Protein 5CE8 (pdb70)

B-factor: mean 26.92, std 8.06, range [11.68, 73.81]

Radius of gyration: 33.93 Å; Cα contacts (8 Å, |Δi|>4): 2014; chains: 3; bounding box: 86×84×81 Å

Sequence (887 aa):
SMKVWLDGRLVDEEEAKVTVLSPSLNYGFGVFEGIRAYWNGENLYVFRLRDHMERLLRSAKIIGLDVPYTAEELSKAVVETVRANGFKEDLYIRPVAYISKPQISLDVRGLQASVAIAAIPFGKYLKVEGVRAAVVSWRRVHTSMMPVMAKATGIYLNSIMAAVEARARGYDEAIMLNAEGKVVEGSGENIFIVRRGVLMTPPLEDGILEGITRETVISIAGDLGIPLLEKSITREELYAADEAFFVGTAAEITPIIEIDGRVLQRGPITQKIAETYRRIVLGKEEKYLPWLTPVYSMKVWLDGRLVDEEEAKVTVLSPSLNYGFGVFEGIRAYWNGENLYVFRLRDHMERLLRSAKIIGLDVPYTAEELSKAVVETVRANGFKEDLYIRPVAYISKPQISLDVRGLQASVAIAAIPFGKYLKVEGVRAAVVSWRRVHTSMMPVMAKATGIYLNSIMAAVEARARGYDEAIMLNAEGKVVEGSGENIFIVRRGVLMTPPLEDGILEGITRETVISIAGDLGIPLLEKSITREELYAADEAFFVGTAAEITPIIEIDGRVLQRGPITQKIAETYRRIVLGKEEKYLPWLTPVYMKVWLDGRLVDEEEAKVTVLSPSLNYGFGVFEGIRAYWNGENLYVFRLRDHMERLLRSAKIIGLDVPYTAEELSKAVVETVRANGFKEDLYIRPVAYISKPQISLDVRGLQASVAIAAIPFGKYLKVEGVRAAVVSWRRVHTSMMPVMAKATGIYLNSIMAAVEARARGYDEAIMLNAEGKVVEGSGENIFIVRRGVLMTPPLEDGILEGITRETVISIAGDLGIPLLEKSITREELYAADEAFFVGTAAEITPIIEIDGRVLQRGPITQKIAETYRRIVLGKEEKYLPWLTPVY

Solvent-accessible surface area: 36817 Å² total; per-residue (Å²): 88,48,82,9,18,31,66,50,175,60,13,59,88,98,117,33,158,54,50,110,88,0,0,15,108,74,93,25,33,0,0,22,0,3,0,7,0,12,79,55,54,89,20,0,43,0,9,12,6,105,49,3,0,76,16,0,47,124,1,3,172,79,32,54,10,70,22,56,48,74,12,106,86,0,8,50,3,0,18,81,0,0,122,49,33,45,24,118,74,52,0,32,0,88,0,43,0,22,2,58,100,70,23,126,57,134,73,26,200,81,30,112,5,7,0,11,0,24,0,75,64,61,51,98,98,16,86,115,91,1,0,76,0,0,0,0,0,59,55,8,27,42,92,86,142,80,57,2,83,0,33,5,42,24,5,40,119,23,7,95,47,0,16,85,29,1,84,78,33,46,22,28,0,0,0,0,7,6,66,104,29,66,0,0,10,0,9,48,6,10,0,0,0,4,77,188,46,36,0,14,0,2,10,62,140,22,10,2,14,60,8,10,4,7,71,0,0,49,38,0,1,59,91,62,62,20,78,43,97,80,56,39,0,44,12,119,42,0,40,80,10,70,5,3,0,0,0,11,26,20,6,42,12,3,6,0,53,32,0,22,50,97,121,10,101,98,3,90,42,1,37,99,0,32,102,15,9,46,107,1,6,50,23,118,55,149,84,33,79,120,45,12,41,68,0,97,122,18,82,9,12,17,52,48,142,74,11,58,82,98,116,31,160,57,48,115,87,0,0,17,118,78,94,25,35,0,0,28,0,3,0,10,0,10,84,43,52,154,24,0,45,0,9,13,5,144,49,3,0,52,17,0,46,125,1,2,180,83,30,56,11,76,18,56,42,80,8,104,85,0,11,116,2,0,14,80,0,0,126,54,35,45,28,119,76,54,0,29,0,92,0,44,0,18,3,60,106,68,25,122,60,131,71,28,196,84,37,112,3,8,0,10,0,27,2,70,63,72,49,82,50,20,59,68,104,8,1,85,0,12,20,3,82,119,89,12,27,46,91,87,145,79,54,2,85,0,29,6,43,25,4,36,118,22,8,93,61,0,19,84,53,1,104,89,70,48,61,40,3,0,0,0,1,8,61,64,2,21,0,0,10,2,12,54,13,11,0,0,0,3,36,120,37,41,0,6,0,1,10,64,142,24,10,1,13,66,8,11,4,7,81,0,0,51,37,0,1,60,66,74,70,21,74,42,86,80,39,14,0,2,58,2,4,0,16,30,4,67,4,2,0,0,0,10,25,26,9,50,14,2,7,0,61,30,2,34,52,57,112,10,102,142,2,86,31,2,35,56,0,30,111,17,8,63,68,1,4,42,25,145,42,143,134,16,65,123,49,13,44,69,0,101,144,82,15,14,32,66,52,172,67,16,62,87,100,119,34,155,60,45,109,86,0,0,17,115,70,90,27,31,1,0,24,0,2,0,4,0,12,84,53,55,90,24,0,42,0,9,10,3,104,44,4,0,74,14,0,50,80,1,3,88,10,30,49,8,77,18,58,44,78,12,102,84,0,2,46,1,0,15,79,0,0,130,51,37,41,26,114,74,46,0,31,0,87,0,43,0,23,2,59,42,89,38,123,61,135,72,30,202,83,55,97,4,6,0,10,0,26,7,86,70,54,47,121,111,13,121,101,59,6,0,83,0,7,5,1,0,56,50,12,25,22,11,38,146,77,36,1,20,0,33,6,42,23,5,39,118,20,7,95,46,0,16,87,14,0,90,79,28,44,30,23,0,0,0,0,7,8,65,63,30,70,0,0,12,1,10,54,4,11,0,0,0,2,120,88,38,40,0,11,1,1,8,12,28,19,12,1,14,33,8,14,4,8,69,0,0,50,38,1,1,60,92,63,63,25,78,42,97,72,50,44,0,46,14,116,46,0,41,80,8,71,4,2,0,0,0,10,27,22,6,25,8,2,5,1,57,36,0,22,50,100,122,12,104,120,2,85,33,2,35,89,0,29,94,13,10,64,85,2,3,49,24,99,54,106,83,36,74,115,55,14,40,64,0,98

Structure (mmCIF, N/CA/C/O backbone):
data_5CE8
#
_entry.id   5CE8
#
_cell.length_a   93.540
_cell.length_b   93.540
_cell.length_c   212.510
_cell.angle_alpha   90.000
_cell.angle_beta   90.000
_cell.angle_gamma   120.000
#
_symmetry.space_group_name_H-M   'P 32 1 2'
#
loop_
_entity.id
_entity.type
_entity.pdbx_description
1 polymer 'Branched-chain amino acid aminotransferase'
2 non-polymer "PYRIDOXAL-5'-PHOSPHATE"
3 non-polymer DI(HYDROXYETHYL)ETHER
4 water water
#
loop_
_atom_site.group_PDB
_atom_site.id
_atom_site.type_symbol
_atom_site.label_atom_id
_atom_site.label_alt_id
_atom_site.label_comp_id
_atom_site.label_asym_id
_atom_site.label_entity_id
_atom_site.label_seq_id
_atom_site.pdbx_PDB_ins_code
_atom_site.Cartn_x
_atom_site.Cartn_y
_atom_site.Cartn_z
_atom_site.occupancy
_atom_site.B_iso_or_equiv
_atom_site.auth_seq_id
_atom_site.auth_comp_id
_atom_site.auth_asym_id
_atom_site.auth_atom_id
_atom_site.pdbx_PDB_model_num
ATOM 1 N N . SER A 1 12 ? 11.067 -5.078 11.460 1.00 41.79 0 SER A N 1
ATOM 2 C CA . SER A 1 12 ? 10.876 -3.716 10.861 1.00 37.76 0 SER A CA 1
ATOM 3 C C . SER A 1 12 ? 11.496 -2.558 11.705 1.00 49.87 0 SER A C 1
ATOM 4 O O . SER A 1 12 ? 12.411 -1.855 11.227 1.00 55.74 0 SER A O 1
ATOM 7 N N . MET A 1 13 ? 10.989 -2.379 12.928 1.00 48.59 1 MET A N 1
ATOM 8 C CA . MET A 1 13 ? 11.385 -1.345 13.852 1.00 38.10 1 MET A CA 1
ATOM 9 C C . MET A 1 13 ? 10.871 0.024 13.411 1.00 30.53 1 MET A C 1
ATOM 10 O O . MET A 1 13 ? 10.820 0.379 12.210 1.00 26.98 1 MET A O 1
ATOM 14 N N . LYS A 1 14 ? 10.416 0.772 14.395 1.00 26.07 2 LYS A N 1
ATOM 15 C CA . LYS A 1 14 ? 9.717 2.057 14.196 1.00 25.36 2 LYS A CA 1
ATOM 16 C C . LYS A 1 14 ? 10.779 3.155 14.127 1.00 22.92 2 LYS A C 1
ATOM 17 O O . LYS A 1 14 ? 11.754 3.061 14.838 1.00 25.58 2 LYS A O 1
ATOM 23 N N . VAL A 1 15 ? 10.578 4.138 13.253 1.00 24.47 3 VAL A N 1
ATOM 24 C CA . VAL A 1 15 ? 11.447 5.275 13.022 1.00 22.27 3 VAL A CA 1
ATOM 25 C C . VAL A 1 15 ? 10.566 6.522 13.041 1.00 25.28 3 VAL A C 1
ATOM 26 O O . VAL A 1 15 ? 9.422 6.534 12.585 1.00 24.06 3 VAL A O 1
ATOM 30 N N . TRP A 1 16 ? 11.086 7.574 13.614 1.00 23.57 4 TRP A N 1
ATOM 31 C CA . TRP A 1 16 ? 10.343 8.814 13.659 1.00 23.18 4 TRP A CA 1
ATOM 32 C C . TRP A 1 16 ? 10.628 9.611 12.405 1.00 26.98 4 TRP A C 1
ATOM 33 O O . TRP A 1 16 ? 11.779 9.883 11.998 1.00 23.57 4 TRP A O 1
ATOM 44 N N . LEU A 1 17 ? 9.537 10.062 11.821 1.00 25.74 5 LEU A N 1
ATOM 45 C CA . LEU A 1 17 ? 9.568 10.833 10.667 1.00 24.40 5 LEU A CA 1
ATOM 46 C C . LEU A 1 17 ? 8.567 11.952 10.828 1.00 25.38 5 LEU A C 1
ATOM 47 O O . LEU A 1 17 ? 7.356 11.720 10.893 1.00 24.53 5 LEU A O 1
ATOM 52 N N . ASP A 1 18 ? 9.055 13.168 10.945 1.00 26.00 6 ASP A N 1
ATOM 53 C CA . ASP A 1 18 ? 8.189 14.300 11.088 1.00 27.66 6 ASP A CA 1
ATOM 54 C C . ASP A 1 18 ? 7.019 14.188 12.062 1.00 28.08 6 ASP A C 1
ATOM 55 O O . ASP A 1 18 ? 5.823 14.475 11.762 1.00 26.60 6 ASP A O 1
ATOM 60 N N . GLY A 1 19 ? 7.383 13.804 13.261 1.00 26.28 7 GLY A N 1
ATOM 61 C CA . GLY A 1 19 ? 6.419 13.698 14.316 1.00 30.17 7 GLY A CA 1
ATOM 62 C C . GLY A 1 19 ? 5.531 12.478 14.279 1.00 27.43 7 GLY A C 1
ATOM 63 O O . GLY A 1 19 ? 4.581 12.500 14.999 1.00 29.77 7 GLY A O 1
ATOM 64 N N . ARG A 1 20 ? 5.845 11.439 13.463 1.00 32.20 8 ARG A N 1
ATOM 65 C CA . ARG A 1 20 ? 5.095 10.146 13.393 1.00 28.00 8 ARG A CA 1
ATOM 66 C C . ARG A 1 20 ? 6.046 8.998 13.456 1.00 33.75 8 ARG A C 1
ATOM 67 O O . ARG A 1 20 ? 7.165 9.050 12.882 1.00 30.93 8 ARG A O 1
ATOM 75 N N . LEU A 1 21 ? 5.612 7.947 14.155 1.00 29.08 9 LEU A N 1
ATOM 76 C CA . LEU A 1 21 ? 6.395 6.722 14.236 1.00 29.40 9 LEU A CA 1
ATOM 77 C C . LEU A 1 21 ? 5.937 5.864 13.074 1.00 30.43 9 LEU A C 1
ATOM 78 O O . LEU A 1 21 ? 4.790 5.538 12.947 1.00 25.20 9 LEU A O 1
ATOM 83 N N . VAL A 1 22 ? 6.842 5.573 12.164 1.00 27.20 10 VAL A N 1
ATOM 84 C CA . VAL A 1 22 ? 6.462 4.874 10.943 1.00 30.73 10 VAL A CA 1
ATOM 85 C C . VAL A 1 22 ? 7.342 3.640 10.935 1.00 28.44 10 VAL A C 1
ATOM 86 O O . VAL A 1 22 ? 8.347 3.616 11.594 1.00 34.39 10 VAL A O 1
ATOM 90 N N . ASP A 1 23 ? 6.965 2.616 10.231 1.00 29.83 11 ASP A N 1
ATOM 91 C CA . ASP A 1 23 ? 7.845 1.472 10.012 1.00 30.91 11 ASP A CA 1
ATOM 92 C C . ASP A 1 23 ? 9.074 1.862 9.176 1.00 28.14 11 ASP A C 1
ATOM 93 O O . ASP A 1 23 ? 8.983 2.738 8.345 1.00 27.94 11 ASP A O 1
ATOM 98 N N . GLU A 1 24 ? 10.212 1.205 9.346 1.00 32.01 12 GLU A N 1
ATOM 99 C CA . GLU A 1 24 ? 11.448 1.738 8.718 1.00 31.16 12 GLU A CA 1
ATOM 100 C C . GLU A 1 24 ? 11.368 1.699 7.189 1.00 34.39 12 GLU A C 1
ATOM 101 O O . GLU A 1 24 ? 11.964 2.510 6.557 1.00 26.83 12 GLU A O 1
ATOM 107 N N . GLU A 1 25 ? 10.577 0.792 6.609 1.00 31.00 13 GLU A N 1
ATOM 108 C CA . GLU A 1 25 ? 10.294 0.798 5.142 1.00 34.49 13 GLU A CA 1
ATOM 109 C C . GLU A 1 25 ? 9.494 2.037 4.621 1.00 33.84 13 GLU A C 1
ATOM 110 O O . GLU A 1 25 ? 9.468 2.346 3.437 1.00 28.04 13 GLU A O 1
ATOM 116 N N . GLU A 1 26 ? 8.759 2.705 5.469 1.00 28.78 14 GLU A N 1
ATOM 117 C CA . GLU A 1 26 ? 8.144 3.940 5.010 1.00 32.93 14 GLU A CA 1
ATOM 118 C C . GLU A 1 26 ? 9.137 5.105 5.243 1.00 30.66 14 GLU A C 1
ATOM 119 O O . GLU A 1 26 ? 8.861 6.208 4.797 1.00 37.19 14 GLU A O 1
ATOM 125 N N . ALA A 1 27 ? 10.242 4.911 5.971 1.00 27.37 15 ALA A N 1
ATOM 126 C CA . ALA A 1 27 ? 11.059 6.107 6.307 1.00 30.41 15 ALA A CA 1
ATOM 127 C C . ALA A 1 27 ? 11.981 6.348 5.100 1.00 25.04 15 ALA A C 1
ATOM 128 O O . ALA A 1 27 ? 13.123 5.955 5.089 1.00 24.28 15 ALA A O 1
ATOM 130 N N . LYS A 1 28 ? 11.397 6.887 4.042 1.00 25.60 16 LYS A N 1
ATOM 131 C CA . LYS A 1 28 ? 12.079 7.101 2.744 1.00 21.90 16 LYS A CA 1
ATOM 132 C C . LYS A 1 28 ? 11.897 8.500 2.246 1.00 21.20 16 LYS A C 1
ATOM 133 O O . LYS A 1 28 ? 10.904 9.178 2.541 1.00 20.74 16 LYS A O 1
ATOM 139 N N . VAL A 1 29 ? 12.746 8.891 1.317 1.00 24.63 17 VAL A N 1
ATOM 140 C CA . VAL A 1 29 ? 12.693 10.262 0.783 1.00 23.47 17 VAL A CA 1
ATOM 141 C C . VAL A 1 29 ? 12.824 10.188 -0.731 1.00 24.33 17 VAL A C 1
ATOM 142 O O . VAL A 1 29 ? 13.552 9.312 -1.230 1.00 23.89 17 VAL A O 1
ATOM 146 N N . THR A 1 30 ? 12.036 10.988 -1.430 1.00 21.59 18 THR A N 1
ATOM 147 C CA . THR A 1 30 ? 12.081 11.052 -2.883 1.00 20.12 18 THR A CA 1
ATOM 148 C C . THR A 1 30 ? 13.525 11.195 -3.341 1.00 24.81 18 THR A C 1
ATOM 149 O O . THR A 1 30 ? 14.368 12.056 -2.819 1.00 21.96 18 THR A O 1
ATOM 153 N N . VAL A 1 31 ? 13.806 10.450 -4.393 1.00 25.24 19 VAL A N 1
ATOM 154 C CA . VAL A 1 31 ? 15.198 10.421 -4.963 1.00 25.79 19 VAL A CA 1
ATOM 155 C C . VAL A 1 31 ? 15.540 11.713 -5.684 1.00 25.12 19 VAL A C 1
ATOM 156 O O . VAL A 1 31 ? 16.648 11.891 -6.126 1.00 21.57 19 VAL A O 1
ATOM 160 N N . LEU A 1 32 ? 14.548 12.598 -5.853 1.00 27.74 20 LEU A N 1
ATOM 161 C CA . LEU A 1 32 ? 14.844 13.918 -6.410 1.00 26.00 20 LEU A CA 1
ATOM 162 C C . LEU A 1 32 ? 15.012 15.027 -5.359 1.00 24.64 20 LEU A C 1
ATOM 163 O O . LEU A 1 32 ? 15.114 16.174 -5.696 1.00 20.65 20 LEU A O 1
ATOM 168 N N . SER A 1 33 ? 15.056 14.685 -4.078 1.00 19.40 21 SER A N 1
ATOM 169 C CA . SER A 1 33 ? 15.342 15.657 -3.061 1.00 20.87 21 SER A CA 1
ATOM 170 C C . SER A 1 33 ? 16.670 16.309 -3.341 1.00 17.70 21 SER A C 1
ATOM 171 O O . SER A 1 33 ? 17.629 15.607 -3.652 1.00 15.23 21 SER A O 1
ATOM 174 N N . PRO A 1 34 ? 16.747 17.654 -3.235 1.00 17.98 22 PRO A N 1
ATOM 175 C CA . PRO A 1 34 ? 18.069 18.275 -3.236 1.00 16.93 22 PRO A CA 1
ATOM 176 C C . PRO A 1 34 ? 18.977 17.786 -2.052 1.00 20.81 22 PRO A C 1
ATOM 177 O O . PRO A 1 34 ? 20.180 17.893 -2.151 1.00 16.95 22 PRO A O 1
ATOM 181 N N . SER A 1 35 ? 18.451 17.110 -1.012 1.00 20.63 23 SER A N 1
ATOM 182 C CA . SER A 1 35 ? 19.332 16.525 -0.030 1.00 21.86 23 SER A CA 1
ATOM 183 C C . SER A 1 35 ? 20.079 15.317 -0.495 1.00 20.41 23 SER A C 1
ATOM 184 O O . SER A 1 35 ? 21.235 15.158 -0.089 1.00 20.04 23 SER A O 1
ATOM 187 N N . LEU A 1 36 ? 19.454 14.505 -1.339 1.00 17.67 24 LEU A N 1
ATOM 188 C CA . LEU A 1 36 ? 20.084 13.399 -1.938 1.00 18.23 24 LEU A CA 1
ATOM 189 C C . LEU A 1 36 ? 21.027 13.740 -3.083 1.00 19.79 24 LEU A C 1
ATOM 190 O O . LEU A 1 36 ? 22.134 13.241 -3.157 1.00 21.08 24 LEU A O 1
ATOM 195 N N . ASN A 1 37 ? 20.599 14.682 -3.885 1.00 20.94 25 ASN A N 1
ATOM 196 C CA . ASN A 1 37 ? 21.275 14.966 -5.126 1.00 21.71 25 ASN A CA 1
ATOM 197 C C . ASN A 1 37 ? 22.431 15.974 -4.921 1.00 19.95 25 ASN A C 1
ATOM 198 O O . ASN A 1 37 ? 23.323 16.007 -5.748 1.00 17.57 25 ASN A O 1
ATOM 203 N N . TYR A 1 38 ? 22.393 16.781 -3.849 1.00 21.54 26 TYR A N 1
ATOM 204 C CA . TYR A 1 38 ? 23.370 17.885 -3.604 1.00 20.28 26 TYR A CA 1
ATOM 205 C C . TYR A 1 38 ? 24.029 17.973 -2.173 1.00 20.79 26 TYR A C 1
ATOM 206 O O . TYR A 1 38 ? 24.682 18.984 -1.860 1.00 20.67 26 TYR A O 1
ATOM 215 N N . GLY A 1 39 ? 23.834 16.940 -1.345 1.00 21.83 27 GLY A N 1
ATOM 216 C CA . GLY A 1 39 ? 24.352 16.832 0.036 1.00 18.19 27 GLY A CA 1
ATOM 217 C C . GLY A 1 39 ? 23.972 17.995 0.942 1.00 20.53 27 GLY A C 1
ATOM 218 O O . GLY A 1 39 ? 24.737 18.415 1.770 1.00 17.62 27 GLY A O 1
ATOM 219 N N . PHE A 1 40 ? 22.733 18.446 0.843 1.00 18.40 28 PHE A N 1
ATOM 220 C CA . PHE A 1 40 ? 22.214 19.471 1.668 1.00 20.34 28 PHE A CA 1
ATOM 221 C C . PHE A 1 40 ? 21.291 18.911 2.771 1.00 21.59 28 PHE A C 1
ATOM 222 O O . PHE A 1 40 ? 20.014 18.763 2.600 1.00 19.88 28 PHE A O 1
ATOM 230 N N . GLY A 1 41 ? 21.961 18.521 3.861 1.00 19.12 29 GLY A N 1
ATOM 231 C CA . GLY A 1 41 ? 21.345 17.896 5.014 1.00 18.05 29 GLY A CA 1
ATOM 232 C C . GLY A 1 41 ? 22.248 18.143 6.203 1.00 20.09 29 GLY A C 1
ATOM 233 O O . GLY A 1 41 ? 23.420 18.623 6.043 1.00 20.66 29 GLY A O 1
ATOM 234 N N . VAL A 1 42 ? 21.727 17.852 7.368 1.00 18.50 30 VAL A N 1
ATOM 235 C CA . VAL A 1 42 ? 22.555 17.643 8.560 1.00 23.47 30 VAL A CA 1
ATOM 236 C C . VAL A 1 42 ? 22.174 16.341 9.263 1.00 25.96 30 VAL A C 1
ATOM 237 O O . VAL A 1 42 ? 21.012 15.853 9.140 1.00 24.36 30 VAL A O 1
ATOM 241 N N . PHE A 1 43 ? 23.081 15.852 10.102 1.00 20.67 31 PHE A N 1
ATOM 242 C CA . PHE A 1 43 ? 22.779 14.660 10.879 1.00 20.46 31 PHE A CA 1
ATOM 243 C C . PHE A 1 43 ? 23.465 14.758 12.239 1.00 21.20 31 PHE A C 1
ATOM 244 O O . PHE A 1 43 ? 24.208 15.730 12.524 1.00 20.12 31 PHE A O 1
ATOM 252 N N . GLU A 1 44 ? 23.198 13.737 13.040 1.00 20.62 32 GLU A N 1
ATOM 253 C CA . GLU A 1 44 ? 23.807 13.504 14.355 1.00 18.55 32 GLU A CA 1
ATOM 254 C C . GLU A 1 44 ? 24.065 12.035 14.624 1.00 19.74 32 GLU A C 1
ATOM 255 O O . GLU A 1 44 ? 23.596 11.129 13.912 1.00 23.45 32 GLU A O 1
ATOM 261 N N . GLY A 1 45 ? 24.778 11.775 15.710 1.00 18.60 33 GLY A N 1
ATOM 262 C CA . GLY A 1 45 ? 25.061 10.401 16.129 1.00 21.54 33 GLY A CA 1
ATOM 263 C C . GLY A 1 45 ? 24.934 10.458 17.626 1.00 21.20 33 GLY A C 1
ATOM 264 O O . GLY A 1 45 ? 25.484 11.376 18.240 1.00 19.00 33 GLY A O 1
ATOM 265 N N . ILE A 1 46 ? 24.071 9.609 18.170 1.00 18.72 34 ILE A N 1
ATOM 266 C CA . ILE A 1 46 ? 23.828 9.625 19.607 1.00 20.02 34 ILE A CA 1
ATOM 267 C C . ILE A 1 46 ? 23.801 8.207 20.063 1.00 23.05 34 ILE A C 1
ATOM 268 O O . ILE A 1 46 ? 23.163 7.380 19.417 1.00 19.75 34 ILE A O 1
ATOM 273 N N . ARG A 1 47 ? 24.462 7.933 21.182 1.00 24.61 35 ARG A N 1
ATOM 274 C CA . ARG A 1 47 ? 24.343 6.597 21.776 1.00 26.37 35 ARG A CA 1
ATOM 275 C C . ARG A 1 47 ? 23.471 6.511 23.001 1.00 27.50 35 ARG A C 1
ATOM 276 O O . ARG A 1 47 ? 23.322 7.463 23.747 1.00 24.32 35 ARG A O 1
ATOM 284 N N . ALA A 1 48 ? 22.932 5.304 23.211 1.00 27.74 36 ALA A N 1
ATOM 285 C CA . ALA A 1 48 ? 22.230 4.989 24.416 1.00 25.55 36 ALA A CA 1
ATOM 286 C C . ALA A 1 48 ? 22.880 3.789 24.888 1.00 26.74 36 ALA A C 1
ATOM 287 O O . ALA A 1 48 ? 23.175 2.903 24.104 1.00 22.29 36 ALA A O 1
ATOM 289 N N . TYR A 1 49 ? 23.071 3.729 26.196 1.00 27.80 37 TYR A N 1
ATOM 290 C CA . TYR A 1 49 ? 23.694 2.588 26.800 1.00 27.81 37 TYR A CA 1
ATOM 291 C C . TYR A 1 49 ? 22.818 1.939 27.942 1.00 28.04 37 TYR A C 1
ATOM 292 O O . TYR A 1 49 ? 22.275 2.608 28.814 1.00 25.60 37 TYR A O 1
ATOM 301 N N . TRP A 1 50 ? 22.777 0.628 27.907 1.00 28.62 38 TRP A N 1
ATOM 302 C CA . TRP A 1 50 ? 22.066 -0.218 28.839 1.00 30.66 38 TRP A CA 1
ATOM 303 C C . TRP A 1 50 ? 23.059 -0.534 29.927 1.00 29.76 38 TRP A C 1
ATOM 304 O O . TRP A 1 50 ? 24.077 -1.087 29.644 1.00 35.05 38 TRP A O 1
ATOM 315 N N . ASN A 1 51 ? 22.736 -0.224 31.159 1.00 31.73 39 ASN A N 1
ATOM 316 C CA . ASN A 1 51 ? 23.613 -0.550 32.261 1.00 35.58 39 ASN A CA 1
ATOM 317 C C . ASN A 1 51 ? 23.084 -1.753 33.057 1.00 39.46 39 ASN A C 1
ATOM 318 O O . ASN A 1 51 ? 23.621 -2.052 34.079 1.00 38.28 39 ASN A O 1
ATOM 323 N N . GLY A 1 52 ? 22.012 -2.403 32.615 1.00 39.51 40 GLY A N 1
ATOM 324 C CA . GLY A 1 52 ? 21.396 -3.435 33.414 1.00 39.49 40 GLY A CA 1
ATOM 325 C C . GLY A 1 52 ? 20.132 -2.985 34.124 1.00 34.31 40 GLY A C 1
ATOM 326 O O . GLY A 1 52 ? 19.239 -3.790 34.284 1.00 43.73 40 GLY A O 1
ATOM 327 N N . GLU A 1 53 ? 20.033 -1.718 34.528 1.00 40.13 41 GLU A N 1
ATOM 328 C CA . GLU A 1 53 ? 18.818 -1.120 35.181 1.00 36.51 41 GLU A CA 1
ATOM 329 C C . GLU A 1 53 ? 17.982 -0.289 34.255 1.00 45.05 41 GLU A C 1
ATOM 330 O O . GLU A 1 53 ? 16.782 -0.093 34.485 1.00 38.99 41 GLU A O 1
ATOM 332 N N . ASN A 1 54 ? 18.635 0.350 33.292 1.00 42.40 42 ASN A N 1
ATOM 333 C CA . ASN A 1 54 ? 17.939 1.335 32.478 1.00 40.02 42 ASN A CA 1
ATOM 334 C C . ASN A 1 54 ? 18.790 1.618 31.248 1.00 33.72 42 ASN A C 1
ATOM 335 O O . ASN A 1 54 ? 19.938 1.213 31.173 1.00 27.62 42 ASN A O 1
ATOM 340 N N . LEU A 1 55 ? 18.161 2.258 30.273 1.00 33.75 43 LEU A N 1
ATOM 341 C CA . LEU A 1 55 ? 18.828 2.653 29.018 1.00 28.62 43 LEU A CA 1
ATOM 342 C C . LEU A 1 55 ? 18.946 4.143 29.090 1.00 26.29 43 LEU A C 1
ATOM 343 O O . LEU A 1 55 ? 17.903 4.802 29.180 1.00 23.63 43 LEU A O 1
ATOM 348 N N . TYR A 1 56 ? 20.196 4.644 29.118 1.00 24.53 44 TYR A N 1
ATOM 349 C CA . TYR A 1 56 ? 20.523 6.117 29.201 1.00 26.29 44 TYR A CA 1
ATOM 350 C C . TYR A 1 56 ? 21.067 6.639 27.864 1.00 24.35 44 TYR A C 1
ATOM 351 O O . TYR A 1 56 ? 22.043 6.118 27.286 1.00 22.83 44 TYR A O 1
ATOM 360 N N . VAL A 1 57 ? 20.387 7.661 27.359 1.00 24.48 45 VAL A N 1
ATOM 361 C CA . VAL A 1 57 ? 20.833 8.332 26.157 1.00 22.71 45 VAL A CA 1
ATOM 362 C C . VAL A 1 57 ? 21.880 9.396 26.568 1.00 22.24 45 VAL A C 1
ATOM 363 O O . VAL A 1 57 ? 21.658 10.133 27.523 1.00 22.86 45 VAL A O 1
ATOM 367 N N . PHE A 1 58 ? 23.039 9.369 25.928 1.00 22.13 46 PHE A N 1
ATOM 368 C CA . PHE A 1 58 ? 24.180 10.137 26.413 1.00 19.95 46 PHE A CA 1
ATOM 369 C C . PHE A 1 58 ? 24.186 11.419 25.701 1.00 20.39 46 PHE A C 1
ATOM 370 O O . PHE A 1 58 ? 24.241 11.422 24.433 1.00 24.60 46 PHE A O 1
ATOM 378 N N . ARG A 1 59 ? 24.128 12.497 26.481 1.00 23.26 47 ARG A N 1
ATOM 379 C CA . ARG A 1 59 ? 24.104 13.931 26.078 1.00 24.26 47 ARG A CA 1
ATOM 380 C C . ARG A 1 59 ? 23.140 14.270 24.964 1.00 28.10 47 ARG A C 1
ATOM 381 O O . ARG A 1 59 ? 23.469 14.960 23.941 1.00 23.30 47 ARG A O 1
ATOM 389 N N . LEU A 1 60 ? 21.898 13.829 25.191 1.00 24.87 48 LEU A N 1
ATOM 390 C CA . LEU A 1 60 ? 20.866 14.007 24.135 1.00 21.62 48 LEU A CA 1
ATOM 391 C C . LEU A 1 60 ? 20.635 15.396 23.678 1.00 24.80 48 LEU A C 1
ATOM 392 O O . LEU A 1 60 ? 20.701 15.706 22.481 1.00 22.82 48 LEU A O 1
ATOM 397 N N . ARG A 1 61 ? 20.368 16.264 24.642 1.00 24.56 49 ARG A N 1
ATOM 398 C CA . ARG A 1 61 ? 20.129 17.667 24.367 1.00 26.68 49 ARG A CA 1
ATOM 399 C C . ARG A 1 61 ? 21.325 18.361 23.766 1.00 22.69 49 ARG A C 1
ATOM 400 O O . ARG A 1 61 ? 21.165 19.240 22.943 1.00 19.39 49 ARG A O 1
ATOM 408 N N . ASP A 1 62 ? 22.540 18.008 24.160 1.00 23.51 50 ASP A N 1
ATOM 409 C CA . ASP A 1 62 ? 23.682 18.638 23.530 1.00 22.16 50 ASP A CA 1
ATOM 410 C C . ASP A 1 62 ? 23.701 18.241 22.005 1.00 22.88 50 ASP A C 1
ATOM 411 O O . ASP A 1 62 ? 24.073 19.050 21.178 1.00 24.88 50 ASP A O 1
ATOM 416 N N . HIS A 1 63 ? 23.354 16.977 21.665 1.00 23.16 51 HIS A N 1
ATOM 417 C CA . HIS A 1 63 ? 23.343 16.518 20.292 1.00 21.75 51 HIS A CA 1
ATOM 418 C C . HIS A 1 63 ? 22.273 17.183 19.481 1.00 22.04 51 HIS A C 1
ATOM 419 O O . HIS A 1 63 ? 22.502 17.525 18.328 1.00 16.52 51 HIS A O 1
ATOM 426 N N . MET A 1 64 ? 21.073 17.260 20.049 1.00 20.30 52 MET A N 1
ATOM 427 C CA . MET A 1 64 ? 20.049 17.988 19.382 1.00 18.31 52 MET A CA 1
ATOM 428 C C . MET A 1 64 ? 20.312 19.482 19.260 1.00 20.97 52 MET A C 1
ATOM 429 O O . MET A 1 64 ? 19.985 20.068 18.218 1.00 23.66 52 MET A O 1
ATOM 434 N N . GLU A 1 65 ? 20.883 20.124 20.262 1.00 20.72 53 GLU A N 1
ATOM 435 C CA . GLU A 1 65 ? 21.276 21.535 20.087 1.00 22.23 53 GLU A CA 1
ATOM 436 C C . GLU A 1 65 ? 22.246 21.683 18.916 1.00 21.26 53 GLU A C 1
ATOM 437 O O . GLU A 1 65 ? 22.159 22.603 18.140 1.00 22.76 53 GLU A O 1
ATOM 443 N N . ARG A 1 66 ? 23.188 20.741 18.795 1.00 22.34 54 ARG A N 1
ATOM 444 C CA . ARG A 1 66 ? 24.197 20.811 17.757 1.00 20.94 54 ARG A CA 1
ATOM 445 C C . ARG A 1 66 ? 23.584 20.538 16.356 1.00 20.75 54 ARG A C 1
ATOM 446 O O . ARG A 1 66 ? 24.007 21.196 15.402 1.00 16.46 54 ARG A O 1
ATOM 454 N N . LEU A 1 67 ? 22.605 19.623 16.248 1.00 19.98 55 LEU A N 1
ATOM 455 C CA . LEU A 1 67 ? 21.852 19.457 14.958 1.00 20.87 55 LEU A CA 1
ATOM 456 C C . LEU A 1 67 ? 21.338 20.799 14.405 1.00 19.23 55 LEU A C 1
ATOM 457 O O . LEU A 1 67 ? 21.417 21.087 13.174 1.00 19.25 55 LEU A O 1
ATOM 462 N N . LEU A 1 68 ? 20.617 21.480 15.278 1.00 21.90 56 LEU A N 1
ATOM 463 C CA . LEU A 1 68 ? 20.081 22.808 15.043 1.00 22.68 56 LEU A CA 1
ATOM 464 C C . LEU A 1 68 ? 21.177 23.863 14.667 1.00 25.02 56 LEU A C 1
ATOM 465 O O . LEU A 1 68 ? 20.925 24.697 13.782 1.00 22.85 56 LEU A O 1
ATOM 470 N N . ARG A 1 69 ? 22.356 23.853 15.355 1.00 24.65 57 ARG A N 1
ATOM 471 C CA . ARG A 1 69 ? 23.462 24.777 15.000 1.00 22.26 57 ARG A CA 1
ATOM 472 C C . ARG A 1 69 ? 23.925 24.356 13.622 1.00 20.88 57 ARG A C 1
ATOM 473 O O . ARG A 1 69 ? 24.122 25.216 12.783 1.00 24.63 57 ARG A O 1
ATOM 481 N N . SER A 1 70 ? 24.067 23.049 13.366 1.00 21.61 58 SER A N 1
ATOM 482 C CA . SER A 1 70 ? 24.466 22.534 12.009 1.00 20.19 58 SER A CA 1
ATOM 483 C C . SER A 1 70 ? 23.580 23.036 10.935 1.00 22.04 58 SER A C 1
ATOM 484 O O . SER A 1 70 ? 24.075 23.517 9.917 1.00 23.83 58 SER A O 1
ATOM 487 N N . ALA A 1 71 ? 22.269 23.023 11.172 1.00 20.58 59 ALA A N 1
ATOM 488 C CA . ALA A 1 71 ? 21.315 23.542 10.183 1.00 21.97 59 ALA A CA 1
ATOM 489 C C . ALA A 1 71 ? 21.457 25.075 9.934 1.00 21.53 59 ALA A C 1
ATOM 490 O O . ALA A 1 71 ? 21.428 25.569 8.811 1.00 19.91 59 ALA A O 1
ATOM 492 N N . LYS A 1 72 ? 21.536 25.810 10.991 1.00 19.94 60 LYS A N 1
ATOM 493 C CA . LYS A 1 72 ? 21.587 27.290 10.841 1.00 22.29 60 LYS A CA 1
ATOM 494 C C . LYS A 1 72 ? 22.897 27.656 10.144 1.00 20.30 60 LYS A C 1
ATOM 495 O O . LYS A 1 72 ? 23.001 28.620 9.389 1.00 21.01 60 LYS A O 1
ATOM 501 N N . ILE A 1 73 ? 23.928 26.892 10.426 1.00 21.53 61 ILE A N 1
ATOM 502 C CA . ILE A 1 73 ? 25.188 27.068 9.697 1.00 21.45 61 ILE A CA 1
ATOM 503 C C . ILE A 1 73 ? 24.979 26.904 8.149 1.00 18.00 61 ILE A C 1
ATOM 504 O O . ILE A 1 73 ? 25.455 27.749 7.363 1.00 16.86 61 ILE A O 1
ATOM 509 N N . ILE A 1 74 ? 24.244 25.887 7.739 1.00 16.88 62 ILE A N 1
ATOM 510 C CA . ILE A 1 74 ? 24.100 25.577 6.284 1.00 17.05 62 ILE A CA 1
ATOM 511 C C . ILE A 1 74 ? 22.904 26.296 5.667 1.00 19.71 62 ILE A C 1
ATOM 512 O O . ILE A 1 74 ? 22.775 26.271 4.480 1.00 19.23 62 ILE A O 1
ATOM 517 N N . GLY A 1 75 ? 22.006 26.855 6.507 1.00 20.02 63 GLY A N 1
ATOM 518 C CA . GLY A 1 75 ? 20.773 27.561 6.036 1.00 22.07 63 GLY A CA 1
ATOM 519 C C . GLY A 1 75 ? 19.644 26.538 5.816 1.00 22.22 63 GLY A C 1
ATOM 520 O O . GLY A 1 75 ? 18.777 26.705 4.937 1.00 23.34 63 GLY A O 1
ATOM 521 N N . LEU A 1 76 ? 19.664 25.446 6.564 1.00 20.41 64 LEU A N 1
ATOM 522 C CA . LEU A 1 76 ? 18.563 24.473 6.500 1.00 20.48 64 LEU A CA 1
ATOM 523 C C . LEU A 1 76 ? 17.520 24.816 7.600 1.00 20.92 64 LEU A C 1
ATOM 524 O O . LEU A 1 76 ? 17.909 25.176 8.710 1.00 22.91 64 LEU A O 1
ATOM 529 N N . ASP A 1 77 ? 16.209 24.819 7.306 1.00 27.86 65 ASP A N 1
ATOM 530 C CA . ASP A 1 77 ? 15.232 25.341 8.243 1.00 31.29 65 ASP A CA 1
ATOM 531 C C . ASP A 1 77 ? 14.642 24.092 8.920 1.00 29.46 65 ASP A C 1
ATOM 532 O O . ASP A 1 77 ? 13.891 23.330 8.306 1.00 35.99 65 ASP A O 1
ATOM 537 N N . VAL A 1 78 ? 15.005 23.889 10.184 1.00 32.58 66 VAL A N 1
ATOM 538 C CA . VAL A 1 78 ? 14.526 22.720 10.947 1.00 30.62 66 VAL A CA 1
ATOM 539 C C . VAL A 1 78 ? 13.361 23.165 11.825 1.00 29.14 66 VAL A C 1
ATOM 540 O O . VAL A 1 78 ? 13.547 23.903 12.766 1.00 30.13 66 VAL A O 1
ATOM 544 N N . PRO A 1 79 ? 12.127 22.706 11.538 1.00 31.57 67 PRO A N 1
ATOM 545 C CA . PRO A 1 79 ? 11.012 23.271 12.283 1.00 30.89 67 PRO A CA 1
ATOM 546 C C . PRO A 1 79 ? 10.739 22.622 13.630 1.00 29.55 67 PRO A C 1
ATOM 547 O O . PRO A 1 79 ? 9.604 22.488 14.011 1.00 31.87 67 PRO A O 1
ATOM 551 N N . TYR A 1 80 ? 11.755 22.192 14.332 1.00 29.40 68 TYR A N 1
ATOM 552 C CA . TYR A 1 80 ? 11.609 21.559 15.632 1.00 28.35 68 TYR A CA 1
ATOM 553 C C . TYR A 1 80 ? 12.615 22.100 16.589 1.00 28.86 68 TYR A C 1
ATOM 554 O O . TYR A 1 80 ? 13.751 22.397 16.213 1.00 30.59 68 TYR A O 1
ATOM 563 N N . THR A 1 81 ? 12.271 22.125 17.863 1.00 30.74 69 THR A N 1
ATOM 564 C CA . THR A 1 81 ? 13.283 22.560 18.843 1.00 30.30 69 THR A CA 1
ATOM 565 C C . THR A 1 81 ? 14.099 21.345 19.297 1.00 28.54 69 THR A C 1
ATOM 566 O O . THR A 1 81 ? 13.788 20.159 19.045 1.00 25.32 69 THR A O 1
ATOM 570 N N . ALA A 1 82 ? 15.147 21.663 20.005 1.00 32.05 70 ALA A N 1
ATOM 571 C CA . ALA A 1 82 ? 16.016 20.669 20.616 1.00 29.66 70 ALA A CA 1
ATOM 572 C C . ALA A 1 82 ? 15.218 19.750 21.501 1.00 30.62 70 ALA A C 1
ATOM 573 O O . ALA A 1 82 ? 15.427 18.540 21.540 1.00 24.62 70 ALA A O 1
ATOM 575 N N . GLU A 1 83 ? 14.298 20.371 22.226 1.00 29.07 71 GLU A N 1
ATOM 576 C CA . GLU A 1 83 ? 13.510 19.730 23.247 1.00 31.62 71 GLU A CA 1
ATOM 577 C C . GLU A 1 83 ? 12.566 18.754 22.595 1.00 25.71 71 GLU A C 1
ATOM 578 O O . GLU A 1 83 ? 12.566 17.593 22.954 1.00 26.78 71 GLU A O 1
ATOM 584 N N . GLU A 1 84 ? 11.836 19.202 21.565 1.00 25.77 72 GLU A N 1
ATOM 585 C CA . GLU A 1 84 ? 11.041 18.332 20.745 1.00 27.04 72 GLU A CA 1
ATOM 586 C C . GLU A 1 84 ? 11.796 17.097 20.195 1.00 25.95 72 GLU A C 1
ATOM 587 O O . GLU A 1 84 ? 11.296 15.898 20.182 1.00 18.74 72 GLU A O 1
ATOM 593 N N . LEU A 1 85 ? 12.964 17.380 19.634 1.00 23.16 73 LEU A N 1
ATOM 594 C CA . LEU A 1 85 ? 13.721 16.278 19.043 1.00 25.79 73 LEU A CA 1
ATOM 595 C C . LEU A 1 85 ? 14.180 15.352 20.097 1.00 23.69 73 LEU A C 1
ATOM 596 O O . LEU A 1 85 ? 14.159 14.111 19.903 1.00 30.76 73 LEU A O 1
ATOM 601 N N . SER A 1 86 ? 14.625 15.889 21.231 1.00 24.57 74 SER A N 1
ATOM 602 C CA . SER A 1 86 ? 15.009 15.061 22.393 1.00 24.28 74 SER A CA 1
ATOM 603 C C . SER A 1 86 ? 13.886 14.085 22.821 1.00 22.54 74 SER A C 1
ATOM 604 O O . SER A 1 86 ? 14.090 12.802 23.008 1.00 21.80 74 SER A O 1
ATOM 607 N N . LYS A 1 87 ? 12.672 14.641 22.989 1.00 22.50 75 LYS A N 1
ATOM 608 C CA . LYS A 1 87 ? 11.481 13.766 23.312 1.00 23.82 75 LYS A CA 1
ATOM 609 C C . LYS A 1 87 ? 11.161 12.721 22.265 1.00 21.82 75 LYS A C 1
ATOM 610 O O . LYS A 1 87 ? 10.840 11.561 22.622 1.00 26.21 75 LYS A O 1
ATOM 612 N N . ALA A 1 88 ? 11.294 13.121 20.990 1.00 24.83 76 ALA A N 1
ATOM 613 C CA . ALA A 1 88 ? 11.094 12.243 19.850 1.00 24.43 76 ALA A CA 1
ATOM 614 C C . ALA A 1 88 ? 12.052 11.088 19.868 1.00 24.36 76 ALA A C 1
ATOM 615 O O . ALA A 1 88 ? 11.665 9.975 19.583 1.00 26.56 76 ALA A O 1
ATOM 617 N N . VAL A 1 89 ? 13.302 11.320 20.227 1.00 21.92 77 VAL A N 1
ATOM 618 C CA . VAL A 1 89 ? 14.186 10.172 20.464 1.00 21.00 77 VAL A CA 1
ATOM 619 C C . VAL A 1 89 ? 13.689 9.179 21.491 1.00 20.75 77 VAL A C 1
ATOM 620 O O . VAL A 1 89 ? 13.738 7.951 21.289 1.00 22.40 77 VAL A O 1
ATOM 624 N N . VAL A 1 90 ? 13.371 9.713 22.668 1.00 26.09 78 VAL A N 1
ATOM 625 C CA . VAL A 1 90 ? 12.913 8.915 23.786 1.00 26.31 78 VAL A CA 1
ATOM 626 C C . VAL A 1 90 ? 11.688 8.044 23.436 1.00 24.58 78 VAL A C 1
ATOM 627 O O . VAL A 1 90 ? 11.670 6.843 23.813 1.00 22.73 78 VAL A O 1
ATOM 631 N N . GLU A 1 91 ? 10.771 8.580 22.631 1.00 25.32 79 GLU A N 1
ATOM 632 C CA . GLU A 1 91 ? 9.628 7.821 22.126 1.00 30.56 79 GLU A CA 1
ATOM 633 C C . GLU A 1 91 ? 9.997 6.819 21.117 1.00 34.99 79 GLU A C 1
ATOM 634 O O . GLU A 1 91 ? 9.407 5.769 21.108 1.00 32.79 79 GLU A O 1
ATOM 640 N N . THR A 1 92 ? 10.965 7.102 20.248 1.00 31.97 80 THR A N 1
ATOM 641 C CA . THR A 1 92 ? 11.391 6.077 19.265 1.00 30.12 80 THR A CA 1
ATOM 642 C C . THR A 1 92 ? 12.030 4.860 19.933 1.00 33.99 80 THR A C 1
ATOM 643 O O . THR A 1 92 ? 11.762 3.678 19.544 1.00 28.79 80 THR A O 1
ATOM 647 N N . VAL A 1 93 ? 12.886 5.131 20.921 1.00 29.68 81 VAL A N 1
ATOM 648 C CA . VAL A 1 93 ? 13.449 4.046 21.663 1.00 29.63 81 VAL A CA 1
ATOM 649 C C . VAL A 1 93 ? 12.313 3.237 22.334 1.00 31.65 81 VAL A C 1
ATOM 650 O O . VAL A 1 93 ? 12.266 1.976 22.206 1.00 29.54 81 VAL A O 1
ATOM 654 N N . ARG A 1 94 ? 11.424 3.946 23.024 1.00 36.93 82 ARG A N 1
ATOM 655 C CA . ARG A 1 94 ? 10.328 3.291 23.751 1.00 42.17 82 ARG A CA 1
ATOM 656 C C . ARG A 1 94 ? 9.411 2.466 22.841 1.00 40.32 82 ARG A C 1
ATOM 657 O O . ARG A 1 94 ? 9.117 1.288 23.126 1.00 39.03 82 ARG A O 1
ATOM 665 N N . ALA A 1 95 ? 9.027 3.062 21.712 1.00 36.20 83 ALA A N 1
ATOM 666 C CA . ALA A 1 95 ? 8.259 2.367 20.691 1.00 35.78 83 ALA A CA 1
ATOM 667 C C . ALA A 1 95 ? 8.838 1.046 20.326 1.00 34.50 83 ALA A C 1
ATOM 668 O O . ALA A 1 95 ? 8.104 0.068 20.162 1.00 33.91 83 ALA A O 1
ATOM 670 N N . ASN A 1 96 ? 10.154 0.973 20.196 1.00 33.64 84 ASN A N 1
ATOM 671 C CA . ASN A 1 96 ? 10.804 -0.277 19.815 1.00 33.71 84 ASN A CA 1
ATOM 672 C C . ASN A 1 96 ? 11.095 -1.310 20.945 1.00 29.28 84 ASN A C 1
ATOM 673 O O . ASN A 1 96 ? 11.632 -2.372 20.689 1.00 34.95 84 ASN A O 1
ATOM 678 N N . GLY A 1 97 ? 10.812 -0.957 22.173 1.00 30.00 85 GLY A N 1
ATOM 679 C CA . GLY A 1 97 ? 11.157 -1.757 23.351 1.00 30.14 85 GLY A CA 1
ATOM 680 C C . GLY A 1 97 ? 12.601 -2.130 23.528 1.00 31.28 85 GLY A C 1
ATOM 681 O O . GLY A 1 97 ? 12.902 -3.186 24.101 1.00 35.54 85 GLY A O 1
ATOM 682 N N . PHE A 1 98 ? 13.516 -1.270 23.083 1.00 30.99 86 PHE A N 1
ATOM 683 C CA . PHE A 1 98 ? 14.918 -1.587 23.179 1.00 30.89 86 PHE A CA 1
ATOM 684 C C . PHE A 1 98 ? 15.374 -1.556 24.620 1.00 29.41 86 PHE A C 1
ATOM 685 O O . PHE A 1 98 ? 14.926 -0.660 25.397 1.00 25.96 86 PHE A O 1
ATOM 693 N N . LYS A 1 99 ? 16.211 -2.544 24.957 1.00 23.83 87 LYS A N 1
ATOM 694 C CA . LYS A 1 99 ? 16.849 -2.671 26.291 1.00 29.49 87 LYS A CA 1
ATOM 695 C C . LYS A 1 99 ? 18.275 -3.137 26.048 1.00 29.54 87 LYS A C 1
ATOM 696 O O . LYS A 1 99 ? 18.698 -4.226 26.508 1.00 26.78 87 LYS A O 1
ATOM 702 N N . GLU A 1 100 ? 19.009 -2.327 25.262 1.00 27.39 88 GLU A N 1
ATOM 703 C CA . GLU A 1 100 ? 20.398 -2.661 24.841 1.00 28.98 88 GLU A CA 1
ATOM 704 C C . GLU A 1 100 ? 21.050 -1.402 24.224 1.00 27.67 88 GLU A C 1
ATOM 705 O O . GLU A 1 100 ? 20.351 -0.465 23.885 1.00 24.97 88 GLU A O 1
ATOM 711 N N . ASP A 1 101 ? 22.363 -1.464 24.016 1.00 28.11 89 ASP A N 1
ATOM 712 C CA . ASP A 1 101 ? 23.173 -0.360 23.428 1.00 27.05 89 ASP A CA 1
ATOM 713 C C . ASP A 1 101 ? 22.692 -0.091 21.999 1.00 27.47 8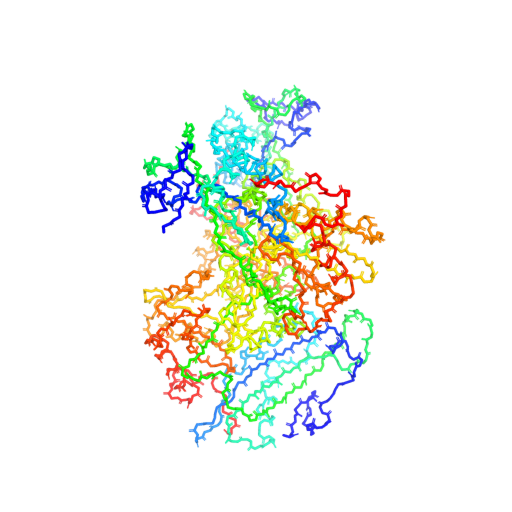9 ASP A C 1
ATOM 714 O O . ASP A 1 101 ? 22.448 -1.032 21.182 1.00 26.87 89 ASP A O 1
ATOM 719 N N . LEU A 1 102 ? 22.494 1.190 21.743 1.00 24.29 90 LEU A N 1
ATOM 720 C CA . LEU A 1 102 ? 22.007 1.719 20.476 1.00 25.58 90 LEU A CA 1
ATOM 721 C C . LEU A 1 102 ? 22.885 2.860 19.981 1.00 24.38 90 LEU A C 1
ATOM 722 O O . LEU A 1 102 ? 23.507 3.520 20.796 1.00 24.05 90 LEU A O 1
ATOM 727 N N . TYR A 1 103 ? 22.914 3.009 18.664 1.00 24.30 91 TYR A N 1
ATOM 728 C CA . TYR A 1 103 ? 23.280 4.224 17.968 1.00 24.03 91 TYR A CA 1
ATOM 729 C C . TYR A 1 103 ? 22.000 4.787 17.371 1.00 24.25 91 TYR A C 1
ATOM 730 O O . TYR A 1 103 ? 21.247 4.113 16.683 1.00 29.25 91 TYR A O 1
ATOM 739 N N . ILE A 1 104 ? 21.737 6.022 17.687 1.00 22.30 92 ILE A N 1
ATOM 740 C CA . ILE A 1 104 ? 20.598 6.773 17.211 1.00 22.88 92 ILE A CA 1
ATOM 741 C C . ILE A 1 104 ? 21.044 7.836 16.117 1.00 21.47 92 ILE A C 1
ATOM 742 O O . ILE A 1 104 ? 21.965 8.660 16.334 1.00 20.17 92 ILE A O 1
ATOM 747 N N . ARG A 1 105 ? 20.433 7.762 14.956 1.00 18.07 93 ARG A N 1
ATOM 748 C CA . ARG A 1 105 ? 20.715 8.695 13.872 1.00 19.42 93 ARG A CA 1
ATOM 749 C C . ARG A 1 105 ? 19.572 9.681 13.517 1.00 19.91 93 ARG A C 1
ATOM 750 O O . ARG A 1 105 ? 18.562 9.259 12.837 1.00 21.93 93 ARG A O 1
ATOM 758 N N . PRO A 1 106 ? 19.679 10.933 13.988 1.00 20.20 94 PRO A N 1
ATOM 759 C CA . PRO A 1 106 ? 18.785 11.996 13.519 1.00 19.97 94 PRO A CA 1
ATOM 760 C C . PRO A 1 106 ? 19.332 12.499 12.215 1.00 21.66 94 PRO A C 1
ATOM 761 O O . PRO A 1 106 ? 20.551 12.796 12.135 1.00 23.03 94 PRO A O 1
ATOM 765 N N . VAL A 1 107 ? 18.479 12.581 11.193 1.00 17.90 95 VAL A N 1
ATOM 766 C CA . VAL A 1 107 ? 18.826 13.090 9.952 1.00 17.69 95 VAL A CA 1
ATOM 767 C C . VAL A 1 107 ? 17.797 14.117 9.511 1.00 21.63 95 VAL A C 1
ATOM 768 O O . VAL A 1 107 ? 16.615 13.849 9.518 1.00 22.74 95 VAL A O 1
ATOM 772 N N . ALA A 1 108 ? 18.266 15.327 9.260 1.00 17.45 96 ALA A N 1
ATOM 773 C CA . ALA A 1 108 ? 17.484 16.418 8.724 1.00 20.97 96 ALA A CA 1
ATOM 774 C C . ALA A 1 108 ? 17.791 16.670 7.228 1.00 23.09 96 ALA A C 1
ATOM 775 O O . ALA A 1 108 ? 18.976 17.006 6.868 1.00 21.40 96 ALA A O 1
ATOM 777 N N . TYR A 1 109 ? 16.736 16.779 6.415 1.00 25.39 97 TYR A N 1
ATOM 778 C CA . TYR A 1 109 ? 16.865 16.792 4.918 1.00 23.42 97 TYR A CA 1
ATOM 779 C C . TYR A 1 109 ? 15.557 17.271 4.282 1.00 25.51 97 TYR A C 1
ATOM 780 O O . TYR A 1 109 ? 14.539 17.347 4.938 1.00 27.27 97 TYR A O 1
ATOM 789 N N . ILE A 1 110 ? 15.596 17.600 2.988 1.00 23.82 98 ILE A N 1
ATOM 790 C CA . ILE A 1 110 ? 14.476 18.134 2.323 1.00 25.62 98 ILE A CA 1
ATOM 791 C C . ILE A 1 110 ? 13.643 16.964 1.682 1.00 28.09 98 ILE A C 1
ATOM 792 O O . ILE A 1 110 ? 14.188 16.176 0.934 1.00 30.72 98 ILE A O 1
ATOM 797 N N . SER A 1 111 ? 12.361 16.848 2.052 1.00 27.67 99 SER A N 1
ATOM 798 C CA . SER A 1 111 ? 11.511 15.797 1.550 1.00 31.79 99 SER A CA 1
ATOM 799 C C . SER A 1 111 ? 10.847 16.203 0.175 1.00 29.07 99 SER A C 1
ATOM 800 O O . SER A 1 111 ? 10.347 15.372 -0.502 1.00 28.99 99 SER A O 1
ATOM 803 N N . LYS A 1 112 ? 10.886 17.469 -0.212 1.00 27.26 100 LYS A N 1
ATOM 804 C CA . LYS A 1 112 ? 10.393 17.902 -1.512 1.00 33.08 100 LYS A CA 1
ATOM 805 C C . LYS A 1 112 ? 11.400 17.575 -2.687 1.00 28.37 100 LYS A C 1
ATOM 806 O O . LYS A 1 112 ? 12.588 17.705 -2.545 1.00 22.94 100 LYS A O 1
ATOM 812 N N . PRO A 1 113 ? 10.918 17.111 -3.849 1.00 28.57 101 PRO A N 1
ATOM 813 C CA . PRO A 1 113 ? 11.781 17.029 -5.042 1.00 28.08 101 PRO A CA 1
ATOM 814 C C . PRO A 1 113 ? 12.184 18.421 -5.587 1.00 27.62 101 PRO A C 1
ATOM 815 O O . PRO A 1 113 ? 11.351 19.281 -5.678 1.00 24.48 101 PRO A O 1
ATOM 819 N N . GLN A 1 114 ? 13.459 18.685 -5.886 1.00 24.71 102 GLN A N 1
ATOM 820 C CA . GLN A 1 114 ? 13.830 20.013 -6.424 1.00 25.74 102 GLN A CA 1
ATOM 821 C C . GLN A 1 114 ? 15.154 19.881 -7.130 1.00 25.02 102 GLN A C 1
ATOM 822 O O . GLN A 1 114 ? 16.120 19.507 -6.543 1.00 24.02 102 GLN A O 1
ATOM 828 N N . ILE A 1 115 ? 15.160 20.146 -8.412 1.00 21.54 103 ILE A N 1
ATOM 829 C CA . ILE A 1 115 ? 16.389 20.239 -9.193 1.00 24.53 103 ILE A CA 1
ATOM 830 C C . ILE A 1 115 ? 17.228 21.491 -8.877 1.00 22.11 103 ILE A C 1
ATOM 831 O O . ILE A 1 115 ? 18.489 21.487 -8.960 1.00 20.48 103 ILE A O 1
ATOM 836 N N . SER A 1 116 ? 16.552 22.606 -8.649 1.00 25.18 104 SER A N 1
ATOM 837 C CA . SER A 1 116 ? 17.278 23.896 -8.469 1.00 24.40 104 SER A CA 1
ATOM 838 C C . SER A 1 116 ? 18.227 23.923 -7.212 1.00 20.16 104 SER A C 1
ATOM 839 O O . SER A 1 116 ? 17.904 23.456 -6.122 1.00 20.50 104 SER A O 1
ATOM 842 N N . LEU A 1 117 ? 19.410 24.475 -7.330 1.00 23.93 105 LEU A N 1
ATOM 843 C CA . LEU A 1 117 ? 20.246 24.702 -6.151 1.00 24.58 105 LEU A CA 1
ATOM 844 C C . LEU A 1 117 ? 19.771 25.760 -5.184 1.00 25.58 105 LEU A C 1
ATOM 845 O O . LEU A 1 117 ? 20.415 25.954 -4.144 1.00 30.37 105 LEU A O 1
ATOM 850 N N . ASP A 1 118 ? 18.703 26.476 -5.497 1.00 31.13 106 ASP A N 1
ATOM 851 C CA . ASP A 1 118 ? 18.195 27.555 -4.615 1.00 33.42 106 ASP A CA 1
ATOM 852 C C . ASP A 1 118 ? 17.258 26.916 -3.553 1.00 37.32 106 ASP A C 1
ATOM 853 O O . ASP A 1 118 ? 16.041 26.828 -3.722 1.00 32.03 106 ASP A O 1
ATOM 858 N N . VAL A 1 119 ? 17.859 26.476 -2.461 1.00 36.16 107 VAL A N 1
ATOM 859 C CA . VAL A 1 119 ? 17.134 25.752 -1.407 1.00 32.92 107 VAL A CA 1
ATOM 860 C C . VAL A 1 119 ? 16.509 26.691 -0.365 1.00 38.53 107 VAL A C 1
ATOM 861 O O . VAL A 1 119 ? 15.809 26.261 0.568 1.00 31.05 107 VAL A O 1
ATOM 865 N N . ARG A 1 120 ? 16.626 28.000 -0.587 1.00 37.76 108 ARG A N 1
ATOM 866 C CA . ARG A 1 120 ? 16.005 28.956 0.296 1.00 32.59 108 ARG A CA 1
ATOM 867 C C . ARG A 1 120 ? 14.550 28.710 0.630 1.00 39.04 108 ARG A C 1
ATOM 868 O O . ARG A 1 120 ? 13.748 28.333 -0.219 1.00 31.36 108 ARG A O 1
ATOM 876 N N . GLY A 1 121 ? 14.231 28.903 1.904 1.00 43.83 109 GLY A N 1
ATOM 877 C CA . GLY A 1 121 ? 12.854 28.909 2.337 1.00 44.06 109 GLY A CA 1
ATOM 878 C C . GLY A 1 121 ? 12.150 27.557 2.386 1.00 38.42 109 GLY A C 1
ATOM 879 O O . GLY A 1 121 ? 11.024 27.513 2.787 1.00 28.54 109 GLY A O 1
ATOM 880 N N . LEU A 1 122 ? 12.818 26.479 1.985 1.00 36.47 110 LEU A N 1
ATOM 881 C CA . LEU A 1 122 ? 12.289 25.129 2.087 1.00 35.59 110 LEU A CA 1
ATOM 882 C C . LEU A 1 122 ? 12.334 24.709 3.517 1.00 35.76 110 LEU A C 1
ATOM 883 O O . LEU A 1 122 ? 13.099 25.242 4.324 1.00 39.23 110 LEU A O 1
ATOM 888 N N . GLN A 1 123 ? 11.515 23.737 3.862 1.00 32.78 111 GLN A N 1
ATOM 889 C CA . GLN A 1 123 ? 11.425 23.407 5.256 1.00 33.24 111 GLN A CA 1
ATOM 890 C C . GLN A 1 123 ? 11.921 21.958 5.417 1.00 28.32 111 GLN A C 1
ATOM 891 O O . GLN A 1 123 ? 11.569 21.120 4.671 1.00 26.96 111 GLN A O 1
ATOM 897 N N . ALA A 1 124 ? 12.832 21.691 6.318 1.00 27.34 112 ALA A N 1
ATOM 898 C CA . ALA A 1 124 ? 13.356 20.311 6.444 1.00 27.37 112 ALA A CA 1
ATOM 899 C C . ALA A 1 124 ? 12.381 19.344 7.057 1.00 26.47 112 ALA A C 1
ATOM 900 O O . ALA A 1 124 ? 11.537 19.759 7.870 1.00 29.92 112 ALA A O 1
ATOM 902 N N . SER A 1 125 ? 12.582 18.051 6.749 1.00 26.66 113 SER A N 1
ATOM 903 C CA . SER A 1 125 ? 12.025 16.955 7.544 1.00 27.15 113 SER A CA 1
ATOM 904 C C . SER A 1 125 ? 13.102 16.421 8.485 1.00 23.43 113 SER A C 1
ATOM 905 O O . SER A 1 125 ? 14.296 16.575 8.214 1.00 26.38 113 SER A O 1
ATOM 908 N N . VAL A 1 126 ? 12.689 15.798 9.588 1.00 24.47 114 VAL A N 1
ATOM 909 C CA . VAL A 1 126 ? 13.596 15.116 10.466 1.00 22.73 114 VAL A CA 1
ATOM 910 C C . VAL A 1 126 ? 13.164 13.654 10.613 1.00 20.99 114 VAL A C 1
ATOM 911 O O . VAL A 1 126 ? 12.025 13.345 10.801 1.00 24.15 114 VAL A O 1
ATOM 915 N N . ALA A 1 127 ? 14.077 12.743 10.384 1.00 18.40 115 ALA A N 1
ATOM 916 C CA . ALA A 1 127 ? 13.845 11.309 10.705 1.00 17.61 115 ALA A CA 1
ATOM 917 C C . ALA A 1 127 ? 14.858 10.906 11.739 1.00 21.55 115 ALA A C 1
ATOM 918 O O . ALA A 1 127 ? 16.064 11.393 11.721 1.00 17.19 115 ALA A O 1
ATOM 920 N N . ILE A 1 128 ? 14.418 10.037 12.626 1.00 20.20 116 ILE A N 1
ATOM 921 C CA . ILE A 1 128 ? 15.215 9.560 13.750 1.00 21.59 116 ILE A CA 1
ATOM 922 C C . ILE A 1 128 ? 15.004 8.100 13.904 1.00 24.73 116 ILE A C 1
ATOM 923 O O . ILE A 1 128 ? 13.898 7.607 14.207 1.00 24.39 116 ILE A O 1
ATOM 928 N N . ALA A 1 129 ? 16.103 7.419 13.701 1.00 21.70 117 ALA A N 1
ATOM 929 C CA . ALA A 1 129 ? 16.217 5.972 13.825 1.00 26.98 117 ALA A CA 1
ATOM 930 C C . ALA A 1 129 ? 17.147 5.618 14.953 1.00 27.53 117 ALA A C 1
ATOM 931 O O . ALA A 1 129 ? 18.211 6.292 15.156 1.00 24.24 117 ALA A O 1
ATOM 933 N N . ALA A 1 130 ? 16.753 4.534 15.625 1.00 29.67 118 ALA A N 1
ATOM 934 C CA . ALA A 1 130 ? 17.459 3.920 16.754 1.00 31.57 118 ALA A CA 1
ATOM 935 C C . ALA A 1 130 ? 17.784 2.475 16.422 1.00 33.94 118 ALA A C 1
ATOM 936 O O . ALA A 1 130 ? 16.873 1.709 16.162 1.00 34.26 118 ALA A O 1
ATOM 938 N N . ILE A 1 131 ? 19.068 2.112 16.398 1.00 26.41 119 ILE A N 1
ATOM 939 C CA . ILE A 1 131 ? 19.480 0.847 15.967 1.00 32.20 119 ILE A CA 1
ATOM 940 C C . ILE A 1 131 ? 20.432 0.141 16.965 1.00 32.91 119 ILE A C 1
ATOM 941 O O . ILE A 1 131 ? 21.341 0.767 17.536 1.00 26.51 119 ILE A O 1
ATOM 946 N N . PRO A 1 132 ? 20.296 -1.189 17.104 1.00 30.87 120 PRO A N 1
ATOM 947 C CA . PRO A 1 132 ? 21.242 -1.883 17.923 1.00 31.12 120 PRO A CA 1
ATOM 948 C C . PRO A 1 132 ? 22.615 -1.690 17.389 1.00 34.20 120 PRO A C 1
ATOM 949 O O . PRO A 1 132 ? 22.771 -1.602 16.165 1.00 31.91 120 PRO A O 1
ATOM 953 N N . PHE A 1 133 ? 23.606 -1.568 18.278 1.00 34.79 121 PHE A N 1
ATOM 954 C CA . PHE A 1 133 ? 25.005 -1.217 17.836 1.00 36.31 121 PHE A CA 1
ATOM 955 C C . PHE A 1 133 ? 25.994 -1.545 18.923 1.00 33.31 121 PHE A C 1
ATOM 956 O O . PHE A 1 133 ? 25.836 -1.086 20.063 1.00 31.31 121 PHE A O 1
ATOM 964 N N . GLY A 1 134 ? 26.964 -2.407 18.589 1.00 39.65 122 GLY A N 1
ATOM 965 C CA . GLY A 1 134 ? 28.150 -2.654 19.407 1.00 35.58 122 GLY A CA 1
ATOM 966 C C . GLY A 1 134 ? 29.283 -1.645 19.154 1.00 42.41 122 GLY A C 1
ATOM 967 O O . GLY A 1 134 ? 29.093 -0.382 19.096 1.00 35.22 122 GLY A O 1
ATOM 968 N N . LYS A 1 135 ? 30.484 -2.184 18.979 1.00 46.21 123 LYS A N 1
ATOM 969 C CA . LYS A 1 135 ? 31.701 -1.328 18.779 1.00 46.08 123 LYS A CA 1
ATOM 970 C C . LYS A 1 135 ? 31.984 -0.923 17.280 1.00 50.32 123 LYS A C 1
ATOM 971 O O . LYS A 1 135 ? 31.660 -1.709 16.363 1.00 56.42 123 LYS A O 1
ATOM 974 N N . TYR A 1 136 ? 32.533 0.298 17.053 1.00 41.38 124 TYR A N 1
ATOM 975 C CA . TYR A 1 136 ? 32.955 0.839 15.692 1.00 43.80 124 TYR A CA 1
ATOM 976 C C . TYR A 1 136 ? 34.437 0.579 15.324 1.00 43.97 124 TYR A C 1
ATOM 977 O O . TYR A 1 136 ? 34.791 0.425 14.140 1.00 44.32 124 TYR A O 1
ATOM 986 N N . LEU A 1 137 ? 35.298 0.596 16.340 1.00 40.15 125 LEU A N 1
ATOM 987 C CA . LEU A 1 137 ? 36.703 0.292 16.176 1.00 34.10 125 LEU A CA 1
ATOM 988 C C . LEU A 1 137 ? 37.126 -0.678 17.241 1.00 34.49 125 LEU A C 1
ATOM 989 O O . LEU A 1 137 ? 36.612 -0.611 18.359 1.00 31.87 125 LEU A O 1
ATOM 994 N N . LYS A 1 138 ? 38.133 -1.502 16.910 1.00 45.08 126 LYS A N 1
ATOM 995 C CA . LYS A 1 138 ? 38.767 -2.452 17.860 1.00 45.69 126 LYS A CA 1
ATOM 996 C C . LYS A 1 138 ? 39.034 -1.808 19.247 1.00 46.79 126 LYS A C 1
ATOM 997 O O . LYS A 1 138 ? 39.626 -0.745 19.321 1.00 42.06 126 LYS A O 1
ATOM 1003 N N . VAL A 1 139 ? 38.593 -2.436 20.342 1.00 48.51 127 VAL A N 1
ATOM 1004 C CA . VAL A 1 139 ? 38.734 -1.804 21.697 1.00 39.58 127 VAL A CA 1
ATOM 1005 C C . VAL A 1 139 ? 40.206 -1.715 22.113 1.00 35.65 127 VAL A C 1
ATOM 1006 O O . VAL A 1 139 ? 40.705 -0.688 22.715 1.00 32.64 127 VAL A O 1
ATOM 1010 N N . GLU A 1 140 ? 40.921 -2.772 21.772 1.00 36.54 128 GLU A N 1
ATOM 1011 C CA . GLU A 1 140 ? 42.357 -2.861 22.091 1.00 43.36 128 GLU A CA 1
ATOM 1012 C C . GLU A 1 140 ? 43.263 -1.940 21.298 1.00 37.18 128 GLU A C 1
ATOM 1013 O O . GLU A 1 140 ? 44.433 -1.900 21.604 1.00 45.72 128 GLU A O 1
ATOM 1019 N N . GLY A 1 141 ? 42.744 -1.218 20.295 1.00 30.75 129 GLY A N 1
ATOM 1020 C CA . GLY A 1 141 ? 43.538 -0.293 19.488 1.00 26.39 129 GLY A CA 1
ATOM 1021 C C . GLY A 1 141 ? 43.510 -0.565 17.992 1.00 22.99 129 GLY A C 1
ATOM 1022 O O . GLY A 1 141 ? 43.366 -1.670 17.544 1.00 28.40 129 GLY A O 1
ATOM 1023 N N . VAL A 1 142 ? 43.661 0.453 17.231 1.00 20.55 130 VAL A N 1
ATOM 1024 C CA . VAL A 1 142 ? 43.586 0.386 15.780 1.00 21.38 130 VAL A CA 1
ATOM 1025 C C . VAL A 1 142 ? 44.859 0.938 15.127 1.00 21.63 130 VAL A C 1
ATOM 1026 O O . VAL A 1 142 ? 45.611 1.587 15.755 1.00 21.61 130 VAL A O 1
ATOM 1030 N N . ARG A 1 143 ? 45.107 0.576 13.879 1.00 25.23 131 ARG A N 1
ATOM 1031 C CA . ARG A 1 143 ? 46.294 0.991 13.135 1.00 26.35 131 ARG A CA 1
ATOM 1032 C C . ARG A 1 143 ? 45.722 2.039 12.227 1.00 25.04 131 ARG A C 1
ATOM 1033 O O . ARG A 1 143 ? 44.664 1.815 11.596 1.00 25.63 131 ARG A O 1
ATOM 1041 N N . ALA A 1 144 ? 46.401 3.170 12.175 1.00 24.80 132 ALA A N 1
ATOM 1042 C CA . ALA A 1 144 ? 45.984 4.269 11.364 1.00 23.34 132 ALA A CA 1
ATOM 1043 C C . ALA A 1 144 ? 47.005 4.710 10.307 1.00 22.28 132 ALA A C 1
ATOM 1044 O O . ALA A 1 144 ? 48.201 4.438 10.422 1.00 24.69 132 ALA A O 1
ATOM 1046 N N . ALA A 1 145 ? 46.500 5.246 9.198 1.00 20.76 133 ALA A N 1
ATOM 1047 C CA . ALA A 1 145 ? 47.276 5.743 8.114 1.00 24.23 133 ALA A CA 1
ATOM 1048 C C . ALA A 1 145 ? 46.934 7.197 7.880 1.00 20.31 133 ALA A C 1
ATOM 1049 O O . ALA A 1 145 ? 45.768 7.597 7.850 1.00 19.75 133 ALA A O 1
ATOM 1051 N N . VAL A 1 146 ? 47.945 8.042 7.737 1.00 20.61 134 VAL A N 1
ATOM 1052 C CA . VAL A 1 146 ? 47.619 9.436 7.257 1.00 19.85 134 VAL A CA 1
ATOM 1053 C C . VAL A 1 146 ? 47.301 9.276 5.793 1.00 18.15 134 VAL A C 1
ATOM 1054 O O . VAL A 1 146 ? 48.122 8.690 5.019 1.00 20.14 134 VAL A O 1
ATOM 1058 N N . VAL A 1 147 ? 46.120 9.748 5.393 1.00 17.51 135 VAL A N 1
ATOM 1059 C CA . VAL A 1 147 ? 45.686 9.646 4.018 1.00 14.91 135 VAL A CA 1
ATOM 1060 C C . VAL A 1 147 ? 46.063 10.749 3.047 1.00 15.39 135 VAL A C 1
ATOM 1061 O O . VAL A 1 147 ? 46.564 11.836 3.436 1.00 14.65 135 VAL A O 1
ATOM 1065 N N . SER A 1 148 ? 45.896 10.440 1.745 1.00 17.50 136 SER A N 1
ATOM 1066 C CA . SER A 1 148 ? 46.280 11.385 0.672 1.00 16.21 136 SER A CA 1
ATOM 1067 C C . SER A 1 148 ? 45.274 12.546 0.574 1.00 18.91 136 SER A C 1
ATOM 1068 O O . SER A 1 148 ? 45.644 13.554 0.054 1.00 20.11 136 SER A O 1
ATOM 1071 N N . TRP A 1 149 ? 44.005 12.301 0.952 1.00 15.69 137 TRP A N 1
ATOM 1072 C CA . TRP A 1 149 ? 42.938 13.244 1.027 1.00 15.28 137 TRP A CA 1
ATOM 1073 C C . TRP A 1 149 ? 43.034 14.209 2.176 1.00 15.12 137 TRP A C 1
ATOM 1074 O O . TRP A 1 149 ? 43.142 13.829 3.282 1.00 17.59 137 TRP A O 1
ATOM 1085 N N . ARG A 1 150 ? 42.994 15.490 1.906 1.00 17.16 138 ARG A N 1
ATOM 1086 C CA . ARG A 1 150 ? 42.941 16.456 2.961 1.00 19.31 138 ARG A CA 1
ATOM 1087 C C . ARG A 1 150 ? 41.504 16.706 3.394 1.00 18.98 138 ARG A C 1
ATOM 1088 O O . ARG A 1 150 ? 40.610 16.588 2.574 1.00 17.15 138 ARG A O 1
ATOM 1096 N N . ARG A 1 151 ? 41.321 17.038 4.668 1.00 18.06 139 ARG A N 1
ATOM 1097 C CA . ARG A 1 151 ? 40.032 17.506 5.175 1.00 19.25 139 ARG A CA 1
ATOM 1098 C C . ARG A 1 151 ? 39.481 18.698 4.382 1.00 19.49 139 ARG A C 1
ATOM 1099 O O . ARG A 1 151 ? 40.176 19.670 4.103 1.00 19.53 139 ARG A O 1
ATOM 1107 N N . VAL A 1 152 ? 38.208 18.674 4.112 1.00 18.01 140 VAL A N 1
ATOM 1108 C CA . VAL A 1 152 ? 37.634 19.694 3.266 1.00 21.14 140 VAL A CA 1
ATOM 1109 C C . VAL A 1 152 ? 37.801 20.999 4.125 1.00 20.14 140 VAL A C 1
ATOM 1110 O O . VAL A 1 152 ? 37.698 20.939 5.375 1.00 22.42 140 VAL A O 1
ATOM 1114 N N . HIS A 1 153 ? 38.060 22.124 3.481 1.00 18.43 141 HIS A N 1
ATOM 1115 C CA . HIS A 1 153 ? 38.486 23.362 4.113 1.00 18.53 141 HIS A CA 1
ATOM 1116 C C . HIS A 1 153 ? 37.284 24.299 4.388 1.00 18.34 141 HIS A C 1
ATOM 1117 O O . HIS A 1 153 ? 36.310 24.310 3.629 1.00 17.54 141 HIS A O 1
ATOM 1124 N N . THR A 1 154 ? 37.351 25.053 5.490 1.00 19.14 142 THR A N 1
ATOM 1125 C CA . THR A 1 154 ? 36.271 26.037 5.863 1.00 20.15 142 THR A CA 1
ATOM 1126 C C . THR A 1 154 ? 35.879 27.065 4.753 1.00 21.69 142 THR A C 1
ATOM 1127 O O . THR A 1 154 ? 34.690 27.488 4.670 1.00 18.78 142 THR A O 1
ATOM 1131 N N . SER A 1 155 ? 36.889 27.502 3.953 1.00 23.18 143 SER A N 1
ATOM 1132 C CA . SER A 1 155 ? 36.737 28.400 2.778 1.00 22.06 143 SER A CA 1
ATOM 1133 C C . SER A 1 155 ? 35.841 27.821 1.688 1.00 20.93 143 SER A C 1
ATOM 1134 O O . SER A 1 155 ? 35.407 28.556 0.795 1.00 20.94 143 SER A O 1
ATOM 1137 N N . MET A 1 156 ? 35.559 26.516 1.768 1.00 19.98 144 MET A N 1
ATOM 1138 C CA . MET A 1 156 ? 34.766 25.805 0.771 1.00 18.59 144 MET A CA 1
ATOM 1139 C C . MET A 1 156 ? 33.490 25.088 1.255 1.00 20.80 144 MET A C 1
ATOM 1140 O O . MET A 1 156 ? 32.490 25.063 0.506 1.00 18.33 144 MET A O 1
ATOM 1145 N N . MET A 1 157 ? 33.504 24.516 2.476 1.00 20.21 145 MET A N 1
ATOM 1146 C CA . MET A 1 157 ? 32.259 24.090 3.139 1.00 25.48 145 MET A CA 1
ATOM 1147 C C . MET A 1 157 ? 32.356 24.307 4.657 1.00 24.38 145 MET A C 1
ATOM 1148 O O . MET A 1 157 ? 33.461 24.323 5.165 1.00 22.43 145 MET A O 1
ATOM 1153 N N . PRO A 1 158 ? 31.207 24.344 5.366 1.00 22.86 146 PRO A N 1
ATOM 1154 C CA . PRO A 1 158 ? 31.216 24.741 6.780 1.00 22.03 146 PRO A CA 1
ATOM 1155 C C . PRO A 1 158 ? 31.382 23.551 7.650 1.00 21.90 146 PRO A C 1
ATOM 1156 O O . PRO A 1 158 ? 30.424 23.026 8.221 1.00 24.11 146 PRO A O 1
ATOM 1160 N N . VAL A 1 159 ? 32.658 23.120 7.722 1.00 20.99 147 VAL A N 1
ATOM 1161 C CA . VAL A 1 159 ? 33.060 21.918 8.341 1.00 19.93 147 VAL A CA 1
ATOM 1162 C C . VAL A 1 159 ? 32.617 21.693 9.767 1.00 20.40 147 VAL A C 1
ATOM 1163 O O . VAL A 1 159 ? 32.364 20.568 10.174 1.00 18.69 147 VAL A O 1
ATOM 1167 N N . MET A 1 160 ? 32.393 22.771 10.496 1.00 20.97 148 MET A N 1
ATOM 1168 C CA . MET A 1 160 ? 31.911 22.650 11.892 1.00 19.54 148 MET A CA 1
ATOM 1169 C C . MET A 1 160 ? 30.475 22.153 11.900 1.00 19.53 148 MET A C 1
ATOM 1170 O O . MET A 1 160 ? 30.001 21.817 12.910 1.00 18.87 148 MET A O 1
ATOM 1175 N N . ALA A 1 161 ? 29.770 22.248 10.806 1.00 19.11 149 ALA A N 1
ATOM 1176 C CA . ALA A 1 161 ? 28.428 21.709 10.771 1.00 19.85 149 ALA A CA 1
ATOM 1177 C C . ALA A 1 161 ? 28.546 20.239 10.449 1.00 18.90 149 ALA A C 1
ATOM 1178 O O . ALA A 1 161 ? 29.319 19.889 9.562 1.00 22.04 149 ALA A O 1
ATOM 1180 N N . LYS A 1 162 ? 27.691 19.410 11.064 1.00 21.07 150 LYS A N 1
ATOM 1181 C CA . LYS A 1 162 ? 27.639 17.969 10.800 1.00 20.40 150 LYS A CA 1
ATOM 1182 C C . LYS A 1 162 ? 26.751 17.787 9.608 1.00 20.29 150 LYS A C 1
ATOM 1183 O O . LYS A 1 162 ? 25.561 17.358 9.670 1.00 20.16 150 LYS A O 1
ATOM 1189 N N . ALA A 1 163 ? 27.291 18.140 8.483 1.00 18.55 151 ALA A N 1
ATOM 1190 C CA . ALA A 1 163 ? 26.488 18.264 7.274 1.00 19.92 151 ALA A CA 1
ATOM 1191 C C . ALA A 1 163 ? 26.806 17.216 6.241 1.00 17.69 151 ALA A C 1
ATOM 1192 O O . ALA A 1 163 ? 27.950 16.978 5.946 1.00 19.97 151 ALA A O 1
ATOM 1194 N N . THR A 1 164 ? 25.779 16.697 5.601 1.00 17.18 152 THR A N 1
ATOM 1195 C CA . THR A 1 164 ? 25.781 15.408 4.847 1.00 20.65 152 THR A CA 1
ATOM 1196 C C . THR A 1 164 ? 26.782 15.385 3.735 1.00 19.54 152 THR A C 1
ATOM 1197 O O . THR A 1 164 ? 27.728 14.538 3.735 1.00 20.22 152 THR A O 1
ATOM 1201 N N . GLY A 1 165 ? 26.715 16.429 2.918 1.00 19.76 153 GLY A N 1
ATOM 1202 C CA . GLY A 1 165 ? 27.534 16.564 1.736 1.00 20.58 153 GLY A CA 1
ATOM 1203 C C . GLY A 1 165 ? 29.031 16.573 1.992 1.00 18.73 153 GLY A C 1
ATOM 1204 O O . GLY A 1 165 ? 29.741 15.984 1.264 1.00 21.58 153 GLY A O 1
ATOM 1205 N N . ILE A 1 166 ? 29.452 17.117 3.138 1.00 19.10 154 ILE A N 1
ATOM 1206 C CA . ILE A 1 166 ? 30.913 17.066 3.605 1.00 17.67 154 ILE A CA 1
ATOM 1207 C C . ILE A 1 166 ? 31.478 15.662 3.677 1.00 17.98 154 ILE A C 1
ATOM 1208 O O . ILE A 1 166 ? 32.673 15.496 3.448 1.00 19.10 154 ILE A O 1
ATOM 1213 N N . TYR A 1 167 ? 30.673 14.658 4.025 1.00 19.84 155 TYR A N 1
ATOM 1214 C CA . TYR A 1 167 ? 31.200 13.269 4.325 1.00 19.23 155 TYR A CA 1
ATOM 1215 C C . TYR A 1 167 ? 31.696 12.396 3.088 1.00 19.51 155 TYR A C 1
ATOM 1216 O O . TYR A 1 167 ? 32.244 11.282 3.266 1.00 18.86 155 TYR A O 1
ATOM 1225 N N . LEU A 1 168 ? 31.526 12.898 1.865 1.00 18.47 156 LEU A N 1
ATOM 1226 C CA . LEU A 1 168 ? 32.164 12.343 0.719 1.00 16.02 156 LEU A CA 1
ATOM 1227 C C . LEU A 1 168 ? 33.721 12.348 0.858 1.00 15.99 156 LEU A C 1
ATOM 1228 O O . LEU A 1 168 ? 34.442 11.323 0.618 1.00 15.71 156 LEU A O 1
ATOM 1233 N N . ASN A 1 169 ? 34.195 13.447 1.391 1.00 16.81 157 ASN A N 1
ATOM 1234 C CA . ASN A 1 169 ? 35.629 13.587 1.830 1.00 20.35 157 ASN A CA 1
ATOM 1235 C C . ASN A 1 169 ? 36.053 12.554 2.906 1.00 23.17 157 ASN A C 1
ATOM 1236 O O . ASN A 1 169 ? 37.147 11.846 2.766 1.00 19.78 157 ASN A O 1
ATOM 1241 N N . SER A 1 170 ? 35.180 12.408 3.949 1.00 21.86 158 SER A N 1
ATOM 1242 C CA . SER A 1 170 ? 35.372 11.404 4.979 1.00 21.46 158 SER A CA 1
ATOM 1243 C C . SER A 1 170 ? 35.319 9.979 4.400 1.00 24.17 158 SER A C 1
ATOM 1244 O O . SER A 1 170 ? 36.127 9.155 4.817 1.00 22.59 158 SER A O 1
ATOM 1247 N N . ILE A 1 171 ? 34.411 9.688 3.443 1.00 22.74 159 ILE A N 1
ATOM 1248 C CA . ILE A 1 171 ? 34.392 8.393 2.812 1.00 22.41 159 ILE A CA 1
ATOM 1249 C C . ILE A 1 171 ? 35.667 8.156 1.996 1.00 21.18 159 ILE A C 1
ATOM 1250 O O . ILE A 1 171 ? 36.303 7.108 2.075 1.00 20.96 159 ILE A O 1
ATOM 1255 N N . MET A 1 172 ? 36.047 9.129 1.192 1.00 25.61 160 MET A N 1
ATOM 1256 C CA . MET A 1 172 ? 37.348 9.042 0.486 1.00 24.60 160 MET A CA 1
ATOM 1257 C C . MET A 1 172 ? 38.434 8.617 1.467 1.00 23.92 160 MET A C 1
ATOM 1258 O O . MET A 1 172 ? 39.144 7.628 1.241 1.00 24.73 160 MET A O 1
ATOM 1263 N N . ALA A 1 173 ? 38.515 9.303 2.602 1.00 24.64 161 ALA A N 1
ATOM 1264 C CA . ALA A 1 173 ? 39.618 9.005 3.570 1.00 21.92 161 ALA A CA 1
ATOM 1265 C C . ALA A 1 173 ? 39.435 7.576 4.168 1.00 21.78 161 ALA A C 1
ATOM 1266 O O . ALA A 1 173 ? 40.344 6.727 4.180 1.00 17.92 161 ALA A O 1
ATOM 1268 N N . ALA A 1 174 ? 38.210 7.259 4.566 1.00 23.18 162 ALA A N 1
ATOM 1269 C CA . ALA A 1 174 ? 37.921 6.015 5.252 1.00 20.16 162 ALA A CA 1
ATOM 1270 C C . ALA A 1 174 ? 38.235 4.829 4.356 1.00 21.39 162 ALA A C 1
ATOM 1271 O O . ALA A 1 174 ? 38.929 3.853 4.786 1.00 21.42 162 ALA A O 1
ATOM 1273 N N . VAL A 1 175 ? 37.859 4.938 3.083 1.00 20.12 163 VAL A N 1
ATOM 1274 C CA . VAL A 1 175 ? 38.076 3.877 2.118 1.00 21.56 163 VAL A CA 1
ATOM 1275 C C . VAL A 1 175 ? 39.533 3.747 1.778 1.00 20.30 163 VAL A C 1
ATOM 1276 O O . VAL A 1 175 ? 40.033 2.629 1.681 1.00 15.82 163 VAL A O 1
ATOM 1280 N N . GLU A 1 176 ? 40.222 4.864 1.601 1.00 19.46 164 GLU A N 1
ATOM 1281 C CA . GLU A 1 176 ? 41.632 4.794 1.350 1.00 17.89 164 GLU A CA 1
ATOM 1282 C C . GLU A 1 176 ? 42.348 4.021 2.437 1.00 19.68 164 GLU A C 1
ATOM 1283 O O . GLU A 1 176 ? 43.125 3.139 2.163 1.00 20.92 164 GLU A O 1
ATOM 1289 N N . ALA A 1 177 ? 42.075 4.303 3.699 1.00 19.06 165 ALA A N 1
ATOM 1290 C CA . ALA A 1 177 ? 42.762 3.588 4.739 1.00 21.35 165 ALA A CA 1
ATOM 1291 C C . ALA A 1 177 ? 42.406 2.087 4.828 1.00 22.70 165 ALA A C 1
ATOM 1292 O O . ALA A 1 177 ? 43.253 1.184 4.955 1.00 17.09 165 ALA A O 1
ATOM 1294 N N . ARG A 1 178 ? 41.126 1.820 4.697 1.00 25.93 166 ARG A N 1
ATOM 1295 C CA . ARG A 1 178 ? 40.623 0.458 4.791 1.00 27.93 166 ARG A CA 1
ATOM 1296 C C . ARG A 1 178 ? 40.953 -0.392 3.619 1.00 28.94 166 ARG A C 1
ATOM 1297 O O . ARG A 1 178 ? 41.248 -1.557 3.847 1.00 32.52 166 ARG A O 1
ATOM 1305 N N . ALA A 1 179 ? 40.985 0.168 2.407 1.00 28.82 167 ALA A N 1
ATOM 1306 C CA . ALA A 1 179 ? 41.449 -0.561 1.178 1.00 32.54 167 ALA A CA 1
ATOM 1307 C C . ALA A 1 179 ? 42.842 -1.218 1.370 1.00 38.30 167 ALA A C 1
ATOM 1308 O O . ALA A 1 179 ? 43.049 -2.346 0.959 1.00 38.44 167 ALA A O 1
ATOM 1310 N N . ARG A 1 180 ? 43.746 -0.539 2.063 1.00 40.13 168 ARG A N 1
ATOM 1311 C CA . ARG A 1 180 ? 45.011 -1.141 2.534 1.00 36.00 168 ARG A CA 1
ATOM 1312 C C . ARG A 1 180 ? 44.959 -2.017 3.844 1.00 36.25 168 ARG A C 1
ATOM 1313 O O . ARG A 1 180 ? 45.970 -2.491 4.321 1.00 29.76 168 ARG A O 1
ATOM 1315 N N . GLY A 1 181 ? 43.786 -2.349 4.378 1.00 38.88 169 GLY A N 1
ATOM 1316 C CA . GLY A 1 181 ? 43.700 -3.092 5.674 1.00 38.21 169 GLY A CA 1
ATOM 1317 C C . GLY A 1 181 ? 44.112 -2.376 6.999 1.00 41.59 169 GLY A C 1
ATOM 1318 O O . GLY A 1 181 ? 44.185 -3.027 8.031 1.00 38.50 169 GLY A O 1
ATOM 1319 N N . TYR A 1 182 ? 44.394 -1.071 6.992 1.00 37.08 170 TYR A N 1
ATOM 1320 C CA . TYR A 1 182 ? 44.348 -0.242 8.234 1.00 33.97 170 TYR A CA 1
ATOM 1321 C C . TYR A 1 182 ? 42.931 -0.115 8.721 1.00 29.04 170 TYR A C 1
ATOM 1322 O O . TYR A 1 182 ? 41.942 -0.241 7.910 1.00 23.40 170 TYR A O 1
ATOM 1331 N N . ASP A 1 183 ? 42.779 0.224 9.991 1.00 21.72 171 ASP A N 1
ATOM 1332 C CA . ASP A 1 183 ? 41.433 0.293 10.541 1.00 19.20 171 ASP A CA 1
ATOM 1333 C C . ASP A 1 183 ? 40.819 1.684 10.322 1.00 18.88 171 ASP A C 1
ATOM 1334 O O . ASP A 1 183 ? 39.632 1.795 10.165 1.00 15.79 171 ASP A O 1
ATOM 1339 N N . GLU A 1 184 ? 41.640 2.742 10.269 1.00 16.82 172 GLU A N 1
ATOM 1340 C CA . GLU A 1 184 ? 41.072 4.087 10.180 1.00 19.38 172 GLU A CA 1
ATOM 1341 C C . GLU A 1 184 ? 42.094 5.060 9.559 1.00 20.16 172 GLU A C 1
ATOM 1342 O O . GLU A 1 184 ? 43.354 4.813 9.535 1.00 19.27 172 GLU A O 1
ATOM 1348 N N . ALA A 1 185 ? 41.505 6.163 9.085 1.00 19.81 173 ALA A N 1
ATOM 1349 C CA . ALA A 1 185 ? 42.216 7.282 8.469 1.00 19.85 173 ALA A CA 1
ATOM 1350 C C . ALA A 1 185 ? 42.553 8.349 9.402 1.00 17.93 173 ALA A C 1
ATOM 1351 O O . ALA A 1 185 ? 41.799 8.607 10.276 1.00 22.33 173 ALA A O 1
ATOM 1353 N N . ILE A 1 186 ? 43.669 9.035 9.148 1.00 17.45 174 ILE A N 1
ATOM 1354 C CA . ILE A 1 186 ? 43.911 10.366 9.757 1.00 18.99 174 ILE A CA 1
ATOM 1355 C C . ILE A 1 186 ? 43.994 11.320 8.616 1.00 19.76 174 ILE A C 1
ATOM 1356 O O . ILE A 1 186 ? 44.707 11.077 7.700 1.00 25.31 174 ILE A O 1
ATOM 1361 N N . MET A 1 187 ? 43.409 12.524 8.768 1.00 18.16 175 MET A N 1
ATOM 1362 C CA . MET A 1 187 ? 43.395 13.481 7.734 1.00 17.31 175 MET A CA 1
ATOM 1363 C C . MET A 1 187 ? 44.074 14.753 8.218 1.00 14.67 175 MET A C 1
ATOM 1364 O O . MET A 1 187 ? 43.774 15.248 9.354 1.00 18.19 175 MET A O 1
ATOM 1369 N N . LEU A 1 188 ? 44.988 15.233 7.401 1.00 15.06 176 LEU A N 1
ATOM 1370 C CA . LEU A 1 188 ? 45.612 16.548 7.539 1.00 15.05 176 LEU A CA 1
ATOM 1371 C C . LEU A 1 188 ? 44.653 17.606 6.995 1.00 17.73 176 LEU A C 1
ATOM 1372 O O . LEU A 1 188 ? 43.912 17.344 6.060 1.00 20.30 176 LEU A O 1
ATOM 1377 N N . ASN A 1 189 ? 44.647 18.803 7.573 1.00 22.06 177 ASN A N 1
ATOM 1378 C CA . ASN A 1 189 ? 43.966 19.957 6.961 1.00 19.11 177 ASN A CA 1
ATOM 1379 C C . ASN A 1 189 ? 44.784 20.610 5.761 1.00 19.25 177 ASN A C 1
ATOM 1380 O O . ASN A 1 189 ? 45.875 20.113 5.407 1.00 19.03 177 ASN A O 1
ATOM 1385 N N . ALA A 1 190 ? 44.275 21.683 5.126 1.00 18.47 178 ALA A N 1
ATOM 1386 C CA . ALA A 1 190 ? 44.929 22.212 3.901 1.00 18.28 178 ALA A CA 1
ATOM 1387 C C . ALA A 1 190 ? 46.317 22.763 4.259 1.00 17.68 178 ALA A C 1
ATOM 1388 O O . ALA A 1 190 ? 47.187 22.868 3.447 1.00 21.16 178 ALA A O 1
ATOM 1390 N N . GLU A 1 191 ? 46.490 23.130 5.497 1.00 19.55 179 GLU A N 1
ATOM 1391 C CA . GLU A 1 191 ? 47.702 23.783 5.998 1.00 21.18 179 GLU A CA 1
ATOM 1392 C C . GLU A 1 191 ? 48.663 22.710 6.515 1.00 19.69 179 GLU A C 1
ATOM 1393 O O . GLU A 1 191 ? 49.750 23.028 7.011 1.00 22.87 179 GLU A O 1
ATOM 1399 N N . GLY A 1 192 ? 48.259 21.465 6.455 1.00 18.10 180 GLY A N 1
ATOM 1400 C CA . GLY A 1 192 ? 49.145 20.346 6.741 1.00 19.45 180 GLY A CA 1
ATOM 1401 C C . GLY A 1 192 ? 49.168 19.805 8.154 1.00 19.20 180 GLY A C 1
ATOM 1402 O O . GLY A 1 192 ? 50.001 19.010 8.454 1.00 16.57 180 GLY A O 1
ATOM 1403 N N . LYS A 1 193 ? 48.230 20.249 9.009 1.00 19.60 181 LYS A N 1
ATOM 1404 C CA . LYS A 1 193 ? 48.155 19.900 10.409 1.00 20.99 181 LYS A CA 1
ATOM 1405 C C . LYS A 1 193 ? 47.142 18.785 10.522 1.00 23.18 181 LYS A C 1
ATOM 1406 O O . LYS A 1 193 ? 46.125 18.849 9.812 1.00 20.81 181 LYS A O 1
ATOM 1412 N N . VAL A 1 194 ? 47.418 17.815 11.410 1.00 26.55 182 VAL A N 1
ATOM 1413 C CA . VAL A 1 194 ? 46.459 16.683 11.719 1.00 22.34 182 VAL A CA 1
ATOM 1414 C C . VAL A 1 194 ? 45.140 17.267 12.240 1.00 21.43 182 VAL A C 1
ATOM 1415 O O . VAL A 1 194 ? 45.103 18.076 13.181 1.00 22.08 182 VAL A O 1
ATOM 1419 N N . VAL A 1 195 ? 44.009 16.846 11.705 1.00 20.70 183 VAL A N 1
ATOM 1420 C CA . VAL A 1 195 ? 42.779 17.309 12.298 1.00 22.67 183 VAL A CA 1
ATOM 1421 C C . VAL A 1 195 ? 41.753 16.245 12.768 1.00 18.20 183 VAL A C 1
ATOM 1422 O O . VAL A 1 195 ? 41.131 16.436 13.802 1.00 24.63 183 VAL A O 1
ATOM 1426 N N . GLU A 1 196 ? 41.562 15.210 12.023 1.00 19.61 184 GLU A N 1
ATOM 1427 C CA . GLU A 1 196 ? 40.345 14.340 12.181 1.00 21.09 184 GLU A CA 1
ATOM 1428 C C . GLU A 1 196 ? 40.693 12.909 11.801 1.00 21.26 184 GLU A C 1
ATOM 1429 O O . GLU A 1 196 ? 41.624 12.709 11.029 1.00 25.42 184 GLU A O 1
ATOM 1435 N N . GLY A 1 197 ? 39.938 11.912 12.286 1.00 22.09 185 GLY A N 1
ATOM 1436 C CA . GLY A 1 197 ? 39.867 10.651 11.627 1.00 20.78 185 GLY A CA 1
ATOM 1437 C C . GLY A 1 197 ? 38.757 10.848 10.600 1.00 24.86 185 GLY A C 1
ATOM 1438 O O . GLY A 1 197 ? 38.116 11.904 10.520 1.00 30.67 185 GLY A O 1
ATOM 1439 N N . SER A 1 198 ? 38.365 9.840 9.895 1.00 29.55 186 SER A N 1
ATOM 1440 C CA . SER A 1 198 ? 37.198 9.985 9.012 1.00 26.70 186 SER A CA 1
ATOM 1441 C C . SER A 1 198 ? 35.921 10.407 9.728 1.00 29.16 186 SER A C 1
ATOM 1442 O O . SER A 1 198 ? 35.135 11.229 9.233 1.00 34.57 186 SER A O 1
ATOM 1445 N N . GLY A 1 199 ? 35.726 9.870 10.908 1.00 27.39 187 GLY A N 1
ATOM 1446 C CA . GLY A 1 199 ? 34.608 10.197 11.727 1.00 27.48 187 GLY A CA 1
ATOM 1447 C C . GLY A 1 199 ? 34.932 10.355 13.211 1.00 28.12 187 GLY A C 1
ATOM 1448 O O . GLY A 1 199 ? 34.125 9.938 14.021 1.00 29.60 187 GLY A O 1
ATOM 1449 N N . GLU A 1 200 ? 36.121 10.874 13.572 1.00 26.14 188 GLU A N 1
ATOM 1450 C CA . GLU A 1 200 ? 36.553 10.876 14.998 1.00 22.53 188 GLU A CA 1
ATOM 1451 C C . GLU A 1 200 ? 37.416 12.039 15.243 1.00 21.16 188 GLU A C 1
ATOM 1452 O O . GLU A 1 200 ? 38.227 12.333 14.358 1.00 21.52 188 GLU A O 1
ATOM 1458 N N . ASN A 1 201 ? 37.411 12.583 16.462 1.00 20.46 189 ASN A N 1
ATOM 1459 C CA . ASN A 1 201 ? 38.418 13.614 16.837 1.00 20.55 189 ASN A CA 1
ATOM 1460 C C . ASN A 1 201 ? 39.612 12.830 17.317 1.00 22.26 189 ASN A C 1
ATOM 1461 O O . ASN A 1 201 ? 39.529 11.603 17.574 1.00 21.56 189 ASN A O 1
ATOM 1466 N N . ILE A 1 202 ? 40.734 13.507 17.342 1.00 19.45 190 ILE A N 1
ATOM 1467 C CA . ILE A 1 202 ? 42.052 12.879 17.647 1.00 22.49 190 ILE A CA 1
ATOM 1468 C C . ILE A 1 202 ? 42.685 13.595 18.840 1.00 20.37 190 ILE A C 1
ATOM 1469 O O . ILE A 1 202 ? 42.606 14.839 18.959 1.00 19.58 190 ILE A O 1
ATOM 1474 N N . PHE A 1 203 ? 43.328 12.798 19.722 1.00 19.75 191 PHE A N 1
ATOM 1475 C CA . PHE A 1 203 ? 44.098 13.286 20.852 1.00 19.18 191 PHE A CA 1
ATOM 1476 C C . PHE A 1 203 ? 45.494 12.644 20.871 1.00 19.99 191 PHE A C 1
ATOM 1477 O O . PHE A 1 203 ? 45.657 11.439 20.650 1.00 17.32 191 PHE A O 1
ATOM 1485 N N . ILE A 1 204 ? 46.535 13.409 21.189 1.00 19.44 192 ILE A N 1
ATOM 1486 C CA . ILE A 1 204 ? 47.772 12.718 21.499 1.00 20.91 192 ILE A CA 1
ATOM 1487 C C . ILE A 1 204 ? 48.172 12.961 22.951 1.00 19.71 192 ILE A C 1
ATOM 1488 O O . ILE A 1 204 ? 47.754 13.890 23.510 1.00 14.36 192 ILE A O 1
ATOM 1493 N N . VAL A 1 205 ? 49.112 12.175 23.473 1.00 20.08 193 VAL A N 1
ATOM 1494 C CA . VAL A 1 205 ? 49.784 12.529 24.716 1.00 17.61 193 VAL A CA 1
ATOM 1495 C C . VAL A 1 205 ? 51.251 12.724 24.400 1.00 19.28 193 VAL A C 1
ATOM 1496 O O . VAL A 1 205 ? 51.871 11.966 23.781 1.00 18.88 193 VAL A O 1
ATOM 1500 N N . ARG A 1 206 ? 51.787 13.825 24.841 1.00 25.07 194 ARG A N 1
ATOM 1501 C CA . ARG A 1 206 ? 53.145 14.152 24.467 1.00 26.45 194 ARG A CA 1
ATOM 1502 C C . ARG A 1 206 ? 53.683 14.716 25.733 1.00 26.28 194 ARG A C 1
ATOM 1503 O O . ARG A 1 206 ? 53.319 15.826 26.129 1.00 22.58 194 ARG A O 1
ATOM 1511 N N . ARG A 1 207 ? 54.579 13.934 26.363 1.00 32.72 195 ARG A N 1
ATOM 1512 C CA . ARG A 1 207 ? 55.301 14.417 27.574 1.00 35.62 195 ARG A CA 1
ATOM 1513 C C . ARG A 1 207 ? 54.326 14.910 28.660 1.00 29.32 195 ARG A C 1
ATOM 1514 O O . ARG A 1 207 ? 54.455 16.021 29.234 1.00 32.23 195 ARG A O 1
ATOM 1522 N N . GLY A 1 208 ? 53.347 14.075 28.893 1.00 27.31 196 GLY A N 1
ATOM 1523 C CA . GLY A 1 208 ? 52.423 14.228 30.005 1.00 30.21 196 GLY A CA 1
ATOM 1524 C C . GLY A 1 208 ? 51.322 15.169 29.731 1.00 27.08 196 GLY A C 1
ATOM 1525 O O . GLY A 1 208 ? 50.529 15.462 30.615 1.00 29.68 196 GLY A O 1
ATOM 1526 N N . VAL A 1 209 ? 51.262 15.679 28.513 1.00 23.92 197 VAL A N 1
ATOM 1527 C CA . VAL A 1 209 ? 50.268 16.636 28.187 1.00 22.35 197 VAL A CA 1
ATOM 1528 C C . VAL A 1 209 ? 49.425 16.110 27.056 1.00 23.32 197 VAL A C 1
ATOM 1529 O O . VAL A 1 209 ? 49.930 15.715 25.963 1.00 20.81 197 VAL A O 1
ATOM 1533 N N . LEU A 1 210 ? 48.118 16.199 27.290 1.00 21.43 198 LEU A N 1
ATOM 1534 C CA . LEU A 1 210 ? 47.139 15.778 26.346 1.00 21.56 198 LEU A CA 1
ATOM 1535 C C . LEU A 1 210 ? 46.960 16.979 25.361 1.00 22.68 198 LEU A C 1
ATOM 1536 O O . LEU A 1 210 ? 46.816 18.199 25.754 1.00 19.60 198 LEU A O 1
ATOM 1541 N N . MET A 1 211 ? 47.046 16.668 24.082 1.00 22.54 199 MET A N 1
ATOM 1542 C CA . MET A 1 211 ? 46.880 17.694 23.029 1.00 24.44 199 MET A CA 1
ATOM 1543 C C . MET A 1 211 ? 45.836 17.276 22.024 1.00 20.84 199 MET A C 1
ATOM 1544 O O . MET A 1 211 ? 45.788 16.132 21.593 1.00 19.47 199 MET A O 1
ATOM 1549 N N . THR A 1 212 ? 45.024 18.215 21.607 1.00 19.95 200 THR A N 1
ATOM 1550 C CA . THR A 1 212 ? 43.952 17.977 20.589 1.00 20.63 200 THR A CA 1
ATOM 1551 C C . THR A 1 212 ? 43.833 19.162 19.619 1.00 18.41 200 THR A C 1
ATOM 1552 O O . THR A 1 212 ? 44.063 20.285 20.038 1.00 18.58 200 THR A O 1
ATOM 1556 N N . PRO A 1 213 ? 43.614 18.924 18.305 1.00 16.60 201 PRO A N 1
ATOM 1557 C CA . PRO A 1 213 ? 43.610 20.058 17.452 1.00 17.28 201 PRO A CA 1
ATOM 1558 C C . PRO A 1 213 ? 42.468 20.969 17.862 1.00 20.19 201 PRO A C 1
ATOM 1559 O O . PRO A 1 213 ? 41.364 20.485 18.213 1.00 19.98 201 PRO A O 1
ATOM 1563 N N . PRO A 1 214 ? 42.695 22.239 17.666 1.00 17.89 202 PRO A N 1
ATOM 1564 C CA . PRO A 1 214 ? 41.772 23.184 18.103 1.00 19.60 202 PRO A CA 1
ATOM 1565 C C . PRO A 1 214 ? 40.662 23.453 17.121 1.00 17.45 202 PRO A C 1
ATOM 1566 O O . PRO A 1 214 ? 40.674 23.073 15.972 1.00 18.20 202 PRO A O 1
ATOM 1570 N N . LEU A 1 215 ? 39.701 24.219 17.566 1.00 23.56 203 LEU A N 1
ATOM 1571 C CA . LEU A 1 215 ? 38.419 24.412 16.844 1.00 21.99 203 LEU A CA 1
ATOM 1572 C C . LEU A 1 215 ? 38.612 24.920 15.475 1.00 22.65 203 LEU A C 1
ATOM 1573 O O . LEU A 1 215 ? 38.018 24.410 14.507 1.00 29.61 203 LEU A O 1
ATOM 1578 N N . GLU A 1 216 ? 39.562 25.843 15.360 1.00 24.14 204 GLU A N 1
ATOM 1579 C CA . GLU A 1 216 ? 39.802 26.577 14.158 1.00 23.28 204 GLU A CA 1
ATOM 1580 C C . GLU A 1 216 ? 40.461 25.778 13.056 1.00 23.77 204 GLU A C 1
ATOM 1581 O O . GLU A 1 216 ? 40.579 26.273 11.955 1.00 22.89 204 GLU A O 1
ATOM 1587 N N . ASP A 1 217 ? 41.034 24.622 13.403 1.00 26.55 205 ASP A N 1
ATOM 1588 C CA . ASP A 1 217 ? 41.843 23.871 12.472 1.00 20.86 205 ASP A CA 1
ATOM 1589 C C . ASP A 1 217 ? 41.030 23.147 11.348 1.00 23.89 205 ASP A C 1
ATOM 1590 O O . ASP A 1 217 ? 41.620 22.647 10.403 1.00 20.44 205 ASP A O 1
ATOM 1595 N N . GLY A 1 218 ? 39.689 23.097 11.460 1.00 20.10 206 GLY A N 1
ATOM 1596 C CA . GLY A 1 218 ? 38.909 22.365 10.540 1.00 20.83 206 GLY A CA 1
ATOM 1597 C C . GLY A 1 218 ? 38.226 21.134 11.124 1.00 18.79 206 GLY A C 1
ATOM 1598 O O . GLY A 1 218 ? 37.834 20.388 10.373 1.00 22.84 206 GLY A O 1
ATOM 1599 N N . ILE A 1 219 ? 38.115 20.962 12.457 1.00 18.70 207 ILE A N 1
ATOM 1600 C CA . ILE A 1 219 ? 37.414 19.804 13.093 1.00 20.24 207 ILE A CA 1
ATOM 1601 C C . ILE A 1 219 ? 35.912 20.004 13.183 1.00 20.77 207 ILE A C 1
ATOM 1602 O O . ILE A 1 219 ? 35.396 21.153 13.043 1.00 22.87 207 ILE A O 1
ATOM 1607 N N . LEU A 1 220 ? 35.205 18.881 13.330 1.00 23.02 208 LEU A N 1
ATOM 1608 C CA . LEU A 1 220 ? 33.896 18.973 13.904 1.00 24.21 208 LEU A CA 1
ATOM 1609 C C . LEU A 1 220 ? 34.112 18.956 15.437 1.00 23.07 208 LEU A C 1
ATOM 1610 O O . LEU A 1 220 ? 34.955 18.189 15.917 1.00 22.11 208 LEU A O 1
ATOM 1615 N N . GLU A 1 221 ? 33.474 19.890 16.137 1.00 22.11 209 GLU A N 1
ATOM 1616 C CA . GLU A 1 221 ? 33.475 20.029 17.612 1.00 23.61 209 GLU A CA 1
ATOM 1617 C C . GLU A 1 221 ? 32.771 18.824 18.273 1.00 21.87 209 GLU A C 1
ATOM 1618 O O . GLU A 1 221 ? 31.637 18.893 18.563 1.00 25.50 209 GLU A O 1
ATOM 1624 N N . GLY A 1 222 ? 33.466 17.723 18.498 1.00 18.28 210 GLY A N 1
ATOM 1625 C CA . GLY A 1 222 ? 32.835 16.554 18.980 1.00 25.50 210 GLY A CA 1
ATOM 1626 C C . GLY A 1 222 ? 32.444 16.789 20.430 1.00 23.18 210 GLY A C 1
ATOM 1627 O O . GLY A 1 222 ? 33.160 17.470 21.215 1.00 22.04 210 GLY A O 1
ATOM 1628 N N . ILE A 1 223 ? 31.344 16.165 20.757 1.00 22.59 211 ILE A N 1
ATOM 1629 C CA . ILE A 1 223 ? 30.802 16.059 22.078 1.00 21.08 211 ILE A CA 1
ATOM 1630 C C . ILE A 1 223 ? 31.551 14.984 22.879 1.00 22.39 211 ILE A C 1
ATOM 1631 O O . ILE A 1 223 ? 31.641 15.109 24.084 1.00 27.27 211 ILE A O 1
ATOM 1636 N N . THR A 1 224 ? 32.065 13.949 22.240 1.00 18.44 212 THR A N 1
ATOM 1637 C CA . THR A 1 224 ? 32.976 13.059 22.917 1.00 19.85 212 THR A CA 1
ATOM 1638 C C . THR A 1 224 ? 34.273 13.808 23.264 1.00 20.76 212 THR A C 1
ATOM 1639 O O . THR A 1 224 ? 34.791 13.671 24.390 1.00 21.50 212 THR A O 1
ATOM 1643 N N . ARG A 1 225 ? 34.710 14.623 22.324 1.00 17.53 213 ARG A N 1
ATOM 1644 C CA . ARG A 1 225 ? 35.879 15.539 22.518 1.00 17.17 213 ARG A CA 1
ATOM 1645 C C . ARG A 1 225 ? 35.651 16.433 23.719 1.00 17.73 213 ARG A C 1
ATOM 1646 O O . ARG A 1 225 ? 36.539 16.527 24.604 1.00 19.92 213 ARG A O 1
ATOM 1654 N N . GLU A 1 226 ? 34.454 17.054 23.785 1.00 17.49 214 GLU A N 1
ATOM 1655 C CA . GLU A 1 226 ? 34.128 17.916 24.837 1.00 20.14 214 GLU A CA 1
ATOM 1656 C C . GLU A 1 226 ? 34.100 17.127 26.156 1.00 21.85 214 GLU A C 1
ATOM 1657 O O . GLU A 1 226 ? 34.693 17.549 27.187 1.00 19.96 214 GLU A O 1
ATOM 1663 N N . THR A 1 227 ? 33.468 15.965 26.155 1.00 18.97 215 THR A N 1
ATOM 1664 C CA . THR A 1 227 ? 33.534 15.109 27.377 1.00 18.47 215 THR A CA 1
ATOM 1665 C C . THR A 1 227 ? 34.972 14.829 27.849 1.00 20.18 215 THR A C 1
ATOM 1666 O O . THR A 1 227 ? 35.268 14.924 29.078 1.00 19.08 215 THR A O 1
ATOM 1670 N N . VAL A 1 228 ? 35.806 14.384 26.914 1.00 20.15 216 VAL A N 1
ATOM 1671 C CA . VAL A 1 228 ? 37.210 14.107 27.198 1.00 23.10 216 VAL A CA 1
ATOM 1672 C C . VAL A 1 228 ? 37.878 15.351 27.848 1.00 25.86 216 VAL A C 1
ATOM 1673 O O . VAL A 1 228 ? 38.678 15.224 28.833 1.00 23.54 216 VAL A O 1
ATOM 1677 N N . ILE A 1 229 ? 37.510 16.536 27.349 1.00 21.49 217 ILE A N 1
ATOM 1678 C CA . ILE A 1 229 ? 38.147 17.747 27.875 1.00 23.58 217 ILE A CA 1
ATOM 1679 C C . ILE A 1 229 ? 37.658 17.884 29.363 1.00 23.12 217 ILE A C 1
ATOM 1680 O O . ILE A 1 229 ? 38.462 18.091 30.219 1.00 19.38 217 ILE A O 1
ATOM 1685 N N . SER A 1 230 ? 36.364 17.709 29.672 1.00 20.93 218 SER A N 1
ATOM 1686 C CA . SER A 1 230 ? 35.869 17.723 31.086 1.00 21.08 218 SER A CA 1
ATOM 1687 C C . SER A 1 230 ? 36.526 16.668 31.934 1.00 19.41 218 SER A C 1
ATOM 1688 O O . SER A 1 230 ? 36.910 16.891 33.103 1.00 22.95 218 SER A O 1
ATOM 1691 N N . ILE A 1 231 ? 36.673 15.474 31.369 1.00 19.09 219 ILE A N 1
ATOM 1692 C CA . ILE A 1 231 ? 37.291 14.371 32.148 1.00 18.88 219 ILE A CA 1
ATOM 1693 C C . ILE A 1 231 ? 38.730 14.791 32.438 1.00 19.78 219 ILE A C 1
ATOM 1694 O O . ILE A 1 231 ? 39.190 14.635 33.583 1.00 23.70 219 ILE A O 1
ATOM 1699 N N . ALA A 1 232 ? 39.453 15.269 31.451 1.00 18.55 220 ALA A N 1
ATOM 1700 C CA . ALA A 1 232 ? 40.873 15.694 31.770 1.00 21.47 220 ALA A CA 1
ATOM 1701 C C . ALA A 1 232 ? 40.961 16.667 32.944 1.00 23.16 220 ALA A C 1
ATOM 1702 O O . ALA A 1 232 ? 41.890 16.618 33.727 1.00 23.13 220 ALA A O 1
ATOM 1704 N N . GLY A 1 233 ? 40.031 17.612 33.027 1.00 27.63 221 GLY A N 1
ATOM 1705 C CA . GLY A 1 233 ? 40.014 18.567 34.134 1.00 28.79 221 GLY A CA 1
ATOM 1706 C C . GLY A 1 233 ? 39.746 17.868 35.470 1.00 28.06 221 GLY A C 1
ATOM 1707 O O . GLY A 1 233 ? 40.457 18.045 36.489 1.00 27.94 221 GLY A O 1
ATOM 1708 N N . ASP A 1 234 ? 38.750 17.015 35.460 1.00 24.91 222 ASP A N 1
ATOM 1709 C CA . ASP A 1 234 ? 38.497 16.213 36.599 1.00 23.38 222 ASP A CA 1
ATOM 1710 C C . ASP A 1 234 ? 39.729 15.470 37.038 1.00 22.19 222 ASP A C 1
ATOM 1711 O O . ASP A 1 234 ? 40.008 15.328 38.246 1.00 21.35 222 ASP A O 1
ATOM 1716 N N . LEU A 1 235 ? 40.429 14.865 36.102 1.00 20.40 223 LEU A N 1
ATOM 1717 C CA . LEU A 1 235 ? 41.544 14.009 36.462 1.00 20.40 223 LEU A CA 1
ATOM 1718 C C . LEU A 1 235 ? 42.851 14.745 36.691 1.00 18.50 223 LEU A C 1
ATOM 1719 O O . LEU A 1 235 ? 43.897 14.159 37.094 1.00 25.01 223 LEU A O 1
ATOM 1724 N N . GLY A 1 236 ? 42.859 16.026 36.479 1.00 17.27 224 GLY A N 1
ATOM 1725 C CA . GLY A 1 236 ? 44.172 16.726 36.572 1.00 18.45 224 GLY A CA 1
ATOM 1726 C C . GLY A 1 236 ? 45.196 16.595 35.453 1.00 20.02 224 GLY A C 1
ATOM 1727 O O . GLY A 1 236 ? 46.400 17.013 35.578 1.00 17.87 224 GLY A O 1
ATOM 1728 N N . ILE A 1 237 ? 44.716 16.136 34.336 1.00 22.78 225 ILE A N 1
ATOM 1729 C CA . ILE A 1 237 ? 45.570 15.990 33.189 1.00 26.28 225 ILE A CA 1
ATOM 1730 C C . ILE A 1 237 ? 45.655 17.325 32.404 1.00 24.50 225 ILE A C 1
ATOM 1731 O O . ILE A 1 237 ? 44.660 17.851 31.891 1.00 18.17 225 ILE A O 1
ATOM 1736 N N . PRO A 1 238 ? 46.868 17.876 32.308 1.00 20.89 226 PRO A N 1
ATOM 1737 C CA . PRO A 1 238 ? 47.055 19.103 31.569 1.00 20.64 226 PRO A CA 1
ATOM 1738 C C . PRO A 1 238 ? 46.673 18.931 30.078 1.00 22.63 226 PRO A C 1
ATOM 1739 O O . PRO A 1 238 ? 46.932 17.890 29.513 1.00 17.90 226 PRO A O 1
ATOM 1743 N N . LEU A 1 239 ? 45.901 19.851 29.523 1.00 24.54 227 LEU A N 1
ATOM 1744 C CA . LEU A 1 239 ? 45.324 19.712 28.220 1.00 26.67 227 LEU A CA 1
ATOM 1745 C C . LEU A 1 239 ? 45.538 20.975 27.385 1.00 32.34 227 LEU A C 1
ATOM 1746 O O . LEU A 1 239 ? 45.360 22.103 27.865 1.00 26.33 227 LEU A O 1
ATOM 1751 N N . LEU A 1 240 ? 45.905 20.790 26.120 1.00 27.35 228 LEU A N 1
ATOM 1752 C CA . LEU A 1 240 ? 46.170 21.962 25.267 1.00 27.92 228 LEU A CA 1
ATOM 1753 C C . LEU A 1 240 ? 45.457 21.669 23.965 1.00 27.74 228 LEU A C 1
ATOM 1754 O O . LEU A 1 240 ? 45.607 20.533 23.430 1.00 22.74 228 LEU A O 1
ATOM 1759 N N . GLU A 1 241 ? 44.692 22.665 23.519 1.00 21.60 229 GLU A N 1
ATOM 1760 C CA . GLU A 1 241 ? 44.142 22.708 22.228 1.00 25.23 229 GLU A CA 1
ATOM 1761 C C . GLU A 1 241 ? 45.050 23.437 21.343 1.00 26.18 229 GLU A C 1
ATOM 1762 O O . GLU A 1 241 ? 44.988 24.646 21.322 1.00 25.95 229 GLU A O 1
ATOM 1768 N N . LYS A 1 242 ? 45.894 22.681 20.617 1.00 23.84 230 LYS A N 1
ATOM 1769 C CA . LYS A 1 242 ? 46.981 23.245 19.805 1.00 22.33 230 LYS A CA 1
ATOM 1770 C C . LYS A 1 242 ? 47.109 22.413 18.492 1.00 21.33 230 LYS A C 1
ATOM 1771 O O . LYS A 1 242 ? 46.894 21.173 18.469 1.00 22.35 230 LYS A O 1
ATOM 1774 N N . SER A 1 243 ? 47.559 23.046 17.420 1.00 20.80 231 SER A N 1
ATOM 1775 C CA . SER A 1 243 ? 47.746 22.296 16.201 1.00 22.35 231 SER A CA 1
ATOM 1776 C C . SER A 1 243 ? 48.734 21.168 16.388 1.00 22.71 231 SER A C 1
ATOM 1777 O O . SER A 1 243 ? 49.699 21.326 17.200 1.00 26.09 231 SER A O 1
ATOM 1780 N N . ILE A 1 244 ? 48.420 20.023 15.771 1.00 19.42 232 ILE A N 1
ATOM 1781 C CA . ILE A 1 244 ? 49.257 18.844 15.820 1.00 18.25 232 ILE A CA 1
ATOM 1782 C C . ILE A 1 244 ? 49.939 18.583 14.477 1.00 18.95 232 ILE A C 1
ATOM 1783 O O . ILE A 1 244 ? 49.270 18.486 13.538 1.00 19.45 232 ILE A O 1
ATOM 1788 N N . THR A 1 245 ? 51.266 18.365 14.409 1.00 22.27 233 THR A N 1
ATOM 1789 C CA . THR A 1 245 ? 51.832 17.931 13.147 1.00 20.02 233 THR A CA 1
ATOM 1790 C C . THR A 1 245 ? 51.871 16.373 13.048 1.00 19.38 233 THR A C 1
ATOM 1791 O O . THR A 1 245 ? 51.773 15.677 14.008 1.00 15.70 233 THR A O 1
ATOM 1795 N N . ARG A 1 246 ? 52.080 15.898 11.848 1.00 17.35 234 ARG A N 1
ATOM 1796 C CA . ARG A 1 246 ? 52.439 14.568 11.627 1.00 21.29 234 ARG A CA 1
ATOM 1797 C C . ARG A 1 246 ? 53.651 14.036 12.484 1.00 18.17 234 ARG A C 1
ATOM 1798 O O . ARG A 1 246 ? 53.536 13.012 13.067 1.00 19.24 234 ARG A O 1
ATOM 1806 N N . GLU A 1 247 ? 54.736 14.782 12.532 1.00 17.98 235 GLU A N 1
ATOM 1807 C CA . GLU A 1 247 ? 55.875 14.528 13.436 1.00 16.98 235 GLU A CA 1
ATOM 1808 C C . GLU A 1 247 ? 55.534 14.311 14.918 1.00 15.04 235 GLU A C 1
ATOM 1809 O O . GLU A 1 247 ? 56.016 13.375 15.509 1.00 15.82 235 GLU A O 1
ATOM 1815 N N . GLU A 1 248 ? 54.618 15.062 15.467 1.00 17.55 236 GLU A N 1
ATOM 1816 C CA . GLU A 1 248 ? 54.164 14.931 16.862 1.00 15.86 236 GLU A CA 1
ATOM 1817 C C . GLU A 1 248 ? 53.302 13.694 16.968 1.00 17.34 236 GLU A C 1
ATOM 1818 O O . GLU A 1 248 ? 53.257 13.071 18.017 1.00 17.57 236 GLU A O 1
ATOM 1824 N N . LEU A 1 249 ? 52.643 13.303 15.901 1.00 16.58 237 LEU A N 1
ATOM 1825 C CA . LEU A 1 249 ? 51.850 12.066 15.991 1.00 18.43 237 LEU A CA 1
ATOM 1826 C C . LEU A 1 249 ? 52.810 10.789 16.063 1.00 20.37 237 LEU A C 1
ATOM 1827 O O . LEU A 1 249 ? 52.604 9.806 16.861 1.00 22.35 237 LEU A O 1
ATOM 1832 N N . TYR A 1 250 ? 53.750 10.782 15.119 1.00 21.52 238 TYR A N 1
ATOM 1833 C CA . TYR A 1 250 ? 54.779 9.742 14.955 1.00 19.33 238 TYR A CA 1
ATOM 1834 C C . TYR A 1 250 ? 55.552 9.522 16.253 1.00 21.26 238 TYR A C 1
ATOM 1835 O O . TYR A 1 250 ? 55.957 8.389 16.520 1.00 28.77 238 TYR A O 1
ATOM 1844 N N . ALA A 1 251 ? 55.884 10.616 16.936 1.00 19.75 239 ALA A N 1
ATOM 1845 C CA . ALA A 1 251 ? 56.639 10.715 18.189 1.00 19.70 239 ALA A CA 1
ATOM 1846 C C . ALA A 1 251 ? 55.823 10.723 19.451 1.00 22.07 239 ALA A C 1
ATOM 1847 O O . ALA A 1 251 ? 56.355 10.837 20.538 1.00 24.93 239 ALA A O 1
ATOM 1849 N N . ALA A 1 252 ? 54.501 10.696 19.372 1.00 20.58 240 ALA A N 1
ATOM 1850 C CA . ALA A 1 252 ? 53.712 10.741 20.579 1.00 21.28 240 ALA A CA 1
ATOM 1851 C C . ALA A 1 252 ? 53.977 9.569 21.512 1.00 20.68 240 ALA A C 1
ATOM 1852 O O . ALA A 1 252 ? 54.227 8.470 21.054 1.00 20.62 240 ALA A O 1
ATOM 1854 N N . ASP A 1 253 ? 53.834 9.820 22.807 1.00 21.54 241 ASP A N 1
ATOM 1855 C CA . ASP A 1 253 ? 53.760 8.775 23.831 1.00 24.54 241 ASP A CA 1
ATOM 1856 C C . ASP A 1 253 ? 52.520 7.926 23.736 1.00 23.07 241 ASP A C 1
ATOM 1857 O O . ASP A 1 253 ? 52.570 6.723 23.985 1.00 26.90 241 ASP A O 1
ATOM 1862 N N . GLU A 1 254 ? 51.445 8.537 23.272 1.00 23.91 242 GLU A N 1
ATOM 1863 C CA . GLU A 1 254 ? 50.122 7.881 23.106 1.00 22.52 242 GLU A CA 1
ATOM 1864 C C . GLU A 1 254 ? 49.284 8.689 22.182 1.00 19.45 242 GLU A C 1
ATOM 1865 O O . GLU A 1 254 ? 49.541 9.893 21.948 1.00 18.40 242 GLU A O 1
ATOM 1871 N N . ALA A 1 255 ? 48.256 8.018 21.672 1.00 21.02 243 ALA A N 1
ATOM 1872 C CA . ALA A 1 255 ? 47.268 8.592 20.732 1.00 22.59 243 ALA A CA 1
ATOM 1873 C C . ALA A 1 255 ? 45.982 7.814 20.772 1.00 20.37 243 ALA A C 1
ATOM 1874 O O . ALA A 1 255 ? 45.956 6.606 21.055 1.00 21.54 243 ALA A O 1
ATOM 1876 N N . PHE A 1 256 ? 44.914 8.547 20.628 1.00 19.67 244 PHE A N 1
ATOM 1877 C CA . PHE A 1 256 ? 43.576 7.972 20.566 1.00 19.24 244 PHE A CA 1
ATOM 1878 C C . PHE A 1 256 ? 42.569 8.839 19.793 1.00 20.77 244 PHE A C 1
ATOM 1879 O O . PHE A 1 256 ? 42.661 10.059 19.729 1.00 18.84 244 PHE A O 1
ATOM 1887 N N . PHE A 1 257 ? 41.602 8.137 19.226 1.00 23.13 245 PHE A N 1
ATOM 1888 C CA . PHE A 1 257 ? 40.422 8.697 18.586 1.00 22.92 245 PHE A CA 1
ATOM 1889 C C . PHE A 1 257 ? 39.254 8.679 19.577 1.00 19.86 245 PHE A C 1
ATOM 1890 O O . PHE A 1 257 ? 39.137 7.777 20.455 1.00 17.53 245 PHE A O 1
ATOM 1898 N N . VAL A 1 258 ? 38.364 9.680 19.413 1.00 21.01 246 VAL A N 1
ATOM 1899 C CA . VAL A 1 258 ? 37.158 9.835 20.223 1.00 17.42 246 VAL A CA 1
ATOM 1900 C C . VAL A 1 258 ? 36.010 10.175 19.253 1.00 19.91 246 VAL A C 1
ATOM 1901 O O . VAL A 1 258 ? 36.256 10.843 18.192 1.00 18.66 246 VAL A O 1
ATOM 1905 N N . GLY A 1 259 ? 34.819 9.634 19.586 1.00 19.04 247 GLY A N 1
ATOM 1906 C CA . GLY A 1 259 ? 33.630 9.871 18.835 1.00 21.10 247 GLY A CA 1
ATOM 1907 C C . GLY A 1 259 ? 32.527 9.049 19.438 1.00 21.80 247 GLY A C 1
ATOM 1908 O O . GLY A 1 259 ? 32.787 8.107 20.219 1.00 19.76 247 GLY A O 1
ATOM 1909 N N . THR A 1 260 ? 31.285 9.426 19.077 1.00 22.82 248 THR A N 1
ATOM 1910 C CA . THR A 1 260 ? 30.154 8.819 19.639 1.00 21.88 248 THR A CA 1
ATOM 1911 C C . THR A 1 260 ? 30.298 7.348 19.332 1.00 20.88 248 THR A C 1
ATOM 1912 O O . THR A 1 260 ? 30.222 6.551 20.286 1.00 19.05 248 THR A O 1
ATOM 1916 N N . ALA A 1 261 ? 30.511 6.965 18.043 1.00 21.78 249 ALA A N 1
ATOM 1917 C CA . ALA A 1 261 ? 30.587 5.560 17.644 1.00 23.99 249 ALA A CA 1
ATOM 1918 C C . ALA A 1 261 ? 31.898 4.961 18.094 1.00 24.96 249 ALA A C 1
ATOM 1919 O O . ALA A 1 261 ? 31.963 3.804 18.503 1.00 23.80 249 ALA A O 1
ATOM 1921 N N . ALA A 1 262 ? 32.952 5.758 17.987 1.00 23.76 250 ALA A N 1
ATOM 1922 C CA . ALA A 1 262 ? 34.291 5.301 18.367 1.00 25.31 250 ALA A CA 1
ATOM 1923 C C . ALA A 1 262 ? 34.525 5.114 19.877 1.00 24.78 250 ALA A C 1
ATOM 1924 O O . ALA A 1 262 ? 35.467 4.354 20.261 1.00 27.41 250 ALA A O 1
ATOM 1926 N N . GLU A 1 263 ? 33.777 5.857 20.715 1.00 25.22 251 GLU A N 1
ATOM 1927 C CA . GLU A 1 263 ? 34.060 5.964 22.176 1.00 23.82 251 GLU A CA 1
ATOM 1928 C C . GLU A 1 263 ? 35.511 6.484 22.313 1.00 21.93 251 GLU A C 1
ATOM 1929 O O . GLU A 1 263 ? 35.805 7.585 21.794 1.00 21.44 251 GLU A O 1
ATOM 1935 N N . ILE A 1 264 ? 36.364 5.777 23.022 1.00 21.17 252 ILE A N 1
ATOM 1936 C CA . ILE A 1 264 ? 37.790 6.161 23.236 1.00 25.74 252 ILE A CA 1
ATOM 1937 C C . ILE A 1 264 ? 38.558 4.994 22.700 1.00 26.04 252 ILE A C 1
ATOM 1938 O O . ILE A 1 264 ? 38.553 3.940 23.323 1.00 24.37 252 ILE A O 1
ATOM 1943 N N . THR A 1 265 ? 39.174 5.148 21.526 1.00 27.21 253 THR A N 1
ATOM 1944 C CA . THR A 1 265 ? 39.879 4.031 20.896 1.00 24.02 253 THR A CA 1
ATOM 1945 C C . THR A 1 265 ? 41.331 4.456 20.869 1.00 20.11 253 THR A C 1
ATOM 1946 O O . THR A 1 265 ? 41.636 5.483 20.247 1.00 25.81 253 THR A O 1
ATOM 1950 N N . PRO A 1 266 ? 42.237 3.701 21.556 1.00 23.85 254 PRO A N 1
ATOM 1951 C CA . PRO A 1 266 ? 43.707 3.804 21.404 1.00 19.17 254 PRO A CA 1
ATOM 1952 C C . PRO A 1 266 ? 44.143 3.686 19.923 1.00 21.49 254 PRO A C 1
ATOM 1953 O O . PRO A 1 266 ? 43.622 2.827 19.204 1.00 22.70 254 PRO A O 1
ATOM 1957 N N . ILE A 1 267 ? 45.117 4.476 19.496 1.00 19.41 255 ILE A N 1
ATOM 1958 C CA . ILE A 1 267 ? 45.757 4.320 18.210 1.00 22.40 255 ILE A CA 1
ATOM 1959 C C . ILE A 1 267 ? 47.148 3.639 18.466 1.00 21.58 255 ILE A C 1
ATOM 1960 O O . ILE A 1 267 ? 47.969 4.232 19.081 1.00 23.69 255 ILE A O 1
ATOM 1965 N N . ILE A 1 268 ? 47.337 2.383 18.069 1.00 23.76 256 ILE A N 1
ATOM 1966 C CA . ILE A 1 268 ? 48.586 1.694 18.383 1.00 25.13 256 ILE A CA 1
ATOM 1967 C C . ILE A 1 268 ? 49.577 1.649 17.214 1.00 23.59 256 ILE A C 1
ATOM 1968 O O . ILE A 1 268 ? 50.679 1.184 17.357 1.00 21.95 256 ILE A O 1
ATOM 1973 N N . GLU A 1 269 ? 49.172 2.154 16.075 1.00 23.11 257 GLU A N 1
ATOM 1974 C CA . GLU A 1 269 ? 50.034 2.219 14.918 1.00 24.02 257 GLU A CA 1
ATOM 1975 C C . GLU A 1 269 ? 49.605 3.348 14.051 1.00 24.24 257 GLU A C 1
ATOM 1976 O O . GLU A 1 269 ? 48.420 3.544 13.834 1.00 24.84 257 GLU A O 1
ATOM 1982 N N . ILE A 1 270 ? 50.566 4.170 13.671 1.00 23.17 258 ILE A N 1
ATOM 1983 C CA . ILE A 1 270 ? 50.400 5.227 12.699 1.00 24.44 258 ILE A CA 1
ATOM 1984 C C . ILE A 1 270 ? 51.516 5.175 11.680 1.00 24.68 258 ILE A C 1
ATOM 1985 O O . ILE A 1 270 ? 52.676 5.477 11.991 1.00 20.17 258 ILE A O 1
ATOM 1989 N N . ASP A 1 271 ? 51.134 4.922 10.417 1.00 26.16 259 ASP A N 1
ATOM 1990 C CA . ASP A 1 271 ? 52.079 4.777 9.244 1.00 21.62 259 ASP A CA 1
ATOM 1991 C C . ASP A 1 271 ? 53.170 3.820 9.603 1.00 20.17 259 ASP A C 1
ATOM 1992 O O . ASP A 1 271 ? 54.322 4.129 9.369 1.00 23.79 259 ASP A O 1
ATOM 1997 N N . GLY A 1 272 ? 52.823 2.672 10.211 1.00 23.27 260 GLY A N 1
ATOM 1998 C CA . GLY A 1 272 ? 53.831 1.668 10.673 1.00 24.79 260 GLY A CA 1
ATOM 1999 C C . GLY A 1 272 ? 54.599 1.937 11.968 1.00 22.18 260 GLY A C 1
ATOM 2000 O O . GLY A 1 272 ? 55.150 1.048 12.518 1.00 27.94 260 GLY A O 1
ATOM 2001 N N . ARG A 1 273 ? 54.563 3.157 12.478 1.00 28.46 261 ARG A N 1
ATOM 2002 C CA . ARG A 1 273 ? 55.185 3.576 13.753 1.00 24.83 261 ARG A CA 1
ATOM 2003 C C . ARG A 1 273 ? 54.273 3.140 14.903 1.00 25.97 261 ARG A C 1
ATOM 2004 O O . ARG A 1 273 ? 53.138 3.670 15.109 1.00 23.01 261 ARG A O 1
ATOM 2012 N N . VAL A 1 274 ? 54.807 2.212 15.686 1.00 24.80 262 VAL A N 1
ATOM 2013 C CA . VAL A 1 274 ? 54.136 1.626 16.829 1.00 27.52 262 VAL A CA 1
ATOM 2014 C C . VAL A 1 274 ? 53.963 2.613 17.959 1.00 28.55 262 VAL A C 1
ATOM 2015 O O . VAL A 1 274 ? 54.840 3.408 18.200 1.00 27.53 262 VAL A O 1
ATOM 2019 N N . LEU A 1 275 ? 52.782 2.634 18.590 1.00 29.14 263 LEU A N 1
ATOM 2020 C CA . LEU A 1 275 ? 52.612 3.419 19.814 1.00 28.86 263 LEU A CA 1
ATOM 2021 C C . LEU A 1 275 ? 52.038 2.466 20.806 1.00 27.73 263 LEU A C 1
ATOM 2022 O O . LEU A 1 275 ? 51.122 1.706 20.475 1.00 32.63 263 LEU A O 1
ATOM 2027 N N . GLN A 1 276 ? 52.520 2.557 22.055 1.00 32.36 264 GLN A N 1
ATOM 2028 C CA . GLN A 1 276 ? 51.963 1.810 23.213 1.00 30.97 264 GLN A CA 1
ATOM 2029 C C . GLN A 1 276 ? 50.446 2.051 23.392 1.00 27.62 264 GLN A C 1
ATOM 2030 O O . GLN A 1 276 ? 49.980 3.177 23.173 1.00 22.64 264 GLN A O 1
ATOM 2036 N N . ARG A 1 277 ? 49.670 1.044 23.817 1.00 27.50 265 ARG A N 1
ATOM 2037 C CA . ARG A 1 277 ? 48.314 1.364 24.330 1.00 30.64 265 ARG A CA 1
ATOM 2038 C C . ARG A 1 277 ? 48.533 2.008 25.752 1.00 30.95 265 ARG A C 1
ATOM 2039 O O . ARG A 1 277 ? 48.896 1.289 26.693 1.00 23.97 265 ARG A O 1
ATOM 2044 N N . GLY A 1 278 ? 48.450 3.349 25.870 1.00 24.60 266 GLY A N 1
ATOM 2045 C CA . GLY A 1 278 ? 49.012 4.052 27.049 1.00 25.85 266 GLY A CA 1
ATOM 2046 C C . GLY A 1 278 ? 48.139 4.201 28.317 1.00 20.72 266 GLY A C 1
ATOM 2047 O O . GLY A 1 278 ? 46.928 3.971 28.289 1.00 20.38 266 GLY A O 1
ATOM 2048 N N . PRO A 1 279 ? 48.730 4.704 29.417 1.00 19.99 267 PRO A N 1
ATOM 2049 C CA . PRO A 1 279 ? 47.931 4.934 30.639 1.00 20.83 267 PRO A CA 1
ATOM 2050 C C . PRO A 1 279 ? 46.880 6.054 30.653 1.00 19.14 267 PRO A C 1
ATOM 2051 O O . PRO A 1 279 ? 45.806 5.839 31.222 1.00 18.25 267 PRO A O 1
ATOM 2055 N N . ILE A 1 280 ? 47.139 7.177 29.979 1.00 19.97 268 ILE A N 1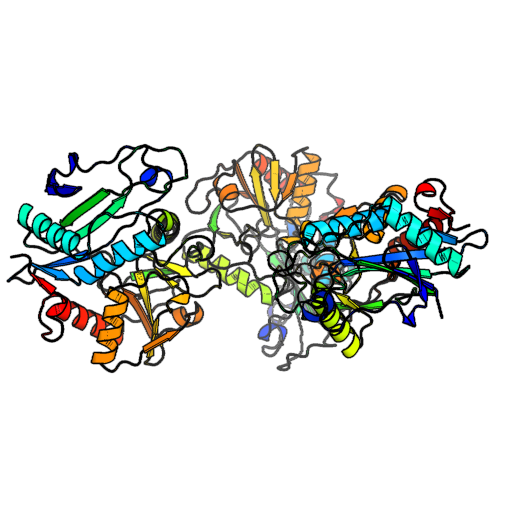
ATOM 2056 C CA . ILE A 1 280 ? 46.180 8.287 29.861 1.00 21.72 268 ILE A CA 1
ATOM 2057 C C . ILE A 1 280 ? 44.966 7.799 29.063 1.00 26.93 268 ILE A C 1
ATOM 2058 O O . ILE A 1 280 ? 43.826 7.894 29.543 1.00 24.54 268 ILE A O 1
ATOM 2063 N N . THR A 1 281 ? 45.207 7.184 27.914 1.00 26.49 269 THR A N 1
ATOM 2064 C CA . THR A 1 281 ? 44.162 6.735 27.103 1.00 23.92 269 THR A CA 1
ATOM 2065 C C . THR A 1 281 ? 43.355 5.724 27.868 1.00 20.43 269 THR A C 1
ATOM 2066 O O . THR A 1 281 ? 42.153 5.816 27.840 1.00 17.62 269 THR A O 1
ATOM 2070 N N . GLN A 1 282 ? 43.986 4.781 28.536 1.00 23.14 270 GLN A N 1
ATOM 2071 C CA . GLN A 1 282 ? 43.248 3.820 29.358 1.00 23.25 270 GLN A CA 1
ATOM 2072 C C . GLN A 1 282 ? 42.410 4.495 30.448 1.00 23.72 270 GLN A C 1
ATOM 2073 O O . GLN A 1 282 ? 41.191 4.155 30.614 1.00 19.79 270 GLN A O 1
ATOM 2075 N N . LYS A 1 283 ? 42.981 5.463 31.159 1.00 22.83 271 LYS A N 1
ATOM 2076 C CA . LYS A 1 283 ? 42.287 6.057 32.271 1.00 25.75 271 LYS A CA 1
ATOM 2077 C C . LYS A 1 283 ? 41.128 6.851 31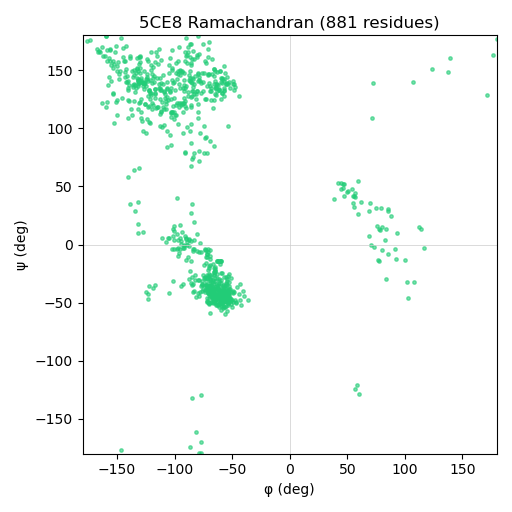.687 1.00 22.27 271 LYS A C 1
ATOM 2078 O O . LYS A 1 283 ? 40.009 6.729 32.201 1.00 24.59 271 LYS A O 1
ATOM 2084 N N . ILE A 1 284 ? 41.328 7.586 30.606 1.00 22.17 272 ILE A N 1
ATOM 2085 C CA . ILE A 1 284 ? 40.176 8.313 29.945 1.00 20.80 272 ILE A CA 1
ATOM 2086 C C . ILE A 1 284 ? 39.074 7.296 29.451 1.00 20.66 272 ILE A C 1
ATOM 2087 O O . ILE A 1 284 ? 37.860 7.470 29.719 1.00 18.07 272 ILE A O 1
ATOM 2092 N N . ALA A 1 285 ? 39.489 6.190 28.832 1.00 20.61 273 ALA A N 1
ATOM 2093 C CA . ALA A 1 285 ? 38.544 5.182 28.357 1.00 23.12 273 ALA A CA 1
ATOM 2094 C C . ALA A 1 285 ? 37.693 4.661 29.547 1.00 25.23 273 ALA A C 1
ATOM 2095 O O . ALA A 1 285 ? 36.433 4.688 29.496 1.00 25.60 273 ALA A O 1
ATOM 2097 N N . GLU A 1 286 ? 38.383 4.194 30.602 1.00 26.59 274 GLU A N 1
ATOM 2098 C CA . GLU A 1 286 ? 37.714 3.657 31.859 1.00 25.07 274 GLU A CA 1
ATOM 2099 C C . GLU A 1 286 ? 36.746 4.676 32.452 1.00 21.98 274 GLU A C 1
ATOM 2100 O O . GLU A 1 286 ? 35.631 4.310 32.839 1.00 23.53 274 GLU A O 1
ATOM 2106 N N . THR A 1 287 ? 37.114 5.971 32.492 1.00 21.05 275 THR A N 1
ATOM 2107 C CA . THR A 1 287 ? 36.269 7.059 33.108 1.00 20.84 275 THR A CA 1
ATOM 2108 C C . THR A 1 287 ? 35.077 7.340 32.237 1.00 22.44 275 THR A C 1
ATOM 2109 O O . THR A 1 287 ? 33.893 7.272 32.726 1.00 25.86 275 THR A O 1
ATOM 2113 N N . TYR A 1 288 ? 35.315 7.526 30.943 1.00 20.48 276 TYR A N 1
ATOM 2114 C CA . TYR A 1 288 ? 34.201 7.612 29.959 1.00 18.70 276 TYR A CA 1
ATOM 2115 C C . TYR A 1 288 ? 33.161 6.473 30.126 1.00 20.24 276 TYR A C 1
ATOM 2116 O O . TYR A 1 288 ? 31.966 6.744 30.215 1.00 21.34 276 TYR A O 1
ATOM 2125 N N . ARG A 1 289 ? 33.628 5.228 30.248 1.00 22.71 277 ARG A N 1
ATOM 2126 C CA . ARG A 1 289 ? 32.760 4.033 30.418 1.00 23.65 277 ARG A CA 1
ATOM 2127 C C . ARG A 1 289 ? 31.863 4.127 31.668 1.00 26.30 277 ARG A C 1
ATOM 2128 O O . ARG A 1 289 ? 30.663 3.829 31.616 1.00 25.92 277 ARG A O 1
ATOM 2130 N N . ARG A 1 290 ? 32.444 4.577 32.773 1.00 28.08 278 ARG A N 1
ATOM 2131 C CA . ARG A 1 290 ? 31.756 4.746 34.027 1.00 26.36 278 ARG A CA 1
ATOM 2132 C C . ARG A 1 290 ? 30.794 5.897 33.926 1.00 28.33 278 ARG A C 1
ATOM 2133 O O . ARG A 1 290 ? 29.731 5.862 34.520 1.00 25.66 278 ARG A O 1
ATOM 2141 N N . ILE A 1 291 ? 31.158 6.931 33.188 1.00 25.24 279 ILE A N 1
ATOM 2142 C CA . ILE A 1 291 ? 30.201 8.038 33.003 1.00 23.19 279 ILE A CA 1
ATOM 2143 C C . ILE A 1 291 ? 28.956 7.593 32.243 1.00 23.93 279 ILE A C 1
ATOM 2144 O O . ILE A 1 291 ? 27.812 7.909 32.643 1.00 25.44 279 ILE A O 1
ATOM 2149 N N . VAL A 1 292 ? 29.150 6.927 31.131 1.00 24.60 280 VAL A N 1
ATOM 2150 C CA . VAL A 1 292 ? 28.007 6.587 30.291 1.00 24.63 280 VAL A CA 1
ATOM 2151 C C . VAL A 1 292 ? 27.085 5.470 30.949 1.00 24.78 280 VAL A C 1
ATOM 2152 O O . VAL A 1 292 ? 25.871 5.333 30.616 1.00 23.45 280 VAL A O 1
ATOM 2156 N N . LEU A 1 293 ? 27.644 4.683 31.873 1.00 24.32 281 LEU A N 1
ATOM 2157 C CA . LEU A 1 293 ? 26.851 3.701 32.607 1.00 29.34 281 LEU A CA 1
ATOM 2158 C C . LEU A 1 293 ? 26.147 4.233 33.846 1.00 29.46 281 LEU A C 1
ATOM 2159 O O . LEU A 1 293 ? 25.464 3.486 34.509 1.00 32.62 281 LEU A O 1
ATOM 2164 N N . GLY A 1 294 ? 26.263 5.532 34.123 1.00 36.78 282 GLY A N 1
ATOM 2165 C CA . GLY A 1 294 ? 25.662 6.141 35.297 1.00 34.31 282 GLY A CA 1
ATOM 2166 C C . GLY A 1 294 ? 26.422 5.956 36.623 1.00 34.90 282 GLY A C 1
ATOM 2167 O O . GLY A 1 294 ? 25.845 6.198 37.677 1.00 36.85 282 GLY A O 1
ATOM 2168 N N . LYS A 1 295 ? 27.682 5.536 36.581 1.00 28.82 283 LYS A N 1
ATOM 2169 C CA . LYS A 1 295 ? 28.499 5.334 37.784 1.00 27.11 283 LYS A CA 1
ATOM 2170 C C . LYS A 1 295 ? 29.310 6.608 38.236 1.00 32.57 283 LYS A C 1
ATOM 2171 O O . LYS A 1 295 ? 30.077 6.546 39.197 1.00 30.42 283 LYS A O 1
ATOM 2177 N N . GLU A 1 296 ? 29.101 7.756 37.586 1.00 36.92 284 GLU A N 1
ATOM 2178 C CA . GLU A 1 296 ? 29.732 9.049 38.000 1.00 33.69 284 GLU A CA 1
ATOM 2179 C C . GLU A 1 296 ? 28.643 10.046 38.293 1.00 27.97 284 GLU A C 1
ATOM 2180 O O . GLU A 1 296 ? 27.994 10.567 37.382 1.00 25.91 284 GLU A O 1
ATOM 2186 N N . GLU A 1 297 ? 28.407 10.304 39.597 1.00 22.53 285 GLU A N 1
ATOM 2187 C CA . GLU A 1 297 ? 27.212 11.034 40.020 1.00 27.44 285 GLU A CA 1
ATOM 2188 C C . GLU A 1 297 ? 27.222 12.434 39.523 1.00 23.77 285 GLU A C 1
ATOM 2189 O O . GLU A 1 297 ? 26.165 12.936 39.215 1.00 24.39 285 GLU A O 1
ATOM 2195 N N . LYS A 1 298 ? 28.403 13.043 39.369 1.00 25.00 286 LYS A N 1
ATOM 2196 C CA . LYS A 1 298 ? 28.470 14.454 38.880 1.00 27.37 286 LYS A CA 1
ATOM 2197 C C . LYS A 1 298 ? 27.904 14.513 37.451 1.00 28.36 286 LYS A C 1
ATOM 2198 O O . LYS A 1 298 ? 27.489 15.591 37.002 1.00 21.66 286 LYS A O 1
ATOM 2200 N N . TYR A 1 299 ? 27.955 13.402 36.712 1.00 28.75 287 TYR A N 1
ATOM 2201 C CA . TYR A 1 299 ? 27.557 13.449 35.270 1.00 30.61 287 TYR A CA 1
ATOM 2202 C C . TYR A 1 299 ? 26.205 12.954 34.960 1.00 32.15 287 TYR A C 1
ATOM 2203 O O . TYR A 1 299 ? 25.859 12.772 33.770 1.00 33.41 287 TYR A O 1
ATOM 2212 N N . LEU A 1 300 ? 25.424 12.754 36.014 1.00 32.52 288 LEU A N 1
ATOM 2213 C CA . LEU A 1 300 ? 24.130 12.131 35.867 1.00 30.53 288 LEU A CA 1
ATOM 2214 C C . LEU A 1 300 ? 23.240 13.042 35.026 1.00 30.53 288 LEU A C 1
ATOM 2215 O O . LEU A 1 300 ? 22.393 12.530 34.235 1.00 24.34 288 LEU A O 1
ATOM 2220 N N . PRO A 1 301 ? 23.484 14.377 35.092 1.00 27.30 289 PRO A N 1
ATOM 2221 C CA . PRO A 1 301 ? 22.759 15.217 34.155 1.00 27.94 289 PRO A CA 1
ATOM 2222 C C . PRO A 1 301 ? 22.941 15.008 32.662 1.00 25.68 289 PRO A C 1
ATOM 2223 O O . PRO A 1 301 ? 22.120 15.462 31.918 1.00 22.68 289 PRO A O 1
ATOM 2227 N N . TRP A 1 302 ? 23.982 14.314 32.234 1.00 25.13 290 TRP A N 1
ATOM 2228 C CA . TRP A 1 302 ? 24.189 13.987 30.826 1.00 24.66 290 TRP A CA 1
ATOM 2229 C C . TRP A 1 302 ? 23.444 12.740 30.368 1.00 24.84 290 TRP A C 1
ATOM 2230 O O . TRP A 1 302 ? 23.462 12.417 29.159 1.00 26.38 290 TRP A O 1
ATOM 2241 N N . LEU A 1 303 ? 22.806 12.049 31.300 1.00 24.66 291 LEU A N 1
ATOM 2242 C CA . LEU A 1 303 ? 22.203 10.780 31.018 1.00 21.04 291 LEU A CA 1
ATOM 2243 C C . LEU A 1 303 ? 20.699 10.848 31.037 1.00 26.45 291 LEU A C 1
ATOM 2244 O O . LEU A 1 303 ? 20.142 11.139 32.070 1.00 26.15 291 LEU A O 1
ATOM 2249 N N . THR A 1 304 ? 20.031 10.551 29.902 1.00 25.12 292 THR A N 1
ATOM 2250 C CA . THR A 1 304 ? 18.591 10.714 29.770 1.00 26.97 292 THR A CA 1
ATOM 2251 C C . THR A 1 304 ? 17.951 9.372 29.892 1.00 26.35 292 THR A C 1
ATOM 2252 O O . THR A 1 304 ? 18.199 8.542 29.015 1.00 35.93 292 THR A O 1
ATOM 2256 N N . PRO A 1 305 ? 17.143 9.132 30.965 1.00 25.81 293 PRO A N 1
ATOM 2257 C CA . PRO A 1 305 ? 16.583 7.791 31.088 1.00 28.24 293 PRO A CA 1
ATOM 2258 C C . PRO A 1 305 ? 15.471 7.606 30.090 1.00 31.35 293 PRO A C 1
ATOM 2259 O O . PRO A 1 305 ? 14.652 8.521 29.901 1.00 23.89 293 PRO A O 1
ATOM 2263 N N . VAL A 1 306 ? 15.435 6.427 29.497 1.00 25.80 294 VAL A N 1
ATOM 2264 C CA . VAL A 1 306 ? 14.398 6.062 28.533 1.00 35.52 294 VAL A CA 1
ATOM 2265 C C . VAL A 1 306 ? 13.106 5.486 29.221 1.00 38.17 294 VAL A C 1
ATOM 2266 O O . VAL A 1 306 ? 11.954 5.652 28.722 1.00 36.68 294 VAL A O 1
ATOM 2270 N N . TYR A 1 307 ? 13.300 4.778 30.337 1.00 38.30 295 TYR A N 1
ATOM 2271 C CA . TYR A 1 307 ? 12.195 4.048 31.011 1.00 42.70 295 TYR A CA 1
ATOM 2272 C C . TYR A 1 307 ? 11.943 4.518 32.449 1.00 41.31 295 TYR A C 1
ATOM 2273 O O . TYR A 1 307 ? 12.803 5.171 33.027 1.00 37.56 295 TYR A O 1
ATOM 2282 N N . SER B 1 12 ? 59.656 75.364 -14.218 1.00 36.71 0 SER B N 1
ATOM 2283 C CA . SER B 1 12 ? 58.383 74.752 -13.811 1.00 33.74 0 SER B CA 1
ATOM 2284 C C . SER B 1 12 ? 57.426 74.522 -14.973 1.00 37.84 0 SER B C 1
ATOM 2285 O O . SER B 1 12 ? 57.245 75.381 -15.820 1.00 38.42 0 SER B O 1
ATOM 2288 N N . MET B 1 13 ? 56.822 73.325 -14.973 1.00 37.61 1 MET B N 1
ATOM 2289 C CA . MET B 1 13 ? 56.145 72.773 -16.114 1.00 35.47 1 MET B CA 1
ATOM 2290 C C . MET B 1 13 ? 54.625 73.035 -16.016 1.00 32.60 1 MET B C 1
ATOM 2291 O O . MET B 1 13 ? 54.078 73.274 -14.926 1.00 31.92 1 MET B O 1
ATOM 2293 N N . LYS B 1 14 ? 53.935 73.009 -17.151 1.00 24.68 2 LYS B N 1
ATOM 2294 C CA . LYS B 1 14 ? 52.536 72.938 -17.155 1.00 27.24 2 LYS B CA 1
ATOM 2295 C C . LYS B 1 14 ? 52.107 71.470 -17.077 1.00 29.66 2 LYS B C 1
ATOM 2296 O O . LYS B 1 14 ? 52.723 70.573 -17.695 1.00 34.85 2 LYS B O 1
ATOM 2302 N N . VAL B 1 15 ? 51.017 71.256 -16.342 1.00 29.06 3 VAL B N 1
ATOM 2303 C CA . VAL B 1 15 ? 50.499 69.921 -16.013 1.00 26.57 3 VAL B CA 1
ATOM 2304 C C . VAL B 1 15 ? 49.028 70.006 -16.365 1.00 31.33 3 VAL B C 1
ATOM 2305 O O . VAL B 1 15 ? 48.412 71.081 -16.110 1.00 30.41 3 VAL B O 1
ATOM 2309 N N . TRP B 1 16 ? 48.451 68.942 -16.991 1.00 27.31 4 TRP B N 1
ATOM 2310 C CA . TRP B 1 16 ? 47.033 68.976 -17.306 1.00 23.10 4 TRP B CA 1
ATOM 2311 C C . TRP B 1 16 ? 46.330 68.474 -16.107 1.00 23.76 4 TRP B C 1
ATOM 2312 O O . TRP B 1 16 ? 46.729 67.426 -15.582 1.00 23.36 4 TRP B O 1
ATOM 2323 N N . LEU B 1 17 ? 45.189 69.076 -15.755 1.00 24.23 5 LEU B N 1
ATOM 2324 C CA . LEU B 1 17 ? 44.502 68.650 -14.571 1.00 26.34 5 LEU B CA 1
ATOM 2325 C C . LEU B 1 17 ? 43.090 68.885 -14.801 1.00 30.27 5 LEU B C 1
ATOM 2326 O O . LEU B 1 17 ? 42.686 70.057 -14.925 1.00 32.25 5 LEU B O 1
ATOM 2331 N N . ASP B 1 18 ? 42.329 67.783 -14.930 1.00 25.48 6 ASP B N 1
ATOM 2332 C CA . ASP B 1 18 ? 40.934 67.844 -15.270 1.00 23.65 6 ASP B CA 1
ATOM 2333 C C . ASP B 1 18 ? 40.559 68.790 -16.397 1.00 24.21 6 ASP B C 1
ATOM 2334 O O . ASP B 1 18 ? 39.612 69.524 -16.293 1.00 27.28 6 ASP B O 1
ATOM 2339 N N . GLY B 1 19 ? 41.260 68.747 -17.505 1.00 25.25 7 GLY B N 1
ATOM 2340 C CA . GLY B 1 19 ? 40.847 69.547 -18.632 1.00 25.89 7 GLY B CA 1
ATOM 2341 C C . GLY B 1 19 ? 41.649 70.844 -18.776 1.00 26.07 7 GLY B C 1
ATOM 2342 O O . GLY B 1 19 ? 41.650 71.401 -19.836 1.00 31.90 7 GLY B O 1
ATOM 2343 N N . ARG B 1 20 ? 42.421 71.263 -17.787 1.00 30.96 8 ARG B N 1
ATOM 2344 C CA . ARG B 1 20 ? 43.007 72.647 -17.710 1.00 33.29 8 ARG B CA 1
ATOM 2345 C C . ARG B 1 20 ? 44.487 72.519 -17.510 1.00 33.38 8 ARG B C 1
ATOM 2346 O O . ARG B 1 20 ? 44.921 71.648 -16.780 1.00 35.50 8 ARG B O 1
ATOM 2354 N N . LEU B 1 21 ? 45.245 73.482 -18.019 1.00 27.75 9 LEU B N 1
ATOM 2355 C CA . LEU B 1 21 ? 46.693 73.470 -17.881 1.00 30.45 9 LEU B CA 1
ATOM 2356 C C . LEU B 1 21 ? 47.136 74.360 -16.738 1.00 31.12 9 LEU B C 1
ATOM 2357 O O . LEU B 1 21 ? 46.860 75.560 -16.733 1.00 37.70 9 LEU B O 1
ATOM 2362 N N . VAL B 1 22 ? 47.826 73.808 -15.770 1.00 26.89 10 VAL B N 1
ATOM 2363 C CA . VAL B 1 22 ? 48.194 74.586 -14.577 1.00 28.68 10 VAL B CA 1
ATOM 2364 C C . VAL B 1 22 ? 49.653 74.386 -14.336 1.00 31.79 10 VAL B C 1
ATOM 2365 O O . VAL B 1 22 ? 50.224 73.433 -14.861 1.00 29.34 10 VAL B O 1
ATOM 2369 N N . ASP B 1 23 ? 50.258 75.288 -13.550 1.00 32.28 11 ASP B N 1
ATOM 2370 C CA . ASP B 1 23 ? 51.606 75.144 -13.168 1.00 29.46 11 ASP B CA 1
ATOM 2371 C C . ASP B 1 23 ? 51.652 73.933 -12.252 1.00 29.84 11 ASP B C 1
ATOM 2372 O O . ASP B 1 23 ? 50.753 73.694 -11.434 1.00 27.11 11 ASP B O 1
ATOM 2377 N N . GLU B 1 24 ? 52.763 73.239 -12.328 1.00 30.88 12 GLU B N 1
ATOM 2378 C CA . GLU B 1 24 ? 52.970 71.997 -11.593 1.00 34.19 12 GLU B CA 1
ATOM 2379 C C . GLU B 1 24 ? 52.797 72.205 -10.113 1.00 32.42 12 GLU B C 1
ATOM 2380 O O . GLU B 1 24 ? 52.387 71.275 -9.439 1.00 25.33 12 GLU B O 1
ATOM 2386 N N . GLU B 1 25 ? 53.065 73.421 -9.620 1.00 29.08 13 GLU B N 1
ATOM 2387 C CA . GLU B 1 25 ? 52.835 73.732 -8.187 1.00 32.66 13 GLU B CA 1
ATOM 2388 C C . GLU B 1 25 ? 51.368 73.703 -7.800 1.00 29.44 13 GLU B C 1
ATOM 2389 O O . GLU B 1 25 ? 51.081 73.599 -6.612 1.00 33.97 13 GLU B O 1
ATOM 2395 N N . GLU B 1 26 ? 50.455 73.832 -8.762 1.00 25.72 14 GLU B N 1
ATOM 2396 C CA . GLU B 1 26 ? 48.995 73.854 -8.483 1.00 29.89 14 GLU B CA 1
ATOM 2397 C C . GLU B 1 26 ? 48.389 72.446 -8.718 1.00 27.56 14 GLU B C 1
ATOM 2398 O O . GLU B 1 26 ? 47.237 72.238 -8.436 1.00 22.72 14 GLU B O 1
ATOM 2404 N N . ALA B 1 27 ? 49.191 71.485 -9.184 1.00 24.79 15 ALA B N 1
ATOM 2405 C CA . ALA B 1 27 ? 48.664 70.150 -9.480 1.00 26.58 15 ALA B CA 1
ATOM 2406 C C . ALA B 1 27 ? 48.841 69.404 -8.254 1.00 21.75 15 ALA B C 1
ATOM 2407 O O . ALA B 1 27 ? 49.795 68.655 -8.121 1.00 23.72 15 ALA B O 1
ATOM 2409 N N . LYS B 1 28 ? 47.935 69.615 -7.311 1.00 22.07 16 LYS B N 1
ATOM 2410 C CA . LYS B 1 28 ? 48.025 69.012 -5.983 1.00 26.35 16 LYS B CA 1
ATOM 2411 C C . LYS B 1 28 ? 46.699 68.521 -5.475 1.00 29.49 16 LYS B C 1
ATOM 2412 O O . LYS B 1 28 ? 45.663 69.001 -5.899 1.00 28.48 16 LYS B O 1
ATOM 2418 N N . VAL B 1 29 ? 46.716 67.650 -4.466 1.00 26.09 17 VAL B N 1
ATOM 2419 C CA . VAL B 1 29 ? 45.456 67.111 -4.006 1.00 26.43 17 VAL B CA 1
ATOM 2420 C C . VAL B 1 29 ? 45.375 67.103 -2.470 1.00 23.69 17 VAL B C 1
ATOM 2421 O O . VAL B 1 29 ? 46.363 66.982 -1.798 1.00 24.57 17 VAL B O 1
ATOM 2425 N N . THR B 1 30 ? 44.181 67.324 -1.931 1.00 23.63 18 THR B N 1
ATOM 2426 C CA . THR B 1 30 ? 43.965 67.352 -0.526 1.00 21.15 18 THR B CA 1
ATOM 2427 C C . THR B 1 30 ? 44.596 66.168 0.168 1.00 26.55 18 THR B C 1
ATOM 2428 O O . THR B 1 30 ? 44.428 65.041 -0.295 1.00 22.41 18 THR B O 1
ATOM 2432 N N . VAL B 1 31 ? 45.280 66.421 1.306 1.00 24.14 19 VAL B N 1
ATOM 2433 C CA . VAL B 1 31 ? 45.781 65.351 2.115 1.00 23.32 19 VAL B CA 1
ATOM 2434 C C . VAL B 1 31 ? 44.745 64.399 2.720 1.00 21.93 19 VAL B C 1
ATOM 2435 O O . VAL B 1 31 ? 45.103 63.327 3.113 1.00 21.43 19 VAL B O 1
ATOM 2439 N N . LEU B 1 32 ? 43.465 64.769 2.703 1.00 23.30 20 LEU B N 1
ATOM 2440 C CA . LEU B 1 32 ? 42.388 63.897 3.103 1.00 23.41 20 LEU B CA 1
ATOM 2441 C C . LEU B 1 32 ? 41.763 62.979 2.056 1.00 22.45 20 LEU B C 1
ATOM 2442 O O . LEU B 1 32 ? 40.751 62.239 2.389 1.00 20.46 20 LEU B O 1
ATOM 2447 N N . SER B 1 33 ? 42.340 62.985 0.851 1.00 20.66 21 SER B N 1
ATOM 2448 C CA . SER B 1 33 ? 41.799 62.252 -0.255 1.00 22.10 21 SER B CA 1
ATOM 2449 C C . SER B 1 33 ? 41.889 60.769 0.066 1.00 20.99 21 SER B C 1
ATOM 2450 O O . SER B 1 33 ? 42.950 60.326 0.550 1.00 15.34 21 SER B O 1
ATOM 2453 N N . PRO B 1 34 ? 40.801 60.020 -0.193 1.00 16.56 22 PRO B N 1
ATOM 2454 C CA . PRO B 1 34 ? 40.884 58.585 -0.028 1.00 16.37 22 PRO B CA 1
ATOM 2455 C C . PRO B 1 34 ? 41.964 57.907 -0.928 1.00 18.30 22 PRO B C 1
ATOM 2456 O O . PRO B 1 34 ? 42.445 56.795 -0.594 1.00 17.65 22 PRO B O 1
ATOM 2460 N N . SER B 1 35 ? 42.318 58.560 -2.056 1.00 19.75 23 SER B N 1
ATOM 2461 C CA . SER B 1 35 ? 43.495 58.190 -2.837 1.00 18.96 23 SER B CA 1
ATOM 2462 C C . SER B 1 35 ? 44.794 58.216 -2.185 1.00 18.03 23 SER B C 1
ATOM 2463 O O . SER B 1 35 ? 45.557 57.214 -2.366 1.00 22.29 23 SER B O 1
ATOM 2466 N N . LEU B 1 36 ? 45.095 59.250 -1.405 1.00 20.32 24 LEU B N 1
ATOM 2467 C CA . LEU B 1 36 ? 46.362 59.315 -0.687 1.00 19.44 24 LEU B CA 1
ATOM 2468 C C . LEU B 1 36 ? 46.327 58.354 0.519 1.00 20.56 24 LEU B C 1
ATOM 2469 O O . LEU B 1 36 ? 47.325 57.775 0.941 1.00 16.90 24 LEU B O 1
ATOM 2474 N N . ASN B 1 37 ? 45.171 58.298 1.160 1.00 18.51 25 ASN B N 1
ATOM 2475 C CA . ASN B 1 37 ? 45.128 57.662 2.468 1.00 20.43 25 ASN B CA 1
ATOM 2476 C C . ASN B 1 37 ? 44.950 56.132 2.334 1.00 20.82 25 ASN B C 1
ATOM 2477 O O . ASN B 1 37 ? 45.402 55.347 3.145 1.00 20.17 25 ASN B O 1
ATOM 2482 N N . TYR B 1 38 ? 44.334 55.733 1.275 1.00 21.96 26 TYR B N 1
ATOM 2483 C CA . TYR B 1 38 ? 43.878 54.288 1.175 1.00 22.21 26 TYR B CA 1
ATOM 2484 C C . TYR B 1 38 ? 44.267 53.601 -0.169 1.00 18.89 26 TYR B C 1
ATOM 2485 O O . TYR B 1 38 ? 43.820 52.416 -0.424 1.00 18.29 26 TYR B O 1
ATOM 2494 N N . GLY B 1 39 ? 45.240 54.225 -0.855 1.00 18.37 27 GLY B N 1
ATOM 2495 C CA . GLY B 1 39 ? 45.724 53.807 -2.181 1.00 20.31 27 GLY B CA 1
ATOM 2496 C C . GLY B 1 39 ? 44.691 53.492 -3.243 1.00 17.40 27 GLY B C 1
ATOM 2497 O O . GLY B 1 39 ? 44.801 52.531 -4.037 1.00 17.86 27 GLY B O 1
ATOM 2498 N N . PHE B 1 40 ? 43.663 54.304 -3.320 1.00 16.79 28 PHE B N 1
ATOM 2499 C CA . PHE B 1 40 ? 42.581 54.145 -4.346 1.00 18.34 28 PHE B CA 1
ATOM 2500 C C . PHE B 1 40 ? 42.714 55.169 -5.477 1.00 22.76 28 PHE B C 1
ATOM 2501 O O . PHE B 1 40 ? 42.241 56.429 -5.358 1.00 17.39 28 PHE B O 1
ATOM 2509 N N . GLY B 1 41 ? 43.408 54.624 -6.492 1.00 20.80 29 GLY B N 1
ATOM 2510 C CA . GLY B 1 41 ? 43.779 55.275 -7.791 1.00 20.98 29 GLY B CA 1
ATOM 2511 C C . GLY B 1 41 ? 44.428 54.370 -8.782 1.00 23.02 29 GLY B C 1
ATOM 2512 O O . GLY B 1 41 ? 44.664 53.157 -8.542 1.00 21.33 29 GLY B O 1
ATOM 2513 N N . VAL B 1 42 ? 44.667 54.934 -9.959 1.00 24.31 30 VAL B N 1
ATOM 2514 C CA . VAL B 1 42 ? 45.287 54.195 -11.047 1.00 22.33 30 VAL B CA 1
ATOM 2515 C C . VAL B 1 42 ? 46.260 55.122 -11.689 1.00 24.08 30 VAL B C 1
ATOM 2516 O O . VAL B 1 42 ? 46.207 56.349 -11.490 1.00 22.91 30 VAL B O 1
ATOM 2520 N N . PHE B 1 43 ? 47.194 54.542 -12.416 1.00 22.70 31 PHE B N 1
ATOM 2521 C CA . PHE B 1 43 ? 48.223 55.336 -13.097 1.00 22.72 31 PHE B CA 1
ATOM 2522 C C . PHE B 1 43 ? 48.747 54.679 -14.322 1.00 24.31 31 PHE B C 1
ATOM 2523 O O . PHE B 1 43 ? 48.476 53.445 -14.591 1.00 20.34 31 PHE B O 1
ATOM 2531 N N . GLU B 1 44 ? 49.457 55.522 -15.098 1.00 20.95 32 GLU B N 1
ATOM 2532 C CA . GLU B 1 44 ? 50.108 55.073 -16.298 1.00 20.49 32 GLU B CA 1
ATOM 2533 C C . GLU B 1 44 ? 51.544 55.573 -16.351 1.00 20.20 32 GLU B C 1
ATOM 2534 O O . GLU B 1 44 ? 51.881 56.479 -15.662 1.00 18.27 32 GLU B O 1
ATOM 2540 N N . GLY B 1 45 ? 52.362 54.904 -17.182 1.00 22.11 33 GLY B N 1
ATOM 2541 C CA . GLY B 1 45 ? 53.709 55.309 -17.467 1.00 19.88 33 GLY B CA 1
ATOM 2542 C C . GLY B 1 45 ? 53.755 55.302 -18.993 1.00 20.92 33 GLY B C 1
ATOM 2543 O O . GLY B 1 45 ? 53.409 54.290 -19.630 1.00 19.76 33 GLY B O 1
ATOM 2544 N N . ILE B 1 46 ? 54.139 56.428 -19.595 1.00 16.99 34 ILE B N 1
ATOM 2545 C CA . ILE B 1 46 ? 54.170 56.543 -21.133 1.00 20.93 34 ILE B CA 1
ATOM 2546 C C . ILE B 1 46 ? 55.383 57.371 -21.549 1.00 25.10 34 ILE B C 1
ATOM 2547 O O . ILE B 1 46 ? 55.680 58.355 -20.885 1.00 29.41 34 ILE B O 1
ATOM 2552 N N . ARG B 1 47 ? 56.071 56.981 -22.629 1.00 24.67 35 ARG B N 1
ATOM 2553 C CA . ARG B 1 47 ? 57.192 57.702 -23.027 1.00 25.14 35 ARG B CA 1
ATOM 2554 C C . ARG B 1 47 ? 56.916 58.400 -24.247 1.00 25.82 35 ARG B C 1
ATOM 2555 O O . ARG B 1 47 ? 56.248 57.855 -25.126 1.00 24.44 35 ARG B O 1
ATOM 2563 N N . ALA B 1 48 ? 57.537 59.584 -24.347 1.00 30.89 36 ALA B N 1
ATOM 2564 C CA . ALA B 1 48 ? 57.805 60.171 -25.669 1.00 28.30 36 ALA B CA 1
ATOM 2565 C C . ALA B 1 48 ? 59.309 60.233 -26.023 1.00 26.71 36 ALA B C 1
ATOM 2566 O O . ALA B 1 48 ? 60.130 60.504 -25.175 1.00 23.61 36 ALA B O 1
ATOM 2568 N N . TYR B 1 49 ? 59.602 60.000 -27.302 1.00 27.45 37 TYR B N 1
ATOM 2569 C CA . TYR B 1 49 ? 60.963 59.877 -27.811 1.00 29.84 37 TYR B CA 1
ATOM 2570 C C . TYR B 1 49 ? 61.309 60.940 -28.886 1.00 25.76 37 TYR B C 1
ATOM 2571 O O . TYR B 1 49 ? 60.653 61.052 -29.884 1.00 26.57 37 TYR B O 1
ATOM 2580 N N . TRP B 1 50 ? 62.345 61.730 -28.618 1.00 33.21 38 TRP B N 1
ATOM 2581 C CA . TRP B 1 50 ? 62.881 62.710 -29.587 1.00 35.45 38 TRP B CA 1
ATOM 2582 C C . TRP B 1 50 ? 63.747 62.001 -30.587 1.00 35.46 38 TRP B C 1
ATOM 2583 O O . TRP B 1 50 ? 64.766 61.425 -30.220 1.00 37.19 38 TRP B O 1
ATOM 2594 N N . ASN B 1 51 ? 63.377 62.102 -31.855 1.00 38.08 39 ASN B N 1
ATOM 2595 C CA . ASN B 1 51 ? 64.175 61.480 -32.898 1.00 41.07 39 ASN B CA 1
ATOM 2596 C C . ASN B 1 51 ? 64.914 62.438 -33.816 1.00 41.81 39 ASN B C 1
ATOM 2597 O O . ASN B 1 51 ? 65.510 61.999 -34.775 1.00 42.63 39 ASN B O 1
ATOM 2602 N N . GLY B 1 52 ? 64.864 63.725 -33.516 1.00 40.55 40 GLY B N 1
ATOM 2603 C CA . GLY B 1 52 ? 65.533 64.745 -34.335 1.00 44.67 40 GLY B CA 1
ATOM 2604 C C . GLY B 1 52 ? 64.536 65.457 -35.193 1.00 42.55 40 GLY B C 1
ATOM 2605 O O . GLY B 1 52 ? 64.580 66.649 -35.286 1.00 45.86 40 GLY B O 1
ATOM 2606 N N . GLU B 1 53 ? 63.664 64.689 -35.842 1.00 45.12 41 GLU B N 1
ATOM 2607 C CA . GLU B 1 53 ? 62.544 65.184 -36.648 1.00 41.80 41 GLU B CA 1
ATOM 2608 C C . GLU B 1 53 ? 61.341 65.618 -35.824 1.00 42.55 41 GLU B C 1
ATOM 2609 O O . GLU B 1 53 ? 60.687 66.615 -36.188 1.00 35.00 41 GLU B O 1
ATOM 2615 N N . ASN B 1 54 ? 60.944 64.819 -34.818 1.00 35.22 42 ASN B N 1
ATOM 2616 C CA . ASN B 1 54 ? 59.725 65.167 -34.035 1.00 34.32 42 ASN B CA 1
ATOM 2617 C C . ASN B 1 54 ? 59.759 64.457 -32.692 1.00 31.51 42 ASN B C 1
ATOM 2618 O O . ASN B 1 54 ? 60.713 63.712 -32.359 1.00 31.69 42 ASN B O 1
ATOM 2623 N N . LEU B 1 55 ? 58.720 64.708 -31.915 1.00 29.60 43 LEU B N 1
ATOM 2624 C CA . LEU B 1 55 ? 58.591 64.113 -30.616 1.00 28.20 43 LEU B CA 1
ATOM 2625 C C . LEU B 1 55 ? 57.504 63.085 -30.756 1.00 26.59 43 LEU B C 1
ATOM 2626 O O . LEU B 1 55 ? 56.360 63.427 -31.048 1.00 34.68 43 LEU B O 1
ATOM 2631 N N . TYR B 1 56 ? 57.833 61.805 -30.568 1.00 22.29 44 TYR B N 1
ATOM 2632 C CA . TYR B 1 56 ? 56.786 60.825 -30.712 1.00 27.28 44 TYR B CA 1
ATOM 2633 C C . TYR B 1 56 ? 56.370 60.097 -29.434 1.00 25.12 44 TYR B C 1
ATOM 2634 O O . TYR B 1 56 ? 57.177 59.421 -28.782 1.00 28.52 44 TYR B O 1
ATOM 2643 N N . VAL B 1 57 ? 55.067 60.152 -29.133 1.00 23.30 45 VAL B N 1
ATOM 2644 C CA . VAL B 1 57 ? 54.616 59.484 -27.991 1.00 22.15 45 VAL B CA 1
ATOM 2645 C C . VAL B 1 57 ? 54.362 58.033 -28.368 1.00 26.37 45 VAL B C 1
ATOM 2646 O O . VAL B 1 57 ? 53.644 57.729 -29.361 1.00 29.48 45 VAL B O 1
ATOM 2650 N N . PHE B 1 58 ? 54.880 57.130 -27.546 1.00 25.10 46 PHE B N 1
ATOM 2651 C CA . PHE B 1 58 ? 54.811 55.698 -27.849 1.00 20.75 46 PHE B CA 1
ATOM 2652 C C . PHE B 1 58 ? 53.634 54.887 -27.292 1.00 22.64 46 PHE B C 1
ATOM 2653 O O . PHE B 1 58 ? 53.510 54.682 -26.103 1.00 24.58 46 PHE B O 1
ATOM 2661 N N . ARG B 1 59 ? 52.809 54.402 -28.202 1.00 22.22 47 ARG B N 1
ATOM 2662 C CA . ARG B 1 59 ? 51.645 53.567 -27.851 1.00 22.13 47 ARG B CA 1
ATOM 2663 C C . ARG B 1 59 ? 50.687 54.258 -26.876 1.00 21.99 47 ARG B C 1
ATOM 2664 O O . ARG B 1 59 ? 50.293 53.725 -25.848 1.00 22.46 47 ARG B O 1
ATOM 2672 N N . LEU B 1 60 ? 50.448 55.527 -27.196 1.00 20.76 48 LEU B N 1
ATOM 2673 C CA . LEU B 1 60 ? 49.737 56.418 -26.392 1.00 19.68 48 LEU B CA 1
ATOM 2674 C C . LEU B 1 60 ? 48.271 55.941 -26.107 1.00 22.06 48 LEU B C 1
ATOM 2675 O O . LEU B 1 60 ? 47.880 55.788 -24.910 1.00 17.19 48 LEU B O 1
ATOM 2680 N N . ARG B 1 61 ? 47.524 55.709 -27.173 1.00 20.15 49 ARG B N 1
ATOM 2681 C CA . ARG B 1 61 ? 46.161 55.165 -27.049 1.00 22.44 49 ARG B CA 1
ATOM 2682 C C . ARG B 1 61 ? 46.089 53.861 -26.231 1.00 19.84 49 ARG B C 1
ATOM 2683 O O . ARG B 1 61 ? 45.184 53.724 -25.355 1.00 18.99 49 ARG B O 1
ATOM 2691 N N . ASP B 1 62 ? 47.044 52.929 -26.457 1.00 18.96 50 ASP B N 1
ATOM 2692 C CA . ASP B 1 62 ? 47.040 51.703 -25.721 1.00 18.57 50 ASP B CA 1
ATOM 2693 C C . ASP B 1 62 ? 47.174 51.990 -24.175 1.00 17.99 50 ASP B C 1
ATOM 2694 O O . ASP B 1 62 ? 46.557 51.343 -23.381 1.00 18.88 50 ASP B O 1
ATOM 2699 N N . HIS B 1 63 ? 48.015 52.935 -23.767 1.00 18.48 51 HIS B N 1
ATOM 2700 C CA . HIS B 1 63 ? 48.206 53.231 -22.399 1.00 16.97 51 HIS B CA 1
ATOM 2701 C C . HIS B 1 63 ? 46.966 53.892 -21.780 1.00 19.48 51 HIS B C 1
ATOM 2702 O O . HIS B 1 63 ? 46.649 53.623 -20.653 1.00 20.75 51 HIS B O 1
ATOM 2709 N N . MET B 1 64 ? 46.284 54.755 -22.531 1.00 17.45 52 MET B N 1
ATOM 2710 C CA . MET B 1 64 ? 45.151 55.366 -22.039 1.00 16.90 52 MET B CA 1
ATOM 2711 C C . MET B 1 64 ? 43.988 54.416 -21.963 1.00 16.42 52 MET B C 1
ATOM 2712 O O . MET B 1 64 ? 43.371 54.426 -20.955 1.00 18.67 52 MET B O 1
ATOM 2717 N N . GLU B 1 65 ? 43.784 53.516 -22.930 1.00 19.28 53 GLU B N 1
ATOM 2718 C CA . GLU B 1 65 ? 42.845 52.428 -22.720 1.00 21.49 53 GLU B CA 1
ATOM 2719 C C . GLU B 1 65 ? 43.108 51.526 -21.455 1.00 23.36 53 GLU B C 1
ATOM 2720 O O . GLU B 1 65 ? 42.182 51.093 -20.803 1.00 20.10 53 GLU B O 1
ATOM 2726 N N . ARG B 1 66 ? 44.367 51.219 -21.179 1.00 19.92 54 ARG B N 1
ATOM 2727 C CA . ARG B 1 66 ? 44.760 50.554 -19.978 1.00 20.67 54 ARG B CA 1
ATOM 2728 C C . ARG B 1 66 ? 44.408 51.389 -18.724 1.00 19.67 54 ARG B C 1
ATOM 2729 O O . ARG B 1 66 ? 43.937 50.805 -17.685 1.00 22.36 54 ARG B O 1
ATOM 2737 N N . LEU B 1 67 ? 44.624 52.732 -18.760 1.00 18.79 55 LEU B N 1
ATOM 2738 C CA . LEU B 1 67 ? 44.195 53.561 -17.629 1.00 17.65 55 LEU B CA 1
ATOM 2739 C C . LEU B 1 67 ? 42.704 53.278 -17.296 1.00 15.98 55 LEU B C 1
ATOM 2740 O O . LEU B 1 67 ? 42.301 53.044 -16.074 1.00 18.07 55 LEU B O 1
ATOM 2745 N N . LEU B 1 68 ? 41.917 53.241 -18.331 1.00 15.53 56 LEU B N 1
ATOM 2746 C CA . LEU B 1 68 ? 40.486 53.136 -18.165 1.00 18.96 56 LEU B CA 1
ATOM 2747 C C . LEU B 1 68 ? 40.121 51.687 -17.785 1.00 22.30 56 LEU B C 1
ATOM 2748 O O . LEU B 1 68 ? 39.178 51.472 -17.010 1.00 24.89 56 LEU B O 1
ATOM 2753 N N . ARG B 1 69 ? 40.872 50.678 -18.242 1.00 25.17 57 ARG B N 1
ATOM 2754 C CA . ARG B 1 69 ? 40.645 49.301 -17.769 1.00 24.62 57 ARG B CA 1
ATOM 2755 C C . ARG B 1 69 ? 41.021 49.155 -16.301 1.00 24.70 57 ARG B C 1
ATOM 2756 O O . ARG B 1 69 ? 40.284 48.557 -15.546 1.00 20.03 57 ARG B O 1
ATOM 2764 N N . SER B 1 70 ? 42.220 49.623 -15.940 1.00 26.55 58 SER B N 1
ATOM 2765 C CA . SER B 1 70 ? 42.631 49.794 -14.520 1.00 20.72 58 SER B CA 1
ATOM 2766 C C . SER B 1 70 ? 41.459 50.390 -13.705 1.00 22.91 58 SER B C 1
ATOM 2767 O O . SER B 1 70 ? 41.038 49.814 -12.669 1.00 20.86 58 SER B O 1
ATOM 2770 N N . ALA B 1 71 ? 40.887 51.516 -14.175 1.00 20.73 59 ALA B N 1
ATOM 2771 C CA . ALA B 1 71 ? 39.909 52.139 -13.428 1.00 18.76 59 ALA B CA 1
ATOM 2772 C C . ALA B 1 71 ? 38.625 51.263 -13.297 1.00 19.61 59 ALA B C 1
ATOM 2773 O O . ALA B 1 71 ? 38.097 51.093 -12.217 1.00 22.32 59 ALA B O 1
ATOM 2775 N N . LYS B 1 72 ? 38.193 50.641 -14.336 1.00 22.98 60 LYS B N 1
ATOM 2776 C CA . LYS B 1 72 ? 36.951 49.837 -14.252 1.00 25.32 60 LYS B CA 1
ATOM 2777 C C . LYS B 1 72 ? 37.212 48.602 -13.305 1.00 22.77 60 LYS B C 1
ATOM 2778 O O . LYS B 1 72 ? 36.314 48.048 -12.689 1.00 20.02 60 LYS B O 1
ATOM 2784 N N . ILE B 1 73 ? 38.454 48.115 -13.280 1.00 20.15 61 ILE B N 1
ATOM 2785 C CA . ILE B 1 73 ? 38.787 46.995 -12.494 1.00 19.61 61 ILE B CA 1
ATOM 2786 C C . ILE B 1 73 ? 38.703 47.417 -11.017 1.00 18.24 61 ILE B C 1
ATOM 2787 O O . ILE B 1 73 ? 38.209 46.637 -10.219 1.00 16.03 61 ILE B O 1
ATOM 2792 N N . ILE B 1 74 ? 39.108 48.618 -10.653 1.00 15.86 62 ILE B N 1
ATOM 2793 C CA . ILE B 1 74 ? 39.112 48.921 -9.227 1.00 16.24 62 ILE B CA 1
ATOM 2794 C C . ILE B 1 74 ? 37.817 49.653 -8.831 1.00 19.45 62 ILE B C 1
ATOM 2795 O O . ILE B 1 74 ? 37.583 49.912 -7.671 1.00 19.21 62 ILE B O 1
ATOM 2800 N N . GLY B 1 75 ? 37.000 50.028 -9.803 1.00 18.49 63 GLY B N 1
ATOM 2801 C CA . GLY B 1 75 ? 35.682 50.697 -9.518 1.00 20.28 63 GLY B CA 1
ATOM 2802 C C . GLY B 1 75 ? 35.880 52.197 -9.347 1.00 21.47 63 GLY B C 1
ATOM 2803 O O . GLY B 1 75 ? 35.171 52.796 -8.539 1.00 22.14 63 GLY B O 1
ATOM 2804 N N . LEU B 1 76 ? 36.872 52.762 -10.037 1.00 19.48 64 LEU B N 1
ATOM 2805 C CA . LEU B 1 7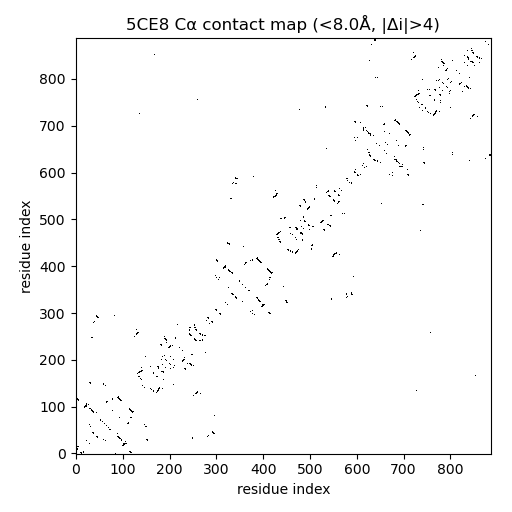6 ? 37.073 54.196 -10.082 1.00 20.29 64 LEU B CA 1
ATOM 2806 C C . LEU B 1 76 ? 36.419 54.779 -11.312 1.00 22.11 64 LEU B C 1
ATOM 2807 O O . LEU B 1 76 ? 36.597 54.299 -12.397 1.00 20.38 64 LEU B O 1
ATOM 2812 N N . ASP B 1 77 ? 35.702 55.872 -11.181 1.00 27.18 65 ASP B N 1
ATOM 2813 C CA . ASP B 1 77 ? 35.035 56.459 -12.327 1.00 27.43 65 ASP B CA 1
ATOM 2814 C C . ASP B 1 77 ? 35.870 57.585 -12.917 1.00 29.94 65 ASP B C 1
ATOM 2815 O O . ASP B 1 77 ? 35.836 58.677 -12.390 1.00 28.83 65 ASP B O 1
ATOM 2820 N N . VAL B 1 78 ? 36.538 57.317 -14.039 1.00 26.19 66 VAL B N 1
ATOM 2821 C CA . VAL B 1 78 ? 37.300 58.275 -14.765 1.00 29.35 66 VAL B CA 1
ATOM 2822 C C . VAL B 1 78 ? 36.398 58.885 -15.859 1.00 29.87 66 VAL B C 1
ATOM 2823 O O . VAL B 1 78 ? 35.880 58.168 -16.651 1.00 32.53 66 VAL B O 1
ATOM 2827 N N . PRO B 1 79 ? 36.175 60.225 -15.874 1.00 30.28 67 PRO B N 1
ATOM 2828 C CA . PRO B 1 79 ? 35.122 60.739 -16.766 1.00 30.31 67 PRO B CA 1
ATOM 2829 C C . PRO B 1 79 ? 35.676 61.274 -18.083 1.00 28.69 67 PRO B C 1
ATOM 2830 O O . PRO B 1 79 ? 35.231 62.317 -18.593 1.00 27.58 67 PRO B O 1
ATOM 2834 N N . TYR B 1 80 ? 36.660 60.556 -18.608 1.00 28.58 68 TYR B N 1
ATOM 2835 C CA . TYR B 1 80 ? 37.278 60.909 -19.869 1.00 27.13 68 TYR B CA 1
ATOM 2836 C C . TYR B 1 80 ? 37.405 59.750 -20.720 1.00 23.96 68 TYR B C 1
ATOM 2837 O O . TYR B 1 80 ? 37.631 58.653 -20.238 1.00 36.82 68 TYR B O 1
ATOM 2846 N N . THR B 1 81 ? 37.315 59.964 -22.022 1.00 24.02 69 THR B N 1
ATOM 2847 C CA . THR B 1 81 ? 37.628 58.912 -22.942 1.00 24.82 69 THR B CA 1
ATOM 2848 C C . THR B 1 81 ? 39.141 58.759 -23.154 1.00 22.60 69 THR B C 1
ATOM 2849 O O . THR B 1 81 ? 39.917 59.636 -22.787 1.00 23.14 69 THR B O 1
ATOM 2853 N N . ALA B 1 82 ? 39.517 57.600 -23.703 1.00 21.27 70 ALA B N 1
ATOM 2854 C CA . ALA B 1 82 ? 40.878 57.333 -24.156 1.00 25.42 70 ALA B CA 1
ATOM 2855 C C . ALA B 1 82 ? 41.407 58.382 -25.180 1.00 28.52 70 ALA B C 1
ATOM 2856 O O . ALA B 1 82 ? 42.560 58.888 -25.111 1.00 25.77 70 ALA B O 1
ATOM 2858 N N . GLU B 1 83 ? 40.533 58.728 -26.116 1.00 28.86 71 GLU B N 1
ATOM 2859 C CA . GLU B 1 83 ? 40.876 59.766 -27.121 1.00 34.88 71 GLU B CA 1
ATOM 2860 C C . GLU B 1 83 ? 41.097 61.111 -26.457 1.00 26.74 71 GLU B C 1
ATOM 2861 O O . GLU B 1 83 ? 42.072 61.849 -26.767 1.00 33.54 71 GLU B O 1
ATOM 2867 N N . GLU B 1 84 ? 40.199 61.463 -25.544 1.00 29.51 72 GLU B N 1
ATOM 2868 C CA . GLU B 1 84 ? 40.362 62.744 -24.770 1.00 27.96 72 GLU B CA 1
ATOM 2869 C C . GLU B 1 84 ? 41.625 62.763 -23.980 1.00 24.32 72 GLU B C 1
ATOM 2870 O O . GLU B 1 84 ? 42.362 63.750 -23.934 1.00 21.24 72 GLU B O 1
ATOM 2876 N N . LEU B 1 85 ? 41.907 61.661 -23.288 1.00 27.31 73 LEU B N 1
ATOM 2877 C CA . LEU B 1 85 ? 43.209 61.564 -22.516 1.00 27.88 73 LEU B CA 1
ATOM 2878 C C . LEU B 1 85 ? 44.408 61.658 -23.440 1.00 27.18 73 LEU B C 1
ATOM 2879 O O . LEU B 1 85 ? 45.440 62.215 -23.053 1.00 28.74 73 LEU B O 1
ATOM 2884 N N . SER B 1 86 ? 44.321 61.036 -24.628 1.00 24.78 74 SER B N 1
ATOM 2885 C CA . SER B 1 86 ? 45.443 61.013 -25.546 1.00 23.71 74 SER B CA 1
ATOM 2886 C C . SER B 1 86 ? 45.704 62.431 -26.062 1.00 24.35 74 SER B C 1
ATOM 2887 O O . SER B 1 86 ? 46.871 62.955 -26.038 1.00 20.79 74 SER B O 1
ATOM 2890 N N . LYS B 1 87 ? 44.630 63.145 -26.397 1.00 23.95 75 LYS B N 1
ATOM 2891 C CA . LYS B 1 87 ? 44.779 64.560 -26.751 1.00 23.23 75 LYS B CA 1
ATOM 2892 C C . LYS B 1 87 ? 45.340 65.365 -25.646 1.00 22.64 75 LYS B C 1
ATOM 2893 O O . LYS B 1 87 ? 46.198 66.208 -25.883 1.00 31.33 75 LYS B O 1
ATOM 2899 N N . ALA B 1 88 ? 44.845 65.175 -24.432 1.00 25.04 76 ALA B N 1
ATOM 2900 C CA . ALA B 1 88 ? 45.442 65.821 -23.281 1.00 24.38 76 ALA B CA 1
ATOM 2901 C C . ALA B 1 88 ? 46.955 65.691 -23.178 1.00 21.41 76 ALA B C 1
ATOM 2902 O O . ALA B 1 88 ? 47.677 66.656 -22.821 1.00 22.34 76 ALA B O 1
ATOM 2904 N N . VAL B 1 89 ? 47.516 64.504 -23.481 1.00 24.56 77 VAL B N 1
ATOM 2905 C CA . VAL B 1 89 ? 48.995 64.324 -23.433 1.00 21.55 77 VAL B CA 1
ATOM 2906 C C . VAL B 1 89 ? 49.656 65.198 -24.509 1.00 25.33 77 VAL B C 1
ATOM 2907 O O . VAL B 1 89 ? 50.576 65.916 -24.260 1.00 30.44 77 VAL B O 1
ATOM 2911 N N . VAL B 1 90 ? 49.170 65.133 -25.721 1.00 25.59 78 VAL B N 1
ATOM 2912 C CA . VAL B 1 90 ? 49.687 65.961 -26.756 1.00 29.89 78 VAL B CA 1
ATOM 2913 C C . VAL B 1 90 ? 49.640 67.459 -26.356 1.00 29.83 78 VAL B C 1
ATOM 2914 O O . VAL B 1 90 ? 50.670 68.132 -26.448 1.00 29.19 78 VAL B O 1
ATOM 2918 N N . GLU B 1 91 ? 48.491 67.935 -25.864 1.00 30.56 79 GLU B N 1
ATOM 2919 C CA . GLU B 1 91 ? 48.392 69.365 -25.440 1.00 32.91 79 GLU B CA 1
ATOM 2920 C C . GLU B 1 91 ? 49.355 69.720 -24.318 1.00 31.56 79 GLU B C 1
ATOM 2921 O O . GLU B 1 91 ? 49.974 70.829 -24.275 1.00 33.49 79 GLU B O 1
ATOM 2927 N N . THR B 1 92 ? 49.557 68.766 -23.418 1.00 29.29 80 THR B N 1
ATOM 2928 C CA . THR B 1 92 ? 50.462 68.941 -22.273 1.00 26.30 80 THR B CA 1
ATOM 2929 C C . THR B 1 92 ? 51.907 69.066 -22.740 1.00 27.95 80 THR B C 1
ATOM 2930 O O . THR B 1 92 ? 52.614 69.952 -22.278 1.00 25.74 80 THR B O 1
ATOM 2934 N N . VAL B 1 93 ? 52.352 68.201 -23.639 1.00 25.80 81 VAL B N 1
ATOM 2935 C CA . VAL B 1 93 ? 53.761 68.251 -24.063 1.00 25.51 81 VAL B CA 1
ATOM 2936 C C . VAL B 1 93 ? 54.029 69.591 -24.841 1.00 27.90 81 VAL B C 1
ATOM 2937 O O . VAL B 1 93 ? 55.059 70.241 -24.638 1.00 26.20 81 VAL B O 1
ATOM 2941 N N . ARG B 1 94 ? 53.086 69.979 -25.675 1.00 33.38 82 ARG B N 1
ATOM 2942 C CA . ARG B 1 94 ? 53.147 71.209 -26.479 1.00 37.33 82 ARG B CA 1
ATOM 2943 C C . ARG B 1 94 ? 53.228 72.477 -25.672 1.00 39.31 82 ARG B C 1
ATOM 2944 O O . ARG B 1 94 ? 54.086 73.310 -25.905 1.00 42.28 82 ARG B O 1
ATOM 2952 N N . ALA B 1 95 ? 52.335 72.612 -24.704 1.00 38.20 83 ALA B N 1
ATOM 2953 C CA . ALA B 1 95 ? 52.323 73.760 -23.856 1.00 39.96 83 ALA B CA 1
ATOM 2954 C C . ALA B 1 95 ? 53.634 73.973 -23.095 1.00 35.12 83 ALA B C 1
ATOM 2955 O O . ALA B 1 95 ? 53.974 75.099 -22.769 1.00 42.51 83 ALA B O 1
ATOM 2957 N N . ASN B 1 96 ? 54.403 72.924 -22.873 1.00 29.62 84 ASN B N 1
ATOM 2958 C CA . ASN B 1 96 ? 55.798 73.027 -22.334 1.00 30.29 84 ASN B CA 1
ATOM 2959 C C . ASN B 1 96 ? 56.879 73.106 -23.418 1.00 32.40 84 ASN B C 1
ATOM 2960 O O . ASN B 1 96 ? 58.043 73.181 -23.117 1.00 32.73 84 ASN B O 1
ATOM 2965 N N . GLY B 1 97 ? 56.473 73.061 -24.690 1.00 35.59 85 GLY B N 1
ATOM 2966 C CA . GLY B 1 97 ? 57.369 72.948 -25.836 1.00 34.78 85 GLY B CA 1
ATOM 2967 C C . GLY B 1 97 ? 58.568 72.034 -25.651 1.00 37.56 85 GLY B C 1
ATOM 2968 O O . GLY B 1 97 ? 59.645 72.316 -26.185 1.00 34.32 85 GLY B O 1
ATOM 2969 N N . PHE B 1 98 ? 58.387 70.904 -24.976 1.00 34.24 86 PHE B N 1
ATOM 2970 C CA . PHE B 1 98 ? 59.501 69.908 -24.881 1.00 36.31 86 PHE B CA 1
ATOM 2971 C C . PHE B 1 98 ? 59.947 69.336 -26.238 1.00 35.58 86 PHE B C 1
ATOM 2972 O O . PHE B 1 98 ? 59.062 68.956 -27.062 1.00 35.64 86 PHE B O 1
ATOM 2980 N N . LYS B 1 99 ? 61.263 69.270 -26.494 1.00 31.32 87 LYS B N 1
ATOM 2981 C CA . LYS B 1 99 ? 61.753 68.565 -27.686 1.00 33.78 87 LYS B CA 1
ATOM 2982 C C . LYS B 1 99 ? 62.918 67.708 -27.280 1.00 34.88 87 LYS B C 1
ATOM 2983 O O . LYS B 1 99 ? 64.048 67.901 -27.728 1.00 42.35 87 LYS B O 1
ATOM 2989 N N . GLU B 1 100 ? 62.616 66.743 -26.425 1.00 30.23 88 GLU B N 1
ATOM 2990 C CA . GLU B 1 100 ? 63.542 65.837 -25.855 1.00 25.56 88 GLU B CA 1
ATOM 2991 C C . GLU B 1 100 ? 62.738 64.655 -25.284 1.00 28.06 88 GLU B C 1
ATOM 2992 O O . GLU B 1 100 ? 61.474 64.672 -25.185 1.00 22.53 88 GLU B O 1
ATOM 2998 N N . ASP B 1 101 ? 63.458 63.620 -24.905 1.00 25.68 89 ASP B N 1
ATOM 2999 C CA . ASP B 1 101 ? 62.838 62.481 -24.305 1.00 29.34 89 ASP B CA 1
ATOM 3000 C C . ASP B 1 101 ? 62.037 62.765 -22.979 1.00 25.57 89 ASP B C 1
ATOM 3001 O O . ASP B 1 101 ? 62.572 63.301 -21.983 1.00 28.73 89 ASP B O 1
ATOM 3006 N N . LEU B 1 102 ? 60.812 62.279 -22.924 1.00 27.25 90 LEU B N 1
ATOM 3007 C CA . LEU B 1 102 ? 59.914 62.476 -21.737 1.00 27.41 90 LEU B CA 1
ATOM 3008 C C . LEU B 1 102 ? 59.414 61.155 -21.163 1.00 30.81 90 LEU B C 1
ATOM 3009 O O . LEU B 1 102 ? 59.247 60.191 -21.956 1.00 29.25 90 LEU B O 1
ATOM 3014 N N . TYR B 1 103 ? 59.213 61.109 -19.808 1.00 26.26 91 TYR B N 1
ATOM 3015 C CA . TYR B 1 103 ? 58.261 60.247 -19.164 1.00 24.66 91 TYR B CA 1
ATOM 3016 C C . TYR B 1 103 ? 56.954 61.023 -18.785 1.00 24.52 91 TYR B C 1
ATOM 3017 O O . TYR B 1 103 ? 56.989 62.141 -18.199 1.00 26.67 91 TYR B O 1
ATOM 3026 N N . ILE B 1 104 ? 55.817 60.479 -19.239 1.00 17.83 92 ILE B N 1
ATOM 3027 C CA . ILE B 1 104 ? 54.491 61.065 -19.004 1.00 18.42 92 ILE B CA 1
ATOM 3028 C C . ILE B 1 104 ? 53.774 60.218 -17.997 1.00 19.47 92 ILE B C 1
ATOM 3029 O O . ILE B 1 104 ? 53.677 58.998 -18.193 1.00 20.24 92 ILE B O 1
ATOM 3034 N N . ARG B 1 105 ? 53.391 60.823 -16.881 1.00 18.14 93 ARG B N 1
ATOM 3035 C CA . ARG B 1 105 ? 52.545 60.226 -15.815 1.00 19.22 93 ARG B CA 1
ATOM 3036 C C . ARG B 1 105 ? 51.107 60.773 -15.697 1.00 22.22 93 ARG B C 1
ATOM 3037 O O . ARG B 1 105 ? 50.857 61.883 -15.112 1.00 22.16 93 ARG B O 1
ATOM 3045 N N . PRO B 1 106 ? 50.143 59.986 -16.204 1.00 23.49 94 PRO B N 1
ATOM 3046 C CA . PRO B 1 106 ? 48.764 60.171 -15.913 1.00 25.18 94 PRO B CA 1
ATOM 3047 C C . PRO B 1 106 ? 48.506 59.477 -14.601 1.00 22.39 94 PRO B C 1
ATOM 3048 O O . PRO B 1 106 ? 48.992 58.367 -14.385 1.00 22.51 94 PRO B O 1
ATOM 3052 N N . VAL B 1 107 ? 47.736 60.148 -13.773 1.00 18.79 95 VAL B N 1
ATOM 3053 C CA . VAL B 1 107 ? 47.329 59.672 -12.474 1.00 20.00 95 VAL B CA 1
ATOM 3054 C C . VAL B 1 107 ? 45.909 60.025 -12.268 1.00 20.60 95 VAL B C 1
ATOM 3055 O O . VAL B 1 107 ? 45.565 61.208 -12.324 1.00 18.01 95 VAL B O 1
ATOM 3059 N N . ALA B 1 108 ? 45.076 59.019 -11.999 1.00 19.81 96 ALA B N 1
ATOM 3060 C CA . ALA B 1 108 ? 43.629 59.273 -11.727 1.00 19.36 96 ALA B CA 1
ATOM 3061 C C . ALA B 1 108 ? 43.340 58.943 -10.229 1.00 19.91 96 ALA B C 1
ATOM 3062 O O . ALA B 1 108 ? 43.774 57.934 -9.667 1.00 19.73 96 ALA B O 1
ATOM 3064 N N . TYR B 1 109 ? 42.651 59.835 -9.571 1.00 16.54 97 TYR B N 1
ATOM 3065 C CA . TYR B 1 109 ? 42.562 59.892 -8.095 1.00 17.77 97 TYR B CA 1
ATOM 3066 C C . TYR B 1 109 ? 41.294 60.686 -7.707 1.00 18.27 97 TYR B C 1
ATOM 3067 O O . TYR B 1 109 ? 40.635 61.202 -8.602 1.00 19.66 97 TYR B O 1
ATOM 3076 N N . ILE B 1 110 ? 40.894 60.636 -6.432 1.00 19.31 98 ILE B N 1
ATOM 3077 C CA . ILE B 1 110 ? 39.707 61.326 -5.892 1.00 22.34 98 ILE B CA 1
ATOM 3078 C C . ILE B 1 110 ? 40.198 62.663 -5.269 1.00 22.53 98 ILE B C 1
ATOM 3079 O O . ILE B 1 110 ? 41.015 62.717 -4.323 1.00 22.06 98 ILE B O 1
ATOM 3084 N N . SER B 1 111 ? 39.726 63.765 -5.795 1.00 25.02 99 SER B N 1
ATOM 3085 C CA . SER B 1 111 ? 40.216 65.021 -5.236 1.00 23.75 99 SER B CA 1
ATOM 3086 C C . SER B 1 111 ? 39.334 65.450 -4.087 1.00 24.55 99 SER B C 1
ATOM 3087 O O . SER B 1 111 ? 39.652 66.397 -3.535 1.00 30.23 99 SER B O 1
ATOM 3090 N N . LYS B 1 112 ? 38.275 64.744 -3.709 1.00 24.47 100 LYS B N 1
ATOM 3091 C CA . LYS B 1 112 ? 37.491 65.078 -2.517 1.00 31.19 100 LYS B CA 1
ATOM 3092 C C . LYS B 1 112 ? 38.197 64.563 -1.238 1.00 24.96 100 LYS B C 1
ATOM 3093 O O . LYS B 1 112 ? 38.734 63.429 -1.246 1.00 22.24 100 LYS B O 1
ATOM 3099 N N . PRO B 1 113 ? 38.182 65.341 -0.132 1.00 25.67 101 PRO B N 1
ATOM 3100 C CA . PRO B 1 113 ? 38.476 64.744 1.201 1.00 25.65 101 PRO B CA 1
ATOM 3101 C C . PRO B 1 113 ? 37.391 63.764 1.578 1.00 23.86 101 PRO B C 1
ATOM 3102 O O . PRO B 1 113 ? 36.199 64.056 1.464 1.00 24.26 101 PRO B O 1
ATOM 3106 N N . GLN B 1 114 ? 37.763 62.547 1.875 1.00 23.28 102 GLN B N 1
ATOM 3107 C CA . GLN B 1 114 ? 36.794 61.544 2.377 1.00 23.55 102 GLN B CA 1
ATOM 3108 C C . GLN B 1 114 ? 37.467 60.525 3.314 1.00 24.32 102 GLN B C 1
ATOM 3109 O O . GLN B 1 114 ? 38.502 59.921 2.957 1.00 22.24 102 GLN B O 1
ATOM 3115 N N . ILE B 1 115 ? 36.936 60.408 4.525 1.00 23.09 103 ILE B N 1
ATOM 3116 C CA . ILE B 1 115 ? 37.446 59.548 5.529 1.00 26.44 103 ILE B CA 1
ATOM 3117 C C . ILE B 1 115 ? 36.869 58.177 5.233 1.00 27.51 103 ILE B C 1
ATOM 3118 O O . ILE B 1 115 ? 37.591 57.189 5.354 1.00 22.41 103 ILE B O 1
ATOM 3123 N N . SER B 1 116 ? 35.599 58.105 4.836 1.00 24.36 104 SER B N 1
ATOM 3124 C CA . SER B 1 116 ? 34.925 56.747 4.663 1.00 24.44 104 SER B CA 1
ATOM 3125 C C . SER B 1 116 ? 35.485 55.943 3.497 1.00 21.08 104 SER B C 1
ATOM 3126 O O . SER B 1 116 ? 35.737 56.468 2.413 1.00 25.17 104 SER B O 1
ATOM 3129 N N . LEU B 1 117 ? 35.746 54.671 3.734 1.00 23.14 105 LEU B N 1
ATOM 3130 C CA . LEU B 1 117 ? 36.156 53.748 2.676 1.00 21.26 105 LEU B CA 1
ATOM 3131 C C . LEU B 1 117 ? 35.144 53.493 1.511 1.00 20.56 105 LEU B C 1
ATOM 3132 O O . LEU B 1 117 ? 35.477 52.923 0.438 1.00 19.98 105 LEU B O 1
ATOM 3137 N N . ASP B 1 118 ? 33.896 53.885 1.690 1.00 21.32 106 ASP B N 1
ATOM 3138 C CA . ASP B 1 118 ? 32.892 53.700 0.690 1.00 22.89 106 ASP B CA 1
ATOM 3139 C C . ASP B 1 118 ? 33.039 54.753 -0.410 1.00 25.59 106 ASP B C 1
ATOM 3140 O O . ASP B 1 118 ? 32.507 55.901 -0.348 1.00 26.28 106 ASP B O 1
ATOM 3145 N N . VAL B 1 119 ? 33.730 54.368 -1.466 1.00 23.41 107 VAL B N 1
ATOM 3146 C CA . VAL B 1 119 ? 34.183 55.353 -2.468 1.00 24.16 107 VAL B CA 1
ATOM 3147 C C . VAL B 1 119 ? 33.206 55.355 -3.610 1.00 25.85 107 VAL B C 1
ATOM 3148 O O . VAL B 1 119 ? 33.394 56.109 -4.586 1.00 22.80 107 VAL B O 1
ATOM 3152 N N . ARG B 1 120 ? 32.121 54.578 -3.482 1.00 26.44 108 ARG B N 1
ATOM 3153 C CA . ARG B 1 120 ? 31.117 54.539 -4.503 1.00 28.59 108 ARG B CA 1
ATOM 3154 C C . ARG B 1 120 ? 30.544 55.910 -4.843 1.00 27.71 108 ARG B C 1
ATOM 3155 O O . ARG B 1 120 ? 30.314 56.671 -3.966 1.00 29.72 108 ARG B O 1
ATOM 3163 N N . GLY B 1 121 ? 30.353 56.156 -6.126 1.00 25.18 109 GLY B N 1
ATOM 3164 C CA . GLY B 1 121 ? 29.671 57.308 -6.641 1.00 31.34 109 GLY B CA 1
ATOM 3165 C C . GLY B 1 121 ? 30.601 58.446 -6.957 1.00 30.87 109 GLY B C 1
ATOM 3166 O O . GLY B 1 121 ? 30.176 59.389 -7.614 1.00 35.30 109 GLY B O 1
ATOM 3167 N N . LEU B 1 122 ? 31.850 58.367 -6.501 1.00 29.98 110 LEU B N 1
ATOM 3168 C CA . LEU B 1 122 ? 32.775 59.486 -6.601 1.00 30.60 110 LEU B CA 1
ATOM 3169 C C . LEU B 1 122 ? 33.324 59.525 -8.002 1.00 36.60 110 LEU B C 1
ATOM 3170 O O . LEU B 1 122 ? 33.448 58.486 -8.646 1.00 47.43 110 LEU B O 1
ATOM 3175 N N . GLN B 1 123 ? 33.624 60.706 -8.517 1.00 34.57 111 GLN B N 1
ATOM 3176 C CA . GLN B 1 123 ? 34.230 60.738 -9.815 1.00 30.43 111 GLN B CA 1
ATOM 3177 C C . GLN B 1 123 ? 35.728 61.087 -9.741 1.00 25.45 111 GLN B C 1
ATOM 3178 O O . GLN B 1 123 ? 36.169 61.985 -8.960 1.00 23.31 111 GLN B O 1
ATOM 3184 N N . ALA B 1 124 ? 36.553 60.328 -10.466 1.00 21.38 112 ALA B N 1
ATOM 3185 C CA . ALA B 1 124 ? 37.971 60.652 -10.485 1.00 18.71 112 ALA B CA 1
ATOM 3186 C C . ALA B 1 124 ? 38.313 62.037 -11.142 1.00 19.77 112 ALA B C 1
ATOM 3187 O O . ALA B 1 124 ? 37.650 62.532 -12.018 1.00 20.09 112 ALA B O 1
ATOM 3189 N N . SER B 1 125 ? 39.389 62.644 -10.635 1.00 23.33 113 SER B N 1
ATOM 3190 C CA . SER B 1 125 ? 40.221 63.571 -11.368 1.00 23.21 113 SER B CA 1
ATOM 3191 C C . SER B 1 125 ? 41.314 62.830 -12.017 1.00 24.19 113 SER B C 1
ATOM 3192 O O . SER B 1 125 ? 41.692 61.762 -11.531 1.00 25.63 113 SER B O 1
ATOM 3195 N N . VAL B 1 126 ? 41.858 63.446 -13.066 1.00 25.36 114 VAL B N 1
ATOM 3196 C CA . VAL B 1 126 ? 43.019 62.969 -13.773 1.00 23.03 114 VAL B CA 1
ATOM 3197 C C . VAL B 1 126 ? 44.009 64.110 -13.917 1.00 22.20 114 VAL B C 1
ATOM 3198 O O . VAL B 1 126 ? 43.621 65.127 -14.505 1.00 22.66 114 VAL B O 1
ATOM 3202 N N . ALA B 1 127 ? 45.260 63.949 -13.427 1.00 19.78 115 ALA B N 1
ATOM 3203 C CA . ALA B 1 127 ? 46.374 64.826 -13.772 1.00 19.79 115 ALA B CA 1
ATOM 3204 C C . ALA B 1 127 ? 47.303 64.099 -14.763 1.00 21.70 115 ALA B C 1
ATOM 3205 O O . ALA B 1 127 ? 47.380 62.859 -14.719 1.00 21.93 115 ALA B O 1
ATOM 3207 N N . ILE B 1 128 ? 47.945 64.841 -15.672 1.00 20.80 116 ILE B N 1
ATOM 3208 C CA . ILE B 1 128 ? 48.951 64.371 -16.599 1.00 20.39 116 ILE B CA 1
ATOM 3209 C C . ILE B 1 128 ? 50.140 65.299 -16.464 1.00 21.88 116 ILE B C 1
ATOM 3210 O O . ILE B 1 128 ? 50.066 66.502 -16.805 1.00 24.04 116 ILE B O 1
ATOM 3215 N N . ALA B 1 129 ? 51.235 64.741 -15.978 1.00 26.72 117 ALA B N 1
ATOM 3216 C CA . ALA B 1 129 ? 52.525 65.391 -16.007 1.00 27.52 117 ALA B CA 1
ATOM 3217 C C . ALA B 1 129 ? 53.442 64.743 -17.067 1.00 29.00 117 ALA B C 1
ATOM 3218 O O . ALA B 1 129 ? 53.526 63.486 -17.226 1.00 24.23 117 ALA B O 1
ATOM 3220 N N . ALA B 1 130 ? 54.099 65.618 -17.830 1.00 26.99 118 ALA B N 1
ATOM 3221 C CA . ALA B 1 130 ? 55.114 65.214 -18.742 1.00 25.03 118 ALA B CA 1
ATOM 3222 C C . ALA B 1 130 ? 56.497 65.698 -18.293 1.00 28.15 118 ALA B C 1
ATOM 3223 O O . ALA B 1 130 ? 56.767 66.936 -18.152 1.00 32.22 118 ALA B O 1
ATOM 3225 N N . ILE B 1 131 ? 57.386 64.767 -17.962 1.00 28.78 119 ILE B N 1
ATOM 3226 C CA . ILE B 1 131 ? 58.713 65.186 -17.494 1.00 30.79 119 ILE B CA 1
ATOM 3227 C C . ILE B 1 131 ? 59.918 64.587 -18.299 1.00 34.17 119 ILE B C 1
ATOM 3228 O O . ILE B 1 131 ? 59.902 63.387 -18.709 1.00 27.86 119 ILE B O 1
ATOM 3232 N N . PRO B 1 132 ? 60.991 65.400 -18.519 1.00 39.63 120 PRO B N 1
ATOM 3233 C CA . PRO B 1 132 ? 62.201 64.867 -19.087 1.00 38.34 120 PRO B CA 1
ATOM 3234 C C . PRO B 1 132 ? 62.753 63.741 -18.254 1.00 37.01 120 PRO B C 1
ATOM 3235 O O . PRO B 1 132 ? 62.568 63.741 -17.043 1.00 35.40 120 PRO B O 1
ATOM 3239 N N . PHE B 1 133 ? 63.491 62.834 -18.896 1.00 40.33 121 PHE B N 1
ATOM 3240 C CA . PHE B 1 133 ? 63.809 61.479 -18.339 1.00 40.22 121 PHE B CA 1
ATOM 3241 C C . PHE B 1 133 ? 64.432 60.840 -19.526 1.00 39.26 121 PHE B C 1
ATOM 3242 O O . PHE B 1 133 ? 63.749 60.827 -20.566 1.00 38.19 121 PHE B O 1
ATOM 3250 N N . GLY B 1 134 ? 65.615 60.226 -19.476 1.00 45.52 122 GLY B N 1
ATOM 3251 C CA . GLY B 1 134 ? 66.192 59.462 -18.361 1.00 50.01 122 GLY B CA 1
ATOM 3252 C C . GLY B 1 134 ? 66.181 57.934 -18.649 1.00 54.63 122 GLY B C 1
ATOM 3253 O O . GLY B 1 134 ? 65.194 57.422 -19.177 1.00 62.47 122 GLY B O 1
ATOM 3254 N N . LYS B 1 135 ? 67.240 57.190 -18.299 1.00 54.28 123 LYS B N 1
ATOM 3255 C CA . LYS B 1 135 ? 67.223 55.712 -18.326 1.00 60.44 123 LYS B CA 1
ATOM 3256 C C . LYS B 1 135 ? 67.060 55.124 -16.865 1.00 66.53 123 LYS B C 1
ATOM 3257 O O . LYS B 1 135 ? 67.970 55.290 -16.035 1.00 73.81 123 LYS B O 1
ATOM 3259 N N . TYR B 1 136 ? 65.915 54.463 -16.566 1.00 52.36 124 TYR B N 1
ATOM 3260 C CA . TYR B 1 136 ? 65.642 53.855 -15.223 1.00 52.95 124 TYR B CA 1
ATOM 3261 C C . TYR B 1 136 ? 66.607 52.749 -14.862 1.00 51.94 124 TYR B C 1
ATOM 3262 O O . TYR B 1 136 ? 66.875 52.525 -13.672 1.00 58.12 124 TYR B O 1
ATOM 3264 N N . LEU B 1 137 ? 67.132 52.061 -15.868 1.00 52.30 125 LEU B N 1
ATOM 3265 C CA . LEU B 1 137 ? 68.116 50.998 -15.638 1.00 52.35 125 LEU B CA 1
ATOM 3266 C C . LEU B 1 137 ? 69.392 51.047 -16.545 1.00 50.60 125 LEU B C 1
ATOM 3267 O O . LEU B 1 137 ? 69.394 51.528 -17.691 1.00 53.54 125 LEU B O 1
ATOM 3272 N N . LYS B 1 138 ? 70.474 50.521 -15.979 1.00 46.68 126 LYS B N 1
ATOM 3273 C CA . LYS B 1 138 ? 71.752 50.370 -16.642 1.00 43.38 126 LYS B CA 1
ATOM 3274 C C . LYS B 1 138 ? 71.564 49.590 -17.982 1.00 44.52 126 LYS B C 1
ATOM 3275 O O . LYS B 1 138 ? 71.420 48.322 -17.976 1.00 39.09 126 LYS B O 1
ATOM 3278 N N . VAL B 1 139 ? 71.561 50.329 -19.115 1.00 44.42 127 VAL B N 1
ATOM 3279 C CA . VAL B 1 139 ? 71.526 49.720 -20.501 1.00 45.64 127 VAL B CA 1
ATOM 3280 C C . VAL B 1 139 ? 72.417 48.452 -20.709 1.00 49.68 127 VAL B C 1
ATOM 3281 O O . VAL B 1 139 ? 72.000 47.491 -21.359 1.00 56.74 127 VAL B O 1
ATOM 3283 N N . GLU B 1 140 ? 73.631 48.468 -20.126 1.00 49.62 128 GLU B N 1
ATOM 3284 C CA . GLU B 1 140 ? 74.641 47.353 -20.158 1.00 47.32 128 GLU B CA 1
ATOM 3285 C C . GLU B 1 140 ? 74.193 46.147 -19.326 1.00 43.73 128 GLU B C 1
ATOM 3286 O O . GLU B 1 140 ? 74.630 45.038 -19.593 1.00 43.17 128 GLU B O 1
ATOM 3292 N N . GLY B 1 141 ? 73.334 46.372 -18.321 1.00 34.27 129 GLY B N 1
ATOM 3293 C CA . GLY B 1 141 ? 72.634 45.316 -17.621 1.00 28.60 129 GLY B CA 1
ATOM 3294 C C . GLY B 1 141 ? 72.577 45.577 -16.116 1.00 30.13 129 GLY B C 1
ATOM 3295 O O . GLY B 1 141 ? 73.341 46.388 -15.568 1.00 29.18 129 GLY B O 1
ATOM 3296 N N . VAL B 1 142 ? 71.639 44.901 -15.458 1.00 29.61 130 VAL B N 1
ATOM 3297 C CA . VAL B 1 142 ? 71.424 44.932 -13.990 1.00 26.85 130 VAL B CA 1
ATOM 3298 C C . VAL B 1 142 ? 71.678 43.605 -13.254 1.00 27.39 130 VAL B C 1
ATOM 3299 O O . VAL B 1 142 ? 71.612 42.529 -13.870 1.00 27.63 130 VAL B O 1
ATOM 3303 N N . ARG B 1 143 ? 71.989 43.700 -11.940 1.00 24.22 131 ARG B N 1
ATOM 3304 C CA . ARG B 1 143 ? 72.034 42.552 -11.088 1.00 28.62 131 ARG B CA 1
ATOM 3305 C C . ARG B 1 143 ? 70.733 42.468 -10.286 1.00 32.61 131 ARG B C 1
ATOM 3306 O O . ARG B 1 143 ? 70.328 43.432 -9.630 1.00 27.93 131 ARG B O 1
ATOM 3314 N N . ALA B 1 144 ? 70.127 41.275 -10.247 1.00 29.15 132 ALA B N 1
ATOM 3315 C CA . ALA B 1 144 ? 68.804 41.158 -9.691 1.00 24.11 132 ALA B CA 1
ATOM 3316 C C . ALA B 1 144 ? 68.831 40.133 -8.600 1.00 26.83 132 ALA B C 1
ATOM 3317 O O . ALA B 1 144 ? 69.582 39.068 -8.646 1.00 23.64 132 ALA B O 1
ATOM 3319 N N . ALA B 1 145 ? 68.022 40.442 -7.603 1.00 21.51 133 ALA B N 1
ATOM 3320 C CA . ALA B 1 145 ? 67.797 39.508 -6.552 1.00 24.18 133 ALA B CA 1
ATOM 3321 C C . ALA B 1 145 ? 66.365 38.947 -6.502 1.00 21.96 133 ALA B C 1
ATOM 3322 O O . ALA B 1 145 ? 65.467 39.690 -6.559 1.00 20.03 133 ALA B O 1
ATOM 3324 N N . VAL B 1 146 ? 66.150 37.649 -6.339 1.00 21.54 134 VAL B N 1
ATOM 3325 C CA . VAL B 1 146 ? 64.792 37.130 -5.828 1.00 18.66 134 VAL B CA 1
ATOM 3326 C C . VAL B 1 146 ? 64.559 37.550 -4.400 1.00 19.37 134 VAL B C 1
ATOM 3327 O O . VAL B 1 146 ? 65.418 37.298 -3.518 1.00 23.17 134 VAL B O 1
ATOM 3331 N N . VAL B 1 147 ? 63.504 38.354 -4.190 1.00 20.29 135 VAL B N 1
ATOM 3332 C CA . VAL B 1 147 ? 63.221 38.969 -2.864 1.00 18.52 135 VAL B CA 1
ATOM 3333 C C . VAL B 1 147 ? 62.372 38.158 -2.011 1.00 19.64 135 VAL B C 1
ATOM 3334 O O . VAL B 1 147 ? 61.761 37.151 -2.467 1.00 23.79 135 VAL B O 1
ATOM 3338 N N . SER B 1 148 ? 62.410 38.485 -0.730 1.00 18.36 136 SER B N 1
ATOM 3339 C CA . SER B 1 148 ? 61.609 37.765 0.232 1.00 19.55 136 SER B CA 1
ATOM 3340 C C . SER B 1 148 ? 60.129 38.024 0.088 1.00 24.10 136 SER B C 1
ATOM 3341 O O . SER B 1 148 ? 59.312 37.144 0.389 1.00 23.41 136 SER B O 1
ATOM 3344 N N . TRP B 1 149 ? 59.792 39.216 -0.389 1.00 18.37 137 TRP B N 1
ATOM 3345 C CA . TRP B 1 149 ? 58.414 39.602 -0.490 1.00 19.24 137 TRP B CA 1
ATOM 3346 C C . TRP B 1 149 ? 57.725 38.974 -1.665 1.00 17.23 137 TRP B C 1
ATOM 3347 O O . TRP B 1 149 ? 58.270 39.007 -2.825 1.00 18.44 137 TRP B O 1
ATOM 3358 N N . ARG B 1 150 ? 56.549 38.365 -1.430 1.00 18.90 138 ARG B N 1
ATOM 3359 C CA . ARG B 1 150 ? 55.724 37.876 -2.499 1.00 18.73 138 ARG B CA 1
ATOM 3360 C C . ARG B 1 150 ? 54.853 38.933 -3.147 1.00 17.53 138 ARG B C 1
ATOM 3361 O O . ARG B 1 150 ? 54.346 39.880 -2.527 1.00 15.82 138 ARG B O 1
ATOM 3369 N N . ARG B 1 151 ? 54.673 38.758 -4.482 1.00 18.05 139 ARG B N 1
ATOM 3370 C CA . ARG B 1 151 ? 53.882 39.618 -5.244 1.00 17.63 139 ARG B CA 1
ATOM 3371 C C . ARG B 1 151 ? 52.470 39.518 -4.756 1.00 17.21 139 ARG B C 1
ATOM 3372 O O . ARG B 1 151 ? 52.024 38.472 -4.399 1.00 16.10 139 ARG B O 1
ATOM 3380 N N . VAL B 1 152 ? 51.787 40.661 -4.566 1.00 17.81 140 VAL B N 1
ATOM 3381 C CA . VAL B 1 152 ? 50.448 40.566 -4.025 1.00 18.77 140 VAL B CA 1
ATOM 3382 C C . VAL B 1 152 ? 49.567 39.749 -4.941 1.00 15.55 140 VAL B C 1
ATOM 3383 O O . VAL B 1 152 ? 49.733 39.777 -6.258 1.00 14.40 140 VAL B O 1
ATOM 3387 N N . HIS B 1 153 ? 48.567 39.054 -4.325 1.00 16.90 141 HIS B N 1
ATOM 3388 C CA . HIS B 1 153 ? 47.747 38.083 -4.992 1.00 16.33 141 HIS B CA 1
ATOM 3389 C C . HIS B 1 153 ? 46.373 38.608 -5.394 1.00 19.71 141 HIS B C 1
ATOM 3390 O O . HIS B 1 153 ? 45.820 39.440 -4.709 1.00 15.34 141 HIS B O 1
ATOM 3397 N N . THR B 1 154 ? 45.944 38.201 -6.594 1.00 19.27 142 THR B N 1
ATOM 3398 C CA . THR B 1 154 ? 44.648 38.431 -7.172 1.00 20.80 142 THR B CA 1
ATOM 3399 C C . THR B 1 154 ? 43.441 38.236 -6.181 1.00 19.55 142 THR B C 1
ATOM 3400 O O . THR B 1 154 ? 42.468 38.999 -6.220 1.00 17.95 142 THR B O 1
ATOM 3404 N N . SER B 1 155 ? 43.537 37.303 -5.251 1.00 18.77 143 SER B N 1
ATOM 3405 C CA . SER B 1 155 ? 42.493 37.094 -4.300 1.00 22.06 143 SER B CA 1
ATOM 3406 C C . SER B 1 155 ? 42.395 38.217 -3.235 1.00 21.85 143 SER B C 1
ATOM 3407 O O . SER B 1 155 ? 41.431 38.168 -2.422 1.00 18.05 143 SER B O 1
ATOM 3410 N N . MET B 1 156 ? 43.386 39.147 -3.224 1.00 19.17 144 MET B N 1
ATOM 3411 C CA . MET B 1 156 ? 43.502 40.250 -2.297 1.00 21.26 144 MET B CA 1
ATOM 3412 C C . MET B 1 156 ? 43.475 41.640 -2.895 1.00 21.39 144 MET B C 1
ATOM 3413 O O . MET B 1 156 ? 42.833 42.567 -2.310 1.00 21.11 144 MET B O 1
ATOM 3418 N N . MET B 1 157 ? 44.088 41.809 -4.060 1.00 20.43 145 MET B N 1
ATOM 3419 C CA . MET B 1 157 ? 44.066 43.086 -4.813 1.00 22.48 145 MET B CA 1
ATOM 3420 C C . MET B 1 157 ? 43.985 42.709 -6.316 1.00 21.87 145 MET B C 1
ATOM 3421 O O . MET B 1 157 ? 44.512 41.667 -6.720 1.00 21.91 145 MET B O 1
ATOM 3426 N N . PRO B 1 158 ? 43.350 43.529 -7.133 1.00 19.89 146 PRO B N 1
ATOM 3427 C CA . PRO B 1 158 ? 43.301 43.326 -8.575 1.00 20.01 146 PRO B CA 1
ATOM 3428 C C . PRO B 1 158 ? 44.564 43.767 -9.260 1.00 20.19 146 PRO B C 1
ATOM 3429 O O . PRO B 1 158 ? 44.620 44.857 -9.855 1.00 19.24 146 PRO B O 1
ATOM 3433 N N . VAL B 1 159 ? 45.560 42.885 -9.183 1.00 16.41 147 VAL B N 1
ATOM 3434 C CA . VAL B 1 159 ? 46.893 43.198 -9.558 1.00 21.12 147 VAL B CA 1
ATOM 3435 C C . VAL B 1 159 ? 47.048 43.514 -11.095 1.00 21.80 147 VAL B C 1
ATOM 3436 O O . VAL B 1 159 ? 47.917 44.273 -11.454 1.00 23.34 147 VAL B O 1
ATOM 3440 N N . MET B 1 160 ? 46.139 43.045 -11.950 1.00 18.55 148 MET B N 1
ATOM 3441 C CA . MET B 1 160 ? 46.165 43.410 -13.344 1.00 18.91 148 MET B CA 1
ATOM 3442 C C . MET B 1 160 ? 45.782 44.903 -13.514 1.00 20.30 148 MET B C 1
ATOM 3443 O O . MET B 1 160 ? 46.031 45.408 -14.578 1.00 19.84 148 MET B O 1
ATOM 3448 N N . ALA B 1 161 ? 45.246 45.588 -12.500 1.00 15.66 149 ALA B N 1
ATOM 3449 C CA . ALA B 1 161 ? 45.091 47.085 -12.635 1.00 15.31 149 ALA B CA 1
ATOM 3450 C C . ALA B 1 161 ? 46.387 47.673 -12.241 1.00 16.03 149 ALA B C 1
ATOM 3451 O O . ALA B 1 161 ? 46.901 47.234 -11.266 1.00 17.47 149 ALA B O 1
ATOM 3453 N N . LYS B 1 162 ? 46.815 48.754 -12.908 1.00 20.01 150 LYS B N 1
ATOM 3454 C CA . LYS B 1 162 ? 47.926 49.605 -12.437 1.00 20.37 150 LYS B CA 1
ATOM 3455 C C . LYS B 1 162 ? 47.404 50.507 -11.362 1.00 20.98 150 LYS B C 1
ATOM 3456 O O . LYS B 1 162 ? 47.262 51.707 -11.554 1.00 19.55 150 LYS B O 1
ATOM 3462 N N . ALA B 1 163 ? 47.136 49.934 -10.217 1.00 19.90 151 ALA B N 1
ATOM 3463 C CA . ALA B 1 163 ? 46.478 50.604 -9.167 1.00 23.09 151 ALA B CA 1
ATOM 3464 C C . ALA B 1 163 ? 47.424 50.954 -8.050 1.00 20.91 151 ALA B C 1
ATOM 3465 O O . ALA B 1 163 ? 48.322 50.195 -7.684 1.00 18.84 151 ALA B O 1
ATOM 3467 N N . THR B 1 164 ? 47.215 52.162 -7.532 1.00 22.08 152 THR B N 1
ATOM 3468 C CA . THR B 1 164 ? 48.230 52.874 -6.765 1.00 22.39 152 THR B CA 1
ATOM 3469 C C . THR B 1 164 ? 48.614 52.144 -5.523 1.00 23.51 152 THR B C 1
ATOM 3470 O O . THR B 1 164 ? 49.799 51.874 -5.301 1.00 22.13 152 THR B O 1
ATOM 3474 N N . GLY B 1 165 ? 47.613 51.766 -4.725 1.00 20.43 153 GLY B N 1
ATOM 3475 C CA . GLY B 1 165 ? 47.883 50.987 -3.484 1.00 20.87 153 GLY B CA 1
ATOM 3476 C C . GLY B 1 165 ? 48.717 49.701 -3.522 1.00 17.60 153 GLY B C 1
ATOM 3477 O O . GLY B 1 165 ? 49.493 49.441 -2.555 1.00 17.85 153 GLY B O 1
ATOM 3478 N N . ILE B 1 166 ? 48.738 49.045 -4.670 1.00 18.51 154 ILE B N 1
ATOM 3479 C CA . ILE B 1 166 ? 49.414 47.741 -4.925 1.00 18.26 154 ILE B CA 1
ATOM 3480 C C . ILE B 1 166 ? 50.915 47.968 -4.824 1.00 18.65 154 ILE B C 1
ATOM 3481 O O . ILE B 1 166 ? 51.657 47.070 -4.367 1.00 20.99 154 ILE B O 1
ATOM 3486 N N . TYR B 1 167 ? 51.345 49.159 -5.196 1.00 18.75 155 TYR B N 1
ATOM 3487 C CA . TYR B 1 167 ? 52.771 49.479 -5.283 1.00 16.70 155 TYR B CA 1
ATOM 3488 C C . TYR B 1 167 ? 53.528 49.502 -3.990 1.00 16.64 155 TYR B C 1
ATOM 3489 O O . TYR B 1 167 ? 54.826 49.491 -4.029 1.00 19.60 155 TYR B O 1
ATOM 3498 N N . LEU B 1 168 ? 52.821 49.581 -2.856 1.00 17.19 156 LEU B N 1
ATOM 3499 C CA . LEU B 1 168 ? 53.471 49.420 -1.605 1.00 17.67 156 LEU B CA 1
ATOM 3500 C C . LEU B 1 168 ? 54.227 48.055 -1.563 1.00 20.07 156 LEU B C 1
ATOM 3501 O O . LEU B 1 168 ? 55.369 47.957 -1.027 1.00 18.45 156 LEU B O 1
ATOM 3506 N N . ASN B 1 169 ? 53.633 47.046 -2.186 1.00 19.95 157 ASN B N 1
ATOM 3507 C CA . ASN B 1 169 ? 54.268 45.721 -2.407 1.00 20.86 157 ASN B CA 1
ATOM 3508 C C . ASN B 1 169 ? 55.505 45.868 -3.225 1.00 20.41 157 ASN B C 1
ATOM 3509 O O . ASN B 1 169 ? 56.476 45.304 -2.803 1.00 21.62 157 ASN B O 1
ATOM 3514 N N . SER B 1 170 ? 55.480 46.629 -4.367 1.00 21.09 158 SER B N 1
ATOM 3515 C CA . SER B 1 170 ? 56.616 46.844 -5.205 1.00 21.24 158 SER B CA 1
ATOM 3516 C C . SER B 1 170 ? 57.734 47.538 -4.503 1.00 23.09 158 SER B C 1
ATOM 3517 O O . SER B 1 170 ? 58.910 47.240 -4.784 1.00 18.85 158 SER B O 1
ATOM 3520 N N . ILE B 1 171 ? 57.367 48.590 -3.733 1.00 22.42 159 ILE B N 1
ATOM 3521 C CA . ILE B 1 171 ? 58.323 49.293 -2.904 1.00 23.54 159 ILE B CA 1
ATOM 3522 C C . ILE B 1 171 ? 59.056 48.366 -1.929 1.00 26.53 159 ILE B C 1
ATOM 3523 O O . ILE B 1 171 ? 60.295 48.390 -1.858 1.00 23.44 159 ILE B O 1
ATOM 3528 N N . MET B 1 172 ? 58.320 47.524 -1.198 1.00 21.34 160 MET B N 1
ATOM 3529 C CA . MET B 1 172 ? 58.999 46.579 -0.277 1.00 22.63 160 MET B CA 1
ATOM 3530 C C . MET B 1 172 ? 60.063 45.802 -1.022 1.00 23.54 160 MET B C 1
ATOM 3531 O O . MET B 1 172 ? 61.259 45.690 -0.561 1.00 25.11 160 MET B O 1
ATOM 3536 N N . ALA B 1 173 ? 59.675 45.281 -2.197 1.00 22.58 161 ALA B N 1
ATOM 3537 C CA . ALA B 1 173 ? 60.601 44.558 -3.068 1.00 22.25 161 ALA B CA 1
ATOM 3538 C C . ALA B 1 173 ? 61.910 45.310 -3.538 1.00 21.43 161 ALA B C 1
ATOM 3539 O O . ALA B 1 173 ? 63.023 44.780 -3.474 1.00 19.21 161 ALA B O 1
ATOM 3541 N N . ALA B 1 174 ? 61.676 46.504 -4.026 1.00 21.30 162 ALA B N 1
ATOM 3542 C CA . ALA B 1 174 ? 62.621 47.365 -4.638 1.00 24.74 162 ALA B CA 1
ATOM 3543 C C . ALA B 1 174 ? 63.612 47.854 -3.637 1.00 29.35 162 ALA B C 1
ATOM 3544 O O . ALA B 1 174 ? 64.789 47.992 -3.941 1.00 30.48 162 ALA B O 1
ATOM 3546 N N . VAL B 1 175 ? 63.110 48.161 -2.432 1.00 29.06 163 VAL B N 1
ATOM 3547 C CA . VAL B 1 175 ? 63.957 48.572 -1.330 1.00 27.71 163 VAL B CA 1
ATOM 3548 C C . VAL B 1 175 ? 64.771 47.357 -0.868 1.00 27.17 163 VAL B C 1
ATOM 3549 O O . VAL B 1 175 ? 65.979 47.455 -0.626 1.00 29.62 163 VAL B O 1
ATOM 3553 N N . GLU B 1 176 ? 64.156 46.201 -0.776 1.00 21.54 164 GLU B N 1
ATOM 3554 C CA . GLU B 1 176 ? 64.895 45.032 -0.331 1.00 23.22 164 GLU B CA 1
ATOM 3555 C C . GLU B 1 176 ? 66.117 44.645 -1.250 1.00 21.47 164 GLU B C 1
ATOM 3556 O O . GLU B 1 176 ? 67.238 44.416 -0.774 1.00 24.03 164 GLU B O 1
ATOM 3562 N N . ALA B 1 177 ? 65.863 44.545 -2.551 1.00 25.78 165 ALA B N 1
ATOM 3563 C CA . ALA B 1 177 ? 66.909 44.360 -3.506 1.00 24.79 165 ALA B CA 1
ATOM 3564 C C . ALA B 1 177 ? 68.013 45.425 -3.382 1.00 24.21 165 ALA B C 1
ATOM 3565 O O . ALA B 1 177 ? 69.208 45.106 -3.315 1.00 23.95 165 ALA B O 1
ATOM 3567 N N . ARG B 1 178 ? 67.626 46.671 -3.390 1.00 21.43 166 ARG B N 1
ATOM 3568 C CA . ARG B 1 178 ? 68.601 47.802 -3.440 1.00 28.77 166 ARG B CA 1
ATOM 3569 C C . ARG B 1 178 ? 69.408 47.944 -2.160 1.00 30.90 166 ARG B C 1
ATOM 3570 O O . ARG B 1 178 ? 70.589 47.779 -2.176 1.00 37.07 166 ARG B O 1
ATOM 3578 N N . ALA B 1 179 ? 68.725 48.153 -1.031 1.00 38.10 167 ALA B N 1
ATOM 3579 C CA . ALA B 1 179 ? 69.343 48.055 0.280 1.00 35.54 167 ALA B CA 1
ATOM 3580 C C . ALA B 1 179 ? 70.392 46.927 0.330 1.00 39.17 167 ALA B C 1
ATOM 3581 O O . ALA B 1 179 ? 71.508 47.171 0.758 1.00 44.23 167 ALA B O 1
ATOM 3583 N N . ARG B 1 180 ? 70.075 45.731 -0.150 1.00 36.67 168 ARG B N 1
ATOM 3584 C CA . ARG B 1 180 ? 71.007 44.611 -0.055 1.00 41.68 168 ARG B CA 1
ATOM 3585 C C . ARG B 1 180 ? 72.097 44.564 -1.197 1.00 37.34 168 ARG B C 1
ATOM 3586 O O . ARG B 1 180 ? 72.675 43.542 -1.395 1.00 41.63 168 ARG B O 1
ATOM 3588 N N . GLY B 1 181 ? 72.387 45.643 -1.925 1.00 40.34 169 GLY B N 1
ATOM 3589 C CA . GLY B 1 181 ? 73.404 45.637 -2.994 1.00 37.14 169 GLY B CA 1
ATOM 3590 C C . GLY B 1 181 ? 72.893 45.707 -4.475 1.00 40.16 169 GLY B C 1
ATOM 3591 O O . GLY B 1 181 ? 73.553 46.292 -5.385 1.00 39.13 169 GLY B O 1
ATOM 3592 N N . TYR B 1 182 ? 71.721 45.135 -4.748 1.00 32.23 170 TYR B N 1
ATOM 3593 C CA . TYR B 1 182 ? 71.296 44.831 -6.121 1.00 31.25 170 TYR B CA 1
ATOM 3594 C C . TYR B 1 182 ? 70.668 46.015 -6.819 1.00 27.77 170 TYR B C 1
ATOM 3595 O O . TYR B 1 182 ? 70.387 47.003 -6.214 1.00 30.22 170 TYR B O 1
ATOM 3604 N N . ASP B 1 183 ? 70.505 45.947 -8.112 1.00 22.61 171 ASP B N 1
ATOM 3605 C CA . ASP B 1 183 ? 69.864 46.991 -8.852 1.00 22.72 171 ASP B CA 1
ATOM 3606 C C . ASP B 1 183 ? 68.367 46.810 -8.832 1.00 22.65 171 ASP B C 1
ATOM 3607 O O . ASP B 1 183 ? 67.628 47.788 -8.874 1.00 25.43 171 ASP B O 1
ATOM 3612 N N . GLU B 1 184 ? 67.895 45.563 -8.845 1.00 20.13 172 GLU B N 1
ATOM 3613 C CA . GLU B 1 184 ? 66.443 45.400 -8.949 1.00 21.73 172 GLU B CA 1
ATOM 3614 C C . GLU B 1 184 ? 65.984 44.105 -8.339 1.00 21.05 172 GLU B C 1
ATOM 3615 O O . GLU B 1 184 ? 66.744 43.159 -8.183 1.00 20.51 172 GLU B O 1
ATOM 3621 N N . ALA B 1 185 ? 64.691 44.053 -7.970 1.00 20.06 173 ALA B N 1
ATOM 3622 C CA . ALA B 1 185 ? 64.081 42.827 -7.455 1.00 21.07 173 ALA B CA 1
ATOM 3623 C C . ALA B 1 185 ? 63.468 41.907 -8.500 1.00 20.41 173 ALA B C 1
ATOM 3624 O O . ALA B 1 185 ? 62.964 42.352 -9.517 1.00 19.31 173 ALA B O 1
ATOM 3626 N N . ILE B 1 186 ? 63.368 40.621 -8.150 1.00 22.23 174 ILE B N 1
ATOM 3627 C CA . ILE B 1 186 ? 62.456 39.726 -8.808 1.00 23.27 174 ILE B CA 1
ATOM 3628 C C . ILE B 1 186 ? 61.531 39.157 -7.761 1.00 22.23 174 ILE B C 1
ATOM 3629 O O . ILE B 1 186 ? 61.970 38.582 -6.821 1.00 25.52 174 ILE B O 1
ATOM 3634 N N . MET B 1 187 ? 60.238 39.177 -8.022 1.00 21.85 175 MET B N 1
ATOM 3635 C CA . MET B 1 187 ? 59.287 38.727 -7.073 1.00 19.45 175 MET B CA 1
ATOM 3636 C C . MET B 1 187 ? 58.614 37.476 -7.616 1.00 18.78 175 MET B C 1
ATOM 3637 O O . MET B 1 187 ? 58.265 37.333 -8.835 1.00 17.55 175 MET B O 1
ATOM 3642 N N . LEU B 1 188 ? 58.457 36.575 -6.702 1.00 18.26 176 LEU B N 1
ATOM 3643 C CA . LEU B 1 188 ? 57.681 35.333 -6.938 1.00 19.96 176 LEU B CA 1
ATOM 3644 C C . LEU B 1 188 ? 56.222 35.638 -6.505 1.00 19.25 176 LEU B C 1
ATOM 3645 O O . LEU B 1 188 ? 55.976 36.465 -5.603 1.00 19.42 176 LEU B O 1
ATOM 3650 N N . ASN B 1 189 ? 55.297 35.000 -7.194 1.00 21.33 177 ASN B N 1
ATOM 3651 C CA . ASN B 1 189 ? 53.922 34.920 -6.740 1.00 19.89 177 ASN B CA 1
ATOM 3652 C C . ASN B 1 189 ? 53.651 34.031 -5.489 1.00 20.10 177 ASN B C 1
ATOM 3653 O O . ASN B 1 189 ? 54.496 33.279 -5.053 1.00 18.76 177 ASN B O 1
ATOM 3658 N N . ALA B 1 190 ? 52.434 34.041 -5.011 1.00 18.19 178 ALA B N 1
ATOM 3659 C CA . ALA B 1 190 ? 52.027 33.182 -3.907 1.00 20.52 178 ALA B CA 1
ATOM 3660 C C . ALA B 1 190 ? 52.308 31.692 -4.209 1.00 21.03 178 ALA B C 1
ATOM 3661 O O . ALA B 1 190 ? 52.573 30.908 -3.354 1.00 21.27 178 ALA B O 1
ATOM 3663 N N . GLU B 1 191 ? 52.305 31.299 -5.472 1.00 21.14 179 GLU B N 1
ATOM 3664 C CA . GLU B 1 191 ? 52.548 29.929 -5.764 1.00 22.46 179 GLU B CA 1
ATOM 3665 C C . GLU B 1 191 ? 54.029 29.737 -6.096 1.00 21.86 179 GLU B C 1
ATOM 3666 O O . GLU B 1 191 ? 54.447 28.693 -6.598 1.00 25.19 179 GLU B O 1
ATOM 3672 N N . GLY B 1 192 ? 54.837 30.715 -5.738 1.00 22.43 180 GLY B N 1
ATOM 3673 C CA . GLY B 1 192 ? 56.279 30.741 -5.963 1.00 22.58 180 GLY B CA 1
ATOM 3674 C C . GLY B 1 192 ? 56.832 30.656 -7.396 1.00 19.31 180 GLY B C 1
ATOM 3675 O O . GLY B 1 192 ? 57.989 30.283 -7.601 1.00 19.20 180 GLY B O 1
ATOM 3676 N N . LYS B 1 193 ? 56.043 31.078 -8.351 1.00 17.85 181 LYS B N 1
ATOM 3677 C CA . LYS B 1 193 ? 56.527 31.214 -9.702 1.00 20.11 181 LYS B CA 1
ATOM 3678 C C . LYS B 1 193 ? 56.944 32.635 -9.886 1.00 20.16 181 LYS B C 1
ATOM 3679 O O . LYS B 1 193 ? 56.372 33.593 -9.248 1.00 20.57 181 LYS B O 1
ATOM 3685 N N . VAL B 1 194 ? 57.926 32.782 -10.760 1.00 22.56 182 VAL B N 1
ATOM 3686 C CA . VAL B 1 194 ? 58.480 34.077 -11.077 1.00 23.64 182 VAL B CA 1
ATOM 3687 C C . VAL B 1 194 ? 57.458 34.949 -11.753 1.00 21.66 182 VAL B C 1
ATOM 3688 O O . VAL B 1 194 ? 56.901 34.562 -12.795 1.00 23.02 182 VAL B O 1
ATOM 3692 N N . VAL B 1 195 ? 57.265 36.182 -11.278 1.00 22.79 183 VAL B N 1
ATOM 3693 C CA . VAL B 1 195 ? 56.241 36.988 -11.922 1.00 24.61 183 VAL B CA 1
ATOM 3694 C C . VAL B 1 195 ? 56.625 38.334 -12.508 1.00 23.72 183 VAL B C 1
ATOM 3695 O O . VAL B 1 195 ? 56.282 38.606 -13.687 1.00 22.21 183 VAL B O 1
ATOM 3699 N N . GLU B 1 196 ? 57.365 39.116 -11.748 1.00 21.08 184 GLU B N 1
ATOM 3700 C CA . GLU B 1 196 ? 57.710 40.430 -12.137 1.00 26.79 184 GLU B CA 1
ATOM 3701 C C . GLU B 1 196 ? 59.003 40.898 -11.432 1.00 23.10 184 GLU B C 1
ATOM 3702 O O . GLU B 1 196 ? 59.369 40.388 -10.382 1.00 21.05 184 GLU B O 1
ATOM 3708 N N . GLY B 1 197 ? 59.530 42.017 -11.949 1.00 22.27 185 GLY B N 1
ATOM 3709 C CA . GLY B 1 197 ? 60.277 42.941 -11.207 1.00 23.72 185 GLY B CA 1
ATOM 3710 C C . GLY B 1 197 ? 59.389 43.839 -10.329 1.00 28.99 185 GLY B C 1
ATOM 3711 O O . GLY B 1 197 ? 58.170 43.610 -10.198 1.00 27.56 185 GLY B O 1
ATOM 3712 N N . SER B 1 198 ? 59.960 44.892 -9.726 1.00 26.88 186 SER B N 1
ATOM 3713 C CA . SER B 1 198 ? 59.145 45.748 -8.897 1.00 31.38 186 SER B CA 1
ATOM 3714 C C . SER B 1 198 ? 58.253 46.716 -9.766 1.00 28.33 186 SER B C 1
ATOM 3715 O O . SER B 1 198 ? 57.135 46.939 -9.371 1.00 29.34 186 SER B O 1
ATOM 3718 N N . GLY B 1 199 ? 58.726 47.205 -10.906 1.00 25.24 187 GLY B N 1
ATOM 3719 C CA . GLY B 1 199 ? 57.918 47.839 -11.983 1.00 26.14 187 GLY B CA 1
ATOM 3720 C C . GLY B 1 199 ? 58.205 47.425 -13.449 1.00 29.06 187 GLY B C 1
ATOM 3721 O O . GLY B 1 199 ? 57.933 48.197 -14.406 1.00 24.71 187 GLY B O 1
ATOM 3722 N N . GLU B 1 200 ? 58.673 46.170 -13.637 1.00 27.19 188 GLU B N 1
ATOM 3723 C CA . GLU B 1 200 ? 58.981 45.613 -14.951 1.00 22.48 188 GLU B CA 1
ATOM 3724 C C . GLU B 1 200 ? 58.481 44.179 -15.101 1.00 21.13 188 GLU B C 1
ATOM 3725 O O . GLU B 1 200 ? 58.556 43.389 -14.126 1.00 22.37 188 GLU B O 1
ATOM 3731 N N . ASN B 1 201 ? 58.121 43.811 -16.329 1.00 19.01 189 ASN B N 1
ATOM 3732 C CA . ASN B 1 201 ? 57.859 42.410 -16.695 1.00 18.55 189 ASN B CA 1
ATOM 3733 C C . ASN B 1 201 ? 59.204 41.752 -16.946 1.00 18.73 189 ASN B C 1
ATOM 3734 O O . ASN B 1 201 ? 60.251 42.429 -17.166 1.00 18.94 189 ASN B O 1
ATOM 3739 N N . ILE B 1 202 ? 59.209 40.414 -16.905 1.00 19.50 190 ILE B N 1
ATOM 3740 C CA . ILE B 1 202 ? 60.474 39.677 -16.994 1.00 19.68 190 ILE B CA 1
ATOM 3741 C C . ILE B 1 202 ? 60.424 38.702 -18.127 1.00 20.72 190 ILE B C 1
ATOM 3742 O O . ILE B 1 202 ? 59.396 38.043 -18.277 1.00 23.12 190 ILE B O 1
ATOM 3747 N N . PHE B 1 203 ? 61.538 38.514 -18.860 1.00 19.04 191 PHE B N 1
ATOM 3748 C CA . PHE B 1 203 ? 61.691 37.504 -19.938 1.00 18.83 191 PHE B CA 1
ATOM 3749 C C . PHE B 1 203 ? 62.942 36.657 -19.664 1.00 19.76 191 PHE B C 1
ATOM 3750 O O . PHE B 1 203 ? 64.003 37.156 -19.194 1.00 16.78 191 PHE B O 1
ATOM 3758 N N . ILE B 1 204 ? 62.816 35.375 -19.874 1.00 20.30 192 ILE B N 1
ATOM 3759 C CA . ILE B 1 204 ? 64.015 34.577 -20.000 1.00 23.08 192 ILE B CA 1
ATOM 3760 C C . ILE B 1 204 ? 64.132 33.962 -21.441 1.00 23.49 192 ILE B C 1
ATOM 3761 O O . ILE B 1 204 ? 63.159 33.937 -22.231 1.00 21.63 192 ILE B O 1
ATOM 3766 N N . VAL B 1 205 ? 65.371 33.525 -21.767 1.00 19.15 193 VAL B N 1
ATOM 3767 C CA . VAL B 1 205 ? 65.648 32.874 -22.991 1.00 19.25 193 VAL B CA 1
ATOM 3768 C C . VAL B 1 205 ? 66.155 31.552 -22.481 1.00 21.05 193 VAL B C 1
ATOM 3769 O O . VAL B 1 205 ? 67.207 31.467 -21.794 1.00 21.43 193 VAL B O 1
ATOM 3773 N N . ARG B 1 206 ? 65.449 30.517 -22.804 1.00 21.79 194 ARG B N 1
ATOM 3774 C CA . ARG B 1 206 ? 65.953 29.140 -22.513 1.00 27.24 194 ARG B CA 1
ATOM 3775 C C . ARG B 1 206 ? 65.976 28.262 -23.800 1.00 29.22 194 ARG B C 1
ATOM 3776 O O . ARG B 1 206 ? 64.966 28.071 -24.478 1.00 25.38 194 ARG B O 1
ATOM 3784 N N . ARG B 1 207 ? 67.175 27.776 -24.122 1.00 30.94 195 ARG B N 1
ATOM 3785 C CA . ARG B 1 207 ? 67.461 26.980 -25.307 1.00 32.09 195 ARG B CA 1
ATOM 3786 C C . ARG B 1 207 ? 66.940 27.623 -26.581 1.00 31.11 195 ARG B C 1
ATOM 3787 O O . ARG B 1 207 ? 66.301 26.971 -27.325 1.00 30.47 195 ARG B O 1
ATOM 3795 N N . GLY B 1 208 ? 67.161 28.939 -26.782 1.00 30.84 196 GLY B N 1
ATOM 3796 C CA . GLY B 1 208 ? 66.606 29.668 -27.922 1.00 27.01 196 GLY B CA 1
ATOM 3797 C C . GLY B 1 208 ? 65.137 30.141 -27.868 1.00 28.72 196 GLY B C 1
ATOM 3798 O O . GLY B 1 208 ? 64.669 30.866 -28.783 1.00 27.24 196 GLY B O 1
ATOM 3799 N N . VAL B 1 209 ? 64.429 29.764 -26.803 1.00 27.83 197 VAL B N 1
ATOM 3800 C CA . VAL B 1 209 ? 63.017 30.099 -26.602 1.00 23.88 197 VAL B CA 1
ATOM 3801 C C . VAL B 1 209 ? 62.871 31.228 -25.587 1.00 24.62 197 VAL B C 1
ATOM 3802 O O . VAL B 1 209 ? 63.290 31.159 -24.443 1.00 21.91 197 VAL B O 1
ATOM 3806 N N . LEU B 1 210 ? 62.196 32.268 -26.008 1.00 24.42 198 LEU B N 1
ATOM 3807 C CA . LEU B 1 210 ? 61.761 33.279 -25.076 1.00 23.97 198 LEU B CA 1
ATOM 3808 C C . LEU B 1 210 ? 60.669 32.79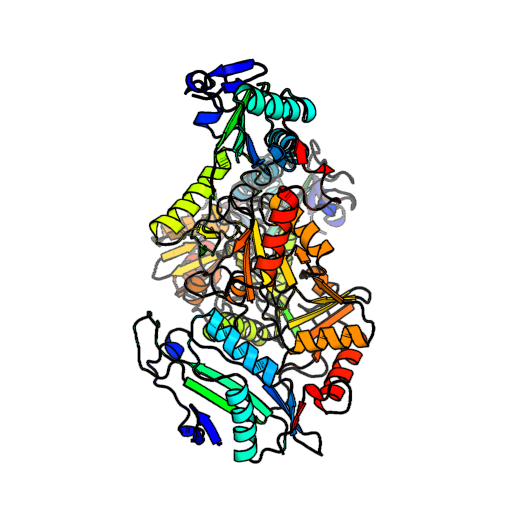2 -24.138 1.00 23.55 198 LEU B C 1
ATOM 3809 O O . LEU B 1 210 ? 59.667 32.149 -24.570 1.00 22.67 198 LEU B O 1
ATOM 3814 N N . MET B 1 211 ? 60.840 33.059 -22.832 1.00 22.45 199 MET B N 1
ATOM 3815 C CA . MET B 1 211 ? 59.717 32.742 -21.908 1.00 23.26 199 MET B CA 1
ATOM 3816 C C . MET B 1 211 ? 59.402 33.965 -21.098 1.00 23.94 199 MET B C 1
ATOM 3817 O O . MET B 1 211 ? 60.361 34.681 -20.668 1.00 23.43 199 MET B O 1
ATOM 3822 N N . THR B 1 212 ? 58.079 34.197 -20.908 1.00 21.78 200 THR B N 1
ATOM 3823 C CA . THR B 1 212 ? 57.550 35.259 -20.025 1.00 19.50 200 THR B CA 1
ATOM 3824 C C . THR B 1 212 ? 56.341 34.758 -19.245 1.00 18.11 200 THR B C 1
ATOM 3825 O O . THR B 1 212 ? 55.528 34.045 -19.791 1.00 16.68 200 THR B O 1
ATOM 3829 N N . PRO B 1 213 ? 56.249 35.088 -17.921 1.00 18.31 201 PRO B N 1
ATOM 3830 C CA . PRO B 1 213 ? 55.142 34.587 -17.166 1.00 17.29 201 PRO B CA 1
ATOM 3831 C C . PRO B 1 213 ? 53.754 34.954 -17.776 1.00 17.03 201 PRO B C 1
ATOM 3832 O O . PRO B 1 213 ? 53.558 36.031 -18.290 1.00 18.32 201 PRO B O 1
ATOM 3836 N N . PRO B 1 214 ? 52.816 34.046 -17.798 1.00 18.80 202 PRO B N 1
ATOM 3837 C CA . PRO B 1 214 ? 51.535 34.432 -18.402 1.00 19.44 202 PRO B CA 1
ATOM 3838 C C . PRO B 1 214 ? 50.614 35.359 -17.561 1.00 19.90 202 PRO B C 1
ATOM 3839 O O . PRO B 1 214 ? 50.848 35.603 -16.381 1.00 22.09 202 PRO B O 1
ATOM 3843 N N . LEU B 1 215 ? 49.531 35.830 -18.182 1.00 26.66 203 LEU B N 1
ATOM 3844 C CA . LEU B 1 215 ? 48.646 36.800 -17.600 1.00 26.89 203 LEU B CA 1
ATOM 3845 C C . LEU B 1 215 ? 48.199 36.290 -16.255 1.00 27.02 203 LEU B C 1
ATOM 3846 O O . LEU B 1 215 ? 48.301 37.031 -15.267 1.00 28.06 203 LEU B O 1
ATOM 3851 N N . GLU B 1 216 ? 47.749 35.034 -16.180 1.00 22.21 204 GLU B N 1
ATOM 3852 C CA . GLU B 1 216 ? 47.133 34.505 -14.944 1.00 20.34 204 GLU B CA 1
ATOM 3853 C C . GLU B 1 216 ? 48.018 34.399 -13.716 1.00 20.86 204 GLU B C 1
ATOM 3854 O O . GLU B 1 216 ? 47.488 34.218 -12.656 1.00 22.80 204 GLU B O 1
ATOM 3860 N N . ASP B 1 217 ? 49.344 34.407 -13.865 1.00 22.00 205 ASP B N 1
ATOM 3861 C CA . ASP B 1 217 ? 50.276 34.275 -12.743 1.00 19.16 205 ASP B CA 1
ATOM 3862 C C . ASP B 1 217 ? 50.361 35.544 -11.861 1.00 18.14 205 ASP B C 1
ATOM 3863 O O . ASP B 1 217 ? 50.961 35.472 -10.878 1.00 18.38 205 ASP B O 1
ATOM 3868 N N . GLY B 1 218 ? 49.721 36.663 -12.126 1.00 17.96 206 GLY B N 1
ATOM 3869 C CA . GLY B 1 218 ? 49.903 37.777 -11.228 1.00 20.30 206 GLY B CA 1
ATOM 3870 C C . GLY B 1 218 ? 50.547 38.962 -11.852 1.00 21.36 206 GLY B C 1
ATOM 3871 O O . GLY B 1 218 ? 50.749 39.933 -11.171 1.00 24.96 206 GLY B O 1
ATOM 3872 N N . ILE B 1 219 ? 50.951 38.916 -13.127 1.00 23.99 207 ILE B N 1
ATOM 3873 C CA . ILE B 1 219 ? 51.661 40.106 -13.733 1.00 19.38 207 ILE B CA 1
ATOM 3874 C C . ILE B 1 219 ? 50.679 41.208 -13.926 1.00 19.65 207 ILE B C 1
ATOM 3875 O O . ILE B 1 219 ? 49.419 40.976 -13.862 1.00 17.57 207 ILE B O 1
ATOM 3880 N N . LEU B 1 220 ? 51.237 42.408 -14.083 1.00 17.12 208 LEU B N 1
ATOM 3881 C CA . LEU B 1 220 ? 50.666 43.451 -14.906 1.00 16.99 208 LEU B CA 1
ATOM 3882 C C . LEU B 1 220 ? 51.037 43.158 -16.409 1.00 17.36 208 LEU B C 1
ATOM 3883 O O . LEU B 1 220 ? 52.192 42.811 -16.751 1.00 20.48 208 LEU B O 1
ATOM 3888 N N . GLU B 1 221 ? 50.051 43.225 -17.256 1.00 17.43 209 GLU B N 1
ATOM 3889 C CA . GLU B 1 221 ? 50.181 43.074 -18.697 1.00 20.44 209 GLU B CA 1
ATOM 3890 C C . GLU B 1 221 ? 50.846 44.325 -19.373 1.00 18.32 209 GLU B C 1
ATOM 3891 O O . GLU B 1 221 ? 50.212 45.269 -19.827 1.00 21.62 209 GLU B O 1
ATOM 3897 N N . GLY B 1 222 ? 52.141 44.250 -19.496 1.00 15.36 210 GLY B N 1
ATOM 3898 C CA . GLY B 1 222 ? 52.906 45.368 -19.897 1.00 17.83 210 GLY B CA 1
ATOM 3899 C C . GLY B 1 222 ? 52.743 45.593 -21.411 1.00 17.78 210 GLY B C 1
ATOM 3900 O O . GLY B 1 222 ? 52.496 44.637 -22.176 1.00 17.69 210 GLY B O 1
ATOM 3901 N N . ILE B 1 223 ? 52.802 46.864 -21.775 1.00 15.29 211 ILE B N 1
ATOM 3902 C CA . ILE B 1 223 ? 52.741 47.289 -23.154 1.00 16.26 211 ILE B CA 1
ATOM 3903 C C . ILE B 1 223 ? 54.139 47.079 -23.743 1.00 16.07 211 ILE B C 1
ATOM 3904 O O . ILE B 1 223 ? 54.254 46.838 -24.966 1.00 18.39 211 ILE B O 1
ATOM 3909 N N . THR B 1 224 ? 55.170 47.197 -22.920 1.00 16.19 212 THR B N 1
ATOM 3910 C CA . THR B 1 224 ? 56.507 46.913 -23.388 1.00 17.75 212 THR B CA 1
ATOM 3911 C C . THR B 1 224 ? 56.607 45.375 -23.605 1.00 20.14 212 THR B C 1
ATOM 3912 O O . THR B 1 224 ? 57.129 44.944 -24.621 1.00 18.62 212 THR B O 1
ATOM 3916 N N . ARG B 1 225 ? 56.130 44.590 -22.648 1.00 18.03 213 ARG B N 1
ATOM 3917 C CA . ARG B 1 225 ? 55.875 43.142 -22.857 1.00 18.71 213 ARG B CA 1
ATOM 3918 C C . ARG B 1 225 ? 55.192 42.816 -24.209 1.00 20.23 213 ARG B C 1
ATOM 3919 O O . ARG B 1 225 ? 55.629 41.937 -24.943 1.00 19.93 213 ARG B O 1
ATOM 3927 N N . GLU B 1 226 ? 54.126 43.542 -24.560 1.00 18.40 214 GLU B N 1
ATOM 3928 C CA . GLU B 1 226 ? 53.393 43.226 -25.761 1.00 20.75 214 GLU B CA 1
ATOM 3929 C C . GLU B 1 226 ? 54.190 43.517 -26.964 1.00 20.02 214 GLU B C 1
ATOM 3930 O O . GLU B 1 226 ? 54.080 42.779 -27.951 1.00 21.99 214 GLU B O 1
ATOM 3936 N N . THR B 1 227 ? 54.966 44.609 -26.902 1.00 17.53 215 THR B N 1
ATOM 3937 C CA . THR B 1 227 ? 55.789 44.970 -27.956 1.00 19.40 215 THR B CA 1
ATOM 3938 C C . THR B 1 227 ? 56.917 43.981 -28.210 1.00 18.52 215 THR B C 1
ATOM 3939 O O . THR B 1 227 ? 57.234 43.707 -29.365 1.00 16.50 215 THR B O 1
ATOM 3943 N N . VAL B 1 228 ? 57.460 43.432 -27.147 1.00 16.58 216 VAL B N 1
ATOM 3944 C CA . VAL B 1 228 ? 58.457 42.338 -27.256 1.00 20.02 216 VAL B CA 1
ATOM 3945 C C . VAL B 1 228 ? 57.855 41.109 -27.909 1.00 20.75 216 VAL B C 1
ATOM 3946 O O . VAL B 1 228 ? 58.540 40.506 -28.729 1.00 23.34 216 VAL B O 1
ATOM 3950 N N . ILE B 1 229 ? 56.569 40.816 -27.664 1.00 22.06 217 ILE B N 1
ATOM 3951 C CA . ILE B 1 229 ? 55.970 39.652 -28.251 1.00 22.55 217 ILE B CA 1
ATOM 3952 C C . ILE B 1 229 ? 55.810 39.822 -29.771 1.00 22.02 217 ILE B C 1
ATOM 3953 O O . ILE B 1 229 ? 56.019 38.854 -30.534 1.00 24.29 217 ILE B O 1
ATOM 3958 N N . SER B 1 230 ? 55.517 41.036 -30.211 1.00 22.72 218 SER B N 1
ATOM 3959 C CA . SER B 1 230 ? 55.477 41.429 -31.647 1.00 22.78 218 SER B CA 1
ATOM 3960 C C . SER B 1 230 ? 56.832 41.390 -32.263 1.00 21.00 218 SER B C 1
ATOM 3961 O O . SER B 1 230 ? 56.976 40.923 -33.357 1.00 25.73 218 SER B O 1
ATOM 3964 N N . ILE B 1 231 ? 57.833 41.907 -31.543 1.00 25.11 219 ILE B N 1
ATOM 3965 C CA . ILE B 1 231 ? 59.238 41.898 -32.001 1.00 21.39 219 ILE B CA 1
ATOM 3966 C C . ILE B 1 231 ? 59.662 40.447 -32.156 1.00 22.45 219 ILE B C 1
ATOM 3967 O O . ILE 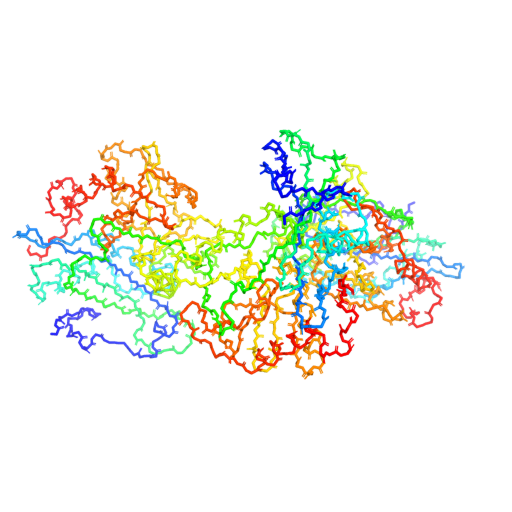B 1 231 ? 60.155 40.064 -33.214 1.00 22.84 219 ILE B O 1
ATOM 3972 N N . ALA B 1 232 ? 59.451 39.647 -31.150 1.00 18.70 220 ALA B N 1
ATOM 3973 C CA . ALA B 1 232 ? 59.850 38.170 -31.259 1.00 24.00 220 ALA B CA 1
ATOM 3974 C C . ALA B 1 232 ? 59.265 37.468 -32.528 1.00 22.19 220 ALA B C 1
ATOM 3975 O O . ALA B 1 232 ? 59.961 36.781 -33.227 1.00 19.60 220 ALA B O 1
ATOM 3977 N N . GLY B 1 233 ? 58.038 37.803 -32.893 1.00 18.92 221 GLY B N 1
ATOM 3978 C CA . GLY B 1 233 ? 57.477 37.368 -34.127 1.00 21.19 221 GLY B CA 1
ATOM 3979 C C . GLY B 1 233 ? 58.109 37.869 -35.431 1.00 21.08 221 GLY B C 1
ATOM 3980 O O . GLY B 1 233 ? 58.323 37.077 -36.353 1.00 23.81 221 GLY B O 1
ATOM 3981 N N . ASP B 1 234 ? 58.445 39.156 -35.483 1.00 23.43 222 ASP B N 1
ATOM 3982 C CA . ASP B 1 234 ? 59.197 39.727 -36.572 1.00 24.29 222 ASP B CA 1
ATOM 3983 C C . ASP B 1 234 ? 60.554 39.034 -36.760 1.00 23.82 222 ASP B C 1
ATOM 3984 O O . ASP B 1 234 ? 61.090 38.982 -37.866 1.00 23.35 222 ASP B O 1
ATOM 3989 N N . LEU B 1 235 ? 61.158 38.613 -35.655 1.00 22.31 223 LEU B N 1
ATOM 3990 C CA . LEU B 1 235 ? 62.558 38.145 -35.606 1.00 21.78 223 LEU B CA 1
ATOM 3991 C C . LEU B 1 235 ? 62.669 36.595 -35.671 1.00 20.45 223 LEU B C 1
ATOM 3992 O O . LEU B 1 235 ? 63.750 36.078 -35.791 1.00 18.77 223 LEU B O 1
ATOM 3997 N N . GLY B 1 236 ? 61.578 35.903 -35.692 1.00 18.04 224 GLY B N 1
ATOM 3998 C CA . GLY B 1 236 ? 61.631 34.363 -35.714 1.00 19.18 224 GLY B CA 1
ATOM 3999 C C . GLY B 1 236 ? 62.134 33.733 -34.456 1.00 19.89 224 GLY B C 1
ATOM 4000 O O . GLY B 1 236 ? 62.823 32.706 -34.507 1.00 27.27 224 GLY B O 1
ATOM 4001 N N . ILE B 1 237 ? 61.924 34.409 -33.321 1.00 25.22 225 ILE B N 1
ATOM 4002 C CA . ILE B 1 237 ? 62.324 33.892 -32.001 1.00 23.78 225 ILE B CA 1
ATOM 4003 C C . ILE B 1 237 ? 61.060 33.350 -31.362 1.00 23.01 225 ILE B C 1
ATOM 4004 O O . ILE B 1 237 ? 60.124 34.181 -31.042 1.00 22.71 225 ILE B O 1
ATOM 4009 N N . PRO B 1 238 ? 61.050 32.053 -31.064 1.00 20.82 226 PRO B N 1
ATOM 4010 C CA . PRO B 1 238 ? 59.882 31.355 -30.477 1.00 25.42 226 PRO B CA 1
ATOM 4011 C C . PRO B 1 238 ? 59.606 31.895 -29.067 1.00 25.49 226 PRO B C 1
ATOM 4012 O O . PRO B 1 238 ? 60.546 32.182 -28.347 1.00 23.27 226 PRO B O 1
ATOM 4016 N N . LEU B 1 239 ? 58.333 32.101 -28.749 1.00 23.66 227 LEU B N 1
ATOM 4017 C CA . LEU B 1 239 ? 57.898 32.698 -27.509 1.00 24.81 227 LEU B CA 1
ATOM 4018 C C . LEU B 1 239 ? 56.713 31.940 -26.819 1.00 27.81 227 LEU B C 1
ATOM 4019 O O . LEU B 1 239 ? 55.738 31.542 -27.459 1.00 21.91 227 LEU B O 1
ATOM 4024 N N . LEU B 1 240 ? 56.799 31.788 -25.488 1.00 23.76 228 LEU B N 1
ATOM 4025 C CA . LEU B 1 240 ? 55.885 30.977 -24.755 1.00 25.42 228 LEU B CA 1
ATOM 4026 C C . LEU B 1 240 ? 55.543 31.821 -23.557 1.00 26.89 228 LEU B C 1
ATOM 4027 O O . LEU B 1 240 ? 56.497 32.267 -22.843 1.00 21.76 228 LEU B O 1
ATOM 4032 N N . GLU B 1 241 ? 54.235 32.072 -23.379 1.00 22.21 229 GLU B N 1
ATOM 4033 C CA . GLU B 1 241 ? 53.750 32.659 -22.195 1.00 24.78 229 GLU B CA 1
ATOM 4034 C C . GLU B 1 241 ? 53.529 31.565 -21.240 1.00 23.92 229 GLU B C 1
ATOM 4035 O O . GLU B 1 241 ? 52.567 30.794 -21.362 1.00 25.85 229 GLU B O 1
ATOM 4041 N N . LYS B 1 242 ? 54.424 31.430 -20.278 1.00 24.14 230 LYS B N 1
ATOM 4042 C CA . LYS B 1 242 ? 54.460 30.144 -19.561 1.00 23.34 230 LYS B CA 1
ATOM 4043 C C . LYS B 1 242 ? 55.056 30.374 -18.206 1.00 20.96 230 LYS B C 1
ATOM 4044 O O . LYS B 1 242 ? 55.953 31.124 -18.150 1.00 22.16 230 LYS B O 1
ATOM 4050 N N . SER B 1 243 ? 54.567 29.744 -17.112 1.00 20.83 231 SER B N 1
ATOM 4051 C CA . SER B 1 243 ? 55.181 29.970 -15.755 1.00 19.87 231 SER B CA 1
ATOM 4052 C C . SER B 1 243 ? 56.711 29.708 -15.730 1.00 22.19 231 SER B C 1
ATOM 4053 O O . SER B 1 243 ? 57.191 28.757 -16.351 1.00 22.91 231 SER B O 1
ATOM 4056 N N . ILE B 1 244 ? 57.485 30.550 -15.043 1.00 22.80 232 ILE B N 1
ATOM 4057 C CA . ILE B 1 244 ? 58.932 30.414 -14.906 1.00 21.66 232 ILE B CA 1
ATOM 4058 C C . ILE B 1 244 ? 59.196 30.110 -13.434 1.00 23.02 232 ILE B C 1
ATOM 4059 O O . ILE B 1 244 ? 58.617 30.763 -12.535 1.00 20.53 232 ILE B O 1
ATOM 4064 N N . THR B 1 245 ? 60.051 29.126 -13.165 1.00 21.00 233 THR B N 1
ATOM 4065 C CA . THR B 1 245 ? 60.432 28.777 -11.811 1.00 19.63 233 THR B CA 1
ATOM 4066 C C . THR B 1 245 ? 61.812 29.367 -11.563 1.00 17.71 233 THR B C 1
ATOM 4067 O O . THR B 1 245 ? 62.399 29.836 -12.457 1.00 16.73 233 THR B O 1
ATOM 4071 N N . ARG B 1 246 ? 62.230 29.387 -10.335 1.00 16.72 234 ARG B N 1
ATOM 4072 C CA . ARG B 1 246 ? 63.437 30.107 -9.929 1.00 18.85 234 ARG B CA 1
ATOM 4073 C C . ARG B 1 246 ? 64.557 29.275 -10.504 1.00 16.43 234 ARG B C 1
ATOM 4074 O O . ARG B 1 246 ? 65.438 29.821 -11.082 1.00 18.43 234 ARG B O 1
ATOM 4082 N N . GLU B 1 247 ? 64.408 27.951 -10.552 1.00 17.39 235 GLU B N 1
ATOM 4083 C CA . GLU B 1 247 ? 65.436 27.066 -11.234 1.00 18.93 235 GLU B CA 1
ATOM 4084 C C . GLU B 1 247 ? 65.677 27.374 -12.733 1.00 21.01 235 GLU B C 1
ATOM 4085 O O . GLU B 1 247 ? 66.830 27.357 -13.179 1.00 20.21 235 GLU B O 1
ATOM 4091 N N . GLU B 1 248 ? 64.581 27.701 -13.432 1.00 22.51 236 GLU B N 1
ATOM 4092 C CA . GLU B 1 248 ? 64.624 28.082 -14.891 1.00 23.48 236 GLU B CA 1
ATOM 4093 C C . GLU B 1 248 ? 65.325 29.445 -15.002 1.00 23.22 236 GLU B C 1
ATOM 4094 O O . GLU B 1 248 ? 66.199 29.629 -15.923 1.00 20.83 236 GLU B O 1
ATOM 4100 N N . LEU B 1 249 ? 65.144 30.286 -13.996 1.00 21.31 237 LEU B N 1
ATOM 4101 C CA . LEU B 1 249 ? 65.910 31.582 -13.944 1.00 23.77 237 LEU B CA 1
ATOM 4102 C C . LEU B 1 249 ? 67.375 31.357 -13.814 1.00 24.11 237 LEU B C 1
ATOM 4103 O O . LEU B 1 249 ? 68.149 32.047 -14.506 1.00 28.42 237 LEU B O 1
ATOM 4108 N N . TYR B 1 250 ? 67.745 30.555 -12.818 1.00 22.92 238 TYR B N 1
ATOM 4109 C CA . TYR B 1 250 ? 69.137 30.254 -12.553 1.00 25.21 238 TYR B CA 1
ATOM 4110 C C . TYR B 1 250 ? 69.857 29.629 -13.760 1.00 24.03 238 TYR B C 1
ATOM 4111 O O . TYR B 1 250 ? 71.017 29.865 -13.963 1.00 29.91 238 TYR B O 1
ATOM 4120 N N . ALA B 1 251 ? 69.145 28.805 -14.512 1.00 27.86 239 ALA B N 1
ATOM 4121 C CA . ALA B 1 251 ? 69.709 28.052 -15.645 1.00 24.28 239 ALA B CA 1
ATOM 4122 C C . ALA B 1 251 ? 69.532 28.824 -16.973 1.00 21.37 239 ALA B C 1
ATOM 4123 O O . ALA B 1 251 ? 69.943 28.398 -17.971 1.00 21.07 239 ALA B O 1
ATOM 4125 N N . ALA B 1 252 ? 68.885 29.968 -16.968 1.00 21.49 240 ALA B N 1
ATOM 4126 C CA . ALA B 1 252 ? 68.553 30.643 -18.169 1.00 22.15 240 ALA B CA 1
ATOM 4127 C C . ALA B 1 252 ? 69.801 30.970 -19.000 1.00 23.15 240 ALA B C 1
ATOM 4128 O O . ALA B 1 252 ? 70.840 31.375 -18.485 1.00 25.56 240 ALA B O 1
ATOM 4130 N N . ASP B 1 253 ? 69.698 30.862 -20.314 1.00 25.26 241 ASP B N 1
ATOM 4131 C CA . ASP B 1 253 ? 70.824 31.371 -21.158 1.00 25.76 241 ASP B CA 1
ATOM 4132 C C . ASP B 1 253 ? 70.860 32.917 -21.156 1.00 23.57 241 ASP B C 1
ATOM 4133 O O . ASP B 1 253 ? 71.933 33.502 -21.144 1.00 23.04 241 ASP B O 1
ATOM 4138 N N . GLU B 1 254 ? 69.706 33.572 -20.985 1.00 20.31 242 GLU B N 1
ATOM 4139 C CA . GLU B 1 254 ? 69.689 35.067 -20.989 1.00 18.86 242 GLU B CA 1
ATOM 4140 C C . GLU B 1 254 ? 68.469 35.455 -20.190 1.00 20.21 242 GLU B C 1
ATOM 4141 O O . GLU B 1 254 ? 67.493 34.659 -20.104 1.00 17.75 242 GLU B O 1
ATOM 4147 N N . ALA B 1 255 ? 68.496 36.652 -19.606 1.00 20.56 243 ALA B N 1
ATOM 4148 C CA . ALA B 1 255 ? 67.264 37.172 -18.967 1.00 22.39 243 ALA B CA 1
ATOM 4149 C C . ALA B 1 255 ? 67.240 38.661 -19.109 1.00 19.59 243 ALA B C 1
ATOM 4150 O O . ALA B 1 255 ? 68.279 39.304 -19.246 1.00 21.14 243 ALA B O 1
ATOM 4152 N N . PHE B 1 256 ? 66.054 39.235 -19.190 1.00 19.73 244 PHE B N 1
ATOM 4153 C CA . PHE B 1 256 ? 65.928 40.698 -19.264 1.00 17.30 244 PHE B CA 1
ATOM 4154 C C . PHE B 1 256 ? 64.630 41.195 -18.648 1.00 18.39 244 PHE B C 1
ATOM 4155 O O . PHE B 1 256 ? 63.586 40.433 -18.622 1.00 20.17 244 PHE B O 1
ATOM 4163 N N . PHE B 1 257 ? 64.683 42.416 -18.193 1.00 17.01 245 PHE B N 1
ATOM 4164 C CA . PHE B 1 257 ? 63.464 43.169 -17.850 1.00 19.98 245 PHE B CA 1
ATOM 4165 C C . PHE B 1 257 ? 62.967 44.017 -18.972 1.00 19.27 245 PHE B C 1
ATOM 4166 O O . PHE B 1 257 ? 63.771 44.561 -19.773 1.00 21.26 245 PHE B O 1
ATOM 4174 N N . VAL B 1 258 ? 61.625 44.198 -19.006 1.00 23.15 246 VAL B N 1
ATOM 4175 C CA . VAL B 1 258 ? 60.980 45.163 -19.898 1.00 17.63 246 VAL B CA 1
ATOM 4176 C C . VAL B 1 258 ? 59.949 46.078 -19.207 1.00 19.92 246 VAL B C 1
ATOM 4177 O O . VAL B 1 258 ? 59.272 45.710 -18.220 1.00 22.39 246 VAL B O 1
ATOM 4181 N N . GLY B 1 259 ? 59.943 47.344 -19.600 1.00 19.37 247 GLY B N 1
ATOM 4182 C CA . GLY B 1 259 ? 58.833 48.246 -19.190 1.00 20.07 247 GLY B CA 1
ATOM 4183 C C . GLY B 1 259 ? 59.064 49.591 -19.747 1.00 20.38 247 GLY B C 1
ATOM 4184 O O . GLY B 1 259 ? 60.111 49.835 -20.425 1.00 19.56 247 GLY B O 1
ATOM 4185 N N . THR B 1 260 ? 58.104 50.476 -19.513 1.00 20.74 248 THR B N 1
ATOM 4186 C CA . THR B 1 260 ? 58.156 51.706 -20.183 1.00 20.93 248 THR B CA 1
ATOM 4187 C C . THR B 1 260 ? 59.396 52.466 -19.787 1.00 20.82 248 THR B C 1
ATOM 4188 O O . THR B 1 260 ? 60.165 52.843 -20.649 1.00 23.64 248 THR B O 1
ATOM 4192 N N . ALA B 1 261 ? 59.639 52.642 -18.509 1.00 23.01 249 ALA B N 1
ATOM 4193 C CA . ALA B 1 261 ? 60.839 53.310 -18.081 1.00 26.56 249 ALA B CA 1
ATOM 4194 C C . ALA B 1 261 ? 62.066 52.378 -18.374 1.00 25.12 249 ALA B C 1
ATOM 4195 O O . ALA B 1 261 ? 63.066 52.739 -18.933 1.00 30.00 249 ALA B O 1
ATOM 4197 N N . ALA B 1 262 ? 61.946 51.155 -17.929 1.00 33.14 250 ALA B N 1
ATOM 4198 C CA . ALA B 1 262 ? 63.028 50.172 -18.059 1.00 32.18 250 ALA B CA 1
ATOM 4199 C C . ALA B 1 262 ? 63.571 49.946 -19.551 1.00 32.59 250 ALA B C 1
ATOM 4200 O O . ALA B 1 262 ? 64.773 49.637 -19.758 1.00 31.29 250 ALA B O 1
ATOM 4202 N N . GLU B 1 263 ? 62.693 50.131 -20.551 1.00 26.84 251 GLU B N 1
ATOM 4203 C CA . GLU B 1 263 ? 62.919 49.780 -21.968 1.00 26.55 251 GLU B CA 1
ATOM 4204 C C . GLU B 1 263 ? 63.223 48.274 -22.014 1.00 25.39 251 GLU B C 1
ATOM 4205 O O . GLU B 1 263 ? 62.399 47.504 -21.517 1.00 27.88 251 GLU B O 1
ATOM 4211 N N . ILE B 1 264 ? 64.383 47.846 -22.518 1.00 24.31 252 ILE B N 1
ATOM 4212 C CA . ILE B 1 264 ? 64.799 46.413 -22.561 1.00 24.71 252 ILE B CA 1
ATOM 4213 C C . ILE B 1 264 ? 66.101 46.416 -21.842 1.00 24.84 252 ILE B C 1
ATOM 4214 O O . ILE B 1 264 ? 67.085 47.016 -22.333 1.00 23.36 252 ILE B O 1
ATOM 4219 N N . THR B 1 265 ? 66.103 45.870 -20.632 1.00 27.35 253 THR B N 1
ATOM 4220 C CA . THR B 1 265 ? 67.280 45.929 -19.774 1.00 23.46 253 THR B CA 1
ATOM 4221 C C . THR B 1 265 ? 67.761 44.557 -19.554 1.00 22.31 253 THR B C 1
ATOM 4222 O O . THR B 1 265 ? 67.091 43.817 -18.867 1.00 25.58 253 THR B O 1
ATOM 4226 N N . PRO B 1 266 ? 68.998 44.246 -20.005 1.00 22.58 254 PRO B N 1
ATOM 4227 C CA . PRO B 1 266 ? 69.577 42.947 -19.716 1.00 24.72 254 PRO B CA 1
ATOM 4228 C C . PRO B 1 266 ? 69.706 42.661 -18.171 1.00 26.09 254 PRO B C 1
ATOM 4229 O O . PRO B 1 266 ? 70.062 43.585 -17.415 1.00 21.79 254 PRO B O 1
ATOM 4233 N N . ILE B 1 267 ? 69.480 41.405 -17.739 1.00 19.09 255 ILE B N 1
ATOM 4234 C CA . ILE B 1 267 ? 69.840 41.015 -16.388 1.00 21.26 255 ILE B CA 1
ATOM 4235 C C . ILE B 1 267 ? 71.127 40.238 -16.523 1.00 23.88 255 ILE B C 1
ATOM 4236 O O . ILE B 1 267 ? 71.119 39.137 -17.072 1.00 22.96 255 ILE B O 1
ATOM 4241 N N . ILE B 1 268 ? 72.220 40.780 -15.979 1.00 28.61 256 ILE B N 1
ATOM 4242 C CA . ILE B 1 268 ? 73.499 40.059 -15.987 1.00 25.49 256 ILE B CA 1
ATOM 4243 C C . ILE B 1 268 ? 73.879 39.363 -14.691 1.00 28.74 256 ILE B C 1
ATOM 4244 O O . ILE B 1 268 ? 74.977 38.709 -14.631 1.00 27.64 256 ILE B O 1
ATOM 4249 N N . GLU B 1 269 ? 73.012 39.384 -13.696 1.00 26.79 257 GLU B N 1
ATOM 4250 C CA . GLU B 1 269 ? 73.198 38.498 -12.555 1.00 32.41 257 GLU B CA 1
ATOM 4251 C C . GLU B 1 269 ? 71.886 38.265 -11.815 1.00 26.43 257 GLU B C 1
ATOM 4252 O O . GLU B 1 269 ? 71.083 39.132 -11.703 1.00 28.81 257 GLU B O 1
ATOM 4258 N N . ILE B 1 270 ? 71.630 37.039 -11.438 1.00 30.51 258 ILE B N 1
ATOM 4259 C CA . ILE B 1 270 ? 70.478 36.641 -10.623 1.00 29.68 258 ILE B CA 1
ATOM 4260 C C . ILE B 1 270 ? 71.071 35.886 -9.432 1.00 30.29 258 ILE B C 1
ATOM 4261 O O . ILE B 1 270 ? 71.825 34.891 -9.583 1.00 30.48 258 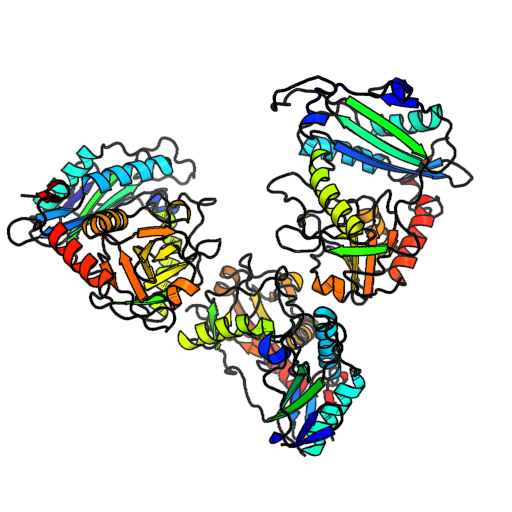ILE B O 1
ATOM 4266 N N . ASP B 1 271 ? 70.779 36.412 -8.243 1.00 27.76 259 ASP B N 1
ATOM 4267 C CA . ASP B 1 271 ? 71.252 35.850 -6.966 1.00 26.52 259 ASP B CA 1
ATOM 4268 C C . ASP B 1 271 ? 72.732 35.403 -7.069 1.00 32.43 259 ASP B C 1
ATOM 4269 O O . ASP B 1 271 ? 73.031 34.223 -6.839 1.00 28.64 259 ASP B O 1
ATOM 4274 N N . GLY B 1 272 ? 73.600 36.317 -7.518 1.00 33.92 260 GLY B N 1
ATOM 4275 C CA . GLY B 1 272 ? 75.048 36.049 -7.640 1.00 35.79 260 GLY B CA 1
ATOM 4276 C C . GLY B 1 272 ? 75.507 35.193 -8.821 1.00 34.48 260 GLY B C 1
ATOM 4277 O O . GLY B 1 272 ? 76.684 35.111 -9.086 1.00 41.24 260 GLY B O 1
ATOM 4278 N N . ARG B 1 273 ? 74.581 34.533 -9.489 1.00 32.55 261 ARG B N 1
ATOM 4279 C CA . ARG B 1 273 ? 74.824 33.711 -10.673 1.00 33.52 261 ARG B CA 1
ATOM 4280 C C . ARG B 1 273 ? 74.820 34.554 -11.954 1.00 40.68 261 ARG B C 1
ATOM 4281 O O . ARG B 1 273 ? 73.837 35.283 -12.249 1.00 35.02 261 ARG B O 1
ATOM 4289 N N . VAL B 1 274 ? 75.896 34.423 -12.753 1.00 38.00 262 VAL B N 1
ATOM 4290 C CA . VAL B 1 274 ? 76.227 35.405 -13.777 1.00 34.01 262 VAL B CA 1
ATOM 4291 C C . VAL B 1 274 ? 75.544 35.022 -15.072 1.00 30.57 262 VAL B C 1
ATOM 4292 O O . VAL B 1 274 ? 75.513 33.880 -15.405 1.00 26.58 262 VAL B O 1
ATOM 4296 N N . LEU B 1 275 ? 74.955 36.010 -15.748 1.00 29.36 263 LEU B N 1
ATOM 4297 C CA . LEU B 1 275 ? 74.401 35.857 -17.058 1.00 33.09 263 LEU B CA 1
ATOM 4298 C C . LEU B 1 275 ? 75.056 36.732 -18.061 1.00 32.08 263 LEU B C 1
ATOM 4299 O O . LEU B 1 275 ? 75.466 37.874 -17.770 1.00 30.54 263 LEU B O 1
ATOM 4304 N N . GLN B 1 276 ? 75.184 36.163 -19.259 1.00 34.69 264 GLN B N 1
ATOM 4305 C CA . GLN B 1 276 ? 75.743 36.882 -20.359 1.00 35.02 264 GLN B CA 1
ATOM 4306 C C . GLN B 1 276 ? 74.719 37.905 -20.712 1.00 31.89 264 GLN B C 1
ATOM 4307 O O . GLN B 1 276 ? 73.538 37.657 -20.588 1.00 33.75 264 GLN B O 1
ATOM 4313 N N . ARG B 1 277 ? 75.201 39.037 -21.159 1.00 30.09 265 ARG B N 1
ATOM 4314 C CA . ARG B 1 277 ? 74.407 39.979 -21.901 1.00 31.58 265 ARG B CA 1
ATOM 4315 C C . ARG B 1 277 ? 74.150 39.413 -23.337 1.00 30.84 265 ARG B C 1
ATOM 4316 O O . ARG B 1 277 ? 74.919 39.636 -24.221 1.00 34.99 265 ARG B O 1
ATOM 4324 N N . GLY B 1 278 ? 73.054 38.715 -23.567 1.00 25.01 266 GLY B N 1
ATOM 4325 C CA . GLY B 1 278 ? 73.007 37.798 -24.682 1.00 30.49 266 GLY B CA 1
ATOM 4326 C C . GLY B 1 278 ? 72.534 38.311 -26.025 1.00 24.58 266 GLY B C 1
ATOM 4327 O O . GLY B 1 278 ? 72.038 39.468 -26.140 1.00 28.79 266 GLY B O 1
ATOM 4328 N N . PRO B 1 279 ? 72.557 37.431 -27.048 1.00 22.83 267 PRO B N 1
ATOM 4329 C CA . PRO B 1 279 ? 72.322 37.945 -28.400 1.00 23.17 267 PRO B CA 1
ATOM 4330 C C . PRO B 1 279 ? 70.842 38.253 -28.703 1.00 22.27 267 PRO B C 1
ATOM 4331 O O . PRO B 1 279 ? 70.526 39.235 -29.379 1.00 24.41 267 PRO B O 1
ATOM 4335 N N . ILE B 1 280 ? 69.953 37.453 -28.154 1.00 21.40 268 ILE B N 1
ATOM 4336 C CA . ILE B 1 280 ? 68.535 37.712 -28.323 1.00 23.90 268 ILE B CA 1
ATOM 4337 C C . ILE B 1 280 ? 68.108 38.996 -27.666 1.00 21.20 268 ILE B C 1
ATOM 4338 O O . ILE B 1 280 ? 67.333 39.741 -28.245 1.00 30.84 268 ILE B O 1
ATOM 4343 N N . THR B 1 281 ? 68.514 39.196 -26.423 1.00 23.96 269 THR B N 1
ATOM 4344 C CA . THR B 1 281 ? 68.258 40.435 -25.663 1.00 24.14 269 THR B CA 1
ATOM 4345 C C . THR B 1 281 ? 68.685 41.673 -26.449 1.00 20.80 269 THR B C 1
ATOM 4346 O O . THR B 1 281 ? 67.901 42.629 -26.649 1.00 17.50 269 THR B O 1
ATOM 4350 N N . GLN B 1 282 ? 69.893 41.615 -27.001 1.00 24.20 270 GLN B N 1
ATOM 4351 C CA . GLN B 1 282 ? 70.461 42.693 -27.802 1.00 25.05 270 GLN B CA 1
ATOM 4352 C C . GLN B 1 282 ? 69.688 42.883 -29.104 1.00 25.42 270 GLN B C 1
ATOM 4353 O O . GLN B 1 282 ? 69.290 44.044 -29.431 1.00 22.75 270 GLN B O 1
ATOM 4355 N N . LYS B 1 283 ? 69.403 41.797 -29.820 1.00 22.80 271 LYS B N 1
ATOM 4356 C CA . LYS B 1 283 ? 68.552 41.955 -30.989 1.00 24.64 271 LYS B CA 1
ATOM 4357 C C . LYS B 1 283 ? 67.193 42.679 -30.651 1.00 26.32 271 LYS B C 1
ATOM 4358 O O . LYS B 1 283 ? 66.776 43.594 -31.358 1.00 30.19 271 LYS B O 1
ATOM 4361 N N . ILE B 1 284 ? 66.518 42.266 -29.559 1.00 31.11 272 ILE B N 1
ATOM 4362 C CA . ILE B 1 284 ? 65.166 42.755 -29.198 1.00 23.99 272 ILE B CA 1
ATOM 4363 C C . ILE B 1 284 ? 65.321 44.229 -28.765 1.00 23.30 272 ILE B C 1
ATOM 4364 O O . ILE B 1 284 ? 64.483 45.039 -29.117 1.00 21.40 272 ILE B O 1
ATOM 4369 N N . ALA B 1 285 ? 66.321 44.535 -27.956 1.00 23.18 273 ALA B N 1
ATOM 4370 C CA . ALA B 1 285 ? 66.676 45.912 -27.529 1.00 22.36 273 ALA B CA 1
ATOM 4371 C C . ALA B 1 285 ? 66.935 46.803 -28.712 1.00 25.14 273 ALA B C 1
ATOM 4372 O O . ALA B 1 285 ? 66.334 47.920 -28.786 1.00 20.99 273 ALA B O 1
ATOM 4374 N N . GLU B 1 286 ? 67.759 46.315 -29.645 1.00 24.30 274 GLU B N 1
ATOM 4375 C CA . GLU B 1 286 ? 68.055 47.068 -30.827 1.00 27.78 274 GLU B CA 1
ATOM 4376 C C . GLU B 1 286 ? 66.784 47.358 -31.609 1.00 24.27 274 GLU B C 1
ATOM 4377 O O . GLU B 1 286 ? 66.627 48.461 -32.038 1.00 22.38 274 GLU B O 1
ATOM 4383 N N . THR B 1 287 ? 65.923 46.374 -31.836 1.00 26.10 275 THR B N 1
ATOM 4384 C CA . THR B 1 287 ? 64.696 46.605 -32.685 1.00 25.26 275 THR B CA 1
ATOM 4385 C C . THR B 1 287 ? 63.734 47.589 -32.044 1.00 25.00 275 THR B C 1
ATOM 4386 O O . THR B 1 287 ? 63.190 48.479 -32.733 1.00 23.45 275 THR B O 1
ATOM 4390 N N . TYR B 1 288 ? 63.643 47.505 -30.716 1.00 25.87 276 TYR B N 1
ATOM 4391 C CA . TYR B 1 288 ? 62.747 48.332 -29.920 1.00 22.24 276 TYR B CA 1
ATOM 4392 C C . TYR B 1 288 ? 63.117 49.736 -30.061 1.00 22.46 276 TYR B C 1
ATOM 4393 O O . TYR B 1 288 ? 62.278 50.576 -30.259 1.00 23.70 276 TYR B O 1
ATOM 4402 N N . ARG B 1 289 ? 64.408 50.019 -29.976 1.00 20.97 277 ARG B N 1
ATOM 4403 C CA . ARG B 1 289 ? 64.918 51.371 -30.228 1.00 22.42 277 ARG B CA 1
ATOM 4404 C C . ARG B 1 289 ? 64.549 51.824 -31.692 1.00 23.35 277 ARG B C 1
ATOM 4405 O O . ARG B 1 289 ? 64.072 52.935 -31.901 1.00 31.10 277 ARG B O 1
ATOM 4408 N N . ARG B 1 290 ? 64.694 50.962 -32.694 1.00 22.08 278 ARG B N 1
ATOM 4409 C CA . ARG B 1 290 ? 64.340 51.352 -34.095 1.00 22.92 278 ARG B CA 1
ATOM 4410 C C . ARG B 1 290 ? 62.868 51.743 -34.094 1.00 25.91 278 ARG B C 1
ATOM 4411 O O . ARG B 1 290 ? 62.506 52.831 -34.630 1.00 28.10 278 ARG B O 1
ATOM 4415 N N . ILE B 1 291 ? 62.061 50.896 -33.416 1.00 26.48 279 ILE B N 1
ATOM 4416 C CA . ILE B 1 291 ? 60.618 51.019 -33.422 1.00 24.13 279 ILE B CA 1
ATOM 4417 C C . ILE B 1 291 ? 60.211 52.382 -32.822 1.00 23.68 279 ILE B C 1
ATOM 4418 O O . ILE B 1 291 ? 59.499 53.146 -33.494 1.00 23.86 279 ILE B O 1
ATOM 4423 N N . VAL B 1 292 ? 60.702 52.674 -31.601 1.00 26.14 280 VAL B N 1
ATOM 4424 C CA . VAL B 1 292 ? 60.357 53.915 -30.886 1.00 29.66 280 VAL B CA 1
ATOM 4425 C C . VAL B 1 292 ? 60.870 55.219 -31.540 1.00 32.76 280 VAL B C 1
ATOM 4426 O O . VAL B 1 292 ? 60.323 56.349 -31.309 1.00 29.98 280 VAL B O 1
ATOM 4430 N N . LEU B 1 293 ? 61.940 55.073 -32.291 1.00 29.77 281 LEU B N 1
ATOM 4431 C CA . LEU B 1 293 ? 62.525 56.199 -33.021 1.00 34.31 281 LEU B CA 1
ATOM 4432 C C . LEU B 1 293 ? 61.949 56.376 -34.424 1.00 34.93 281 LEU B C 1
ATOM 4433 O O . LEU B 1 293 ? 62.398 57.209 -35.174 1.00 38.54 281 LEU B O 1
ATOM 4438 N N . GLY B 1 294 ? 60.950 55.593 -34.776 1.00 36.06 282 GLY B N 1
ATOM 4439 C CA . GLY B 1 294 ? 60.244 55.797 -36.040 1.00 36.10 282 GLY B CA 1
ATOM 4440 C C . GLY B 1 294 ? 60.984 55.252 -37.253 1.00 35.49 282 GLY B C 1
ATOM 4441 O O . GLY B 1 294 ? 60.802 55.754 -38.348 1.00 32.16 282 GLY B O 1
ATOM 4442 N N . LYS B 1 295 ? 61.748 54.177 -37.080 1.00 41.14 283 LYS B N 1
ATOM 4443 C CA . LYS B 1 295 ? 62.538 53.592 -38.176 1.00 38.71 283 LYS B CA 1
ATOM 4444 C C . LYS B 1 295 ? 61.944 52.288 -38.726 1.00 35.44 283 LYS B C 1
ATOM 4445 O O . LYS B 1 295 ? 62.548 51.674 -39.608 1.00 34.13 283 LYS B O 1
ATOM 4451 N N . GLU B 1 296 ? 60.748 51.885 -38.268 1.00 31.45 284 GLU B N 1
ATOM 4452 C CA . GLU B 1 296 ? 60.119 50.685 -38.792 1.00 30.72 284 GLU B CA 1
ATOM 4453 C C . GLU B 1 296 ? 58.744 51.003 -39.174 1.00 32.64 284 GLU B C 1
ATOM 4454 O O . GLU B 1 296 ? 57.865 51.191 -38.321 1.00 28.77 284 GLU B O 1
ATOM 4460 N N . GLU B 1 297 ? 58.557 51.020 -40.497 1.00 30.61 285 GLU B N 1
ATOM 4461 C CA . GLU B 1 297 ? 57.347 51.487 -41.109 1.00 29.92 285 GLU B CA 1
ATOM 4462 C C . GLU B 1 297 ? 56.119 50.887 -40.510 1.00 27.72 285 GLU B C 1
ATOM 4463 O O . GLU B 1 297 ? 55.163 51.599 -40.230 1.00 27.92 285 GLU B O 1
ATOM 4469 N N . LYS B 1 298 ? 56.142 49.559 -40.385 1.00 26.20 286 LYS B N 1
ATOM 4470 C CA . LYS B 1 298 ? 55.050 48.802 -39.850 1.00 28.74 286 LYS B CA 1
ATOM 4471 C C . LYS B 1 298 ? 54.529 49.318 -38.500 1.00 25.33 286 LYS B C 1
ATOM 4472 O O . LYS B 1 298 ? 53.389 49.023 -38.207 1.00 21.59 286 LYS B O 1
ATOM 4478 N N . TYR B 1 299 ? 55.380 49.963 -37.669 1.00 20.97 287 TYR B N 1
ATOM 4479 C CA . TYR B 1 299 ? 55.007 50.397 -36.309 1.00 20.28 287 TYR B CA 1
ATOM 4480 C C . TYR B 1 299 ? 54.676 51.876 -36.148 1.00 28.11 287 TYR B C 1
ATOM 4481 O O . TYR B 1 299 ? 54.480 52.363 -35.040 1.00 25.40 287 TYR B O 1
ATOM 4490 N N . LEU B 1 300 ? 54.615 52.588 -37.271 1.00 33.31 288 LEU B N 1
ATOM 4491 C CA . LEU B 1 300 ? 54.446 54.007 -37.237 1.00 27.58 288 LEU B CA 1
ATOM 4492 C C . LEU B 1 300 ? 53.024 54.396 -36.729 1.00 28.00 288 LEU B C 1
ATOM 4493 O O . LEU B 1 300 ? 52.894 55.337 -36.049 1.00 22.48 288 LEU B O 1
ATOM 4498 N N . PRO B 1 301 ? 51.993 53.587 -36.953 1.00 23.63 289 PRO B N 1
ATOM 4499 C CA . PRO B 1 301 ? 50.772 53.847 -36.192 1.00 29.92 289 PRO B CA 1
ATOM 4500 C C . PRO B 1 301 ? 50.950 53.776 -34.639 1.00 27.54 289 PRO B C 1
ATOM 4501 O O . PRO B 1 301 ? 50.139 54.328 -33.949 1.00 26.84 289 PRO B O 1
ATOM 4505 N N . TRP B 1 302 ? 52.046 53.231 -34.095 1.00 24.16 290 TRP B N 1
ATOM 4506 C CA . TRP B 1 302 ? 52.256 53.346 -32.623 1.00 22.82 290 TRP B CA 1
ATOM 4507 C C . TRP B 1 302 ? 52.778 54.666 -32.128 1.00 25.50 290 TRP B C 1
ATOM 4508 O O . TRP B 1 302 ? 52.893 54.874 -30.920 1.00 26.58 290 TRP B O 1
ATOM 4519 N N . LEU B 1 303 ? 53.120 55.558 -33.032 1.00 24.76 291 LEU B N 1
ATOM 4520 C CA . LEU B 1 303 ? 53.844 56.782 -32.654 1.00 22.88 291 LEU B CA 1
ATOM 4521 C C . LEU B 1 303 ? 52.925 57.972 -32.839 1.00 23.92 291 LEU B C 1
ATOM 4522 O O . LEU B 1 303 ? 52.414 58.154 -33.917 1.00 23.30 291 LEU B O 1
ATOM 4527 N N . THR B 1 304 ? 52.665 58.765 -31.807 1.00 24.29 292 THR B N 1
ATOM 4528 C CA . THR B 1 304 ? 51.837 59.960 -32.007 1.00 27.39 292 THR B CA 1
ATOM 4529 C C . THR B 1 304 ? 52.776 61.147 -32.140 1.00 29.66 292 THR B C 1
ATOM 4530 O O . THR B 1 304 ? 53.564 61.432 -31.204 1.00 32.57 292 THR B O 1
ATOM 4534 N N . PRO B 1 305 ? 52.720 61.855 -33.299 1.00 30.71 293 PRO B N 1
ATOM 4535 C CA . PRO B 1 305 ? 53.696 62.905 -33.383 1.00 32.24 293 PRO B CA 1
ATOM 4536 C C . PRO B 1 305 ? 53.168 64.082 -32.506 1.00 32.29 293 PRO B C 1
ATOM 4537 O O . PRO B 1 305 ? 51.971 64.327 -32.485 1.00 25.08 293 PRO B O 1
ATOM 4541 N N . VAL B 1 306 ? 54.026 64.786 -31.762 1.00 29.90 294 VAL B N 1
ATOM 4542 C CA . VAL B 1 306 ? 53.495 65.955 -30.968 1.00 34.40 294 VAL B CA 1
ATOM 4543 C C . VAL B 1 306 ? 53.285 67.230 -31.821 1.00 33.07 294 VAL B C 1
ATOM 4544 O O . VAL B 1 306 ? 52.288 67.944 -31.644 1.00 37.56 294 VAL B O 1
ATOM 4548 N N . TYR B 1 307 ? 54.230 67.519 -32.710 1.00 40.69 295 TYR B N 1
ATOM 4549 C CA . TYR B 1 307 ? 54.186 68.679 -33.576 1.00 41.01 295 TYR B CA 1
ATOM 4550 C C . TYR B 1 307 ? 53.925 68.229 -35.030 1.00 41.10 295 TYR B C 1
ATOM 4551 O O . TYR B 1 307 ? 53.321 69.004 -35.807 1.00 43.69 295 TYR B O 1
ATOM 4560 N N . MET C 1 13 ? 83.427 -3.222 -9.560 1.00 41.95 1 MET C N 1
ATOM 4561 C CA . MET C 1 13 ? 84.429 -3.177 -8.443 1.00 41.92 1 MET C CA 1
ATOM 4562 C C . MET C 1 13 ? 85.466 -1.996 -8.596 1.00 34.78 1 MET C C 1
ATOM 4563 O O . MET C 1 13 ? 85.864 -1.409 -7.593 1.00 31.34 1 MET C O 1
ATOM 4568 N N . LYS C 1 14 ? 85.831 -1.575 -9.799 1.00 28.65 2 LYS C N 1
ATOM 4569 C CA . LYS C 1 14 ? 86.408 -0.240 -9.963 1.00 27.30 2 LYS C CA 1
ATOM 4570 C C . LYS C 1 14 ? 85.312 0.885 -10.111 1.00 25.97 2 LYS C C 1
ATOM 4571 O O . LYS C 1 14 ? 84.358 0.761 -10.860 1.00 28.45 2 LYS C O 1
ATOM 4577 N N . VAL C 1 15 ? 85.581 2.004 -9.455 1.00 24.57 3 VAL C N 1
ATOM 4578 C CA . VAL C 1 15 ? 84.730 3.182 -9.411 1.00 21.86 3 VAL C CA 1
ATOM 4579 C C . VAL C 1 15 ? 85.650 4.371 -9.701 1.00 24.68 3 VAL C C 1
ATOM 4580 O O . VAL C 1 15 ? 86.778 4.423 -9.226 1.00 24.83 3 VAL C O 1
ATOM 4584 N N . TRP C 1 16 ? 85.189 5.309 -10.511 1.00 22.07 4 TRP C N 1
ATOM 4585 C CA . TRP C 1 16 ? 85.905 6.539 -10.758 1.00 22.01 4 TRP C CA 1
ATOM 4586 C C . TRP C 1 16 ? 85.566 7.548 -9.710 1.00 21.52 4 TRP C C 1
ATOM 4587 O O . TRP C 1 16 ? 84.374 7.855 -9.465 1.00 20.62 4 TRP C O 1
ATOM 4598 N N . LEU C 1 17 ? 86.604 8.248 -9.309 1.00 21.37 5 LEU C N 1
ATOM 4599 C CA . LEU C 1 17 ? 86.573 9.199 -8.191 1.00 22.79 5 LEU C CA 1
ATOM 4600 C C . LEU C 1 17 ? 87.596 10.239 -8.410 1.00 24.25 5 LEU C C 1
ATOM 4601 O O . LEU C 1 17 ? 88.756 10.025 -8.107 1.00 22.82 5 LEU C O 1
ATOM 4606 N N . ASP C 1 18 ? 87.149 11.404 -8.808 1.00 21.13 6 ASP C N 1
ATOM 4607 C CA . ASP C 1 18 ? 88.077 12.531 -8.962 1.00 25.06 6 ASP C CA 1
ATOM 4608 C C . ASP C 1 18 ? 89.240 12.246 -9.898 1.00 26.94 6 ASP C C 1
ATOM 4609 O O . ASP C 1 18 ? 90.409 12.545 -9.604 1.00 24.08 6 ASP C O 1
ATOM 4614 N N . GLY C 1 19 ? 88.917 11.591 -11.006 1.00 27.70 7 GLY C N 1
ATOM 4615 C CA . GLY C 1 19 ? 89.907 11.336 -12.062 1.00 29.94 7 GLY C CA 1
ATOM 4616 C C . GLY C 1 19 ? 90.680 10.029 -11.988 1.00 28.59 7 GLY C C 1
ATOM 4617 O O . GLY C 1 19 ? 91.428 9.729 -12.900 1.00 36.66 7 GLY C O 1
ATOM 4618 N N . ARG C 1 20 ? 90.475 9.236 -10.945 1.00 28.22 8 ARG C N 1
ATOM 4619 C CA . ARG C 1 20 ? 91.164 7.947 -10.735 1.00 25.68 8 ARG C CA 1
ATOM 4620 C C . ARG C 1 20 ? 90.154 6.833 -10.628 1.00 28.20 8 ARG C C 1
ATOM 4621 O O . ARG C 1 20 ? 89.080 7.058 -10.018 1.00 32.76 8 ARG C O 1
ATOM 4629 N N . LEU C 1 21 ? 90.463 5.667 -11.204 1.00 24.82 9 LEU C N 1
ATOM 4630 C CA . LEU C 1 21 ? 89.751 4.418 -10.876 1.00 29.90 9 LEU C CA 1
ATOM 4631 C C . LEU C 1 21 ? 90.332 3.803 -9.567 1.00 35.30 9 LEU C C 1
ATOM 4632 O O . LEU C 1 21 ? 91.565 3.592 -9.396 1.00 34.51 9 LEU C O 1
ATOM 4637 N N . VAL C 1 22 ? 89.439 3.567 -8.611 1.00 32.20 10 VAL C N 1
ATOM 4638 C CA . VAL C 1 22 ? 89.839 3.069 -7.283 1.00 28.80 10 VAL C CA 1
ATOM 4639 C C . VAL C 1 22 ? 88.936 1.928 -7.050 1.00 25.77 10 VAL C C 1
ATOM 4640 O O . VAL C 1 22 ? 87.902 1.915 -7.608 1.00 29.85 10 VAL C O 1
ATOM 4644 N N . ASP C 1 23 ? 89.320 0.977 -6.232 1.00 28.99 11 ASP C N 1
ATOM 4645 C CA . ASP C 1 23 ? 88.364 -0.089 -5.876 1.00 32.81 11 ASP C CA 1
ATOM 4646 C C . ASP C 1 23 ? 87.166 0.419 -5.060 1.00 32.79 11 ASP C C 1
ATOM 4647 O O . ASP C 1 23 ? 87.246 1.355 -4.215 1.00 27.35 11 ASP C O 1
ATOM 4652 N N . GLU C 1 24 ? 86.070 -0.301 -5.255 1.00 32.47 12 GLU C N 1
ATOM 4653 C CA . GLU C 1 24 ? 84.783 -0.006 -4.639 1.00 39.23 12 GLU C CA 1
ATOM 4654 C C . GLU C 1 24 ? 84.899 0.451 -3.200 1.00 34.72 12 GLU C C 1
ATOM 4655 O O . GLU C 1 24 ? 84.289 1.423 -2.760 1.00 32.08 12 GLU C O 1
ATOM 4661 N N . GLU C 1 25 ? 85.737 -0.258 -2.496 1.00 37.49 13 GLU C N 1
ATOM 4662 C CA . GLU C 1 25 ? 85.948 -0.063 -1.080 1.00 40.55 13 GLU C CA 1
ATOM 4663 C C . GLU C 1 25 ? 86.677 1.284 -0.691 1.00 35.35 13 GLU C C 1
ATOM 4664 O O . GLU C 1 25 ? 86.537 1.770 0.443 1.00 27.01 13 GLU C O 1
ATOM 4670 N N . GLU C 1 26 ? 87.340 1.943 -1.637 1.00 34.72 14 GLU C N 1
ATOM 4671 C CA . GLU C 1 26 ? 87.989 3.274 -1.391 1.00 32.63 14 GLU C CA 1
ATOM 4672 C C . GLU C 1 26 ? 87.162 4.482 -1.811 1.00 26.92 14 GLU C C 1
ATOM 4673 O O . GLU C 1 26 ? 87.557 5.635 -1.585 1.00 27.00 14 GLU C O 1
ATOM 4679 N N . ALA C 1 27 ? 86.069 4.220 -2.517 1.00 25.30 15 ALA C N 1
ATOM 4680 C CA . ALA C 1 27 ? 85.055 5.223 -2.925 1.00 24.64 15 ALA C CA 1
ATOM 4681 C C . ALA C 1 27 ? 84.039 5.501 -1.818 1.00 23.30 15 ALA C C 1
ATOM 4682 O O . ALA C 1 27 ? 82.871 4.985 -1.806 1.00 19.68 15 ALA C O 1
ATOM 4684 N N . LYS C 1 28 ? 84.524 6.302 -0.902 1.00 22.05 16 LYS C N 1
ATOM 4685 C CA . LYS C 1 28 ? 83.926 6.573 0.351 1.00 24.01 16 LYS C CA 1
ATOM 4686 C C . LYS C 1 28 ? 84.160 8.032 0.679 1.00 24.32 16 LYS C C 1
ATOM 4687 O O . LYS C 1 28 ? 85.082 8.637 0.162 1.00 26.28 16 LYS C O 1
ATOM 4693 N N . VAL C 1 29 ? 83.338 8.618 1.551 1.00 28.02 17 VAL C N 1
ATOM 4694 C CA . VAL C 1 29 ? 83.401 10.064 1.903 1.00 20.26 17 VAL C CA 1
ATOM 4695 C C . VAL C 1 29 ? 83.329 10.054 3.404 1.00 20.86 17 VAL C C 1
ATOM 4696 O O . VAL C 1 29 ? 82.753 9.147 3.983 1.00 21.16 17 VAL C O 1
ATOM 4700 N N . THR C 1 30 ? 84.068 10.962 4.030 1.00 20.04 18 THR C N 1
ATOM 4701 C CA . THR C 1 30 ? 83.999 11.255 5.485 1.00 23.35 18 THR C CA 1
ATOM 4702 C C . THR C 1 30 ? 82.567 11.447 5.897 1.00 21.77 18 THR C C 1
ATOM 4703 O O . THR C 1 30 ? 81.812 12.070 5.175 1.00 24.54 18 THR C O 1
ATOM 4707 N N . VAL C 1 31 ? 82.255 10.943 7.056 1.00 26.16 19 VAL C N 1
ATOM 4708 C CA . VAL C 1 31 ? 80.905 11.039 7.669 1.00 22.49 19 VAL C CA 1
ATOM 4709 C C . VAL C 1 31 ? 80.556 12.423 8.155 1.00 19.94 19 VAL C C 1
ATOM 4710 O O . VAL C 1 31 ? 79.428 12.683 8.543 1.00 23.37 19 VAL C O 1
ATOM 4714 N N . LEU C 1 32 ? 81.530 13.313 8.190 1.00 24.82 20 LEU C N 1
ATOM 4715 C CA . LEU C 1 32 ? 81.305 14.717 8.524 1.00 23.57 20 LEU C CA 1
ATOM 4716 C C . LEU C 1 32 ? 81.129 15.622 7.330 1.00 21.56 20 LEU C C 1
ATOM 4717 O O . LEU C 1 32 ? 81.086 16.878 7.424 1.00 24.12 20 LEU C O 1
ATOM 4722 N N . SER C 1 33 ? 81.083 15.014 6.175 1.00 22.13 21 SER C N 1
ATOM 4723 C CA . SER C 1 33 ? 80.787 15.812 4.951 1.00 22.58 21 SER C CA 1
ATOM 4724 C C . SER C 1 33 ? 79.429 16.478 5.006 1.00 22.99 21 SER C C 1
ATOM 4725 O O . SER C 1 33 ? 78.463 15.839 5.385 1.00 20.04 21 SER C O 1
ATOM 4728 N N . PRO C 1 34 ? 79.391 17.760 4.669 1.00 20.76 22 PRO C N 1
ATOM 4729 C CA . PRO C 1 34 ? 78.125 18.447 4.581 1.00 22.84 22 PRO C CA 1
ATOM 4730 C C . PRO C 1 34 ? 77.204 17.905 3.523 1.00 19.69 22 PRO C C 1
ATOM 4731 O O . PRO C 1 34 ? 76.056 18.175 3.604 1.00 22.84 22 PRO C O 1
ATOM 4735 N N . SER C 1 35 ? 77.674 17.094 2.595 1.00 21.52 23 SER C N 1
ATOM 4736 C CA . SER C 1 35 ? 76.812 16.375 1.711 1.00 20.00 23 SER C CA 1
ATOM 4737 C C . SER C 1 35 ? 76.074 15.300 2.344 1.00 21.20 23 SER C C 1
ATOM 4738 O O . SER C 1 35 ? 74.845 15.162 2.146 1.00 21.41 23 SER C O 1
ATOM 4741 N N . LEU C 1 36 ? 76.756 14.576 3.191 1.00 21.12 24 LEU C N 1
ATOM 4742 C CA . LEU C 1 36 ? 76.051 13.557 4.001 1.00 22.89 24 LEU C CA 1
ATOM 4743 C C . LEU C 1 36 ? 75.136 14.111 5.068 1.00 22.65 24 LEU C C 1
ATOM 4744 O O . LEU C 1 36 ? 74.002 13.576 5.286 1.00 23.84 24 LEU C O 1
ATOM 4749 N N . ASN C 1 37 ? 75.645 15.154 5.719 1.00 19.27 25 ASN C N 1
ATOM 4750 C CA . ASN C 1 37 ? 75.010 15.729 6.840 1.00 20.91 25 ASN C CA 1
ATOM 4751 C C . ASN C 1 37 ? 73.889 16.712 6.493 1.00 20.46 25 ASN C C 1
ATOM 4752 O O . ASN C 1 37 ? 72.986 16.833 7.292 1.00 17.95 25 ASN C O 1
ATOM 4757 N N . TYR C 1 38 ? 73.965 17.344 5.302 1.00 20.65 26 TYR C N 1
ATOM 4758 C CA . TYR C 1 38 ? 73.001 18.383 4.866 1.00 22.91 26 TYR C CA 1
ATOM 4759 C C . TYR C 1 38 ? 72.281 18.261 3.493 1.00 22.38 26 TYR C C 1
ATOM 4760 O O . TYR C 1 38 ? 71.491 19.200 3.083 1.00 19.03 26 TYR C O 1
ATOM 4769 N N . GLY C 1 39 ? 72.413 17.073 2.872 1.00 22.54 27 GLY C N 1
ATOM 4770 C CA . GLY C 1 39 ? 71.768 16.775 1.614 1.00 21.86 27 GLY C CA 1
ATOM 4771 C C . GLY C 1 39 ? 72.269 17.712 0.564 1.00 20.85 27 GLY C C 1
ATOM 4772 O O . GLY C 1 39 ? 71.497 18.162 -0.256 1.00 18.99 27 GLY C O 1
ATOM 4773 N N . PHE C 1 40 ? 73.564 18.070 0.597 1.00 18.25 28 PHE C N 1
ATOM 4774 C CA . PHE C 1 40 ? 74.044 19.044 -0.308 1.00 19.90 28 PHE C CA 1
ATOM 4775 C C . PHE C 1 40 ? 74.889 18.301 -1.362 1.00 20.83 28 PHE C C 1
ATOM 4776 O O . PHE C 1 40 ? 76.098 18.141 -1.160 1.00 23.39 28 PHE C O 1
ATOM 4784 N N . GLY C 1 41 ? 74.233 17.767 -2.372 1.00 20.87 29 GLY C N 1
ATOM 4785 C CA . GLY C 1 41 ? 74.924 17.177 -3.564 1.00 21.75 29 GLY C CA 1
ATOM 4786 C C . GLY C 1 41 ? 73.977 17.091 -4.771 1.00 23.71 29 GLY C C 1
ATOM 4787 O O . GLY C 1 41 ? 72.753 17.491 -4.699 1.00 23.98 29 GLY C O 1
ATOM 4788 N N . VAL C 1 42 ? 74.501 16.583 -5.881 1.00 21.00 30 VAL C N 1
ATOM 4789 C CA . VAL C 1 42 ? 73.716 16.246 -7.063 1.00 19.55 30 VAL C CA 1
ATOM 4790 C C . VAL C 1 42 ? 74.019 14.840 -7.557 1.00 18.62 30 VAL C C 1
ATOM 4791 O O . VAL C 1 42 ? 75.082 14.336 -7.263 1.00 17.09 30 VAL C O 1
ATOM 4795 N N . PHE C 1 43 ? 73.115 14.234 -8.290 1.00 15.43 31 PHE C N 1
ATOM 4796 C CA . PHE C 1 43 ? 73.375 12.868 -8.821 1.00 21.87 31 PHE C CA 1
ATOM 4797 C C . PHE C 1 43 ? 72.630 12.673 -10.121 1.00 19.83 31 PHE C C 1
ATOM 4798 O O . PHE C 1 43 ? 71.769 13.520 -10.509 1.00 20.19 31 PHE C O 1
ATOM 4806 N N . GLU C 1 44 ? 72.944 11.562 -10.776 1.00 16.29 32 GLU C N 1
ATOM 4807 C CA . GLU C 1 44 ? 72.390 11.242 -12.070 1.00 17.79 32 GLU C CA 1
ATOM 4808 C C . GLU C 1 44 ? 72.228 9.771 -12.071 1.00 16.96 32 GLU C C 1
ATOM 4809 O O . GLU C 1 44 ? 72.596 9.149 -11.123 1.00 17.24 32 GLU C O 1
ATOM 4815 N N . GLY C 1 45 ? 71.540 9.271 -13.062 1.00 18.92 33 GLY C N 1
ATOM 4816 C CA . GLY C 1 45 ? 71.226 7.777 -13.244 1.00 19.34 33 GLY C CA 1
ATOM 4817 C C . GLY C 1 45 ? 71.260 7.629 -14.763 1.00 19.82 33 GLY C C 1
ATOM 4818 O O . GLY C 1 45 ? 70.630 8.416 -15.476 1.00 20.05 33 GLY C O 1
ATOM 4819 N N . ILE C 1 46 ? 72.050 6.694 -15.257 1.00 17.91 34 ILE C N 1
ATOM 4820 C CA . ILE C 1 46 ? 72.363 6.542 -16.650 1.00 18.75 34 ILE C CA 1
ATOM 4821 C C . ILE C 1 46 ? 72.370 5.057 -16.934 1.00 23.04 34 ILE C C 1
ATOM 4822 O O . ILE C 1 46 ? 72.860 4.270 -16.134 1.00 24.09 34 ILE C O 1
ATOM 4827 N N . ARG C 1 47 ? 71.709 4.659 -18.005 1.00 24.72 35 ARG C N 1
ATOM 4828 C CA . ARG C 1 47 ? 71.808 3.270 -18.339 1.00 26.53 35 ARG C CA 1
ATOM 4829 C C . ARG C 1 47 ? 72.721 2.976 -19.435 1.00 22.71 35 ARG C C 1
ATOM 4830 O O . ARG C 1 47 ? 72.968 3.823 -20.300 1.00 23.87 35 ARG C O 1
ATOM 4838 N N . ALA C 1 48 ? 73.270 1.765 -19.376 1.00 24.88 36 ALA C N 1
ATOM 4839 C CA . ALA C 1 48 ? 73.962 1.206 -20.514 1.00 25.74 36 ALA C CA 1
ATOM 4840 C C . ALA C 1 48 ? 73.290 -0.104 -20.866 1.00 22.34 36 ALA C C 1
ATOM 4841 O O . ALA C 1 48 ? 73.005 -0.861 -19.989 1.00 20.89 36 ALA C O 1
ATOM 4843 N N . TYR C 1 49 ? 73.003 -0.317 -22.134 1.00 23.46 37 TYR C N 1
ATOM 4844 C CA . TYR C 1 49 ? 72.359 -1.594 -22.587 1.00 28.39 37 TYR C CA 1
ATOM 4845 C C . TYR C 1 49 ? 73.305 -2.547 -23.407 1.00 22.50 37 TYR C C 1
ATOM 4846 O O . TYR C 1 49 ? 73.925 -2.138 -24.351 1.00 24.23 37 TYR C O 1
ATOM 4855 N N . TRP C 1 50 ? 73.338 -3.817 -23.038 1.00 28.74 38 TRP C N 1
ATOM 4856 C CA . TRP C 1 50 ? 74.090 -4.817 -23.819 1.00 30.37 38 TRP C CA 1
ATOM 4857 C C . TRP C 1 50 ? 73.130 -5.402 -24.836 1.00 30.35 38 TRP C C 1
ATOM 4858 O O . TRP C 1 50 ? 72.098 -5.922 -24.449 1.00 34.85 38 TRP C O 1
ATOM 4869 N N . ASN C 1 51 ? 73.427 -5.258 -26.101 1.00 30.54 39 ASN C N 1
ATOM 4870 C CA . ASN C 1 51 ? 72.615 -5.839 -27.187 1.00 34.95 39 ASN C CA 1
ATOM 4871 C C . ASN C 1 51 ? 73.100 -7.125 -27.872 1.00 40.43 39 ASN C C 1
ATOM 4872 O O . ASN C 1 51 ? 72.561 -7.494 -28.899 1.00 42.47 39 ASN C O 1
ATOM 4877 N N . GLY C 1 52 ? 74.076 -7.802 -27.271 1.00 35.87 40 GLY C N 1
ATOM 4878 C CA . GLY C 1 52 ? 74.856 -8.887 -27.933 1.00 42.73 40 GLY C CA 1
ATOM 4879 C C . GLY C 1 52 ? 76.029 -8.434 -28.795 1.00 36.62 40 GLY C C 1
ATOM 4880 O O . GLY C 1 52 ? 76.978 -9.114 -28.847 1.00 41.49 40 GLY C O 1
ATOM 4881 N N . GLU C 1 53 ? 75.991 -7.249 -29.413 1.00 41.90 41 GLU C N 1
ATOM 4882 C CA . GLU C 1 53 ? 77.056 -6.763 -30.303 1.00 39.03 41 GLU C CA 1
ATOM 4883 C C . GLU C 1 53 ? 77.895 -5.682 -29.613 1.00 44.93 41 GLU C C 1
ATOM 4884 O O . GLU C 1 53 ? 79.123 -5.665 -29.735 1.00 37.13 41 GLU C O 1
ATOM 4886 N N . ASN C 1 54 ? 77.272 -4.761 -28.878 1.00 43.55 42 ASN C N 1
ATOM 4887 C CA . ASN C 1 54 ? 78.047 -3.828 -28.050 1.00 39.06 42 ASN C CA 1
ATOM 4888 C C . ASN C 1 54 ? 77.256 -3.504 -26.794 1.00 34.55 42 ASN C C 1
ATOM 4889 O O . ASN C 1 54 ? 76.122 -4.003 -26.534 1.00 30.01 42 ASN C O 1
ATOM 4894 N N . LEU C 1 55 ? 77.879 -2.616 -26.036 1.00 28.60 43 LEU C N 1
ATOM 4895 C CA . LEU C 1 55 ? 77.292 -2.036 -24.839 1.00 25.85 43 LEU C CA 1
ATOM 4896 C C . LEU C 1 55 ? 77.130 -0.592 -25.163 1.00 25.74 43 LEU C C 1
ATOM 4897 O O . LEU C 1 55 ? 78.141 0.094 -25.434 1.00 29.67 43 LEU C O 1
ATOM 4902 N N . TYR C 1 56 ? 75.878 -0.111 -25.149 1.00 21.88 44 TYR C N 1
ATOM 4903 C CA . TYR C 1 56 ? 75.654 1.329 -25.400 1.00 25.66 44 TYR C CA 1
ATOM 4904 C C . TYR C 1 56 ? 75.035 2.095 -24.242 1.00 25.26 44 TYR C C 1
ATOM 4905 O O . TYR C 1 56 ? 73.968 1.728 -23.727 1.00 26.11 44 TYR C O 1
ATOM 4914 N N . VAL C 1 57 ? 75.627 3.255 -23.978 1.00 24.54 45 VAL C N 1
ATOM 4915 C CA . VAL C 1 57 ? 75.229 4.110 -22.917 1.00 24.37 45 VAL C CA 1
ATOM 4916 C C . VAL C 1 57 ? 74.154 4.992 -23.545 1.00 25.70 45 VAL C C 1
ATOM 4917 O O . VAL C 1 57 ? 74.341 5.597 -24.622 1.00 24.50 45 VAL C O 1
ATOM 4921 N N . PHE C 1 58 ? 73.009 5.049 -22.877 1.00 26.54 46 PHE C N 1
ATOM 4922 C CA . PHE C 1 58 ? 71.931 5.849 -23.352 1.00 21.86 46 PHE C CA 1
ATOM 4923 C C . PHE C 1 58 ? 72.005 7.348 -22.905 1.00 21.19 46 PHE C C 1
ATOM 4924 O O . PHE C 1 58 ? 71.943 7.664 -21.715 1.00 23.04 46 PHE C O 1
ATOM 4932 N N . ARG C 1 59 ? 72.064 8.250 -23.884 1.00 24.13 47 ARG C N 1
ATOM 4933 C CA . ARG C 1 59 ? 72.012 9.695 -23.681 1.00 21.65 47 ARG C CA 1
ATOM 4934 C C . ARG C 1 59 ? 72.929 10.142 -22.588 1.00 26.41 47 ARG C C 1
ATOM 4935 O O . ARG C 1 59 ? 72.540 10.920 -21.695 1.00 33.04 47 ARG C O 1
ATOM 4943 N N . LEU C 1 60 ? 74.185 9.704 -22.716 1.00 23.27 48 LEU C N 1
ATOM 4944 C CA . LEU C 1 60 ? 75.239 10.055 -21.841 1.00 22.20 48 LEU C CA 1
ATOM 4945 C C . LEU C 1 60 ? 75.482 11.523 -21.695 1.00 24.61 48 LEU C C 1
ATOM 4946 O O . LEU C 1 60 ? 75.425 12.007 -20.611 1.00 22.34 48 LEU C O 1
ATOM 4951 N N . ARG C 1 61 ? 75.791 12.226 -22.755 1.00 25.40 49 ARG C N 1
ATOM 4952 C CA . ARG C 1 61 ? 76.044 13.652 -22.648 1.00 27.86 49 ARG C CA 1
ATOM 4953 C C . ARG C 1 61 ? 74.890 14.408 -22.021 1.00 22.29 49 ARG C C 1
ATOM 4954 O O . ARG C 1 61 ? 75.120 15.305 -21.223 1.00 23.99 49 ARG C O 1
ATOM 4962 N N . ASP C 1 62 ? 73.659 14.016 -22.323 1.00 23.22 50 ASP C N 1
ATOM 4963 C CA . ASP C 1 62 ? 72.505 14.804 -21.888 1.00 24.12 50 ASP C CA 1
ATOM 4964 C C . ASP C 1 62 ? 72.450 14.712 -20.356 1.00 21.70 50 ASP C C 1
ATOM 4965 O O . ASP C 1 62 ? 72.171 15.677 -19.666 1.00 21.55 50 ASP C O 1
ATOM 4970 N N . HIS C 1 63 ? 72.676 13.535 -19.839 1.00 19.51 51 HIS C N 1
ATOM 4971 C CA . HIS C 1 63 ? 72.766 13.315 -18.379 1.00 18.56 51 HIS C CA 1
ATOM 4972 C C . HIS C 1 63 ? 73.876 14.072 -17.739 1.00 19.03 51 HIS C C 1
ATOM 4973 O O . HIS C 1 63 ? 73.662 14.640 -16.696 1.00 17.91 51 HIS C O 1
ATOM 4980 N N . MET C 1 64 ? 75.084 14.088 -18.342 1.00 20.46 52 MET C N 1
ATOM 4981 C CA . MET C 1 64 ? 76.168 14.809 -17.699 1.00 20.48 52 MET C CA 1
ATOM 4982 C C . MET C 1 64 ? 75.945 16.246 -17.789 1.00 18.36 52 MET C C 1
ATOM 4983 O O . MET C 1 64 ? 76.237 16.920 -16.828 1.00 22.55 52 MET C O 1
ATOM 4988 N N . GLU C 1 65 ? 75.416 16.734 -18.921 1.00 21.61 53 GLU C N 1
ATOM 4989 C CA . GLU C 1 65 ? 74.919 18.131 -18.985 1.00 23.31 53 GLU C CA 1
ATOM 4990 C C . GLU C 1 65 ? 73.897 18.464 -17.874 1.00 19.98 53 GLU C C 1
ATOM 4991 O O . GLU C 1 65 ? 73.915 19.513 -17.265 1.00 19.77 53 GLU C O 1
ATOM 4997 N N . ARG C 1 66 ? 72.968 17.573 -17.574 1.00 22.81 54 ARG C N 1
ATOM 4998 C CA . ARG C 1 66 ? 72.018 17.903 -16.492 1.00 19.18 54 ARG C CA 1
ATOM 4999 C C . ARG C 1 66 ? 72.690 17.821 -15.100 1.00 20.96 54 ARG C C 1
ATOM 5000 O O . ARG C 1 66 ? 72.286 18.580 -14.170 1.00 22.10 54 ARG C O 1
ATOM 5008 N N . LEU C 1 67 ? 73.727 16.952 -14.937 1.00 18.92 55 LEU C N 1
ATOM 5009 C CA . LEU C 1 67 ? 74.430 16.889 -13.690 1.00 20.01 55 LEU C CA 1
ATOM 5010 C C . LEU C 1 67 ? 74.961 18.258 -13.319 1.00 20.08 55 LEU C C 1
ATOM 5011 O O . LEU C 1 67 ? 74.843 18.709 -12.160 1.00 19.58 55 LEU C O 1
ATOM 5016 N N . LEU C 1 68 ? 75.582 18.867 -14.295 1.00 22.53 56 LEU C N 1
ATOM 5017 C CA . LEU C 1 68 ? 76.216 20.193 -14.151 1.00 21.68 56 LEU C CA 1
ATOM 5018 C C . LEU C 1 68 ? 75.161 21.305 -13.978 1.00 21.40 56 LEU C C 1
ATOM 5019 O O . LEU C 1 68 ? 75.397 22.301 -13.273 1.00 25.09 56 LEU C O 1
ATOM 5024 N N . ARG C 1 69 ? 74.002 21.112 -14.598 1.00 24.25 57 ARG C N 1
ATOM 5025 C CA . ARG C 1 69 ? 72.858 22.084 -14.487 1.00 25.51 57 ARG C CA 1
ATOM 5026 C C . ARG C 1 69 ? 72.322 21.997 -13.082 1.00 24.41 57 ARG C C 1
ATOM 5027 O O . ARG C 1 69 ? 72.280 23.000 -12.427 1.00 23.30 57 ARG C O 1
ATOM 5035 N N . SER C 1 70 ? 72.024 20.786 -12.598 1.00 21.43 58 SER C N 1
ATOM 5036 C CA . SER C 1 70 ? 71.754 20.562 -11.185 1.00 21.90 58 SER C CA 1
ATOM 5037 C C . SER C 1 70 ? 72.798 21.251 -10.248 1.00 21.49 58 SER C C 1
ATOM 5038 O O . SER C 1 70 ? 72.414 21.934 -9.326 1.00 23.01 58 SER C O 1
ATOM 5041 N N . ALA C 1 71 ? 74.092 21.103 -10.460 1.00 18.49 59 ALA C N 1
ATOM 5042 C CA . ALA C 1 71 ? 75.035 21.709 -9.547 1.00 19.89 59 ALA C CA 1
ATOM 5043 C C . ALA C 1 71 ? 74.903 23.267 -9.564 1.00 17.95 59 ALA C C 1
ATOM 5044 O O . ALA C 1 71 ? 74.889 23.873 -8.563 1.00 17.19 59 ALA C O 1
ATOM 5046 N N . LYS C 1 72 ? 74.855 23.815 -10.734 1.00 17.99 60 LYS C N 1
ATOM 5047 C CA . LYS C 1 72 ? 74.733 25.240 -10.960 1.00 23.78 60 LYS C CA 1
ATOM 5048 C C . LYS C 1 72 ? 73.476 25.726 -10.273 1.00 22.12 60 LYS C C 1
ATOM 5049 O O . LYS C 1 72 ? 73.434 26.810 -9.643 1.00 24.71 60 LYS C O 1
ATOM 5055 N N . ILE C 1 73 ? 72.426 24.936 -10.357 1.00 24.02 61 ILE C N 1
ATOM 5056 C CA . ILE C 1 73 ? 71.187 25.366 -9.711 1.00 21.37 61 ILE C CA 1
ATOM 5057 C C . ILE C 1 73 ? 71.379 25.442 -8.148 1.00 23.07 61 ILE C C 1
ATOM 5058 O O . ILE C 1 73 ? 70.967 26.403 -7.561 1.00 20.62 61 ILE C O 1
ATOM 5063 N N . ILE C 1 74 ? 72.047 24.480 -7.506 1.00 18.95 62 ILE C N 1
ATOM 5064 C CA . ILE C 1 74 ? 72.174 24.476 -6.029 1.00 20.04 62 ILE C CA 1
ATOM 5065 C C . ILE C 1 74 ? 73.454 25.121 -5.566 1.00 21.26 62 ILE C C 1
ATOM 5066 O O . ILE C 1 74 ? 73.713 25.212 -4.361 1.00 17.82 62 ILE C O 1
ATOM 5071 N N . GLY C 1 75 ? 74.241 25.594 -6.528 1.00 21.51 63 GLY C N 1
ATOM 5072 C CA . GLY C 1 75 ? 75.498 26.348 -6.223 1.00 23.04 63 GLY C CA 1
ATOM 5073 C C . GLY C 1 75 ? 76.641 25.514 -5.757 1.00 26.55 63 GLY C C 1
ATOM 5074 O O . GLY C 1 75 ? 77.444 25.951 -4.906 1.00 31.27 63 GLY C O 1
ATOM 5075 N N . LEU C 1 76 ? 76.670 24.280 -6.270 1.00 25.90 64 LEU C N 1
ATOM 5076 C CA . LEU C 1 76 ? 77.743 23.350 -6.070 1.00 21.71 64 LEU C CA 1
ATOM 5077 C C . LEU C 1 76 ? 78.703 23.518 -7.221 1.00 22.89 64 LEU C C 1
ATOM 5078 O O . LEU C 1 76 ? 78.272 23.292 -8.314 1.00 24.34 64 LEU C O 1
ATOM 5083 N N . ASP C 1 77 ? 79.965 23.838 -6.996 1.00 26.07 65 ASP C N 1
ATOM 5084 C CA . ASP C 1 77 ? 81.041 23.814 -8.044 1.00 30.91 65 ASP C CA 1
ATOM 5085 C C . ASP C 1 77 ? 81.638 22.419 -8.378 1.00 32.65 65 ASP C C 1
ATOM 5086 O O . ASP C 1 77 ? 82.401 21.791 -7.585 1.00 32.36 65 ASP C O 1
ATOM 5091 N N . VAL C 1 78 ? 81.301 21.939 -9.559 1.00 28.23 66 VAL C N 1
ATOM 5092 C CA . VAL C 1 78 ? 81.766 20.657 -10.045 1.00 31.26 66 VAL C CA 1
ATOM 5093 C C . VAL C 1 78 ? 82.942 21.004 -11.029 1.00 31.31 66 VAL C C 1
ATOM 5094 O O . VAL C 1 78 ? 82.755 21.671 -12.006 1.00 31.27 66 VAL C O 1
ATOM 5098 N N . PRO C 1 79 ? 84.166 20.620 -10.694 1.00 30.50 67 PRO C N 1
ATOM 5099 C CA . PRO C 1 79 ? 85.235 21.087 -11.542 1.00 33.00 67 PRO C CA 1
ATOM 5100 C C . PRO C 1 79 ? 85.506 20.194 -12.804 1.00 29.85 67 PRO C C 1
ATOM 5101 O O . PRO C 1 79 ? 86.599 20.130 -13.212 1.00 35.04 67 PRO C O 1
ATOM 5105 N N . TYR C 1 80 ? 84.538 19.461 -13.333 1.00 29.37 68 TYR C N 1
ATOM 5106 C CA . TYR C 1 80 ? 84.639 18.694 -14.587 1.00 30.42 68 TYR C CA 1
ATOM 5107 C C . TYR C 1 80 ? 83.635 19.168 -15.629 1.00 28.82 68 TYR C C 1
ATOM 5108 O O . TYR C 1 80 ? 82.572 19.653 -15.289 1.00 35.93 68 TYR C O 1
ATOM 5117 N N . THR C 1 81 ? 83.985 18.977 -16.895 1.00 33.82 69 THR C N 1
ATOM 5118 C CA . THR C 1 81 ? 83.092 19.283 -17.997 1.00 29.80 69 THR C CA 1
ATOM 5119 C C . THR C 1 81 ? 82.260 18.051 -18.286 1.00 22.99 69 THR C C 1
ATOM 5120 O O . THR C 1 81 ? 82.568 16.958 -17.822 1.00 20.68 69 THR C O 1
ATOM 5124 N N . ALA C 1 82 ? 81.161 18.251 -19.012 1.00 25.25 70 ALA C N 1
ATOM 5125 C CA . ALA C 1 82 ? 80.307 17.092 -19.360 1.00 27.28 70 ALA C CA 1
ATOM 5126 C C . ALA C 1 82 ? 80.987 16.029 -20.156 1.00 31.18 70 ALA C C 1
ATOM 5127 O O . ALA C 1 82 ? 80.699 14.842 -19.918 1.00 28.48 70 ALA C O 1
ATOM 5129 N N . GLU C 1 83 ? 81.978 16.455 -20.980 1.00 30.72 71 GLU C N 1
ATOM 5130 C CA . GLU C 1 83 ? 82.782 15.604 -21.849 1.00 29.62 71 GLU C CA 1
ATOM 5131 C C . GLU C 1 83 ? 83.743 14.772 -21.032 1.00 26.55 71 GLU C C 1
ATOM 5132 O O . GLU C 1 83 ? 83.778 13.571 -21.206 1.00 30.15 71 GLU C O 1
ATOM 5136 N N . GLU C 1 84 ? 84.475 15.381 -20.098 1.00 26.12 72 GLU C N 1
ATOM 5137 C CA . GLU C 1 84 ? 85.345 14.611 -19.216 1.00 27.69 72 GLU C CA 1
ATOM 5138 C C . GLU C 1 84 ? 84.526 13.615 -18.326 1.00 28.56 72 GLU C C 1
ATOM 5139 O O . GLU C 1 84 ? 84.958 12.508 -18.130 1.00 29.36 72 GLU C O 1
ATOM 5145 N N . LEU C 1 85 ? 83.331 13.999 -17.843 1.00 29.93 73 LEU C N 1
ATOM 5146 C CA . LEU C 1 85 ? 82.471 13.005 -17.112 1.00 29.32 73 LEU C CA 1
ATOM 5147 C C . LEU C 1 85 ? 81.930 11.885 -18.021 1.00 24.00 73 LEU C C 1
ATOM 5148 O O . LEU C 1 85 ? 81.824 10.687 -17.593 1.00 23.87 73 LEU C O 1
ATOM 5153 N N . SER C 1 86 ? 81.549 12.270 -19.253 1.00 21.66 74 SER C N 1
ATOM 5154 C CA . SER C 1 86 ? 81.161 11.316 -20.200 1.00 22.50 74 SER C CA 1
ATOM 5155 C C . SER C 1 86 ? 82.286 10.266 -20.479 1.00 21.78 74 SER C C 1
ATOM 5156 O O . SER C 1 86 ? 82.035 9.036 -20.476 1.00 21.92 74 SER C O 1
ATOM 5159 N N . LYS C 1 87 ? 83.489 10.780 -20.743 1.00 25.93 75 LYS C N 1
ATOM 5160 C CA . LYS C 1 87 ? 84.705 9.935 -20.930 1.00 26.34 75 LYS C CA 1
ATOM 5161 C C . LYS C 1 87 ? 84.940 9.068 -19.706 1.00 24.00 75 LYS C C 1
ATOM 5162 O O . LYS C 1 87 ? 85.240 7.876 -19.801 1.00 29.10 75 LYS C O 1
ATOM 5164 N N . ALA C 1 88 ? 84.753 9.622 -18.520 1.00 21.60 76 ALA C N 1
ATOM 5165 C CA . ALA C 1 88 ? 84.992 8.840 -17.343 1.00 21.74 76 ALA C CA 1
ATOM 5166 C C . ALA C 1 88 ? 84.048 7.637 -17.204 1.00 24.23 76 ALA C C 1
ATOM 5167 O O . ALA C 1 88 ? 84.446 6.527 -16.754 1.00 23.93 76 ALA C O 1
ATOM 5169 N N . VAL C 1 89 ? 82.800 7.859 -17.552 1.00 22.68 77 VAL C N 1
ATOM 5170 C CA . VAL C 1 89 ? 81.838 6.715 -17.587 1.00 22.57 77 VAL C CA 1
ATOM 5171 C C . VAL C 1 89 ? 82.349 5.609 -18.446 1.00 21.71 77 VAL C C 1
ATOM 5172 O O . VAL C 1 89 ? 82.418 4.502 -18.002 1.00 25.65 77 VAL C O 1
ATOM 5176 N N . VAL C 1 90 ? 82.635 5.893 -19.709 1.00 28.08 78 VAL C N 1
ATOM 5177 C CA . VAL C 1 90 ? 83.103 4.862 -20.622 1.00 27.90 78 VAL C CA 1
ATOM 5178 C C . VAL C 1 90 ? 84.387 4.223 -20.075 1.00 27.99 78 VAL C C 1
ATOM 5179 O O . VAL C 1 90 ? 84.635 3.043 -20.222 1.00 28.28 78 VAL C O 1
ATOM 5183 N N . GLU C 1 91 ? 85.232 5.018 -19.461 1.00 32.68 79 GLU C N 1
ATOM 5184 C CA . GLU C 1 91 ? 86.452 4.449 -18.932 1.00 31.22 79 GLU C CA 1
ATOM 5185 C C . GLU C 1 91 ? 86.147 3.613 -17.697 1.00 31.38 79 GLU C C 1
ATOM 5186 O O . GLU C 1 91 ? 86.809 2.605 -17.443 1.00 26.54 79 GLU C O 1
ATOM 5192 N N . THR C 1 92 ? 85.117 3.987 -16.942 1.00 24.53 80 THR C N 1
ATOM 5193 C CA . THR C 1 92 ? 84.787 3.186 -15.795 1.00 24.62 80 THR C CA 1
ATOM 5194 C C . THR C 1 92 ? 84.210 1.802 -16.203 1.00 24.01 80 THR C C 1
ATOM 5195 O O . THR C 1 92 ? 84.594 0.777 -15.610 1.00 26.29 80 THR C O 1
ATOM 5199 N N . VAL C 1 93 ? 83.360 1.761 -17.227 1.00 25.38 81 VAL C N 1
ATOM 5200 C CA . VAL C 1 93 ? 82.808 0.507 -17.736 1.00 25.95 81 VAL C CA 1
ATOM 5201 C C . VAL C 1 93 ? 83.896 -0.379 -18.349 1.00 27.74 81 VAL C C 1
ATOM 5202 O O . VAL C 1 93 ? 83.951 -1.558 -18.008 1.00 32.45 81 VAL C O 1
ATOM 5206 N N . ARG C 1 94 ? 84.763 0.182 -19.198 1.00 29.77 82 ARG C N 1
ATOM 5207 C CA . ARG C 1 94 ? 85.891 -0.594 -19.774 1.00 35.58 82 ARG C CA 1
ATOM 5208 C C . ARG C 1 94 ? 86.757 -1.174 -18.682 1.00 36.68 82 ARG C C 1
ATOM 5209 O O . ARG C 1 94 ? 87.088 -2.364 -18.753 1.00 34.66 82 ARG C O 1
ATOM 5217 N N . ALA C 1 95 ? 87.115 -0.381 -17.663 1.00 35.89 83 ALA C N 1
ATOM 5218 C CA . ALA C 1 95 ? 87.971 -0.905 -16.559 1.00 33.31 83 ALA C CA 1
ATOM 5219 C C . ALA C 1 95 ? 87.460 -2.171 -15.916 1.00 34.60 83 ALA C C 1
ATOM 5220 O O . ALA C 1 95 ? 88.264 -3.007 -15.444 1.00 35.83 83 ALA C O 1
ATOM 5222 N N . ASN C 1 96 ? 86.143 -2.294 -15.882 1.00 28.51 84 ASN C N 1
ATOM 5223 C CA . ASN C 1 96 ? 85.484 -3.404 -15.255 1.00 28.63 84 ASN C CA 1
ATOM 5224 C C . ASN C 1 96 ? 85.153 -4.473 -16.267 1.00 27.18 84 ASN C C 1
ATOM 5225 O O . ASN C 1 96 ? 84.607 -5.436 -15.888 1.00 31.74 84 ASN C O 1
ATOM 5230 N N . GLY C 1 97 ? 85.404 -4.262 -17.551 1.00 28.66 85 GLY C N 1
ATOM 5231 C CA . GLY C 1 97 ? 85.021 -5.190 -18.596 1.00 28.60 85 GLY C CA 1
ATOM 5232 C C . GLY C 1 97 ? 83.582 -5.585 -18.658 1.00 30.06 85 GLY C C 1
ATOM 5233 O O . GLY C 1 97 ? 83.271 -6.682 -18.921 1.00 33.50 85 GLY C O 1
ATOM 5234 N N . PHE C 1 98 ? 82.674 -4.696 -18.367 1.00 30.48 86 PHE C N 1
ATOM 5235 C CA . PHE C 1 98 ? 81.272 -5.096 -18.282 1.00 27.24 86 PHE C CA 1
ATOM 5236 C C . PHE C 1 98 ? 80.751 -5.288 -19.695 1.00 25.80 86 PHE C C 1
ATOM 5237 O O . PHE C 1 98 ? 80.957 -4.431 -20.508 1.00 26.95 86 PHE C O 1
ATOM 5245 N N . LYS C 1 99 ? 80.068 -6.388 -19.959 1.00 31.29 87 LYS C N 1
ATOM 5246 C CA . LYS C 1 99 ? 79.348 -6.604 -21.220 1.00 35.05 87 LYS C CA 1
ATOM 5247 C C . LYS C 1 99 ? 77.957 -7.080 -20.840 1.00 36.25 87 LYS C C 1
ATOM 5248 O O . LYS C 1 99 ? 77.589 -8.255 -21.051 1.00 40.91 87 LYS C O 1
ATOM 5254 N N . GLU C 1 100 ? 77.205 -6.169 -20.197 1.00 34.10 88 GLU C N 1
ATOM 5255 C CA . GLU C 1 100 ? 75.840 -6.501 -19.653 1.00 31.93 88 GLU C CA 1
ATOM 5256 C C . GLU C 1 100 ? 75.074 -5.256 -19.277 1.00 26.30 88 GLU C C 1
ATOM 5257 O O . GLU C 1 100 ? 75.655 -4.251 -19.162 1.00 23.71 88 GLU C O 1
ATOM 5263 N N . ASP C 1 101 ? 73.774 -5.332 -19.059 1.00 27.58 89 ASP C N 1
ATOM 5264 C CA . ASP C 1 101 ? 73.009 -4.161 -18.587 1.00 27.89 89 ASP C CA 1
ATOM 5265 C C . ASP C 1 101 ? 73.534 -3.579 -17.283 1.00 25.28 89 ASP C C 1
ATOM 5266 O O . ASP C 1 101 ? 73.820 -4.280 -16.362 1.00 23.60 89 ASP C O 1
ATOM 5271 N N . LEU C 1 102 ? 73.678 -2.259 -17.267 1.00 27.39 90 LEU C N 1
ATOM 5272 C CA . LEU C 1 102 ? 74.230 -1.487 -16.114 1.00 26.55 90 LEU C CA 1
ATOM 5273 C C . LEU C 1 102 ? 73.307 -0.316 -15.772 1.00 22.47 90 LEU C C 1
ATOM 5274 O O . LEU C 1 102 ? 72.770 0.240 -16.667 1.00 20.34 90 LEU C O 1
ATOM 5279 N N . TYR C 1 103 ? 73.218 0.059 -14.496 1.00 20.87 91 TYR C N 1
ATOM 5280 C CA . TYR C 1 103 ? 72.838 1.433 -14.095 1.00 25.27 91 TYR C CA 1
ATOM 5281 C C . TYR C 1 103 ? 74.123 2.167 -13.697 1.00 23.10 91 TYR C C 1
ATOM 5282 O O . TYR C 1 103 ? 74.968 1.640 -12.953 1.00 27.50 91 TYR C O 1
ATOM 5291 N N . ILE C 1 104 ? 74.211 3.414 -14.049 1.00 23.28 92 ILE C N 1
ATOM 5292 C CA . ILE C 1 104 ? 75.434 4.224 -13.771 1.00 18.32 92 ILE C CA 1
ATOM 5293 C C . ILE C 1 104 ? 75.033 5.357 -12.875 1.00 20.38 92 ILE C C 1
ATOM 5294 O O . ILE C 1 104 ? 74.117 6.100 -13.179 1.00 21.70 92 ILE C O 1
ATOM 5299 N N . ARG C 1 105 ? 75.630 5.422 -11.710 1.00 19.40 93 ARG C N 1
ATOM 5300 C CA . ARG C 1 105 ? 75.456 6.503 -10.781 1.00 19.91 93 ARG C CA 1
ATOM 5301 C C . ARG C 1 105 ? 76.617 7.489 -10.635 1.00 19.74 93 ARG C C 1
ATOM 5302 O O . ARG C 1 105 ? 77.575 7.212 -9.868 1.00 18.00 93 ARG C O 1
ATOM 5310 N N . PRO C 1 106 ? 76.541 8.624 -11.314 1.00 18.71 94 PRO C N 1
ATOM 5311 C CA . PRO C 1 106 ? 77.394 9.739 -10.951 1.00 18.92 94 PRO C CA 1
ATOM 5312 C C . PRO C 1 106 ? 76.782 10.477 -9.752 1.00 21.19 94 PRO C C 1
ATOM 5313 O O . PRO C 1 106 ? 75.540 10.710 -9.694 1.00 19.26 94 PRO C O 1
ATOM 5317 N N . VAL C 1 107 ? 77.628 10.742 -8.762 1.00 19.64 95 VAL C N 1
ATOM 5318 C CA . VAL C 1 107 ? 77.244 11.582 -7.678 1.00 23.15 95 VAL C CA 1
ATOM 5319 C C . VAL C 1 107 ? 78.347 12.612 -7.393 1.00 22.83 95 VAL C C 1
ATOM 5320 O O . VAL C 1 107 ? 79.485 12.272 -7.421 1.00 21.50 95 VAL C O 1
ATOM 5324 N N . ALA C 1 108 ? 77.958 13.851 -7.215 1.00 19.67 96 ALA C N 1
ATOM 5325 C CA . ALA C 1 108 ? 78.809 15.009 -6.871 1.00 21.22 96 ALA C CA 1
ATOM 5326 C C . ALA C 1 108 ? 78.471 15.504 -5.458 1.00 20.86 96 ALA C C 1
ATOM 5327 O O . ALA C 1 108 ? 77.274 15.676 -5.075 1.00 20.81 96 ALA C O 1
ATOM 5329 N N . TYR C 1 109 ? 79.507 15.729 -4.666 1.00 19.48 97 TYR C N 1
ATOM 5330 C CA . TYR C 1 109 ? 79.428 15.806 -3.213 1.00 18.16 97 TYR C CA 1
ATOM 5331 C C . TYR C 1 109 ? 80.620 16.516 -2.701 1.00 25.58 97 TYR C C 1
ATOM 5332 O O . TYR C 1 109 ? 81.593 16.637 -3.473 1.00 27.14 97 TYR C O 1
ATOM 5341 N N . ILE C 1 110 ? 80.584 17.008 -1.448 1.00 23.83 98 ILE C N 1
ATOM 5342 C CA . ILE C 1 110 ? 81.784 17.621 -0.880 1.00 26.84 98 ILE C CA 1
ATOM 5343 C C . ILE C 1 110 ? 82.637 16.605 -0.108 1.00 26.90 98 ILE C C 1
ATOM 5344 O O . ILE C 1 110 ? 82.119 15.895 0.752 1.00 29.17 98 ILE C O 1
ATOM 5349 N N . SER C 1 111 ? 83.930 16.518 -0.474 1.00 24.75 99 SER C N 1
ATOM 5350 C CA . SER C 1 111 ? 84.916 15.573 0.132 1.00 28.27 99 SER C CA 1
ATOM 5351 C C . SER C 1 111 ? 85.413 15.966 1.537 1.00 26.38 99 SER C C 1
ATOM 5352 O O . SER C 1 111 ? 85.801 15.104 2.343 1.00 25.16 99 SER C O 1
ATOM 5355 N N . LYS C 1 112 ? 85.383 17.263 1.837 1.00 26.21 100 LYS C N 1
ATOM 5356 C CA . LYS C 1 112 ? 85.860 17.755 3.108 1.00 25.18 100 LYS C CA 1
ATOM 5357 C C . LYS C 1 112 ? 84.896 17.569 4.293 1.00 23.75 100 LYS C C 1
ATOM 5358 O O . LYS C 1 112 ? 83.682 17.774 4.127 1.00 24.42 100 LYS C O 1
ATOM 5360 N N . PRO C 1 113 ? 85.436 17.234 5.484 1.00 22.35 101 PRO C N 1
ATOM 5361 C CA . PRO C 1 113 ? 84.647 17.385 6.711 1.00 26.63 101 PRO C CA 1
ATOM 5362 C C . PRO C 1 113 ? 84.230 18.834 6.922 1.00 27.08 101 PRO C C 1
ATOM 5363 O O . PRO C 1 113 ? 85.071 19.716 6.902 1.00 23.38 101 PRO C O 1
ATOM 5367 N N . GLN C 1 114 ? 82.940 19.108 7.087 1.00 25.00 102 GLN C N 1
ATOM 5368 C CA . GLN C 1 114 ? 82.499 20.498 7.484 1.00 27.94 102 GLN C CA 1
ATOM 5369 C C . GLN C 1 114 ? 81.063 20.557 8.153 1.00 29.21 102 GLN C C 1
ATOM 5370 O O . GLN C 1 114 ? 80.101 20.177 7.518 1.00 26.72 102 GLN C O 1
ATOM 5376 N N . ILE C 1 115 ? 80.999 21.093 9.380 1.00 29.36 103 ILE C N 1
ATOM 5377 C CA . ILE C 1 115 ? 79.812 21.268 10.238 1.00 27.59 103 ILE C CA 1
ATOM 5378 C C . ILE C 1 115 ? 79.107 22.544 9.834 1.00 29.15 103 ILE C C 1
ATOM 5379 O O . ILE C 1 115 ? 77.919 22.555 9.841 1.00 24.77 103 ILE C O 1
ATOM 5384 N N . SER C 1 116 ? 79.830 23.646 9.532 1.00 29.10 104 SER C N 1
ATOM 5385 C CA . SER C 1 116 ? 79.166 24.888 8.965 1.00 29.35 104 SER C CA 1
ATOM 5386 C C . SER C 1 116 ? 78.289 24.724 7.760 1.00 25.72 104 SER C C 1
ATOM 5387 O O . SER C 1 116 ? 78.668 24.104 6.833 1.00 22.15 104 SER C O 1
ATOM 5390 N N . LEU C 1 117 ? 77.105 25.335 7.750 1.00 23.63 105 LEU C N 1
ATOM 5391 C CA . LEU C 1 117 ? 76.230 25.303 6.583 1.00 27.91 105 LEU C CA 1
ATOM 5392 C C . LEU C 1 117 ? 76.738 26.216 5.430 1.00 29.60 105 LEU C C 1
ATOM 5393 O O . LEU C 1 117 ? 76.186 26.190 4.295 1.00 29.31 105 LEU C O 1
ATOM 5398 N N . ASP C 1 118 ? 77.818 26.971 5.674 1.00 31.13 106 ASP C N 1
ATOM 5399 C CA . ASP C 1 118 ? 78.323 27.883 4.667 1.00 29.98 106 ASP C CA 1
ATOM 5400 C C . ASP C 1 118 ? 79.269 27.042 3.794 1.00 35.26 106 ASP C C 1
ATOM 5401 O O . ASP C 1 118 ? 80.441 26.813 4.071 1.00 40.70 106 ASP C O 1
ATOM 5406 N N . VAL C 1 119 ? 78.710 26.599 2.690 1.00 34.60 107 VAL C N 1
ATOM 5407 C CA . VAL C 1 119 ? 79.424 25.826 1.700 1.00 36.19 107 VAL C CA 1
ATOM 5408 C C . VAL C 1 119 ? 80.029 26.673 0.549 1.00 32.76 107 VAL C C 1
ATOM 5409 O O . VAL C 1 119 ? 80.509 26.088 -0.470 1.00 28.72 107 VAL C O 1
ATOM 5413 N N . ARG C 1 120 ? 80.052 28.013 0.645 1.00 28.31 108 ARG C N 1
ATOM 5414 C CA . ARG C 1 120 ? 80.588 28.803 -0.523 1.00 35.61 108 ARG C CA 1
ATOM 5415 C C . ARG C 1 120 ? 82.064 28.451 -0.744 1.00 31.01 108 ARG C C 1
ATOM 5416 O O . ARG C 1 120 ? 82.756 28.249 0.252 1.00 34.46 108 ARG C O 1
ATOM 5424 N N . GLY C 1 121 ? 82.435 28.284 -2.026 1.00 36.27 109 GLY C N 1
ATOM 5425 C CA . GLY C 1 121 ? 83.812 28.047 -2.515 1.00 34.82 109 GLY C CA 1
ATOM 5426 C C . GLY C 1 121 ? 84.289 26.632 -2.344 1.00 37.05 109 GLY C C 1
ATOM 5427 O O . GLY C 1 121 ? 85.478 26.355 -2.549 1.00 39.13 109 GLY C O 1
ATOM 5428 N N . LEU C 1 122 ? 83.419 25.679 -2.025 1.00 35.42 110 LEU C N 1
ATOM 5429 C CA . LEU C 1 122 ? 83.961 24.372 -1.577 1.00 38.92 110 LEU C CA 1
ATOM 5430 C C . LEU C 1 122 ? 84.607 23.331 -2.589 1.00 45.52 110 LEU C C 1
ATOM 5431 O O . LEU C 1 122 ? 85.559 22.654 -2.226 1.00 57.85 110 LEU C O 1
ATOM 5436 N N . GLN C 1 123 ? 84.126 23.225 -3.811 1.00 41.06 111 GLN C N 1
ATOM 5437 C CA . GLN C 1 123 ? 84.624 22.265 -4.859 1.00 32.36 111 GLN C CA 1
ATOM 5438 C C . GLN C 1 123 ? 84.267 20.790 -4.594 1.00 28.28 111 GLN C C 1
ATOM 5439 O O . GLN C 1 123 ? 84.719 20.159 -3.632 1.00 25.81 111 GLN C O 1
ATOM 5445 N N . ALA C 1 124 ? 83.352 20.306 -5.424 1.00 27.39 112 ALA C N 1
ATOM 5446 C CA . ALA C 1 124 ? 82.815 18.956 -5.321 1.00 23.44 112 ALA C CA 1
ATOM 5447 C C . ALA C 1 124 ? 83.848 17.963 -5.806 1.00 22.72 112 ALA C C 1
ATOM 5448 O O . ALA C 1 124 ? 84.695 18.276 -6.670 1.00 24.30 112 ALA C O 1
ATOM 5450 N N . SER C 1 125 ? 83.811 16.807 -5.192 1.00 23.24 113 SER C N 1
ATOM 5451 C CA . SER C 1 125 ? 84.237 15.587 -5.821 1.00 22.94 113 SER C CA 1
ATOM 5452 C C . SER C 1 125 ? 83.113 14.970 -6.627 1.00 22.00 113 SER C C 1
ATOM 5453 O O . SER C 1 125 ? 81.899 15.229 -6.417 1.00 22.01 113 SER C O 1
ATOM 5456 N N . VAL C 1 126 ? 83.493 14.169 -7.614 1.00 20.34 114 VAL C N 1
ATOM 5457 C CA . VAL C 1 126 ? 82.530 13.361 -8.336 1.00 18.17 114 VAL C CA 1
ATOM 5458 C C . VAL C 1 126 ? 82.980 11.960 -8.318 1.00 19.83 114 VAL C C 1
ATOM 5459 O O . VAL C 1 126 ? 84.149 11.688 -8.634 1.00 19.94 114 VAL C O 1
ATOM 5463 N N . ALA C 1 127 ? 82.072 11.054 -8.021 1.00 20.83 115 ALA C N 1
ATOM 5464 C CA . ALA C 1 127 ? 82.314 9.587 -8.250 1.00 21.64 115 ALA C CA 1
ATOM 5465 C C . ALA C 1 127 ? 81.311 8.976 -9.203 1.00 21.07 115 ALA C C 1
ATOM 5466 O O . ALA C 1 127 ? 80.064 9.286 -9.165 1.00 21.12 115 ALA C O 1
ATOM 5468 N N . ILE C 1 128 ? 81.810 8.005 -9.959 1.00 18.27 116 ILE C N 1
ATOM 5469 C CA . ILE C 1 128 ? 81.062 7.352 -10.983 1.00 18.65 116 ILE C CA 1
ATOM 5470 C C . ILE C 1 128 ? 81.148 5.838 -10.793 1.00 19.57 116 ILE C C 1
ATOM 5471 O O . ILE C 1 128 ? 82.144 5.181 -11.012 1.00 20.19 116 ILE C O 1
ATOM 5476 N N . ALA C 1 129 ? 80.051 5.280 -10.337 1.00 22.35 117 ALA C N 1
ATOM 5477 C CA . ALA C 1 129 ? 79.894 3.831 -10.182 1.00 21.17 117 ALA C CA 1
ATOM 5478 C C . ALA C 1 129 ? 79.049 3.239 -11.276 1.00 23.72 117 ALA C C 1
ATOM 5479 O O . ALA C 1 129 ? 77.978 3.710 -11.564 1.00 23.96 117 ALA C O 1
ATOM 5481 N N . ALA C 1 130 ? 79.457 2.112 -11.864 1.00 24.83 118 ALA C N 1
ATOM 5482 C CA . ALA C 1 130 ? 78.614 1.411 -12.820 1.00 26.43 118 ALA C CA 1
ATOM 5483 C C . ALA C 1 130 ? 78.277 0.050 -12.277 1.00 27.16 118 ALA C C 1
ATOM 5484 O O . ALA C 1 130 ? 79.193 -0.681 -11.893 1.00 27.64 118 ALA C O 1
ATOM 5486 N N . ILE C 1 131 ? 77.000 -0.313 -12.189 1.00 29.81 119 ILE C N 1
ATOM 5487 C CA . ILE C 1 131 ? 76.672 -1.575 -11.498 1.00 30.26 119 ILE C CA 1
ATOM 5488 C C . ILE C 1 131 ? 75.703 -2.433 -12.326 1.00 30.07 119 ILE C C 1
ATOM 5489 O O . ILE C 1 131 ? 74.887 -1.930 -13.004 1.00 27.82 119 ILE C O 1
ATOM 5494 N N . PRO C 1 132 ? 75.767 -3.751 -12.216 1.00 27.23 120 PRO C N 1
ATOM 5495 C CA . PRO C 1 132 ? 74.847 -4.561 -13.009 1.00 30.51 120 PRO C CA 1
ATOM 5496 C C . PRO C 1 132 ? 73.449 -4.297 -12.588 1.00 25.91 120 PRO C C 1
ATOM 5497 O O . PRO C 1 132 ? 73.243 -4.128 -11.413 1.00 25.09 120 PRO C O 1
ATOM 5501 N N . PHE C 1 133 ? 72.510 -4.172 -13.520 1.00 31.86 121 PHE C N 1
ATOM 5502 C CA . PHE C 1 133 ? 71.135 -3.767 -13.119 1.00 34.70 121 PHE C CA 1
ATOM 5503 C C . PHE C 1 133 ? 70.119 -4.332 -14.074 1.00 33.32 121 PHE C C 1
ATOM 5504 O O . PHE C 1 133 ? 70.226 -4.081 -15.257 1.00 37.82 121 PHE C O 1
ATOM 5512 N N . GLY C 1 134 ? 69.165 -5.101 -13.533 1.00 39.55 122 GLY C N 1
ATOM 5513 C CA . GLY C 1 134 ? 67.858 -5.491 -14.136 1.00 41.00 122 GLY C CA 1
ATOM 5514 C C . GLY C 1 134 ? 66.726 -4.438 -14.151 1.00 45.00 122 GLY C C 1
ATOM 5515 O O . GLY C 1 134 ? 66.919 -3.323 -14.582 1.00 43.57 122 GLY C O 1
ATOM 5516 N N . LYS C 1 135 ? 65.527 -4.804 -13.691 1.00 49.04 123 LYS C N 1
ATOM 5517 C CA . LYS C 1 135 ? 64.318 -3.954 -13.768 1.00 44.79 123 LYS C CA 1
ATOM 5518 C C . LYS C 1 135 ? 63.977 -3.259 -12.421 1.00 43.15 123 LYS C C 1
ATOM 5519 O O . LYS C 1 135 ? 64.095 -3.875 -11.354 1.00 44.72 123 LYS C O 1
ATOM 5525 N N . TYR C 1 136 ? 63.573 -1.979 -12.460 1.00 43.33 124 TYR C N 1
ATOM 5526 C CA . TYR C 1 136 ? 63.175 -1.251 -11.223 1.00 39.85 124 TYR C CA 1
ATOM 5527 C C . TYR C 1 136 ? 61.734 -1.566 -10.817 1.00 41.44 124 TYR C C 1
ATOM 5528 O O . TYR C 1 136 ? 61.433 -1.762 -9.615 1.00 42.04 124 TYR C O 1
ATOM 5537 N N . LEU C 1 137 ? 60.870 -1.545 -11.831 1.00 35.79 125 LEU C N 1
ATOM 5538 C CA . LEU C 1 137 ? 59.442 -1.756 -11.739 1.00 35.50 125 LEU C CA 1
ATOM 5539 C C . LEU C 1 137 ? 58.978 -2.961 -12.599 1.00 34.88 125 LEU C C 1
ATOM 5540 O O . LEU C 1 137 ? 59.621 -3.361 -13.595 1.00 31.24 125 LEU C O 1
ATOM 5545 N N . LYS C 1 138 ? 57.850 -3.567 -12.221 1.00 47.37 126 LYS C N 1
ATOM 5546 C CA . LYS C 1 138 ? 57.426 -4.814 -12.899 1.00 45.19 126 LYS C CA 1
ATOM 5547 C C . LYS C 1 138 ? 57.042 -4.444 -14.322 1.00 41.93 126 LYS C C 1
ATOM 5548 O O . LYS C 1 138 ? 56.185 -3.550 -14.507 1.00 38.08 126 LYS C O 1
ATOM 5554 N N . VAL C 1 139 ? 57.669 -5.109 -15.312 1.00 37.84 127 VAL C N 1
ATOM 5555 C CA . VAL C 1 139 ? 57.536 -4.703 -16.711 1.00 36.32 127 VAL C CA 1
ATOM 5556 C C . VAL C 1 139 ? 56.088 -4.789 -17.199 1.00 39.15 127 VAL C C 1
ATOM 5557 O O . VAL C 1 139 ? 55.676 -3.924 -18.054 1.00 36.92 127 VAL C O 1
ATOM 5561 N N . GLU C 1 140 ? 55.295 -5.768 -16.678 1.00 38.55 128 GLU C N 1
ATOM 5562 C CA . GLU C 1 140 ? 53.870 -5.902 -17.159 1.00 36.32 128 GLU C CA 1
ATOM 5563 C C . GLU C 1 140 ? 52.873 -4.892 -16.494 1.00 38.24 128 GLU C C 1
ATOM 5564 O O . GLU C 1 140 ? 51.702 -4.801 -16.903 1.00 38.84 128 GLU C O 1
ATOM 5566 N N . GLY C 1 141 ? 53.327 -4.107 -15.503 1.00 37.36 129 GLY C N 1
ATOM 5567 C CA . GLY C 1 141 ? 52.517 -2.960 -14.978 1.00 30.96 129 GLY C CA 1
ATOM 5568 C C . GLY C 1 141 ? 52.575 -2.911 -13.476 1.00 28.68 129 GLY C C 1
ATOM 5569 O O . GLY C 1 141 ? 52.762 -3.901 -12.822 1.00 27.46 129 GLY C O 1
ATOM 5570 N N . VAL C 1 142 ? 52.509 -1.729 -12.918 1.00 29.53 130 VAL C N 1
ATOM 5571 C CA . VAL C 1 142 ? 52.470 -1.573 -11.463 1.00 23.80 130 VAL C CA 1
ATOM 5572 C C . VAL C 1 142 ? 51.076 -1.025 -10.950 1.00 24.70 130 VAL C C 1
ATOM 5573 O O . VAL C 1 142 ? 50.242 -0.466 -11.671 1.00 27.01 130 VAL C O 1
ATOM 5577 N N . ARG C 1 143 ? 50.870 -1.297 -9.697 1.00 25.39 131 ARG C N 1
ATOM 5578 C CA . ARG C 1 143 ? 49.840 -0.772 -8.864 1.00 28.66 131 ARG C CA 1
ATOM 5579 C C . ARG C 1 143 ? 50.428 0.411 -8.092 1.00 24.13 131 ARG C C 1
ATOM 5580 O O . ARG C 1 143 ? 51.415 0.316 -7.371 1.00 27.10 131 ARG C O 1
ATOM 5588 N N . ALA C 1 144 ? 49.798 1.534 -8.276 1.00 23.41 132 ALA C N 1
ATOM 5589 C CA . ALA C 1 144 ? 50.207 2.777 -7.725 1.00 22.10 132 ALA C CA 1
ATOM 5590 C C . ALA C 1 144 ? 49.178 3.333 -6.778 1.00 23.88 132 ALA C C 1
ATOM 5591 O O . ALA C 1 144 ? 47.991 3.057 -6.912 1.00 20.54 132 ALA C O 1
ATOM 5593 N N . ALA C 1 145 ? 49.639 4.201 -5.890 1.00 23.87 133 ALA C N 1
ATOM 5594 C CA . ALA C 1 145 ? 48.797 4.880 -4.968 1.00 23.09 133 ALA C CA 1
ATOM 5595 C C . ALA C 1 145 ? 49.220 6.312 -4.784 1.00 24.80 133 ALA C C 1
ATOM 5596 O O . ALA C 1 145 ? 50.426 6.647 -4.601 1.00 21.32 133 ALA C O 1
ATOM 5598 N N . VAL C 1 146 ? 48.242 7.198 -4.798 1.00 20.38 134 VAL C N 1
ATOM 5599 C CA . VAL C 1 146 ? 48.523 8.556 -4.387 1.00 21.40 134 VAL C CA 1
ATOM 5600 C C . VAL C 1 146 ? 48.932 8.546 -2.867 1.00 18.73 134 VAL C C 1
ATOM 5601 O O . VAL C 1 146 ? 48.202 8.018 -2.016 1.00 23.14 134 VAL C O 1
ATOM 5605 N N . VAL C 1 147 ? 50.056 9.161 -2.532 1.00 19.56 135 VAL C N 1
ATOM 5606 C CA . VAL C 1 147 ? 50.487 9.200 -1.091 1.00 17.10 135 VAL C CA 1
ATOM 5607 C C . VAL C 1 147 ? 50.073 10.462 -0.395 1.00 16.65 135 VAL C C 1
ATOM 5608 O O . VAL C 1 147 ? 49.601 11.348 -1.047 1.00 16.67 135 VAL C O 1
ATOM 5612 N N . SER C 1 148 ? 50.240 10.470 0.937 1.00 16.68 136 SER C N 1
ATOM 5613 C CA . SER C 1 148 ? 49.942 11.547 1.821 1.00 20.17 136 SER C CA 1
ATOM 5614 C C . SER C 1 148 ? 50.944 12.688 1.753 1.00 18.32 136 SER C C 1
ATOM 5615 O O . SER C 1 148 ? 50.662 13.721 2.232 1.00 23.19 136 SER C O 1
ATOM 5618 N N . TRP C 1 149 ? 52.120 12.429 1.203 1.00 17.61 137 TRP C N 1
ATOM 5619 C CA . TRP C 1 149 ? 53.199 13.331 1.121 1.00 16.82 137 TRP C CA 1
ATOM 5620 C C . TRP C 1 149 ? 53.124 14.076 -0.178 1.00 15.92 137 TRP C C 1
ATOM 5621 O O . TRP C 1 149 ? 52.898 13.528 -1.287 1.00 18.30 137 TRP C O 1
ATOM 5632 N N . ARG C 1 150 ? 53.375 15.375 -0.099 1.00 18.93 138 ARG C N 1
ATOM 5633 C CA . ARG C 1 150 ? 53.414 16.142 -1.284 1.00 19.94 138 ARG C CA 1
ATOM 5634 C C . ARG C 1 150 ? 54.833 16.412 -1.659 1.00 18.88 138 ARG C C 1
ATOM 5635 O O . ARG C 1 150 ? 55.688 16.460 -0.833 1.00 17.43 138 ARG C O 1
ATOM 5649 N N . ARG C 1 151 ? 55.045 16.544 -2.963 1.00 16.98 139 ARG C N 1
ATOM 5650 C CA . ARG C 1 151 ? 56.282 16.885 -3.542 1.00 15.10 139 ARG C CA 1
ATOM 5651 C C . ARG C 1 151 ? 56.815 18.197 -3.013 1.00 16.29 139 ARG C C 1
ATOM 5652 O O . ARG C 1 151 ? 56.099 19.208 -2.854 1.00 14.79 139 ARG C O 1
ATOM 5660 N N . VAL C 1 152 ? 58.079 18.179 -2.645 1.00 17.00 140 VAL C N 1
ATOM 5661 C CA . VAL C 1 152 ? 58.676 19.407 -2.092 1.00 21.96 140 VAL C CA 1
ATOM 5662 C C . VAL C 1 152 ? 58.529 20.549 -3.114 1.00 19.20 140 VAL C C 1
ATOM 5663 O O . VAL C 1 152 ? 58.580 20.390 -4.354 1.00 18.47 140 VAL C O 1
ATOM 5667 N N . HIS C 1 153 ? 58.269 21.744 -2.619 1.00 22.08 141 HIS C N 1
ATOM 5668 C CA . HIS C 1 153 ? 57.840 22.779 -3.520 1.00 20.24 141 HIS C CA 1
ATOM 5669 C C . HIS C 1 153 ? 59.061 23.673 -3.935 1.00 21.80 141 HIS C C 1
ATOM 5670 O O . HIS C 1 153 ? 60.057 23.843 -3.165 1.00 20.79 141 HIS C O 1
ATOM 5677 N N . THR C 1 154 ? 59.012 24.163 -5.167 1.00 20.97 142 THR C N 1
ATOM 5678 C CA . THR C 1 154 ? 59.987 25.119 -5.703 1.00 22.98 142 THR C CA 1
ATOM 5679 C C . THR C 1 154 ? 60.356 26.336 -4.758 1.00 18.73 142 THR C C 1
ATOM 5680 O O . THR C 1 154 ? 61.536 26.770 -4.730 1.00 19.83 142 THR C O 1
ATOM 5684 N N . SER C 1 155 ? 59.382 26.852 -4.002 1.00 20.60 143 SER C N 1
ATOM 5685 C CA . SER C 1 155 ? 59.663 27.838 -2.952 1.00 19.37 143 SER C CA 1
ATOM 5686 C C . SER C 1 155 ? 60.525 27.425 -1.779 1.00 18.64 143 SER C C 1
ATOM 5687 O O . SER C 1 155 ? 61.038 28.320 -1.070 1.00 16.57 143 SER C O 1
ATOM 5690 N N . MET C 1 156 ? 60.769 26.107 -1.567 1.00 17.08 144 MET C N 1
ATOM 5691 C CA . MET C 1 156 ? 61.586 25.611 -0.489 1.00 16.82 144 MET C CA 1
ATOM 5692 C C . MET C 1 156 ? 62.884 24.856 -0.908 1.00 16.34 144 MET C C 1
ATOM 5693 O O . MET C 1 156 ? 63.970 24.957 -0.298 1.00 15.47 144 MET C O 1
ATOM 5698 N N . MET C 1 157 ? 62.790 24.138 -2.023 1.00 18.95 145 MET C N 1
ATOM 5699 C CA . MET C 1 157 ? 63.923 23.451 -2.592 1.00 20.02 145 MET C CA 1
ATOM 5700 C C . MET C 1 157 ? 63.930 23.515 -4.151 1.00 22.67 145 MET C C 1
ATOM 5701 O O . MET C 1 157 ? 62.921 23.440 -4.792 1.00 18.24 145 MET C O 1
ATOM 5706 N N . PRO C 1 158 ? 65.104 23.709 -4.760 1.00 19.62 146 PRO C N 1
ATOM 5707 C CA . PRO C 1 158 ? 65.171 23.769 -6.251 1.00 20.02 146 PRO C CA 1
ATOM 5708 C C . PRO C 1 158 ? 65.022 22.384 -6.973 1.00 21.13 146 PRO C C 1
ATOM 5709 O O . PRO C 1 158 ? 65.984 21.804 -7.440 1.00 17.14 146 PRO C O 1
ATOM 5713 N N . VAL C 1 159 ? 63.779 21.954 -7.058 1.00 17.30 147 VAL C N 1
ATOM 5714 C CA . VAL C 1 159 ? 63.346 20.641 -7.437 1.00 22.32 147 VAL C CA 1
ATOM 5715 C C . VAL C 1 159 ? 63.661 20.221 -8.921 1.00 21.76 147 VAL C C 1
ATOM 5716 O O . VAL C 1 159 ? 63.841 19.053 -9.246 1.00 17.49 147 VAL C O 1
ATOM 5720 N N . MET C 1 160 ? 63.875 21.204 -9.782 1.00 18.25 148 MET C N 1
ATOM 5721 C CA . MET C 1 160 ? 64.394 20.922 -11.093 1.00 17.80 148 MET C CA 1
ATOM 5722 C C . MET C 1 160 ? 65.864 20.458 -11.057 1.00 18.64 148 MET C C 1
ATOM 5723 O O . MET C 1 160 ? 66.305 20.029 -12.018 1.00 18.97 148 MET C O 1
ATOM 5728 N N . ALA C 1 161 ? 66.552 20.554 -9.932 1.00 18.20 149 ALA C N 1
ATOM 5729 C CA . ALA C 1 161 ? 67.883 19.932 -9.788 1.00 21.18 149 ALA C CA 1
ATOM 5730 C C . ALA C 1 161 ? 67.746 18.574 -9.238 1.00 18.37 149 ALA C C 1
ATOM 5731 O O . ALA C 1 161 ? 66.985 18.333 -8.327 1.00 20.19 149 ALA C O 1
ATOM 5733 N N . LYS C 1 162 ? 68.538 17.648 -9.718 1.00 19.33 150 LYS C N 1
ATOM 5734 C CA . LYS C 1 162 ? 68.497 16.279 -9.142 1.00 19.97 150 LYS C CA 1
ATOM 5735 C C . LYS C 1 162 ? 69.428 16.302 -7.956 1.00 23.43 150 LYS C C 1
ATOM 5736 O O . LYS C 1 162 ? 70.557 15.701 -7.983 1.00 18.41 150 LYS C O 1
ATOM 5742 N N . ALA C 1 163 ? 69.012 17.065 -6.933 1.00 22.72 151 ALA C N 1
ATOM 5743 C CA . ALA C 1 163 ? 69.801 17.317 -5.712 1.00 20.97 151 ALA C CA 1
ATOM 5744 C C . ALA C 1 163 ? 69.411 16.356 -4.574 1.00 19.79 151 ALA C C 1
ATOM 5745 O O . ALA C 1 163 ? 68.251 15.985 -4.366 1.00 20.16 151 ALA C O 1
ATOM 5747 N N . THR C 1 164 ? 70.435 15.883 -3.896 1.00 18.97 152 THR C N 1
ATOM 5748 C CA . THR C 1 164 ? 70.391 14.678 -3.073 1.00 18.35 152 THR C CA 1
ATOM 5749 C C . THR C 1 164 ? 69.480 14.862 -1.856 1.00 19.11 152 THR C C 1
ATOM 5750 O O . THR C 1 164 ? 68.564 14.055 -1.550 1.00 19.12 152 THR C O 1
ATOM 5754 N N . GLY C 1 165 ? 69.531 16.032 -1.255 1.00 19.28 153 GLY C N 1
ATOM 5755 C CA . GLY C 1 165 ? 68.686 16.204 -0.058 1.00 18.43 153 GLY C CA 1
ATOM 5756 C C . GLY C 1 165 ? 67.176 16.171 -0.328 1.00 20.48 153 GLY C C 1
ATOM 5757 O O . GLY C 1 165 ? 66.352 15.877 0.569 1.00 21.09 153 GLY C O 1
ATOM 5758 N N . ILE C 1 166 ? 66.787 16.481 -1.574 1.00 22.49 154 ILE C N 1
ATOM 5759 C CA . ILE C 1 166 ? 65.341 16.524 -1.940 1.00 20.26 154 ILE C CA 1
ATOM 5760 C C . ILE C 1 166 ? 64.634 15.184 -1.766 1.00 19.56 154 ILE C C 1
ATOM 5761 O O . ILE C 1 166 ? 63.426 15.162 -1.521 1.00 16.09 154 ILE C O 1
ATOM 5766 N N . TYR C 1 167 ? 65.387 14.091 -1.964 1.00 18.69 155 TYR C N 1
ATOM 5767 C CA . TYR C 1 167 ? 64.915 12.730 -2.124 1.00 19.60 155 TYR C CA 1
ATOM 5768 C C . TYR C 1 167 ? 64.507 12.099 -0.816 1.00 18.20 155 TYR C C 1
ATOM 5769 O O . TYR C 1 167 ? 63.896 10.935 -0.782 1.00 16.27 155 TYR C O 1
ATOM 5778 N N . LEU C 1 168 ? 64.757 12.821 0.296 1.00 20.28 156 LEU C N 1
ATOM 5779 C CA . LEU C 1 168 ? 63.989 12.493 1.491 1.00 18.63 156 LEU C CA 1
ATOM 5780 C C . LEU C 1 168 ? 62.467 12.466 1.290 1.00 17.73 156 LEU C C 1
ATOM 5781 O O . LEU C 1 168 ? 61.730 11.537 1.798 1.00 18.26 156 LEU C O 1
ATOM 5786 N N . ASN C 1 169 ? 61.996 13.448 0.560 1.00 22.77 157 ASN C N 1
ATOM 5787 C CA . ASN C 1 169 ? 60.576 13.591 0.191 1.00 19.55 157 ASN C CA 1
ATOM 5788 C C . ASN C 1 169 ? 60.170 12.361 -0.616 1.00 21.76 157 ASN C C 1
ATOM 5789 O O . ASN C 1 169 ? 59.021 11.745 -0.374 1.00 20.97 157 ASN C O 1
ATOM 5794 N N . SER C 1 170 ? 61.030 12.052 -1.618 1.00 18.32 158 SER C N 1
ATOM 5795 C CA . SER C 1 170 ? 60.788 10.941 -2.482 1.00 21.24 158 SER C CA 1
ATOM 5796 C C . SER C 1 170 ? 60.780 9.675 -1.704 1.00 22.53 158 SER C C 1
ATOM 5797 O O . SER C 1 170 ? 59.894 8.815 -1.967 1.00 22.33 158 SER C O 1
ATOM 5800 N N . ILE C 1 171 ? 61.767 9.513 -0.778 1.00 25.53 159 ILE C N 1
ATOM 5801 C CA . ILE C 1 171 ? 61.771 8.350 0.135 1.00 21.17 159 ILE C CA 1
ATOM 5802 C C . ILE C 1 171 ? 60.469 8.209 0.956 1.00 22.35 159 ILE C C 1
ATOM 5803 O O . ILE C 1 171 ? 59.900 7.133 0.984 1.00 20.27 159 ILE C O 1
ATOM 5808 N N . MET C 1 172 ? 60.022 9.250 1.657 1.00 20.38 160 MET C N 1
ATOM 5809 C CA . MET C 1 172 ? 58.738 9.155 2.347 1.00 21.34 160 MET C CA 1
ATOM 5810 C C . MET C 1 172 ? 57.583 8.626 1.465 1.00 17.73 160 MET C C 1
ATOM 5811 O O . MET C 1 172 ? 56.708 7.815 1.901 1.00 19.57 160 MET C O 1
ATOM 5816 N N . ALA C 1 173 ? 57.545 9.061 0.205 1.00 18.79 161 ALA C N 1
ATOM 5817 C CA . ALA C 1 173 ? 56.530 8.562 -0.741 1.00 18.59 161 ALA C CA 1
ATOM 5818 C C . ALA C 1 173 ? 56.664 7.090 -1.104 1.00 18.25 161 ALA C C 1
ATOM 5819 O O . ALA C 1 173 ? 55.678 6.372 -1.069 1.00 18.73 161 ALA C O 1
ATOM 5821 N N . ALA C 1 174 ? 57.868 6.693 -1.491 1.00 19.67 162 ALA C N 1
ATOM 5822 C CA . ALA C 1 174 ? 58.210 5.344 -1.964 1.00 20.73 162 ALA C CA 1
ATOM 5823 C C . ALA C 1 174 ? 57.947 4.308 -0.926 1.00 19.59 162 ALA C C 1
ATOM 5824 O O . ALA C 1 174 ? 57.349 3.252 -1.225 1.00 23.83 162 ALA C O 1
ATOM 5826 N N . VAL C 1 175 ? 58.279 4.660 0.316 1.00 19.69 163 VAL C N 1
ATOM 5827 C CA . VAL C 1 175 ? 58.116 3.828 1.491 1.00 18.33 163 VAL C CA 1
ATOM 5828 C C . VAL C 1 175 ? 56.641 3.759 1.850 1.00 21.55 163 VAL C C 1
ATOM 5829 O O . VAL C 1 175 ? 56.093 2.665 2.119 1.00 21.29 163 VAL C O 1
ATOM 5833 N N . GLU C 1 176 ? 55.941 4.865 1.750 1.00 22.24 164 GLU C N 1
ATOM 5834 C CA . GLU C 1 176 ? 54.529 4.840 2.164 1.00 19.02 164 GLU C CA 1
ATOM 5835 C C . GLU C 1 176 ? 53.838 3.930 1.200 1.00 18.10 164 GLU C C 1
ATOM 5836 O O . GLU C 1 176 ? 53.121 3.046 1.602 1.00 20.52 164 GLU C O 1
ATOM 5842 N N . ALA C 1 177 ? 54.078 4.063 -0.100 1.00 20.80 165 ALA C N 1
ATOM 5843 C CA . ALA C 1 177 ? 53.285 3.303 -1.060 1.00 23.58 165 ALA C CA 1
ATOM 5844 C C . ALA C 1 177 ? 53.512 1.785 -0.861 1.00 23.29 165 ALA C C 1
ATOM 5845 O O . ALA C 1 177 ? 52.590 0.917 -0.892 1.00 19.59 165 ALA C O 1
ATOM 5847 N N . ARG C 1 178 ? 54.788 1.504 -0.728 1.00 20.11 166 ARG C N 1
ATOM 5848 C CA . ARG C 1 178 ? 55.321 0.158 -0.530 1.00 22.07 166 ARG C CA 1
ATOM 5849 C C . ARG C 1 178 ? 54.894 -0.507 0.801 1.00 27.70 166 ARG C C 1
ATOM 5850 O O . ARG C 1 178 ? 54.403 -1.624 0.802 1.00 26.88 166 ARG C O 1
ATOM 5858 N N . ALA C 1 179 ? 54.972 0.201 1.918 1.00 30.20 167 ALA C N 1
ATOM 5859 C CA . ALA C 1 179 ? 54.445 -0.354 3.170 1.00 29.08 167 ALA C CA 1
ATOM 5860 C C . ALA C 1 179 ? 52.930 -0.621 3.093 1.00 31.11 167 ALA C C 1
ATOM 5861 O O . ALA C 1 179 ? 52.442 -1.485 3.766 1.00 32.12 167 ALA C O 1
ATOM 5863 N N . ARG C 1 180 ? 52.214 0.155 2.286 1.00 27.87 168 ARG C N 1
ATOM 5864 C CA . ARG C 1 180 ? 50.786 0.015 2.111 1.00 32.03 168 ARG C CA 1
ATOM 5865 C C . ARG C 1 180 ? 50.359 -1.070 1.077 1.00 32.12 168 ARG C C 1
ATOM 5866 O O . ARG C 1 180 ? 49.124 -1.236 0.799 1.00 32.24 168 ARG C O 1
ATOM 5874 N N . GLY C 1 181 ? 51.349 -1.812 0.518 1.00 32.65 169 GLY C N 1
ATOM 5875 C CA . GLY C 1 181 ? 51.080 -2.939 -0.356 1.00 35.97 169 GLY C CA 1
ATOM 5876 C C . GLY C 1 181 ? 50.920 -2.571 -1.846 1.00 37.59 169 GLY C C 1
ATOM 5877 O O . GLY C 1 181 ? 50.272 -3.308 -2.600 1.00 37.19 169 GLY C O 1
ATOM 5878 N N . TYR C 1 182 ? 51.500 -1.456 -2.274 1.00 32.78 170 TYR C N 1
ATOM 5879 C CA . TYR C 1 182 ? 51.492 -1.051 -3.707 1.00 32.56 170 TYR C CA 1
ATOM 5880 C C . TYR C 1 182 ? 52.886 -1.108 -4.184 1.00 22.89 170 TYR C C 1
ATOM 5881 O O . TYR C 1 182 ? 53.775 -1.100 -3.364 1.00 26.87 170 TYR C O 1
ATOM 5890 N N . ASP C 1 183 ? 53.072 -1.018 -5.480 1.00 20.13 171 ASP C N 1
ATOM 5891 C CA . ASP C 1 183 ? 54.387 -0.935 -6.100 1.00 22.91 171 ASP C CA 1
ATOM 5892 C C . ASP C 1 183 ? 54.943 0.469 -6.145 1.00 23.29 171 ASP C C 1
ATOM 5893 O O . ASP C 1 183 ? 56.161 0.615 -6.007 1.00 22.57 171 ASP C O 1
ATOM 5898 N N . GLU C 1 184 ? 54.148 1.529 -6.307 1.00 21.13 172 GLU C N 1
ATOM 5899 C CA . GLU C 1 184 ? 54.912 2.859 -6.395 1.00 22.22 172 GLU C CA 1
ATOM 5900 C C . GLU C 1 184 ? 53.980 3.953 -5.997 1.00 20.53 172 GLU C C 1
ATOM 5901 O O . GLU C 1 184 ? 52.757 3.746 -5.983 1.00 21.09 172 GLU C O 1
ATOM 5907 N N . ALA C 1 185 ? 54.559 5.070 -5.587 1.00 24.06 173 ALA C N 1
ATOM 5908 C CA . ALA C 1 185 ? 53.837 6.270 -5.212 1.00 23.37 173 ALA C CA 1
ATOM 5909 C C . ALA C 1 185 ? 53.541 7.140 -6.418 1.00 22.76 173 ALA C C 1
ATOM 5910 O O . ALA C 1 185 ? 54.296 7.161 -7.350 1.00 21.46 173 ALA C O 1
ATOM 5912 N N . ILE C 1 186 ? 52.476 7.926 -6.267 1.00 20.71 174 ILE C N 1
ATOM 5913 C CA . ILE C 1 186 ? 52.181 9.100 -6.957 1.00 20.39 174 ILE C CA 1
ATOM 5914 C C . ILE C 1 186 ? 52.068 10.257 -5.993 1.00 24.32 174 ILE C C 1
ATOM 5915 O O . ILE C 1 186 ? 51.277 10.227 -5.049 1.00 22.57 174 ILE C O 1
ATOM 5920 N N . MET C 1 187 ? 52.801 11.326 -6.304 1.00 21.62 175 MET C N 1
ATOM 5921 C CA . MET C 1 187 ? 52.835 12.528 -5.507 1.00 19.15 175 MET C CA 1
ATOM 5922 C C . MET C 1 187 ? 52.160 13.640 -6.197 1.00 16.94 175 MET C C 1
ATOM 5923 O O . MET C 1 187 ? 52.373 13.916 -7.420 1.00 18.81 175 MET C O 1
ATOM 5928 N N . LEU C 1 188 ? 51.417 14.350 -5.400 1.00 14.36 176 LEU C N 1
ATOM 5929 C CA . LEU C 1 188 ? 50.701 15.545 -5.811 1.00 18.01 176 LEU C CA 1
ATOM 5930 C C . LEU C 1 188 ? 51.584 16.663 -5.369 1.00 18.89 176 LEU C C 1
ATOM 5931 O O . LEU C 1 188 ? 52.308 16.480 -4.390 1.00 24.81 176 LEU C O 1
ATOM 5936 N N . ASN C 1 189 ? 51.579 17.757 -6.104 1.00 19.94 177 ASN C N 1
ATOM 5937 C CA . ASN C 1 189 ? 52.303 18.973 -5.684 1.00 20.20 177 ASN C CA 1
ATOM 5938 C C . ASN C 1 189 ? 51.514 19.806 -4.594 1.00 21.45 177 ASN C C 1
ATOM 5939 O O . ASN C 1 189 ? 50.352 19.463 -4.327 1.00 23.85 177 ASN C O 1
ATOM 5944 N N . ALA C 1 190 ? 52.062 20.957 -4.117 1.00 19.46 178 ALA C N 1
ATOM 5945 C CA . ALA C 1 190 ? 51.456 21.794 -3.086 1.00 22.30 178 ALA C CA 1
ATOM 5946 C C . ALA C 1 190 ? 50.005 22.197 -3.549 1.00 21.99 178 ALA C C 1
ATOM 5947 O O . ALA C 1 190 ? 49.118 22.193 -2.753 1.00 27.36 178 ALA C O 1
ATOM 5949 N N . GLU C 1 191 ? 49.772 22.383 -4.856 1.00 20.61 179 GLU C N 1
ATOM 5950 C CA . GLU C 1 191 ? 48.478 22.840 -5.405 1.00 21.09 179 GLU C CA 1
ATOM 5951 C C . GLU C 1 191 ? 47.535 21.682 -5.710 1.00 19.60 179 GLU C C 1
ATOM 5952 O O . GLU C 1 191 ? 46.421 21.847 -6.316 1.00 21.61 179 GLU C O 1
ATOM 5958 N N . GLY C 1 192 ? 48.014 20.506 -5.401 1.00 16.96 180 GLY C N 1
ATOM 5959 C CA . GLY C 1 192 ? 47.259 19.277 -5.594 1.00 18.12 180 GLY C CA 1
ATOM 5960 C C . GLY C 1 192 ? 47.181 18.513 -6.956 1.00 16.19 180 GLY C C 1
ATOM 5961 O O . GLY C 1 192 ? 46.278 17.655 -7.108 1.00 18.21 180 GLY C O 1
ATOM 5962 N N . LYS C 1 193 ? 48.047 18.881 -7.866 1.00 18.90 181 LYS C N 1
ATOM 5963 C CA . LYS C 1 193 ? 48.159 18.411 -9.208 1.00 19.38 181 LYS C CA 1
ATOM 5964 C C . LYS C 1 193 ? 49.132 17.237 -9.126 1.00 22.60 181 LYS C C 1
ATOM 5965 O O . LYS C 1 193 ? 50.136 17.333 -8.435 1.00 20.37 181 LYS C O 1
ATOM 5971 N N . VAL C 1 194 ? 48.786 16.149 -9.790 1.00 21.68 182 VAL C N 1
ATOM 5972 C CA . VAL C 1 194 ? 49.711 15.029 -9.996 1.00 22.27 182 VAL C CA 1
ATOM 5973 C C . VAL C 1 194 ? 50.986 15.489 -10.708 1.00 23.22 182 VAL C C 1
ATOM 5974 O O . VAL C 1 194 ? 50.934 16.098 -11.801 1.00 32.75 182 VAL C O 1
ATOM 5978 N N . VAL C 1 195 ? 52.144 15.169 -10.141 1.00 21.99 183 VAL C N 1
ATOM 5979 C CA . VAL C 1 195 ? 53.384 15.586 -10.708 1.00 25.39 183 VAL C CA 1
ATOM 5980 C C . VAL C 1 195 ? 54.357 14.457 -11.044 1.00 24.53 183 VAL C C 1
ATOM 5981 O O . VAL C 1 195 ? 54.955 14.506 -12.101 1.00 29.27 183 VAL C O 1
ATOM 5985 N N . GLU C 1 196 ? 54.514 13.460 -10.171 1.00 23.29 184 GLU C N 1
ATOM 5986 C CA . GLU C 1 196 ? 55.723 12.546 -10.197 1.00 26.25 184 GLU C CA 1
ATOM 5987 C C . GLU C 1 196 ? 55.372 11.233 -9.460 1.00 24.32 184 GLU C C 1
ATOM 5988 O O . GLU C 1 196 ? 54.485 11.238 -8.596 1.00 21.74 184 GLU C O 1
ATOM 5994 N N . GLY C 1 197 ? 56.111 10.157 -9.765 1.00 23.74 185 GLY C N 1
ATOM 5995 C CA . GLY C 1 197 ? 56.201 9.025 -8.920 1.00 22.97 185 GLY C CA 1
ATOM 5996 C C . GLY C 1 197 ? 57.227 9.386 -7.871 1.00 23.40 185 GLY C C 1
ATOM 5997 O O . GLY C 1 197 ? 57.626 10.525 -7.775 1.00 23.73 185 GLY C O 1
ATOM 5998 N N . SER C 1 198 ? 57.794 8.434 -7.179 1.00 24.52 186 SER C N 1
ATOM 5999 C CA . SER C 1 198 ? 58.940 8.775 -6.296 1.00 23.89 186 SER C CA 1
ATOM 6000 C C . SER C 1 198 ? 60.249 9.003 -6.994 1.00 27.53 186 SER C C 1
ATOM 6001 O O . SER C 1 198 ? 61.016 9.815 -6.550 1.00 31.60 186 SER C O 1
ATOM 6004 N N . GLY C 1 199 ? 60.538 8.300 -8.073 1.00 29.42 187 GLY C N 1
ATOM 6005 C CA . GLY C 1 199 ? 61.576 8.701 -8.957 1.00 32.30 187 GLY C CA 1
ATOM 6006 C C . GLY C 1 199 ? 61.190 8.701 -10.444 1.00 31.75 187 GLY C C 1
ATOM 6007 O O . GLY C 1 199 ? 62.033 8.396 -11.250 1.00 29.52 187 GLY C O 1
ATOM 6008 N N . GLU C 1 200 ? 59.946 9.073 -10.823 1.00 25.52 188 GLU C N 1
ATOM 6009 C CA . GLU C 1 200 ? 59.503 8.812 -12.191 1.00 21.91 188 GLU C CA 1
ATOM 6010 C C . GLU C 1 200 ? 58.685 9.880 -12.702 1.00 22.35 188 GLU C C 1
ATOM 6011 O O . GLU C 1 200 ? 57.851 10.373 -12.004 1.00 19.54 188 GLU C O 1
ATOM 6017 N N . ASN C 1 201 ? 58.801 10.188 -13.976 1.00 20.87 189 ASN C N 1
ATOM 6018 C CA . ASN C 1 201 ? 57.814 11.020 -14.564 1.00 21.64 189 ASN C CA 1
ATOM 6019 C C . ASN C 1 201 ? 56.569 10.230 -14.884 1.00 22.41 189 ASN C C 1
ATOM 6020 O O . ASN C 1 201 ? 56.541 9.001 -14.870 1.00 18.12 189 ASN C O 1
ATOM 6025 N N . ILE C 1 202 ? 55.473 10.949 -15.120 1.00 19.98 190 ILE C N 1
ATOM 6026 C CA . ILE C 1 202 ? 54.190 10.230 -15.275 1.00 23.82 190 ILE C CA 1
ATOM 6027 C C . ILE C 1 202 ? 53.445 10.696 -16.549 1.00 23.11 190 ILE C C 1
ATOM 6028 O O . ILE C 1 202 ? 53.399 11.934 -16.849 1.00 24.37 190 ILE C O 1
ATOM 6033 N N . PHE C 1 203 ? 52.817 9.762 -17.283 1.00 20.80 191 PHE C N 1
ATOM 6034 C CA . PHE C 1 203 ? 52.107 10.101 -18.514 1.00 19.59 191 PHE C CA 1
ATOM 6035 C C . PHE C 1 203 ? 50.724 9.496 -18.412 1.00 23.31 191 PHE C C 1
ATOM 6036 O O . PHE C 1 203 ? 50.544 8.428 -17.830 1.00 22.71 191 PHE C O 1
ATOM 6044 N N . ILE C 1 204 ? 49.728 10.211 -18.895 1.00 22.98 192 ILE C N 1
ATOM 6045 C CA . ILE C 1 204 ? 48.462 9.557 -19.064 1.00 24.90 192 ILE C CA 1
ATOM 6046 C C . ILE C 1 204 ? 48.090 9.631 -20.539 1.00 21.64 192 ILE C C 1
ATOM 6047 O O . ILE C 1 204 ? 48.594 10.427 -21.273 1.00 20.29 192 ILE C O 1
ATOM 6052 N N . VAL C 1 205 ? 47.109 8.809 -20.885 1.00 25.34 193 VAL C N 1
ATOM 6053 C CA . VAL C 1 205 ? 46.422 8.879 -22.160 1.00 26.25 193 VAL C CA 1
ATOM 6054 C C . VAL C 1 205 ? 44.950 9.094 -21.851 1.00 23.76 193 VAL C C 1
ATOM 6055 O O . VAL C 1 205 ? 44.352 8.277 -21.135 1.00 29.36 193 VAL C O 1
ATOM 6059 N N . ARG C 1 206 ? 44.430 10.162 -22.453 1.00 26.65 194 ARG C N 1
ATOM 6060 C CA . ARG C 1 206 ? 43.072 10.659 -22.354 1.00 30.19 194 ARG C CA 1
ATOM 6061 C C . ARG C 1 206 ? 42.440 10.855 -23.732 1.00 31.65 194 ARG C C 1
ATOM 6062 O O . ARG C 1 206 ? 42.727 11.858 -24.467 1.00 32.11 194 ARG C O 1
ATOM 6070 N N . ARG C 1 207 ? 41.660 9.874 -24.148 1.00 35.18 195 ARG C N 1
ATOM 6071 C CA . ARG C 1 207 ? 40.953 9.933 -25.457 1.00 33.74 195 ARG C CA 1
ATOM 6072 C C . ARG C 1 207 ? 41.966 10.078 -26.582 1.00 34.04 195 ARG C C 1
ATOM 6073 O O . ARG C 1 207 ? 41.905 11.055 -27.391 1.00 32.37 195 ARG C O 1
ATOM 6075 N N . GLY C 1 208 ? 42.940 9.138 -26.626 1.00 29.31 196 GLY C N 1
ATOM 6076 C CA . GLY C 1 208 ? 43.986 9.208 -27.659 1.00 30.31 196 GLY C CA 1
ATOM 6077 C C . GLY C 1 208 ? 45.052 10.338 -27.547 1.00 36.04 196 GLY C C 1
ATOM 6078 O O . GLY C 1 208 ? 45.978 10.427 -28.392 1.00 27.41 196 GLY C O 1
ATOM 6079 N N . VAL C 1 209 ? 44.958 11.194 -26.525 1.00 29.69 197 VAL C N 1
ATOM 6080 C CA . VAL C 1 209 ? 46.024 12.223 -26.317 1.00 28.84 197 VAL C CA 1
ATOM 6081 C C . VAL C 1 209 ? 46.898 11.955 -25.094 1.00 25.49 197 VAL C C 1
ATOM 6082 O O . VAL C 1 209 ? 46.436 11.662 -23.950 1.00 26.87 197 VAL C O 1
ATOM 6086 N N . LEU C 1 210 ? 48.182 12.048 -25.311 1.00 25.64 198 LEU C N 1
ATOM 6087 C CA . LEU C 1 210 ? 49.126 11.757 -24.254 1.00 27.22 198 LEU C CA 1
ATOM 6088 C C . LEU C 1 210 ? 49.241 13.077 -23.447 1.00 24.17 198 LEU C C 1
ATOM 6089 O O . LEU C 1 210 ? 49.257 14.145 -24.034 1.00 26.20 198 LEU C O 1
ATOM 6094 N N . MET C 1 211 ? 49.218 13.006 -22.109 1.00 26.88 199 MET C N 1
ATOM 6095 C CA . MET C 1 211 ? 49.402 14.195 -21.237 1.00 25.84 199 MET C CA 1
ATOM 6096 C C . MET C 1 211 ? 50.536 13.909 -20.245 1.00 24.01 199 MET C C 1
ATOM 6097 O O . MET C 1 211 ? 50.612 12.840 -19.650 1.00 23.20 199 MET C O 1
ATOM 6102 N N . THR C 1 212 ? 51.395 14.891 -20.001 1.00 26.20 200 THR C N 1
ATOM 6103 C CA . THR C 1 212 ? 52.396 14.723 -18.889 1.00 21.43 200 THR C CA 1
ATOM 6104 C C . THR C 1 212 ? 52.446 16.137 -18.274 1.00 22.24 200 THR C C 1
ATOM 6105 O O . THR C 1 212 ? 52.361 17.114 -19.021 1.00 19.85 200 THR C O 1
ATOM 6109 N N . PRO C 1 213 ? 52.616 16.265 -16.929 1.00 21.11 201 PRO C N 1
ATOM 6110 C CA . PRO C 1 213 ? 52.711 17.559 -16.296 1.00 21.76 201 PRO C CA 1
ATOM 6111 C C . PRO C 1 213 ? 53.901 18.437 -16.834 1.00 20.33 201 PRO C C 1
ATOM 6112 O O . PRO C 1 213 ? 55.000 17.834 -17.020 1.00 22.63 201 PRO C O 1
ATOM 6116 N N . PRO C 1 214 ? 53.702 19.773 -17.036 1.00 21.19 202 PRO C N 1
ATOM 6117 C CA . PRO C 1 214 ? 54.771 20.700 -17.471 1.00 22.50 202 PRO C CA 1
ATOM 6118 C C . PRO C 1 214 ? 55.787 20.977 -16.450 1.00 22.08 202 PRO C C 1
ATOM 6119 O O . PRO C 1 214 ? 55.582 20.665 -15.250 1.00 20.84 202 PRO C O 1
ATOM 6123 N N . LEU C 1 215 ? 56.876 21.609 -16.937 1.00 23.33 203 L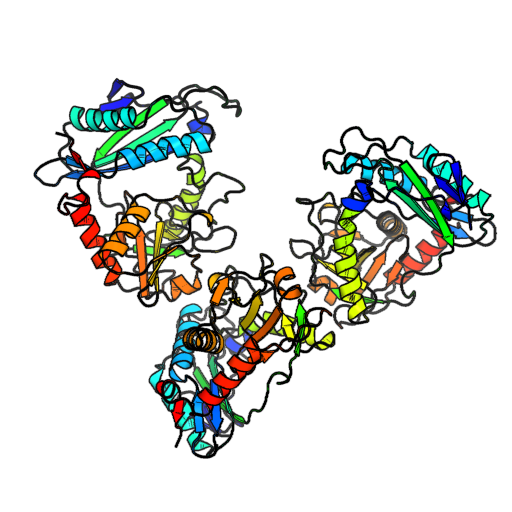EU C N 1
ATOM 6124 C CA . LEU C 1 215 ? 58.080 21.815 -16.189 1.00 19.43 203 LEU C CA 1
ATOM 6125 C C . LEU C 1 215 ? 57.709 22.506 -14.880 1.00 20.70 203 LEU C C 1
ATOM 6126 O O . LEU C 1 215 ? 58.167 22.127 -13.797 1.00 23.88 203 LEU C O 1
ATOM 6131 N N . GLU C 1 216 ? 56.813 23.490 -14.971 1.00 24.04 204 GLU C N 1
ATOM 6132 C CA . GLU C 1 216 ? 56.486 24.378 -13.856 1.00 22.26 204 GLU C CA 1
ATOM 6133 C C . GLU C 1 216 ? 55.726 23.736 -12.723 1.00 21.31 204 GLU C C 1
ATOM 6134 O O . GLU C 1 216 ? 55.603 24.303 -11.624 1.00 27.52 204 GLU C O 1
ATOM 6140 N N . ASP C 1 217 ? 55.083 22.620 -12.990 1.00 23.87 205 ASP C N 1
ATOM 6141 C CA . ASP C 1 217 ? 54.268 21.967 -11.933 1.00 23.33 205 ASP C CA 1
ATOM 6142 C C . ASP C 1 217 ? 55.135 21.328 -10.837 1.00 24.53 205 ASP C C 1
ATOM 6143 O O . ASP C 1 217 ? 54.562 20.893 -9.898 1.00 22.63 205 ASP C O 1
ATOM 6148 N N . GLY C 1 218 ? 56.500 21.323 -10.930 1.00 21.56 206 GLY C N 1
ATOM 6149 C CA . GLY C 1 218 ? 57.364 20.859 -9.874 1.00 20.97 206 GLY C CA 1
ATOM 6150 C C . GLY C 1 218 ? 58.157 19.572 -10.234 1.00 22.91 206 GLY C C 1
ATOM 6151 O O . GLY C 1 218 ? 58.685 18.896 -9.337 1.00 23.70 206 GLY C O 1
ATOM 6152 N N . ILE C 1 219 ? 58.179 19.193 -11.520 1.00 18.85 207 ILE C N 1
ATOM 6153 C CA . ILE C 1 219 ? 58.691 17.912 -11.963 1.00 21.20 207 ILE C CA 1
ATOM 6154 C C . ILE C 1 219 ? 60.174 18.089 -12.111 1.00 16.87 207 ILE C C 1
ATOM 6155 O O . ILE C 1 219 ? 60.710 19.211 -12.086 1.00 19.53 207 ILE C O 1
ATOM 6160 N N . LEU C 1 220 ? 60.863 16.993 -12.102 1.00 20.27 208 LEU C N 1
ATOM 6161 C CA . LEU C 1 220 ? 62.204 16.982 -12.656 1.00 19.78 208 LEU C CA 1
ATOM 6162 C C . LEU C 1 220 ? 62.054 16.579 -14.137 1.00 18.51 208 LEU C C 1
ATOM 6163 O O . LEU C 1 220 ? 61.325 15.664 -14.464 1.00 23.44 208 LEU C O 1
ATOM 6168 N N . GLU C 1 221 ? 62.704 17.323 -14.981 1.00 16.37 209 GLU C N 1
ATOM 6169 C CA . GLU C 1 221 ? 62.748 17.201 -16.453 1.00 17.88 209 GLU C CA 1
ATOM 6170 C C . GLU C 1 221 ? 63.510 15.936 -16.874 1.00 16.51 209 GLU C C 1
ATOM 6171 O O . GLU C 1 221 ? 64.715 15.923 -17.091 1.00 19.03 209 GLU C O 1
ATOM 6177 N N . GLY C 1 222 ? 62.816 14.890 -16.988 1.00 15.44 210 GLY C N 1
ATOM 6178 C CA . GLY C 1 222 ? 63.430 13.641 -17.239 1.00 18.24 210 GLY C CA 1
ATOM 6179 C C . GLY C 1 222 ? 63.821 13.461 -18.692 1.00 18.15 210 GLY C C 1
ATOM 6180 O O . GLY C 1 222 ? 63.092 13.932 -19.630 1.00 19.05 210 GLY C O 1
ATOM 6181 N N . ILE C 1 223 ? 64.962 12.773 -18.854 1.00 18.78 211 ILE C N 1
ATOM 6182 C CA . ILE C 1 223 ? 65.467 12.390 -20.099 1.00 20.58 211 ILE C CA 1
ATOM 6183 C C . ILE C 1 223 ? 64.657 11.275 -20.750 1.00 20.33 211 ILE C C 1
ATOM 6184 O O . ILE C 1 223 ? 64.569 11.187 -21.946 1.00 21.80 211 ILE C O 1
ATOM 6189 N N . THR C 1 224 ? 64.034 10.451 -19.965 1.00 20.42 212 THR C N 1
ATOM 6190 C CA . THR C 1 224 ? 63.167 9.384 -20.472 1.00 20.15 212 THR C CA 1
ATOM 6191 C C . THR C 1 224 ? 61.811 9.952 -20.902 1.00 20.34 212 THR C C 1
ATOM 6192 O O . THR C 1 224 ? 61.333 9.670 -22.017 1.00 17.98 212 THR C O 1
ATOM 6196 N N . ARG C 1 225 ? 61.285 10.874 -20.103 1.00 21.29 213 ARG C N 1
ATOM 6197 C CA . ARG C 1 225 ? 60.146 11.787 -20.548 1.00 21.08 213 ARG C CA 1
ATOM 6198 C C . ARG C 1 225 ? 60.413 12.513 -21.907 1.00 23.56 213 ARG C C 1
ATOM 6199 O O . ARG C 1 225 ? 59.569 12.558 -22.773 1.00 24.25 213 ARG C O 1
ATOM 6207 N N . GLU C 1 226 ? 61.615 13.094 -22.069 1.00 23.15 214 GLU C N 1
ATOM 6208 C CA . GLU C 1 226 ? 62.024 13.711 -23.301 1.00 22.42 214 GLU C CA 1
ATOM 6209 C C . GLU C 1 226 ? 62.109 12.767 -24.497 1.00 20.67 214 GLU C C 1
ATOM 6210 O O . GLU C 1 226 ? 61.678 13.150 -25.616 1.00 22.88 214 GLU C O 1
ATOM 6216 N N . THR C 1 227 ? 62.572 11.552 -24.250 1.00 18.42 215 THR C N 1
ATOM 6217 C CA . THR C 1 227 ? 62.655 10.605 -25.286 1.00 22.30 215 THR C CA 1
ATOM 6218 C C . THR C 1 227 ? 61.223 10.254 -25.648 1.00 26.54 215 THR C C 1
ATOM 6219 O O . THR C 1 227 ? 60.890 10.093 -26.828 1.00 28.37 215 THR C O 1
ATOM 6223 N N . VAL C 1 228 ? 60.361 10.231 -24.649 1.00 25.91 216 VAL C N 1
ATOM 6224 C CA . VAL C 1 228 ? 58.975 9.826 -24.901 1.00 27.92 216 VAL C CA 1
ATOM 6225 C C . VAL C 1 228 ? 58.237 10.809 -25.757 1.00 27.84 216 VAL C C 1
ATOM 6226 O O . VAL C 1 228 ? 57.492 10.411 -26.652 1.00 26.27 216 VAL C O 1
ATOM 6230 N N . ILE C 1 229 ? 58.557 12.076 -25.559 1.00 29.01 217 ILE C N 1
ATOM 6231 C CA . ILE C 1 229 ? 57.964 13.147 -26.326 1.00 27.25 217 ILE C CA 1
ATOM 6232 C C . ILE C 1 229 ? 58.452 13.056 -27.795 1.00 26.67 217 ILE C C 1
ATOM 6233 O O . ILE C 1 229 ? 57.712 13.334 -28.671 1.00 23.92 217 ILE C O 1
ATOM 6238 N N . SER C 1 230 ? 59.705 12.723 -28.040 1.00 27.08 218 SER C N 1
ATOM 6239 C CA . SER C 1 230 ? 60.227 12.549 -29.379 1.00 28.10 218 SER C CA 1
ATOM 6240 C C . SER C 1 230 ? 59.517 11.333 -30.078 1.00 26.71 218 SER C C 1
ATOM 6241 O O . SER C 1 230 ? 59.059 11.439 -31.210 1.00 29.19 218 SER C O 1
ATOM 6244 N N . ILE C 1 231 ? 59.368 10.221 -29.363 1.00 22.81 219 ILE C N 1
ATOM 6245 C CA . ILE C 1 231 ? 58.753 8.999 -29.841 1.00 23.85 219 ILE C CA 1
ATOM 6246 C C . ILE C 1 231 ? 57.306 9.330 -30.262 1.00 30.14 219 ILE C C 1
ATOM 6247 O O . ILE C 1 231 ? 56.900 9.082 -31.415 1.00 32.67 219 ILE C O 1
ATOM 6252 N N . ALA C 1 232 ? 56.588 10.017 -29.397 1.00 28.95 220 ALA C N 1
ATOM 6253 C CA . ALA C 1 232 ? 55.260 10.481 -29.726 1.00 24.78 220 ALA C CA 1
ATOM 6254 C C . ALA C 1 232 ? 55.201 11.233 -31.034 1.00 26.39 220 ALA C C 1
ATOM 6255 O O . ALA C 1 232 ? 54.410 10.908 -31.873 1.00 27.46 220 ALA C O 1
ATOM 6257 N N . GLY C 1 233 ? 56.065 12.227 -31.214 1.00 27.79 221 GLY C N 1
ATOM 6258 C CA . GLY C 1 233 ? 56.077 13.021 -32.406 1.00 30.93 221 GLY C CA 1
ATOM 6259 C C . GLY C 1 233 ? 56.437 12.182 -33.622 1.00 35.16 221 GLY C C 1
ATOM 6260 O O . GLY C 1 233 ? 55.897 12.470 -34.673 1.00 43.27 221 GLY C O 1
ATOM 6261 N N . ASP C 1 234 ? 57.307 11.158 -33.484 1.00 41.54 222 ASP C N 1
ATOM 6262 C CA . ASP C 1 234 ? 57.628 10.237 -34.596 1.00 40.95 222 ASP C CA 1
ATOM 6263 C C . ASP C 1 234 ? 56.419 9.432 -34.973 1.00 44.80 222 ASP C C 1
ATOM 6264 O O . ASP C 1 234 ? 56.293 9.072 -36.135 1.00 47.47 222 ASP C O 1
ATOM 6269 N N . LEU C 1 235 ? 55.635 9.029 -33.967 1.00 44.45 223 LEU C N 1
ATOM 6270 C CA . LEU C 1 235 ? 54.464 8.169 -34.145 1.00 42.13 223 LEU C CA 1
ATOM 6271 C C . LEU C 1 235 ? 53.201 8.933 -34.458 1.00 41.10 223 LEU C C 1
ATOM 6272 O O . LEU C 1 235 ? 52.158 8.309 -34.672 1.00 38.47 223 LEU C O 1
ATOM 6277 N N . GLY C 1 236 ? 53.285 10.273 -34.506 1.00 40.73 224 GLY C N 1
ATOM 6278 C CA . GLY C 1 236 ? 52.122 11.136 -34.653 1.00 36.16 224 GLY C CA 1
ATOM 6279 C C . GLY C 1 236 ? 51.101 10.892 -33.550 1.00 37.23 224 GLY C C 1
ATOM 6280 O O . GLY C 1 236 ? 49.920 10.861 -33.816 1.00 41.44 224 GLY C O 1
ATOM 6281 N N . ILE C 1 237 ? 51.536 10.701 -32.308 1.00 32.80 225 ILE C N 1
ATOM 6282 C CA . ILE C 1 237 ? 50.573 10.626 -31.178 1.00 34.65 225 ILE C CA 1
ATOM 6283 C C . ILE C 1 237 ? 50.493 12.049 -30.591 1.00 30.00 225 ILE C C 1
ATOM 6284 O O . ILE C 1 237 ? 51.515 12.602 -30.172 1.00 31.18 225 ILE C O 1
ATOM 6289 N N . PRO C 1 238 ? 49.295 12.667 -30.596 1.00 28.32 226 PRO C N 1
ATOM 6290 C CA . PRO C 1 238 ? 49.220 14.057 -30.139 1.00 29.96 226 PRO C CA 1
ATOM 6291 C C . PRO C 1 238 ? 49.581 14.048 -28.660 1.00 27.36 226 PRO C C 1
ATOM 6292 O O . PRO C 1 238 ? 49.246 13.081 -27.924 1.00 25.89 226 PRO C O 1
ATOM 6296 N N . LEU C 1 239 ? 50.335 15.054 -28.262 1.00 25.58 227 LEU C N 1
ATOM 6297 C CA . LEU C 1 239 ? 50.911 15.097 -26.890 1.00 29.55 227 LEU C CA 1
ATOM 6298 C C . LEU C 1 239 ? 50.763 16.482 -26.292 1.00 30.35 227 LEU C C 1
ATOM 6299 O O . LEU C 1 239 ? 50.976 17.445 -26.979 1.00 34.29 227 LEU C O 1
ATOM 6304 N N . LEU C 1 240 ? 50.389 16.566 -25.011 1.00 29.00 228 LEU C N 1
ATOM 6305 C CA . LEU C 1 240 ? 50.332 17.862 -24.350 1.00 28.99 228 LEU C CA 1
ATOM 6306 C C . LEU C 1 240 ? 51.111 17.846 -23.085 1.00 26.09 228 LEU C C 1
ATOM 6307 O O . LEU C 1 240 ? 50.924 16.919 -22.294 1.00 22.21 228 LEU C O 1
ATOM 6312 N N . GLU C 1 241 ? 51.894 18.922 -22.838 1.00 27.58 229 GLU C N 1
ATOM 6313 C CA . GLU C 1 241 ? 52.430 19.132 -21.523 1.00 29.45 229 GLU C CA 1
ATOM 6314 C C . GLU C 1 241 ? 51.445 19.934 -20.761 1.00 30.42 229 GLU C C 1
ATOM 6315 O O . GLU C 1 241 ? 51.406 21.133 -20.969 1.00 33.25 229 GLU C O 1
ATOM 6321 N N . LYS C 1 242 ? 50.669 19.259 -19.890 1.00 27.56 230 LYS C N 1
ATOM 6322 C CA . LYS C 1 242 ? 49.480 19.831 -19.222 1.00 25.49 230 LYS C CA 1
ATOM 6323 C C . LYS C 1 242 ? 49.250 19.224 -17.803 1.00 21.67 230 LYS C C 1
ATOM 6324 O O . LYS C 1 242 ? 49.485 18.066 -17.528 1.00 23.01 230 LYS C O 1
ATOM 6327 N N . SER C 1 243 ? 48.819 20.039 -16.900 1.00 24.72 231 SER C N 1
ATOM 6328 C CA . SER C 1 243 ? 48.568 19.619 -15.526 1.00 23.81 231 SER C CA 1
ATOM 6329 C C . SER C 1 243 ? 47.560 18.458 -15.523 1.00 24.68 231 SER C C 1
ATOM 6330 O O . SER C 1 243 ? 46.610 18.389 -16.361 1.00 30.58 231 SER C O 1
ATOM 6333 N N . ILE C 1 244 ? 47.812 17.508 -14.650 1.00 22.24 232 ILE C N 1
ATOM 6334 C CA . ILE C 1 244 ? 47.019 16.311 -14.435 1.00 20.53 232 ILE C CA 1
ATOM 6335 C C . ILE C 1 244 ? 46.449 16.309 -13.017 1.00 20.12 232 ILE C C 1
ATOM 6336 O O . ILE C 1 244 ? 47.167 16.619 -12.098 1.00 20.40 232 ILE C O 1
ATOM 6341 N N . THR C 1 245 ? 45.152 15.998 -12.856 1.00 22.19 233 THR C N 1
ATOM 6342 C CA . THR C 1 245 ? 44.485 15.873 -11.538 1.00 20.80 233 THR C CA 1
ATOM 6343 C C . THR C 1 245 ? 44.326 14.404 -11.297 1.00 18.61 233 THR C C 1
ATOM 6344 O O . THR C 1 245 ? 44.427 13.617 -12.179 1.00 19.00 233 THR C O 1
ATOM 6348 N N . ARG C 1 246 ? 44.125 14.038 -10.047 1.00 19.03 234 ARG C N 1
ATOM 6349 C CA . ARG C 1 246 ? 43.843 12.705 -9.636 1.00 20.70 234 ARG C CA 1
ATOM 6350 C C . ARG C 1 246 ? 42.701 12.057 -10.352 1.00 18.99 234 ARG C C 1
ATOM 6351 O O . ARG C 1 246 ? 42.775 10.877 -10.715 1.00 21.97 234 ARG C O 1
ATOM 6359 N N . GLU C 1 247 ? 41.639 12.834 -10.494 1.00 18.99 235 GLU C N 1
ATOM 6360 C CA . GLU C 1 247 ? 40.444 12.476 -11.205 1.00 23.54 235 GLU C CA 1
ATOM 6361 C C . GLU C 1 247 ? 40.780 12.097 -12.649 1.00 21.09 235 GLU C C 1
ATOM 6362 O O . GLU C 1 247 ? 40.329 11.087 -13.106 1.00 24.02 235 GLU C O 1
ATOM 6368 N N . GLU C 1 248 ? 41.619 12.866 -13.314 1.00 22.86 236 GLU C N 1
ATOM 6369 C CA . GLU C 1 248 ? 42.010 12.516 -14.715 1.00 21.54 236 GLU C CA 1
ATOM 6370 C C . GLU C 1 248 ? 42.878 11.241 -14.728 1.00 24.00 236 GLU C C 1
ATOM 6371 O O . GLU C 1 248 ? 42.794 10.403 -15.642 1.00 21.53 236 GLU C O 1
ATOM 6377 N N . LEU C 1 249 ? 43.592 11.021 -13.625 1.00 22.18 237 LEU C N 1
ATOM 6378 C CA . LEU C 1 249 ? 44.339 9.770 -13.468 1.00 23.79 237 LEU C CA 1
ATOM 6379 C C . LEU C 1 249 ? 43.376 8.625 -13.263 1.00 23.81 237 LEU C C 1
ATOM 6380 O O . LEU C 1 249 ? 43.502 7.546 -13.908 1.00 27.00 237 LEU C O 1
ATOM 6385 N N . TYR C 1 250 ? 42.433 8.786 -12.307 1.00 25.67 238 TYR C N 1
ATOM 6386 C CA . TYR C 1 250 ? 41.399 7.801 -12.145 1.00 22.79 238 TYR C CA 1
ATOM 6387 C C . TYR C 1 250 ? 40.656 7.540 -13.427 1.00 22.61 238 TYR C C 1
ATOM 6388 O O . TYR C 1 250 ? 40.302 6.441 -13.656 1.00 26.93 238 TYR C O 1
ATOM 6397 N N . ALA C 1 251 ? 40.439 8.519 -14.280 1.00 26.48 239 ALA C N 1
ATOM 6398 C CA . ALA C 1 251 ? 39.547 8.302 -15.437 1.00 24.67 239 ALA C CA 1
ATOM 6399 C C . ALA C 1 251 ? 40.398 8.031 -16.732 1.00 30.64 239 ALA C C 1
ATOM 6400 O O . ALA C 1 251 ? 39.873 8.098 -17.835 1.00 33.84 239 ALA C O 1
ATOM 6402 N N . ALA C 1 252 ? 41.703 7.713 -16.583 1.00 26.28 240 ALA C N 1
ATOM 6403 C CA . ALA C 1 252 ? 42.621 7.603 -17.711 1.00 25.80 240 ALA C CA 1
ATOM 6404 C C . ALA C 1 252 ? 42.328 6.350 -18.513 1.00 22.84 240 ALA C C 1
ATOM 6405 O O . ALA C 1 252 ? 42.120 5.268 -17.950 1.00 28.94 240 ALA C O 1
ATOM 6407 N N . ASP C 1 253 ? 42.336 6.478 -19.837 1.00 24.44 241 ASP C N 1
ATOM 6408 C CA . ASP C 1 253 ? 42.301 5.280 -20.678 1.00 24.62 241 ASP C CA 1
ATOM 6409 C C . ASP C 1 253 ? 43.575 4.424 -20.502 1.00 25.66 241 ASP C C 1
ATOM 6410 O O . ASP C 1 253 ? 43.485 3.230 -20.511 1.00 23.75 241 ASP C O 1
ATOM 6415 N N . GLU C 1 254 ? 44.713 5.083 -20.364 1.00 25.13 242 GLU C N 1
ATOM 6416 C CA . GLU C 1 254 ? 46.034 4.473 -20.028 1.00 26.97 242 GLU C CA 1
ATOM 6417 C C . GLU C 1 254 ? 46.855 5.396 -19.119 1.00 23.21 242 GLU C C 1
ATOM 6418 O O . GLU C 1 254 ? 46.688 6.602 -19.167 1.00 19.81 242 GLU C O 1
ATOM 6424 N N . ALA C 1 255 ? 47.811 4.825 -18.396 1.00 25.54 243 ALA C N 1
ATOM 6425 C CA . ALA C 1 255 ? 48.762 5.607 -17.625 1.00 25.82 243 ALA C CA 1
ATOM 6426 C C . ALA C 1 255 ? 50.080 4.877 -17.567 1.00 24.93 243 ALA C C 1
ATOM 6427 O O . ALA C 1 255 ? 50.087 3.674 -17.417 1.00 21.58 243 ALA C O 1
ATOM 6429 N N . PHE C 1 256 ? 51.185 5.619 -17.544 1.00 25.31 244 PHE C N 1
ATOM 6430 C CA . PHE C 1 256 ? 52.482 4.955 -17.357 1.00 22.44 244 PHE C CA 1
ATOM 6431 C C . PHE C 1 256 ? 53.505 5.880 -16.715 1.00 21.31 244 PHE C C 1
ATOM 6432 O O . PHE C 1 256 ? 53.400 7.143 -16.808 1.00 18.70 244 PHE C O 1
ATOM 6440 N N . PHE C 1 257 ? 54.464 5.241 -16.062 1.00 19.24 245 PHE C N 1
ATOM 6441 C CA . PHE C 1 257 ? 55.664 5.893 -15.536 1.00 23.21 245 PHE C CA 1
ATOM 6442 C C . PHE C 1 257 ? 56.818 5.791 -16.502 1.00 24.25 245 PHE C C 1
ATOM 6443 O O . PHE C 1 257 ? 56.964 4.707 -17.116 1.00 22.28 245 PHE C O 1
ATOM 6451 N N . VAL C 1 258 ? 57.710 6.798 -16.502 1.00 20.72 246 VAL C N 1
ATOM 6452 C CA . VAL C 1 258 ? 58.985 6.743 -17.239 1.00 21.47 246 VAL C CA 1
ATOM 6453 C C . VAL C 1 258 ? 60.130 7.170 -16.352 1.00 20.89 246 VAL C C 1
ATOM 6454 O O . VAL C 1 258 ? 59.938 8.076 -15.530 1.00 22.00 246 VAL C O 1
ATOM 6458 N N . GLY C 1 259 ? 61.285 6.498 -16.472 1.00 17.53 247 GLY C N 1
ATOM 6459 C CA . GLY C 1 259 ? 62.497 7.001 -15.964 1.00 19.97 247 GLY C CA 1
ATOM 6460 C C . GLY C 1 259 ? 63.589 6.054 -16.340 1.00 24.00 247 GLY C C 1
ATOM 6461 O O . GLY C 1 259 ? 63.314 4.994 -16.972 1.00 22.31 247 GLY C O 1
ATOM 6462 N N . THR C 1 260 ? 64.818 6.453 -16.017 1.00 21.47 248 THR C N 1
ATOM 6463 C CA . THR C 1 260 ? 66.000 5.747 -16.473 1.00 21.06 248 THR C CA 1
ATOM 6464 C C . THR C 1 260 ? 65.962 4.363 -15.981 1.00 21.95 248 THR C C 1
ATOM 6465 O O . THR C 1 260 ? 66.042 3.430 -16.786 1.00 25.94 248 THR C O 1
ATOM 6469 N N . ALA C 1 261 ? 65.718 4.219 -14.668 1.00 24.90 249 ALA C N 1
ATOM 6470 C CA . ALA C 1 261 ? 65.539 2.959 -14.018 1.00 22.33 249 ALA C CA 1
ATOM 6471 C C . ALA C 1 261 ? 64.166 2.324 -14.397 1.00 24.98 249 ALA C C 1
ATOM 6472 O O . ALA C 1 261 ? 64.053 1.081 -14.699 1.00 25.61 249 ALA C O 1
ATOM 6474 N N . ALA C 1 262 ? 63.103 3.132 -14.357 1.00 23.70 250 ALA C N 1
ATOM 6475 C CA . ALA C 1 262 ? 61.780 2.557 -14.585 1.00 25.62 250 ALA C CA 1
ATOM 6476 C C . ALA C 1 262 ? 61.604 2.099 -16.046 1.00 26.28 250 ALA C C 1
ATOM 6477 O O . ALA C 1 262 ? 60.774 1.237 -16.365 1.00 29.53 250 ALA C O 1
ATOM 6479 N N . GLU C 1 263 ? 62.336 2.709 -16.970 1.00 25.42 251 GLU C N 1
ATOM 6480 C CA . GLU C 1 263 ? 62.051 2.557 -18.388 1.00 22.80 251 GLU C CA 1
ATOM 6481 C C . GLU C 1 263 ? 60.636 3.057 -18.735 1.00 27.15 251 GLU C C 1
ATOM 6482 O O . GLU C 1 263 ? 60.297 4.210 -18.362 1.00 24.23 251 GLU C O 1
ATOM 6488 N N . ILE C 1 264 ? 59.812 2.260 -19.428 1.00 27.07 252 ILE C N 1
ATOM 6489 C CA . ILE C 1 264 ? 58.394 2.570 -19.676 1.00 25.39 252 ILE C CA 1
ATOM 6490 C C . ILE C 1 264 ? 57.517 1.557 -18.901 1.00 26.77 252 ILE C C 1
ATOM 6491 O O . ILE C 1 264 ? 57.334 0.422 -19.343 1.00 29.71 252 ILE C O 1
ATOM 6496 N N . THR C 1 265 ? 56.942 1.943 -17.759 1.00 24.83 253 THR C N 1
ATOM 6497 C CA . THR C 1 265 ? 56.225 0.994 -16.905 1.00 25.95 253 THR C CA 1
ATOM 6498 C C . THR C 1 265 ? 54.759 1.335 -16.907 1.00 26.92 253 THR C C 1
ATOM 6499 O O . THR C 1 265 ? 54.383 2.381 -16.409 1.00 28.85 253 THR C O 1
ATOM 6503 N N . PRO C 1 266 ? 53.911 0.456 -17.495 1.00 23.09 254 PRO C N 1
ATOM 6504 C CA . PRO C 1 266 ? 52.472 0.682 -17.404 1.00 22.38 254 PRO C CA 1
ATOM 6505 C C . PRO C 1 266 ? 51.952 0.809 -15.915 1.00 23.44 254 PRO C C 1
ATOM 6506 O O . PRO C 1 266 ? 52.463 0.146 -14.966 1.00 23.72 254 PRO C O 1
ATOM 6510 N N . ILE C 1 267 ? 50.928 1.613 -15.725 1.00 22.75 255 ILE C N 1
ATOM 6511 C CA . ILE C 1 267 ? 50.316 1.673 -14.419 1.00 24.19 255 ILE C CA 1
ATOM 6512 C C . ILE C 1 267 ? 48.958 1.055 -14.667 1.00 23.73 255 ILE C C 1
ATOM 6513 O O . ILE C 1 267 ? 48.123 1.638 -15.367 1.00 25.55 255 ILE C O 1
ATOM 6518 N N . ILE C 1 268 ? 48.755 -0.085 -14.066 1.00 29.06 256 ILE C N 1
ATOM 6519 C CA . ILE C 1 268 ? 47.541 -0.876 -14.246 1.00 29.08 256 ILE C CA 1
ATOM 6520 C C . ILE C 1 268 ? 46.589 -0.741 -13.083 1.00 30.58 256 ILE C C 1
ATOM 6521 O O . ILE C 1 268 ? 45.516 -1.347 -13.122 1.00 29.89 256 ILE C O 1
ATOM 6526 N N . GLU C 1 269 ? 46.966 -0.017 -12.028 1.00 30.61 257 GLU C N 1
ATOM 6527 C CA . GLU C 1 269 ? 46.060 0.248 -10.940 1.00 26.66 257 GLU C CA 1
ATOM 6528 C C . GLU C 1 269 ? 46.454 1.534 -10.242 1.00 25.74 257 GLU C C 1
ATOM 6529 O O . GLU C 1 269 ? 47.620 1.667 -9.919 1.00 20.95 257 GLU C O 1
ATOM 6535 N N . ILE C 1 270 ? 45.492 2.460 -10.048 1.00 25.61 258 ILE C N 1
ATOM 6536 C CA . ILE C 1 270 ? 45.657 3.658 -9.186 1.00 25.51 258 ILE C CA 1
ATOM 6537 C C . ILE C 1 270 ? 44.629 3.720 -8.114 1.00 24.84 258 ILE C C 1
ATOM 6538 O O . ILE C 1 270 ? 43.431 3.839 -8.396 1.00 27.55 258 ILE C O 1
ATOM 6542 N N . ASP C 1 271 ? 45.075 3.687 -6.877 1.00 26.09 259 ASP C N 1
ATOM 6543 C CA . ASP C 1 271 ? 44.221 3.714 -5.668 1.00 24.46 259 ASP C CA 1
ATOM 6544 C C . ASP C 1 271 ? 43.061 2.753 -5.801 1.00 23.69 259 ASP C C 1
ATOM 6545 O O . ASP C 1 271 ? 41.923 3.167 -5.565 1.00 20.45 259 ASP C O 1
ATOM 6550 N N . GLY C 1 272 ? 43.331 1.507 -6.201 1.00 24.79 260 GLY C N 1
ATOM 6551 C CA . GLY C 1 272 ? 42.271 0.450 -6.322 1.00 30.89 260 GLY C CA 1
ATOM 6552 C C . GLY C 1 272 ? 41.512 0.426 -7.650 1.00 32.49 260 GLY C C 1
ATOM 6553 O O . GLY C 1 272 ? 40.744 -0.483 -7.903 1.00 39.49 260 GLY C O 1
ATOM 6554 N N . ARG C 1 273 ? 41.733 1.416 -8.496 1.00 31.52 261 ARG C N 1
ATOM 6555 C CA . ARG C 1 273 ? 41.014 1.555 -9.776 1.00 31.99 261 ARG C CA 1
ATOM 6556 C C . ARG C 1 273 ? 41.877 1.032 -10.931 1.00 34.23 261 ARG C C 1
ATOM 6557 O O . ARG C 1 273 ? 42.885 1.613 -11.234 1.00 26.49 261 ARG C O 1
ATOM 6565 N N . VAL C 1 274 ? 41.444 -0.092 -11.523 1.00 34.04 262 VAL C N 1
ATOM 6566 C CA . VAL C 1 274 ? 42.160 -0.864 -12.524 1.00 32.15 262 VAL C CA 1
ATOM 6567 C C . VAL C 1 274 ? 42.332 -0.035 -13.773 1.00 30.40 262 VAL C C 1
ATOM 6568 O O . VAL C 1 274 ? 41.403 0.610 -14.174 1.00 28.93 262 VAL C O 1
ATOM 6572 N N . LEU C 1 275 ? 43.524 -0.029 -14.378 1.00 29.92 263 LEU C N 1
ATOM 6573 C CA . LEU C 1 275 ? 43.717 0.605 -15.695 1.00 31.19 263 LEU C CA 1
ATOM 6574 C C . LEU C 1 275 ? 44.180 -0.475 -16.663 1.00 33.78 263 LEU C C 1
ATOM 6575 O O . LEU C 1 275 ? 44.970 -1.354 -16.320 1.00 32.48 263 LEU C O 1
ATOM 6580 N N . GLN C 1 276 ? 43.619 -0.409 -17.878 1.00 35.31 264 GLN C N 1
ATOM 6581 C CA . GLN C 1 276 ? 44.056 -1.168 -19.000 1.00 36.51 264 GLN C CA 1
ATOM 6582 C C . GLN C 1 276 ? 45.561 -1.093 -19.187 1.00 34.63 264 GLN C C 1
ATOM 6583 O O . GLN C 1 276 ? 46.072 -0.005 -19.263 1.00 37.42 264 GLN C O 1
ATOM 6589 N N . ARG C 1 277 ? 46.235 -2.212 -19.395 1.00 33.39 265 ARG C N 1
ATOM 6590 C CA . ARG C 1 277 ? 47.617 -2.187 -19.966 1.00 35.16 265 ARG C CA 1
ATOM 6591 C C . ARG C 1 277 ? 47.565 -1.807 -21.460 1.00 35.95 265 ARG C C 1
ATOM 6592 O O . ARG C 1 277 ? 47.639 -2.695 -22.297 1.00 38.32 265 ARG C O 1
ATOM 6600 N N . GLY C 1 278 ? 47.413 -0.509 -21.783 1.00 31.38 266 GLY C N 1
ATOM 6601 C CA . GLY C 1 278 ? 46.890 -0.083 -23.119 1.00 30.19 266 GLY C CA 1
ATOM 6602 C C . GLY C 1 278 ? 47.856 -0.080 -24.287 1.00 29.57 266 GLY C C 1
ATOM 6603 O O . GLY C 1 278 ? 49.079 -0.365 -24.103 1.00 32.21 266 GLY C O 1
ATOM 6604 N N . PRO C 1 279 ? 47.359 0.289 -25.486 1.00 31.13 267 PRO C N 1
ATOM 6605 C CA . PRO C 1 279 ? 48.186 0.162 -26.740 1.00 30.27 267 PRO C CA 1
ATOM 6606 C C . PRO C 1 279 ? 49.180 1.318 -26.999 1.00 28.69 267 PRO C C 1
ATOM 6607 O O . PRO C 1 279 ? 50.271 1.115 -27.557 1.00 19.77 267 PRO C O 1
ATOM 6611 N N . ILE C 1 280 ? 48.836 2.523 -26.555 1.00 28.83 268 ILE C N 1
ATOM 6612 C CA . ILE C 1 280 ? 49.763 3.595 -26.679 1.00 27.21 268 ILE C CA 1
ATOM 6613 C C . ILE C 1 280 ? 51.020 3.357 -25.845 1.00 33.82 268 ILE C C 1
ATOM 6614 O O . ILE C 1 280 ? 52.137 3.626 -26.345 1.00 32.83 268 ILE C O 1
ATOM 6619 N N . THR C 1 281 ? 50.836 2.892 -24.602 1.00 27.65 269 THR C N 1
ATOM 6620 C CA . THR C 1 281 ? 51.926 2.535 -23.743 1.00 31.26 269 THR C CA 1
ATOM 6621 C C . THR C 1 281 ? 52.809 1.435 -24.365 1.00 30.69 269 THR C C 1
ATOM 6622 O O . THR C 1 281 ? 54.045 1.544 -24.405 1.00 26.98 269 THR C O 1
ATOM 6626 N N . GLN C 1 282 ? 52.156 0.382 -24.839 1.00 32.39 270 GLN C N 1
ATOM 6627 C CA . GLN C 1 282 ? 52.885 -0.763 -25.486 1.00 33.13 270 GLN C CA 1
ATOM 6628 C C . GLN C 1 282 ? 53.695 -0.272 -26.707 1.00 30.21 270 GLN C C 1
ATOM 6629 O O . GLN C 1 282 ? 54.891 -0.507 -26.788 1.00 32.21 270 GLN C O 1
ATOM 6632 N N . LYS C 1 283 ? 53.097 0.487 -27.596 1.00 33.51 271 LYS C N 1
ATOM 6633 C CA . LYS C 1 283 ? 53.891 1.047 -28.661 1.00 38.29 271 LYS C CA 1
ATOM 6634 C C . LYS C 1 283 ? 55.086 1.901 -28.227 1.00 33.93 271 LYS C C 1
ATOM 6635 O O . LYS C 1 283 ? 56.174 1.737 -28.744 1.00 30.83 271 LYS C O 1
ATOM 6641 N N . ILE C 1 284 ? 54.912 2.769 -27.254 1.00 34.24 272 ILE C N 1
ATOM 6642 C CA . ILE C 1 284 ? 56.064 3.516 -26.693 1.00 30.33 272 ILE C CA 1
ATOM 6643 C C . ILE C 1 284 ? 57.085 2.573 -26.028 1.00 28.74 272 ILE C C 1
ATOM 6644 O O . ILE C 1 284 ? 58.302 2.768 -26.273 1.00 28.67 272 ILE C O 1
ATOM 6649 N N . ALA C 1 285 ? 56.651 1.581 -25.244 1.00 24.73 273 ALA C N 1
ATOM 6650 C CA . ALA C 1 285 ? 57.579 0.755 -24.489 1.00 27.79 273 ALA C CA 1
ATOM 6651 C C . ALA C 1 285 ? 58.416 -0.051 -25.501 1.00 29.43 273 ALA C C 1
ATOM 6652 O O . ALA C 1 285 ? 59.647 -0.162 -25.402 1.00 29.43 273 ALA C O 1
ATOM 6654 N N . GLU C 1 286 ? 57.723 -0.559 -26.507 1.00 29.87 274 GLU C N 1
ATOM 6655 C CA . GLU C 1 286 ? 58.401 -1.283 -27.608 1.00 34.59 274 GLU C CA 1
ATOM 6656 C C . GLU C 1 286 ? 59.379 -0.478 -28.384 1.00 30.29 274 GLU C C 1
ATOM 6657 O O . GLU C 1 286 ? 60.488 -0.970 -28.680 1.00 29.32 274 GLU C O 1
ATOM 6663 N N . THR C 1 287 ? 58.984 0.749 -28.751 1.00 31.12 275 THR C N 1
ATOM 6664 C CA . THR C 1 287 ? 59.956 1.579 -29.483 1.00 32.55 275 THR C CA 1
ATOM 6665 C C . THR C 1 287 ? 61.088 2.094 -28.654 1.00 28.19 275 THR C C 1
ATOM 6666 O O . THR C 1 287 ? 62.239 2.020 -29.117 1.00 36.70 275 THR C O 1
ATOM 6670 N N . TYR C 1 288 ? 60.849 2.475 -27.401 1.00 27.51 276 TYR C N 1
ATOM 6671 C CA . TYR C 1 288 ? 61.969 2.759 -26.496 1.00 26.46 276 TYR C CA 1
ATOM 6672 C C . TYR C 1 288 ? 62.963 1.580 -26.439 1.00 28.07 276 TYR C C 1
ATOM 6673 O O . TYR C 1 288 ? 64.089 1.826 -26.588 1.00 28.41 276 TYR C O 1
ATOM 6682 N N . ARG C 1 289 ? 62.550 0.317 -26.226 1.00 26.06 277 ARG C N 1
ATOM 6683 C CA . ARG C 1 289 ? 63.517 -0.824 -26.215 1.00 31.26 277 ARG C CA 1
ATOM 6684 C C . ARG C 1 289 ? 64.307 -0.943 -27.550 1.00 32.75 277 ARG C C 1
ATOM 6685 O O . ARG C 1 289 ? 65.521 -1.122 -27.527 1.00 34.90 277 ARG C O 1
ATOM 6688 N N . ARG C 1 290 ? 63.624 -0.780 -28.693 1.00 30.87 278 ARG C N 1
ATOM 6689 C CA . ARG C 1 290 ? 64.314 -0.862 -29.979 1.00 32.62 278 ARG C CA 1
ATOM 6690 C C . ARG C 1 290 ? 65.407 0.197 -30.035 1.00 32.13 278 ARG C C 1
ATOM 6691 O O . ARG C 1 290 ? 66.552 -0.093 -30.421 1.00 28.17 278 ARG C O 1
ATOM 6699 N N . ILE C 1 291 ? 65.064 1.387 -29.529 1.00 29.24 279 ILE C N 1
ATOM 6700 C CA . ILE C 1 291 ? 65.994 2.513 -29.466 1.00 27.35 279 ILE C CA 1
ATOM 6701 C C . ILE C 1 291 ? 67.231 2.224 -28.656 1.00 24.45 279 ILE C C 1
ATOM 6702 O O . ILE C 1 291 ? 68.325 2.402 -29.142 1.00 23.99 279 ILE C O 1
ATOM 6707 N N . VAL C 1 292 ? 67.046 1.767 -27.452 1.00 21.82 280 VAL C N 1
ATOM 6708 C CA . VAL C 1 292 ? 68.207 1.589 -26.556 1.00 26.17 280 VAL C CA 1
ATOM 6709 C C . VAL C 1 292 ? 69.055 0.437 -26.972 1.00 30.48 280 VAL C C 1
ATOM 6710 O O . VAL C 1 292 ? 70.299 0.433 -26.705 1.00 28.27 280 VAL C O 1
ATOM 6714 N N . LEU C 1 293 ? 68.385 -0.506 -27.650 1.00 29.84 281 LEU C N 1
ATOM 6715 C CA . LEU C 1 293 ? 69.074 -1.633 -28.236 1.00 33.67 281 LEU C CA 1
ATOM 6716 C C . LEU C 1 293 ? 69.824 -1.351 -29.552 1.00 34.41 281 LEU C C 1
ATOM 6717 O O . LEU C 1 293 ? 70.447 -2.281 -30.128 1.00 30.42 281 LEU C O 1
ATOM 6722 N N . GLY C 1 294 ? 69.792 -0.100 -29.999 1.00 30.21 282 GLY C N 1
ATOM 6723 C CA . GLY C 1 294 ? 70.438 0.265 -31.215 1.00 32.70 282 GLY C CA 1
ATOM 6724 C C . GLY C 1 294 ? 69.799 -0.288 -32.495 1.00 31.89 282 GLY C C 1
ATOM 6725 O O . GLY C 1 294 ? 70.505 -0.605 -33.384 1.00 33.93 282 GLY C O 1
ATOM 6726 N N . LYS C 1 295 ? 68.482 -0.406 -32.559 1.00 36.84 283 LYS C N 1
ATOM 6727 C CA . LYS C 1 295 ? 67.743 -1.003 -33.707 1.00 38.28 283 LYS C CA 1
ATOM 6728 C C . LYS C 1 295 ? 67.000 0.067 -34.540 1.00 38.81 283 LYS C C 1
ATOM 6729 O O . LYS C 1 295 ? 66.338 -0.265 -35.521 1.00 39.91 283 LYS C O 1
ATOM 6733 N N . GLU C 1 296 ? 67.151 1.349 -34.153 1.00 35.91 284 GLU C N 1
ATOM 6734 C CA . GLU C 1 296 ? 66.555 2.507 -34.820 1.00 37.54 284 GLU C CA 1
ATOM 6735 C C . GLU C 1 296 ? 67.647 3.490 -35.181 1.00 36.76 284 GLU C C 1
ATOM 6736 O O . GLU C 1 296 ? 68.085 4.278 -34.363 1.00 32.52 284 GLU C O 1
ATOM 6742 N N . GLU C 1 297 ? 68.105 3.398 -36.419 1.00 42.78 285 GLU C N 1
ATOM 6743 C CA . GLU C 1 297 ? 69.202 4.205 -36.993 1.00 35.89 285 GLU C CA 1
ATOM 6744 C C . GLU C 1 297 ? 69.144 5.721 -36.652 1.00 39.52 285 GLU C C 1
ATOM 6745 O O . GLU C 1 297 ? 70.196 6.342 -36.340 1.00 35.97 285 GLU C O 1
ATOM 6748 N N . LYS C 1 298 ? 67.943 6.286 -36.720 1.00 36.23 286 LYS C N 1
ATOM 6749 C CA . LYS C 1 298 ? 67.682 7.695 -36.501 1.00 34.58 286 LYS C CA 1
ATOM 6750 C C . LYS C 1 298 ? 68.135 8.164 -35.108 1.00 39.24 286 LYS C C 1
ATOM 6751 O O . LYS C 1 298 ? 68.735 9.211 -34.964 1.00 40.72 286 LYS C O 1
ATOM 6753 N N . TYR C 1 299 ? 67.893 7.334 -34.100 1.00 45.30 287 TYR C N 1
ATOM 6754 C CA . TYR C 1 299 ? 68.321 7.588 -32.717 1.00 43.76 287 TYR C CA 1
ATOM 6755 C C . TYR C 1 299 ? 69.698 7.057 -32.260 1.00 36.04 287 TYR C C 1
ATOM 6756 O O . TYR C 1 299 ? 70.050 7.173 -31.111 1.00 30.33 287 TYR C O 1
ATOM 6765 N N . LEU C 1 300 ? 70.487 6.528 -33.180 1.00 32.91 288 LEU C N 1
ATOM 6766 C CA . LEU C 1 300 ? 71.873 6.188 -32.890 1.00 33.78 288 LEU C CA 1
ATOM 6767 C C . LEU C 1 300 ? 72.766 7.302 -32.326 1.00 31.44 288 LEU C C 1
ATOM 6768 O O . LEU C 1 300 ? 73.681 6.997 -31.556 1.00 29.81 288 LEU C O 1
ATOM 6773 N N . PRO C 1 301 ? 72.523 8.579 -32.688 1.00 31.09 289 PRO C N 1
ATOM 6774 C CA . PRO C 1 301 ? 73.339 9.598 -32.062 1.00 28.36 289 PRO C CA 1
ATOM 6775 C C . PRO C 1 301 ? 73.199 9.636 -30.511 1.00 24.70 289 PRO C C 1
ATOM 6776 O O . PRO C 1 301 ? 73.957 10.260 -29.864 1.00 23.56 289 PRO C O 1
ATOM 6780 N N . TRP C 1 302 ? 72.208 9.005 -29.910 1.00 26.94 290 TRP C N 1
ATOM 6781 C CA . TRP C 1 302 ? 72.175 8.997 -28.452 1.00 30.24 290 TRP C CA 1
ATOM 6782 C C . TRP C 1 302 ? 72.801 7.820 -27.786 1.00 27.38 290 TRP C C 1
ATOM 6783 O O . TRP C 1 302 ? 72.738 7.749 -26.573 1.00 29.25 290 TRP C O 1
ATOM 6794 N N . LEU C 1 303 ? 73.392 6.899 -28.532 1.00 23.73 291 LEU C N 1
ATOM 6795 C CA . LEU C 1 303 ? 74.017 5.747 -27.938 1.00 27.72 291 LEU C CA 1
ATOM 6796 C C . LEU C 1 303 ? 75.507 5.901 -28.010 1.00 27.79 291 LEU C C 1
ATOM 6797 O O . LEU C 1 303 ? 76.028 6.150 -29.081 1.00 34.12 291 LEU C O 1
ATOM 6802 N N . THR C 1 304 ? 76.191 5.775 -26.897 1.00 27.48 292 THR C N 1
ATOM 6803 C CA . THR C 1 304 ? 77.630 5.855 -26.869 1.00 28.33 292 THR C CA 1
ATOM 6804 C C . THR C 1 304 ? 78.127 4.376 -26.749 1.00 30.56 292 THR C C 1
ATOM 6805 O O . THR C 1 304 ? 77.880 3.782 -25.733 1.00 26.17 292 THR C O 1
ATOM 6809 N N . PRO C 1 305 ? 78.819 3.815 -27.789 1.00 30.48 293 PRO C N 1
ATOM 6810 C CA . PRO C 1 305 ? 79.362 2.471 -27.654 1.00 31.31 293 PRO C CA 1
ATOM 6811 C C . PRO C 1 305 ? 80.521 2.471 -26.706 1.00 32.29 293 PRO C C 1
ATOM 6812 O O . PRO C 1 305 ? 81.277 3.467 -26.630 1.00 41.61 293 PRO C O 1
ATOM 6816 N N . VAL C 1 306 ? 80.674 1.403 -25.963 1.00 27.55 294 VAL C N 1
ATOM 6817 C CA . VAL C 1 306 ? 81.692 1.387 -24.957 1.00 28.86 294 VAL C CA 1
ATOM 6818 C C . VAL C 1 306 ? 82.955 0.735 -25.545 1.00 36.46 294 VAL C C 1
ATOM 6819 O O . VAL C 1 306 ? 84.079 1.151 -25.213 1.00 26.27 294 VAL C O 1
ATOM 6823 N N . TYR C 1 307 ? 82.783 -0.275 -26.403 1.00 37.72 295 TYR C N 1
ATOM 6824 C CA . TYR C 1 307 ? 83.938 -0.951 -26.997 1.00 37.59 295 TYR C CA 1
ATOM 6825 C C . TYR C 1 307 ? 84.139 -0.556 -28.472 1.00 44.26 295 TYR C C 1
ATOM 6826 O O . TYR C 1 307 ? 83.212 -0.056 -29.118 1.00 39.46 295 TYR C O 1
#

Nearest PDB structures (foldseek):
  6thq-assembly1_A  TM=1.001E+00  e=4.217E-63  Thermoproteus uzoniensis 768-20
  3u0g-assembly2_A  TM=9.628E-01  e=1.125E-38  Burkholderia pseudomallei
  1i1l-assembly1_A  TM=9.661E-01  e=1.270E-38  Escherichia coli
  1i1k-assembly1_A  TM=9.548E-01  e=4.250E-38  Escherichia coli
  4tvi-assembly1_B  TM=9.040E-01  e=2.911E-27  Brucella abortus 2308

Secondary structure (DSSP, 8-state):
--EEEETTEEEEGGG----TT-HHHHH--EEE--EEEEE-SS-EEEETHHHHHHHHHHHHHHHT----S-HHHHHHHHHHHHHHTT--S-EEEEEEEE--S---SS--TT---EEEEEEEE---SS-TT-EEEEE-SSPPPPTTTS-TTS-BGGGHHHHHHHHHHHHHTT-SEEEEE-TTS-EEEESS-EEEEEETTEEEE--GGGT----HHHHHHHHHHHHHT--EEE--B-HHHHHT-SEEEEEETTTEEEEEEEETTEE----HHHHHHHHHHHHHHTT--GGGGGGEEE--/--EEEETTEEEEGGG----TT-HHHHH---EE--EEEEE-SS-EEEETHHHHHHHHHHHHHHHT-B--S-HHHHHHHHHHHHHHTT--S-EEEEEEEE--S---SS--TT-B-EEEEEEEE---SS-TT-EEEEE-SSPPPPTTTS-TTS-BGGGHHHHHHHHHHHHHTT-SEEEEE-TTS-EEE-SSSEEEEEETTEEEE--GGGT----HHHHHHHHHHHHHT--EEE--B-HHHHHH-SEEEEEETTTEEEEEEEETTEE----HHHHHHHHHHHHHHTT--GGGGGGEEE--/-EEEETTEEEEGGG----TT-HHHHH---EE--EEEEE-SS-EEEESHHHHHHHHHHHHHHHT----S-HHHHHHHHHHHHHHTT--S-EEEEEEEEE-S---SS--TT--EEEEEEEEE---SS-TT-EEEEEEEEEPPPTTTS-TTS-BGGGHHHHHHHHHHHHHTT-SEEEEE-TTS-EEEESS-EEEEEETTEEEE--GGGT----HHHHHHHHHHHHHT--EEE--B-HHHHHT-SEEEEEETTTEEEEEEEETTEE----HHHHHHHHHHHHHHTT--GGGGGGEEE--

Organism: Thermoproteus uzoniensis (strain 768-20) (NCBI:txid999630)

InterPro domains:
  IPR001544 Aminotransferase class IV [PF01063] (29-258)
  IPR005785 Branched-chain amino acid aminotransferase I [TIGR01122] (4-294)
  IPR018300 Aminotransferase, class IV, conserved site [PS00770] (184-213)
  IPR033939 Branched-chain aminotransferase [cd01557] (16-282)
  IPR036038 Aminotransferase-like, PLP-dependent enzymes [SSF56752] (3-291)
  IPR043131 Branched-chain-amino-acid aminotransferase-like, N-terminal [G3DSA:3.30.470.10] (1-122)
  IPR043132 Branched-chain-amino-acid aminotransferase-like, C-terminal [G3DSA:3.20.10.10] (123-283)
  IPR050571 Class-IV Pyridoxal-Phosphate-Dependent Aminotransferase [PTHR42743] (7-283)

Foldseek 3Di:
DAWKDKQNDTDPVVVNDADCQFCCNVPQFKAKFKWKWAALPPFIWIFQQLVRLVLRVVLCVQSVAAEPDHSVRVSVVQLVSCVRRVDRHMKIKMKMKGARDRDPDPPCPPGHIMIMMDIDHADALDDQAAWAEEADPQAQDDCVGPPLLRRTGNSLVSLVVQQCVCPVVPTSWYWHAHPVQFTAAISAWWKWFAAPQAIEGADPNRRHHPAPQVVVLVVVCVVVVRHYDHHTHHPVCVLPTQWMWTDHNRNHTHTHQHYPRRGHDSDDSSVVSSVVSVCLSSCNDVVNVVRIDTSD/DFWKDKQNDTDDPVPNDADPLFCCNVVQFKAKFKWKWAAQPVFIWTFQQLVRLVLRVVLCVQSVAAEPDDSVRVSVVQLVRCVRRVDRHMKIKMKMWGARDRDPDPPCPPGHIMIMIDIGDDDALDDQQAWAEEADPQAQDDCVVDVLLTNTGVSLVSLVVQQCRQVVVPTRWYWHAHPVQWTAAISAWWKWFAAPQAIEGAAPNRRYHPAPLVVLLVVLCVVVVGHYDNHTHHVVCVLVTQWMWTDHNSNHTHTHQHYPNRGHDPDDSSVSSSVVSVCLSSVNDPVNCVRIDGSD/DWKDKQHDTDDPVVPDADCLFCCNVPLFKAKFKWKWAQQVPFIWIFQQLVRLVLRVVLCVVSVADEPDDSVVVSVVQLVRCVVVVDRHIKIKMKMWGARDRDPDPPCPPGYTMIMIDIGHDDALADQLAWAEEEDPAAQDACVVDVLLTRGRVSLVSLVVQQVVGVVVPTRWYWHAHPVQWTAAISDWWKWFADPQEIETADPNRRYHDAPLVVVLVVLCVVVVRHYDRHTHHVVCVLVTQWMWIDHNRNHTHTHQHYPRRGHDSDDVSVSSSVVSVCLSSVNDVVNVVRIDTSD

CATH classification: 3.30.470.10 (+1 more: 3.20.10.10)